Protein 5F0N (pdb70)

Nearest PDB structures (foldseek):
  5f0n-assembly1_A  TM=1.001E+00  e=0.000E+00  Lachancea thermotolerans
  5f0o-assembly1_A  TM=9.175E-01  e=7.951E-94  Lachancea thermotolerans
  5frs-assembly1_A  TM=8.636E-01  e=1.907E-34  Saccharomyces cerevisiae
  5frr-assembly2_B  TM=8.603E-01  e=9.879E-34  Saccharomyces cerevisiae
  5hdt-assembly2_B  TM=6.037E-01  e=4.151E-28  Homo sapiens

Radius of gyration: 44.34 Å; Cα contacts (8 Å, |Δi|>4): 1248; chains: 1; bounding box: 123×118×68 Å

Foldseek 3Di:
DVVLLVVLQVLLVVLVVPLVVVVVVVVVLQDDCQAVDDDDRSNLSSLSSVLSVQLVDDPPDDDDLVRLVVSLVSVLVNLLCLLPCPRPSNVSNVSSLVSCFPSVVLLSQCVRPPLDVSVLVSVVSCQPQSNQSNDDVCLLSSLRSNLSNQLRDDARDLNSVVRLLVCQQPVNWFDDAPPPRTGTGSSPSSSLSSCPVVPCSCLVVVCSSVVVLLVDLLPDVVNLCSLLVVLSSLLRVCARNVVSSLSCLVSLVCQLVGPDDVSVLSSLLSLLSQQLDDDPDHCCPSPVVSVVSSLVQCVPPDVSSNLSNLLRVLSNLVRDQPCQVSVLVSLLCQCPDPDVSSNLSSLCSLVSHDLLSCVRRHLPLSSLLSLLVCCPPDPPVSVVSSLVSLLRNLLCCVVPPDDDVVNVSNVLRSLCSLLSLLLCVLVVDLVSVLVSLCSCAVRQQPLPDDLVVNLVSVLSNCLNHDPSSVVSVLVLLLQLQVLLVLLLVLLVLLVLLPDPDPCNVVRCVVNLVSQVVLCVSHDPVALSSVLSVLVSVQPPVLLSVLSNQQQPLQHASVSNVVSVVCNLVQLQDPCSQPVVHHDDDPSGDSVSSNSSVVSSSSSRGCHPVHLNSVVVLVDDPPVSSLVVSLVVLLSCLQRPLVSCPVCLVVLLVCCLSDDVLSSLNSNLSNLCVSSLVSLLVCLAPNFQSSNLSSLVVLCSDPPNLVSLLVSLVVCDPDDPPDPCRLSNLQSLLNCLQRPVVSPPVCLVVVLVCCVVPQQQFAPPAEEDDPDDLEDDPVCLRRQPVVSLSSVLSSLSSLLSNLVVCLVVCPPPVVNVCSVLVVLVVLLVLLLVQQAPHPPQDDDRHGHYNRSSLVSNLSSLLSVVQSQLRVSCVVSQDLVSLLSNLCQCPPPDPCSNQVNLVSVLVCVQVVSHDLLNVLSLLSCLVVPDVVVSVVSVSSLQSSCVVVVCVVVVSLLVCVLSNLVSLLCPPLLVVDLVPHCSNVVVLLSSLVSSDVSPDPDPRLVVSLVVLVVQLVVVVLVVVVVCVSSNVSSVSSNVND

Organism: Lachancea thermotolerans (strain ATCC 56472 / CBS 6340 / NRRL Y-8284) (NCBI:txid559295)

InterPro domains:
  IPR011989 Armadillo-like helical [G3DSA:1.25.10.10] (251-640)
  IPR016024 Armadillo-type fold [SSF48371] (286-1050)
  IPR039776 Sister chromatid cohesion protein Pds5 [PTHR12663] (55-1289)

Sequence (1038 aa):
DLRSLERYRADLIDRKILRNKDHGVRAFAACCLSDILRLYAPDAPYTDKELTEIFRLFLAQLKLLQEPENGYLTQQTYLINNLLEYRSIVILTDLPSSSQLVEELFNIFYSPTNSTIQGNMFTAIGGILGEVISECDSLPMSALKMVFNKFLSHKRAESLDGINYKKDPGFEISLIICQTYSNRLGRHFIKFYSEIMYEVLGESSAYKTLVKIGNLTSELWKYAPELVGSVTGLLYQLLCSDNELFRESATKCVSKMLGTHSLINFAVAHSDTYKIWLSKMADISPHVRQAWVSEIPSILMSRSDLSDDISKGLAKALIDSDHTVRLSAIQTFHEVPVKRLWECLPNAAVFAGLVHLTRETRRDLRDECIDAVARIYTESIESIPKTNENKEIWGVVETIPSACFNLYYINDLEINMKVDLLTFEKFLPLGLSNEEFVQRLLTLLQGFNEKAFSSFYAFNRRQDQMSTVLWKFIEFCEETNSQSPAASLSDTKLIKTVEWISSGFPSHLNVEQILLAFRELNDRRLYRLIKVAVAETSKHLTVRNAVSELFKRLEEPELFRKKNIKIESRFTRDNFSTVFRVLIYRAAPIIFNISNLPSFLNTSNEDEKALKRQLIDNISIIKPGIFKDQVKNLVTIITTLSLAEAMRTVYKISKTFFFQKLEDYAKEGNPLEAKYAIKLLGLAPNAAEYLSEVATAILPLDLKSKHFASNVLVLAEITKMQPQLLEKDSTEIVGLLIKDVLLSNDVVGDEDDQQAWFSDEDIYTGKADALSAKVFSLKLFANKIKVMAPDAHADEMTHAFTERTLKLFFYLVASGGELVSESNTDNYPTPANYQNKLRCCAGLHILKITKIASLSRFIKPQDISKLMNLVEDESLEVRSSFIGRLKDFLGDGSISIKFLPLVFFTAYEPDQALRTSTKMWINYTLSKENFRKGTFFERALPRLIHFIAHHPDVAEGLRLFLTGLTTAIDYLVFYADSVLKASNLALLYYLAGRVRQY

B-factor: mean 65.49, std 23.81, range [17.76, 161.27]

Solvent-accessible surface area: 49571 Å² total; per-residue (Å²): 117,93,79,43,31,67,60,15,25,64,20,12,77,68,10,56,109,154,111,210,62,50,87,160,100,68,60,75,18,43,79,197,139,75,2,174,26,140,102,123,6,20,79,3,43,3,2,5,3,4,1,2,15,19,77,30,164,32,129,114,59,30,4,98,71,173,51,12,47,55,2,0,160,16,0,8,44,5,0,107,48,4,18,80,32,131,37,59,64,40,105,36,0,43,85,0,0,77,6,0,37,149,102,136,5,0,23,49,0,14,118,8,104,36,33,75,138,10,0,60,73,0,1,59,19,0,3,34,99,94,3,58,76,9,77,52,112,10,35,98,10,0,0,6,0,2,0,33,0,4,46,83,17,109,94,13,37,57,34,0,5,84,31,5,0,39,16,1,9,65,152,84,60,62,75,86,118,106,59,171,98,153,129,129,7,8,0,13,47,0,0,62,38,4,14,150,77,18,36,107,120,1,16,189,21,0,44,127,6,4,16,96,17,4,127,97,5,50,51,187,120,100,27,60,126,60,8,63,55,11,13,76,5,0,12,36,0,1,80,78,9,35,143,14,0,24,63,2,13,40,18,3,87,70,4,1,74,11,132,50,65,81,20,16,28,8,4,0,68,7,0,4,105,2,1,22,35,150,47,182,65,46,0,11,109,54,28,51,108,8,14,140,20,0,39,55,24,8,71,10,139,10,48,124,0,48,46,1,0,0,54,16,0,7,62,1,2,96,32,33,69,92,9,23,90,52,0,3,133,10,0,32,109,0,2,137,14,105,38,61,53,0,41,30,15,0,0,43,3,0,61,93,2,50,0,104,36,0,21,113,2,0,85,55,25,65,0,2,29,15,1,12,120,12,3,118,17,112,122,164,84,0,17,55,53,0,0,55,0,0,2,75,1,11,38,58,0,64,113,50,21,106,105,70,120,156,26,113,114,4,21,39,26,0,48,46,2,0,3,15,0,2,13,5,19,44,62,105,23,71,77,11,31,19,44,0,2,35,7,1,5,83,96,4,0,32,21,85,28,42,40,107,96,0,9,96,52,0,7,49,3,0,88,17,19,72,157,30,0,28,63,5,0,17,31,4,2,127,85,6,42,103,18,14,76,23,4,108,80,1,0,40,22,0,62,61,22,55,53,192,58,131,62,12,86,152,4,54,83,86,0,58,145,21,0,95,126,0,21,76,28,5,8,116,129,11,74,4,79,43,0,0,36,12,0,56,94,2,50,21,192,112,0,9,128,11,2,71,54,0,3,43,69,85,13,115,10,114,58,0,20,89,6,5,53,65,0,27,146,56,1,82,82,115,68,12,4,152,133,99,133,8,179,19,160,102,141,14,73,69,101,37,0,7,32,1,3,60,0,1,0,14,22,0,2,0,3,4,3,0,13,19,1,2,67,29,0,36,87,31,136,124,112,94,46,58,54,9,12,66,70,0,2,35,29,0,1,91,18,2,51,39,2,0,139,71,30,51,128,100,8,48,82,86,1,59,46,16,57,62,8,29,0,0,65,4,12,39,68,34,60,228,129,124,41,50,82,68,0,32,74,35,0,67,109,4,44,8,37,37,0,29,20,0,0,20,13,0,23,87,12,139,53,20,38,121,28,0,34,103,3,1,101,64,19,19,106,22,70,61,176,49,196,57,22,7,4,14,1,0,0,0,0,2,0,8,83,59,49,40,112,27,12,131,154,43,12,74,118,10,11,39,49,0,16,136,39,10,1,76,31,10,132,58,56,36,80,121,159,144,51,81,88,44,10,56,81,127,18,0,32,64,28,104,10,85,22,0,0,7,6,14,0,0,0,38,6,0,15,17,18,0,118,49,34,11,121,76,11,139,55,104,114,84,8,39,47,14,3,82,103,0,5,153,9,0,12,103,0,2,53,41,21,1,20,10,16,61,151,85,98,118,117,41,82,39,1,4,53,14,16,32,6,13,1,26,2,14,0,0,27,21,2,0,82,7,13,98,32,88,54,6,59,132,11,18,96,104,136,20,8,27,68,0,10,61,0,2,56,13,141,23,75,66,0,22,39,42,0,1,22,99,1,21,86,25,2,7,106,63,34,8,54,49,100,3,0,0,0,1,0,1,2,8,110,10,108,38,126,90,21,67,47,30,0,73,45,28,2,101,66,0,55,53,55,105,98,12,156,165,27,51,66,3,30,140,3,10,33,87,0,2,91,7,0,0,105,10,80,83,5,40,127,4,76,209,151,130,139,99,3,67,67,27,2,38,58,4,6,37,17,4,39,124,24,11,129,143,94,92,16,79,85,71,16,106,156,26,3,16,99,30,111,137,201,129,79,29,69,67,60,74,91,125,114,33,36,40,68,11,0,51,25,12,14,77,31,70

Secondary structure (DSSP, 8-state):
-HHHHHHHHHHHHHHH--TTTHHHHHHHTT-HHHHT-SSTHHHHHHHHHHHHHHHTT-SS--S-HHHHHHHHHHHHHHHGGGG-TTSS-HHHHHHHHHHHHHT-TTTHHHHSS--SHHHHHHHHTTTSTTGGG--STTHHHHHHHHHHHHTT-SS--HHHHHHHHHTTSGGGSS--EETTEE---HHHHHHHHHHHHTTTTTHHHHHHHHHHHHHTTTT--HHHHHHHHHHHHHHHHTTT-HHHHGGGHHHHHHHTT-SSHHHHHHHHHHHHHHHTS--SS-HHHHTHHHHHHHHGGGS-S-HHHHHHHHTTHHHHHHH-SS-HHHHHHHHHHHHT-SSHHHHHHHHGGGTSS-HHHHHHH---HHHHHHHHTTTT--SHHHHHHHHHHHHHHHHHHHHS----STTHHHHHHHTTHHHHHHGGGGS--HHHHHHHHHHIIIIIS-TTS-HHHHHHHHHHHHTT--HHHHHHHHHHHHHHHHHHHHHHHHHHHHHHHS-SSGGGTTSSHHHHHHHHHHHTTS-GGG-HHHHHHHHHHS--HHHHHHHHHHH-TT--HHHHHHHHHHHHHHHH-TTHHHHS----SSS--HHHHHHHHHHHHHTTS-STT-GGGHHHHH----HHHHHHHHHHHHHHHHH--GGGGGTHHHHHHHT----HHHHHHHHHHH---HHHHHHHHHHTTS-HHHHHHHHHHHTTSSSHHHHHHHHHHHH-S--TTSTTHHHHHHHHHHHHHH-GGGSTTTHHHHHHHHIIIIIS--SS-S--TT--S---HHHHHTTSSHHHHHHHHHHHHHHHHHHHTTT-SSSSHHHHHHHHHHHHHHHHHHHHTS--S-TT-GGG----HHHHHHHHHHHHHHHHHHHT-GGGTTTS-HHHHHHTH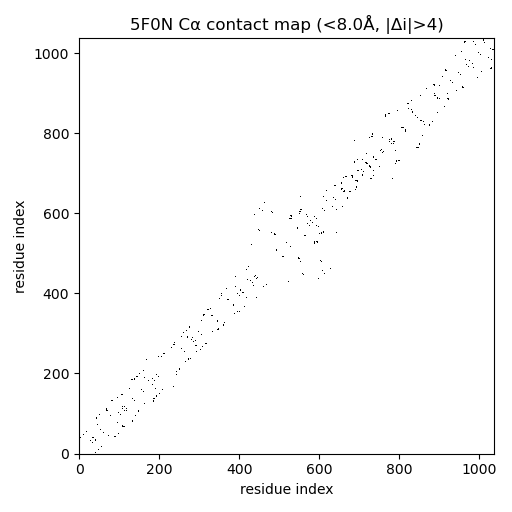HHHT-SSHHHHHHHHHHHHHHHHTT-S-GGGGGGGGGGTT-S-HHHHHHHHHHHHHHHHSHHHHHHTHHHHTHHHHHHHHHT-HHHHTTTT--HHHHTHHHHHHHHHHTTS-STTHHHHHHHHHHHGGG--HHHHHHH--HHHHHHHHHHHH-

Structure (mmCIF, N/CA/C/O backbone):
data_5F0N
#
_entry.id   5F0N
#
_cell.length_a   238.210
_cell.length_b   238.210
_cell.length_c   80.660
_cell.angle_alpha   90.000
_cell.angle_beta   90.000
_cell.angle_gamma   120.000
#
_symmetry.space_group_name_H-M   'H 3'
#
loop_
_atom_site.group_PDB
_atom_site.id
_atom_site.type_symbol
_atom_site.label_atom_id
_atom_site.label_alt_id
_atom_site.label_comp_id
_atom_site.label_asym_id
_atom_site.label_entity_id
_atom_site.label_seq_id
_atom_site.pdbx_PDB_ins_code
_atom_site.Cartn_x
_atom_site.Cartn_y
_atom_site.Cartn_z
_atom_site.occupancy
_atom_site.B_iso_or_equiv
_atom_site.auth_seq_id
_atom_site.auth_comp_id
_atom_site.auth_asym_id
_atom_site.auth_atom_id
_atom_site.pdbx_PDB_model_num
ATOM 1 N N . UNK A 1 16 ? -68.069 -36.095 22.506 1.00 99.55 1 UNK A N 1
ATOM 2 C CA . UNK A 1 16 ? -67.515 -34.968 21.765 1.00 104.02 1 UNK A CA 1
ATOM 3 C C . UNK A 1 16 ? -67.098 -35.395 20.363 1.00 100.59 1 UNK A C 1
ATOM 4 O O . UNK A 1 16 ? -67.182 -34.613 19.415 1.00 95.53 1 UNK A O 1
ATOM 6 N N . UNK A 1 17 ? -66.649 -36.640 20.238 1.00 98.86 2 UNK A N 1
ATOM 7 C CA . UNK A 1 17 ? -66.191 -37.166 18.957 1.00 96.99 2 UNK A CA 1
ATOM 8 C C . UNK A 1 17 ? -67.352 -37.296 17.976 1.00 106.28 2 UNK A C 1
ATOM 9 O O . UNK A 1 17 ? -67.179 -37.117 16.769 1.00 101.58 2 UNK A O 1
ATOM 11 N N . UNK A 1 18 ? -68.533 -37.606 18.500 1.00 110.02 3 UNK A N 1
ATOM 12 C CA . UNK A 1 18 ? -69.727 -37.732 17.672 1.00 99.00 3 UNK A CA 1
ATOM 13 C C . UNK A 1 18 ? -70.254 -36.352 17.299 1.00 99.61 3 UNK A C 1
ATOM 14 O O . UNK A 1 18 ? -70.873 -36.176 16.248 1.00 96.91 3 UNK A O 1
ATOM 16 N N . UNK A 1 19 ? -70.005 -35.377 18.169 1.00 103.96 4 UNK A N 1
ATOM 17 C CA . UNK A 1 19 ? -70.426 -34.002 17.930 1.00 102.41 4 UNK A CA 1
ATOM 18 C C . UNK A 1 19 ? -69.728 -33.440 16.697 1.00 110.45 4 UNK A C 1
ATOM 19 O O . UNK A 1 19 ? -70.334 -32.717 15.905 1.00 113.92 4 UNK A O 1
ATOM 21 N N . UNK A 1 20 ? -68.452 -33.781 16.541 1.00 109.28 5 UNK A N 1
ATOM 22 C CA . UNK A 1 20 ? -67.674 -33.340 15.390 1.00 107.25 5 UNK A CA 1
ATOM 23 C C . UNK A 1 20 ? -68.234 -33.946 14.109 1.00 105.48 5 UNK A C 1
ATOM 24 O O . UNK A 1 20 ? -68.122 -33.359 13.033 1.00 99.20 5 UNK A O 1
ATOM 26 N N . UNK A 1 21 ? -68.835 -35.125 14.232 1.00 101.89 6 UNK A N 1
ATOM 27 C CA . UNK A 1 21 ? -69.449 -35.792 13.092 1.00 94.59 6 UNK A CA 1
ATOM 28 C C . UNK A 1 21 ? -70.830 -35.208 12.815 1.00 96.55 6 UNK A C 1
ATOM 29 O O . UNK A 1 21 ? -71.358 -35.335 11.708 1.00 94.72 6 UNK A O 1
ATOM 31 N N . UNK A 1 22 ? -71.409 -34.566 13.825 1.00 94.12 7 UNK A N 1
ATOM 32 C CA . UNK A 1 22 ? -72.749 -33.998 13.712 1.00 100.78 7 UNK A CA 1
ATOM 33 C C . UNK A 1 22 ? -72.716 -32.630 13.038 1.00 101.30 7 UNK A C 1
ATOM 34 O O . UNK A 1 22 ? -73.455 -32.389 12.081 1.00 98.62 7 UNK A O 1
ATOM 36 N N . UNK A 1 23 ? -71.860 -31.743 13.541 1.00 97.56 8 UNK A N 1
ATOM 37 C CA . UNK A 1 23 ? -71.648 -30.435 12.929 1.00 92.18 8 UNK A CA 1
ATOM 38 C C . UNK A 1 23 ? -71.159 -30.622 11.501 1.00 96.32 8 UNK A C 1
ATOM 39 O O . UNK A 1 23 ? -71.414 -29.792 10.629 1.00 96.26 8 UNK A O 1
ATOM 41 N N . UNK A 1 24 ? -70.452 -31.723 11.269 1.00 100.68 9 UNK A N 1
ATOM 42 C CA . UNK A 1 24 ? -70.035 -32.088 9.924 1.00 96.56 9 UNK A CA 1
ATOM 43 C C . UNK A 1 24 ? -71.263 -32.349 9.050 1.00 101.03 9 UNK A C 1
ATOM 44 O O . UNK A 1 24 ? -71.360 -31.795 7.954 1.00 92.02 9 UNK A O 1
ATOM 46 N N . UNK A 1 25 ? -72.197 -33.166 9.537 1.00 102.96 10 UNK A N 1
ATOM 47 C CA . UNK A 1 25 ? -73.406 -33.501 8.777 1.00 98.49 10 UNK A CA 1
ATOM 48 C C . UNK A 1 25 ? -74.210 -32.258 8.403 1.00 96.82 10 UNK A C 1
ATOM 49 O O . UNK A 1 25 ? -74.805 -32.185 7.325 1.00 94.41 10 UNK A O 1
ATOM 51 N N . UNK A 1 26 ? -74.219 -31.281 9.303 1.00 96.24 11 UNK A N 1
ATOM 52 C CA . UNK A 1 26 ? -74.986 -30.057 9.100 1.00 98.22 11 UNK A CA 1
ATOM 53 C C . UNK A 1 26 ? -74.368 -29.165 8.022 1.00 98.22 11 UNK A C 1
ATOM 54 O O . UNK A 1 26 ? -75.073 -28.381 7.385 1.00 92.42 11 UNK A O 1
ATOM 56 N N . UNK A 1 27 ? -73.059 -29.288 7.820 1.00 100.43 12 UNK A N 1
ATOM 57 C CA . UNK A 1 27 ? -72.360 -28.482 6.822 1.00 98.21 12 UNK A CA 1
ATOM 58 C C . UNK A 1 27 ? -72.549 -29.040 5.419 1.00 98.68 12 UNK A C 1
ATOM 59 O O . UNK A 1 27 ? -72.773 -28.289 4.469 1.00 94.63 12 UNK A O 1
ATOM 61 N N . UNK A 1 28 ? -72.445 -30.360 5.295 1.00 95.22 13 UNK A N 1
ATOM 62 C CA . UNK A 1 28 ? -72.695 -31.035 4.029 1.00 93.13 13 UNK A CA 1
ATOM 63 C C . UNK A 1 28 ? -74.148 -30.812 3.632 1.00 101.57 13 UNK A C 1
ATOM 64 O O . UNK A 1 28 ? -74.486 -30.745 2.448 1.00 106.41 13 UNK A O 1
ATOM 66 N N . UNK A 1 29 ? -75.005 -30.692 4.641 1.00 100.05 14 UNK A N 1
ATOM 67 C CA . UNK A 1 29 ? -76.421 -30.424 4.429 1.00 98.21 14 UNK A CA 1
ATOM 68 C C . UNK A 1 29 ? -76.649 -28.972 4.014 1.00 98.38 14 UNK A C 1
ATOM 69 O O . UNK A 1 29 ? -77.315 -28.709 3.012 1.00 97.50 14 UNK A O 1
ATOM 71 N N . UNK A 1 30 ? -76.094 -28.039 4.783 1.00 100.68 15 UNK A N 1
ATOM 72 C CA . UNK A 1 30 ? -76.274 -26.613 4.521 1.00 96.96 15 UNK A CA 1
ATOM 73 C C . UNK A 1 30 ? -75.703 -26.209 3.167 1.00 94.76 15 UNK A C 1
ATOM 74 O O . UNK A 1 30 ? -76.312 -25.423 2.438 1.00 87.51 15 UNK A O 1
ATOM 76 N N . UNK A 1 31 ? -74.535 -26.751 2.835 1.00 98.09 16 UNK A N 1
ATOM 77 C CA . UNK A 1 31 ? -73.857 -26.411 1.588 1.00 99.32 16 UNK A CA 1
ATOM 78 C C . UNK A 1 31 ? -74.677 -26.810 0.363 1.00 104.82 16 UNK A C 1
ATOM 79 O O . UNK A 1 31 ? -74.526 -26.220 -0.706 1.00 98.54 16 UNK A O 1
ATOM 81 N N . UNK A 1 32 ? -75.541 -27.808 0.522 1.00 108.09 17 UNK A N 1
ATOM 82 C CA . UNK A 1 32 ? -76.361 -28.285 -0.586 1.00 104.24 17 UNK A CA 1
ATOM 83 C C . UNK A 1 32 ? -77.629 -27.449 -0.716 1.00 97.32 17 UNK A C 1
ATOM 84 O O . UNK A 1 32 ? -77.848 -26.522 0.065 1.00 91.56 17 UNK A O 1
ATOM 86 N N . ASP A 1 33 ? -89.349 -25.039 4.657 1.00 127.94 76 ASP A N 1
ATOM 87 C CA . ASP A 1 33 ? -87.932 -25.388 4.698 1.00 137.67 76 ASP A CA 1
ATOM 88 C C . ASP A 1 33 ? -87.125 -24.402 5.535 1.00 133.37 76 ASP A C 1
ATOM 89 O O . ASP A 1 33 ? -86.154 -24.784 6.189 1.00 127.83 76 ASP A O 1
ATOM 94 N N . LEU A 1 34 ? -87.533 -23.132 5.516 1.00 132.84 77 LEU A N 1
ATOM 95 C CA . LEU A 1 34 ? -86.731 -22.097 6.159 1.00 126.72 77 LEU A CA 1
ATOM 96 C C . LEU A 1 34 ? -86.872 -22.106 7.675 1.00 121.49 77 LEU A C 1
ATOM 97 O O . LEU A 1 34 ? -85.939 -21.699 8.378 1.00 118.14 77 LEU A O 1
ATOM 102 N N . ARG A 1 35 ? -88.011 -22.556 8.204 1.00 126.10 78 ARG A N 1
ATOM 103 C CA . ARG A 1 35 ? -88.132 -22.684 9.651 1.00 126.15 78 ARG A CA 1
ATOM 104 C C . ARG A 1 35 ? -87.479 -23.954 10.178 1.00 131.81 78 ARG A C 1
ATOM 105 O O . ARG A 1 35 ? -87.232 -24.053 11.386 1.00 131.41 78 ARG A O 1
ATOM 113 N N . SER A 1 36 ? -87.199 -24.924 9.305 1.00 126.64 79 SER A N 1
ATOM 114 C CA . SER A 1 36 ? -86.451 -26.101 9.730 1.00 127.92 79 SER A CA 1
ATOM 115 C C . SER A 1 36 ? -85.007 -25.741 10.057 1.00 127.86 79 SER A C 1
ATOM 116 O O . SER A 1 36 ? -84.450 -26.223 11.050 1.00 123.59 79 SER A O 1
ATOM 119 N N . LEU A 1 37 ? -84.390 -24.883 9.242 1.00 130.29 80 LEU A N 1
ATOM 120 C CA . LEU A 1 37 ? -83.041 -24.406 9.517 1.00 126.64 80 LEU A CA 1
ATOM 121 C C . LEU A 1 37 ? -82.986 -23.472 10.716 1.00 123.54 80 LEU A C 1
ATOM 122 O O . LEU A 1 37 ? -81.890 -23.050 11.103 1.00 118.46 80 LEU A O 1
ATOM 127 N N . GLU A 1 38 ? -84.135 -23.136 11.304 1.00 128.97 81 GLU A N 1
ATOM 128 C CA . GLU A 1 38 ? -84.152 -22.391 12.553 1.00 131.02 81 GLU A CA 1
ATOM 129 C C . GLU A 1 38 ? -83.896 -23.283 13.761 1.00 126.50 81 GLU A C 1
ATOM 130 O O . GLU A 1 38 ? -83.507 -22.775 14.817 1.00 119.45 81 GLU A O 1
ATOM 136 N N . ARG A 1 39 ? -84.102 -24.596 13.627 1.00 124.86 82 ARG A N 1
ATOM 137 C CA . ARG A 1 39 ? -83.771 -25.516 14.710 1.00 125.00 82 ARG A CA 1
ATOM 138 C C . ARG A 1 39 ? -82.268 -25.553 14.954 1.00 128.80 82 ARG A C 1
ATOM 139 O O . ARG A 1 39 ? -81.811 -25.467 16.100 1.00 128.30 82 ARG A O 1
ATOM 147 N N . TYR A 1 40 ? -81.481 -25.687 13.886 1.00 128.44 83 TYR A N 1
ATOM 148 C CA . TYR A 1 40 ? -80.032 -25.614 14.011 1.00 118.30 83 TYR A CA 1
ATOM 149 C C . TYR A 1 40 ? -79.536 -24.187 14.179 1.00 111.26 83 TYR A C 1
ATOM 150 O O . TYR A 1 40 ? -78.428 -23.989 14.687 1.00 109.34 83 TYR A O 1
ATOM 159 N N . ARG A 1 41 ? -80.330 -23.196 13.763 1.00 108.77 84 ARG A N 1
ATOM 160 C CA . ARG A 1 41 ? -79.959 -21.797 13.957 1.00 109.46 84 ARG A CA 1
ATOM 161 C C . ARG A 1 41 ? -79.591 -21.519 15.408 1.00 112.05 84 ARG A C 1
ATOM 162 O O . ARG A 1 41 ? -78.512 -20.991 15.698 1.00 112.02 84 ARG A O 1
ATOM 170 N N . ALA A 1 42 ? -80.475 -21.883 16.336 1.00 116.82 85 ALA A N 1
ATOM 171 C CA . ALA A 1 42 ? -80.214 -21.705 17.757 1.00 117.12 85 ALA A CA 1
ATOM 172 C C . ALA A 1 42 ? -79.403 -22.842 18.361 1.00 115.86 85 ALA A C 1
ATOM 173 O O . ALA A 1 42 ? -78.822 -22.663 19.437 1.00 109.06 85 ALA A O 1
ATOM 175 N N . ASP A 1 43 ? -79.358 -24.004 17.705 1.00 117.47 86 ASP A N 1
ATOM 176 C CA . ASP A 1 43 ? -78.515 -25.091 18.190 1.00 114.25 86 ASP A CA 1
ATOM 177 C C . ASP A 1 43 ? -77.038 -24.797 17.967 1.00 114.11 86 ASP A C 1
ATOM 178 O O . ASP A 1 43 ? -76.195 -25.233 18.759 1.00 116.13 86 ASP A O 1
ATOM 183 N N . LEU A 1 44 ? -76.706 -24.063 16.905 1.00 115.45 87 LEU A N 1
ATOM 184 C CA . LEU A 1 44 ? -75.321 -23.711 16.620 1.00 108.74 87 LEU A CA 1
ATOM 185 C C . LEU A 1 44 ? -74.801 -22.571 17.487 1.00 105.98 87 LEU A C 1
ATOM 186 O O . LEU A 1 44 ? -73.594 -22.311 17.470 1.00 102.58 87 LEU A O 1
ATOM 191 N N . ILE A 1 45 ? -75.668 -21.889 18.243 1.00 113.12 88 ILE A N 1
ATOM 192 C CA . ILE A 1 45 ? -75.224 -20.720 19.002 1.00 110.60 88 ILE A CA 1
ATOM 193 C C . ILE A 1 45 ? -74.511 -21.124 20.285 1.00 108.60 88 ILE A C 1
ATOM 194 O O . ILE A 1 45 ? -73.630 -20.397 20.765 1.00 106.29 88 ILE A O 1
ATOM 199 N N . ASP A 1 46 ? -74.867 -22.280 20.847 1.00 114.71 89 ASP A N 1
ATOM 200 C CA . ASP A 1 46 ? -74.530 -22.615 22.225 1.00 127.88 89 ASP A CA 1
ATOM 201 C C . ASP A 1 46 ? -73.031 -22.483 22.482 1.00 122.97 89 ASP A C 1
ATOM 202 O O . ASP A 1 46 ? -72.203 -22.787 21.623 1.00 122.70 89 ASP A O 1
ATOM 207 N N . ARG A 1 47 ? -72.688 -22.028 23.690 1.00 119.54 90 ARG A N 1
ATOM 208 C CA . ARG A 1 47 ? -71.328 -21.575 23.967 1.00 122.11 90 ARG A CA 1
ATOM 209 C C . ARG A 1 47 ? -70.339 -22.734 24.076 1.00 125.28 90 ARG A C 1
ATOM 210 O O . ARG A 1 47 ? -69.227 -22.656 23.536 1.00 132.14 90 ARG A O 1
ATOM 218 N N . LYS A 1 48 ? -70.730 -23.839 24.745 1.00 121.21 91 LYS A N 1
ATOM 219 C CA . LYS A 1 48 ? -69.755 -24.913 25.003 1.00 122.11 91 LYS A CA 1
ATOM 220 C C . LYS A 1 48 ? -69.627 -25.855 23.787 1.00 122.10 91 LYS A C 1
ATOM 221 O O . LYS A 1 48 ? -68.963 -26.908 23.677 1.00 115.84 91 LYS A O 1
ATOM 227 N N . ILE A 1 49 ? -70.351 -25.346 22.794 1.00 127.64 92 ILE A N 1
ATOM 228 C CA . ILE A 1 49 ? -70.285 -25.837 21.427 1.00 123.13 92 ILE A CA 1
ATOM 229 C C . ILE A 1 49 ? -69.599 -24.844 20.497 1.00 120.19 92 ILE A C 1
ATOM 230 O O . ILE A 1 49 ? -68.910 -25.272 19.559 1.00 119.86 92 ILE A O 1
ATOM 235 N N . LEU A 1 50 ? -69.674 -23.535 20.763 1.00 123.13 93 LEU A N 1
ATOM 236 C CA . LEU A 1 50 ? -69.015 -22.554 19.903 1.00 116.40 93 LEU A CA 1
ATOM 237 C C . LEU A 1 50 ? -67.503 -22.503 20.099 1.00 120.23 93 LEU A C 1
ATOM 238 O O . LEU A 1 50 ? -66.770 -22.991 19.232 1.00 127.02 93 LEU A O 1
ATOM 243 N N . ARG A 1 51 ? -67.033 -21.877 21.190 1.00 118.98 94 ARG A N 1
ATOM 244 C CA . ARG A 1 51 ? -65.609 -21.766 21.513 1.00 130.53 94 ARG A CA 1
ATOM 245 C C . ARG A 1 51 ? -64.867 -23.051 21.176 1.00 134.82 94 ARG A C 1
ATOM 246 O O . ARG A 1 51 ? -63.921 -23.037 20.381 1.00 138.68 94 ARG A O 1
ATOM 254 N N . ASN A 1 52 ? -65.323 -24.161 21.764 1.00 122.91 95 ASN A N 1
ATOM 255 C CA . ASN A 1 52 ? -64.749 -25.493 21.603 1.00 126.05 95 ASN A CA 1
ATOM 256 C C . ASN A 1 52 ? -63.280 -25.557 21.999 1.00 130.75 95 ASN A C 1
ATOM 257 O O . ASN A 1 52 ? -62.495 -24.643 21.729 1.00 139.24 95 ASN A O 1
ATOM 262 N N . LYS A 1 53 ? -62.900 -26.643 22.664 1.00 130.74 96 LYS A N 1
ATOM 263 C CA . LYS A 1 53 ? -61.559 -26.696 23.223 1.00 136.28 96 LYS A CA 1
ATOM 264 C C . LYS A 1 53 ? -60.510 -26.894 22.136 1.00 140.84 96 LYS A C 1
ATOM 265 O O . LYS A 1 53 ? -59.476 -26.219 22.146 1.00 144.46 96 LYS A O 1
ATOM 271 N N . ASP A 1 54 ? -60.767 -27.769 21.164 1.00 138.89 97 ASP A N 1
ATOM 272 C CA . ASP A 1 54 ? -59.721 -28.088 20.204 1.00 139.13 97 ASP A CA 1
ATOM 273 C C . ASP A 1 54 ? -60.298 -28.544 18.868 1.00 137.14 97 ASP A C 1
ATOM 274 O O . ASP A 1 54 ? -61.479 -28.891 18.739 1.00 126.79 97 ASP A O 1
ATOM 279 N N . HIS A 1 55 ? -59.410 -28.522 17.868 1.00 138.27 98 HIS A N 1
ATOM 280 C CA . HIS A 1 55 ? -59.543 -29.109 16.537 1.00 130.72 98 HIS A CA 1
ATOM 281 C C . HIS A 1 55 ? -60.864 -28.831 15.834 1.00 120.96 98 HIS A C 1
ATOM 282 O O . HIS A 1 55 ? -61.140 -27.692 15.447 1.00 111.66 98 HIS A O 1
ATOM 289 N N . GLY A 1 56 ? -61.672 -29.868 15.656 1.00 124.92 99 GLY A N 1
ATOM 290 C CA . GLY A 1 56 ? -62.606 -29.890 14.559 1.00 121.79 99 GLY A CA 1
ATOM 291 C C . GLY A 1 56 ? -64.057 -29.612 14.830 1.00 120.99 99 GLY A C 1
ATOM 292 O O . GLY A 1 56 ? -64.855 -29.660 13.892 1.00 112.05 99 GLY A O 1
ATOM 293 N N . VAL A 1 57 ? -64.445 -29.337 16.066 1.00 122.98 100 VAL A N 1
ATOM 294 C CA . VAL A 1 57 ? -65.825 -28.933 16.283 1.00 121.28 100 VAL A CA 1
ATOM 295 C C . VAL A 1 57 ? -65.953 -27.409 16.234 1.00 116.84 100 VAL A C 1
ATOM 296 O O . VAL A 1 57 ? -67.011 -26.888 15.865 1.00 107.70 100 VAL A O 1
ATOM 300 N N . ARG A 1 58 ? -64.874 -26.685 16.551 1.00 125.03 101 ARG A N 1
ATOM 301 C CA . ARG A 1 58 ? -64.857 -25.231 16.416 1.00 118.80 101 ARG A CA 1
ATOM 302 C C . ARG A 1 58 ? -64.715 -24.801 14.957 1.00 113.05 101 ARG A C 1
ATOM 303 O O . ARG A 1 58 ? -65.393 -23.867 14.517 1.00 103.39 101 ARG A O 1
ATOM 311 N N . ALA A 1 59 ? -63.842 -25.465 14.192 1.00 118.22 102 ALA A N 1
ATOM 312 C CA . ALA A 1 59 ? -63.612 -25.080 12.804 1.00 109.97 102 ALA A CA 1
ATOM 313 C C . ALA A 1 59 ? -64.751 -25.520 11.898 1.00 106.60 102 ALA A C 1
ATOM 314 O O . ALA A 1 59 ? -65.070 -24.828 10.924 1.00 95.61 102 ALA A O 1
ATOM 316 N N . PHE A 1 60 ? -65.384 -26.648 12.210 1.00 106.16 103 PHE A N 1
ATOM 317 C CA . PHE A 1 60 ? -66.475 -27.152 11.387 1.00 91.91 103 PHE A CA 1
ATOM 318 C C . PHE A 1 60 ? -67.781 -26.443 11.697 1.00 92.05 103 PHE A C 1
ATOM 319 O O . PHE A 1 60 ? -68.682 -26.416 10.850 1.00 87.67 103 PHE A O 1
ATOM 327 N N . ALA A 1 61 ? -67.899 -25.864 12.891 1.00 95.44 104 ALA A N 1
ATOM 328 C CA . ALA A 1 61 ? -69.098 -25.104 13.231 1.00 92.98 104 ALA A CA 1
ATOM 329 C C . ALA A 1 61 ? -69.208 -23.836 12.393 1.00 101.18 104 ALA A C 1
ATOM 330 O O . ALA A 1 61 ? -70.297 -23.480 11.920 1.00 100.71 104 ALA A O 1
ATOM 332 N N . ALA A 1 62 ? -68.089 -23.133 12.209 1.00 106.66 105 ALA A N 1
ATOM 333 C CA . ALA A 1 62 ? -68.149 -21.840 11.536 1.00 98.80 105 ALA A CA 1
ATOM 334 C C . ALA A 1 62 ? -68.616 -21.985 10.094 1.00 88.11 105 ALA A C 1
ATOM 335 O O . ALA A 1 62 ? -69.312 -21.109 9.570 1.00 90.22 105 ALA A O 1
ATOM 337 N N . CYS A 1 63 ? -68.261 -23.095 9.449 1.00 88.98 106 CYS A N 1
ATOM 338 C CA . CYS A 1 63 ? -68.655 -23.319 8.062 1.00 92.10 106 CYS A CA 1
ATOM 339 C C . CYS A 1 63 ? -70.172 -23.371 7.924 1.00 97.17 106 CYS A C 1
ATOM 340 O O . CYS A 1 63 ? -70.748 -22.717 7.049 1.00 95.14 106 CYS A O 1
ATOM 343 N N . CYS A 1 64 ? -70.837 -24.144 8.785 1.00 95.41 107 CYS A N 1
ATOM 344 C CA . CYS A 1 64 ? -72.296 -24.123 8.818 1.00 89.12 107 CYS A CA 1
ATOM 345 C C . CYS A 1 64 ? -72.808 -22.737 9.173 1.00 86.22 107 CYS A C 1
ATOM 346 O O . CYS A 1 64 ? -73.767 -22.245 8.569 1.00 88.33 107 CYS A O 1
ATOM 349 N N . LEU A 1 65 ? -72.181 -22.098 10.158 1.00 85.85 108 LEU A N 1
ATOM 350 C CA . LEU A 1 65 ? -72.613 -20.772 10.577 1.00 92.03 108 LEU A CA 1
ATOM 351 C C . LEU A 1 65 ? -72.389 -19.749 9.470 1.00 94.73 108 LEU A C 1
ATOM 352 O O . LEU A 1 65 ? -73.191 -18.825 9.298 1.00 88.39 108 LEU A O 1
ATOM 357 N N . SER A 1 66 ? -71.306 -19.903 8.703 1.00 101.16 109 SER A N 1
ATOM 358 C CA . SER A 1 66 ? -71.046 -18.987 7.595 1.00 97.04 109 SER A CA 1
ATOM 359 C C . SER A 1 66 ? -72.107 -19.119 6.512 1.00 92.73 109 SER A C 1
ATOM 360 O O . SER A 1 66 ? -72.554 -18.116 5.944 1.00 83.27 109 SER A O 1
ATOM 363 N N . ASP A 1 67 ? -72.529 -20.350 6.221 1.00 93.80 110 ASP A N 1
ATOM 364 C CA . ASP A 1 67 ? -73.549 -20.559 5.203 1.00 93.83 110 ASP A CA 1
ATOM 365 C C . ASP A 1 67 ? -74.912 -20.071 5.677 1.00 98.84 110 ASP A C 1
ATOM 366 O O . ASP A 1 67 ? -75.673 -19.495 4.893 1.00 108.18 110 ASP A O 1
ATOM 371 N N . ILE A 1 68 ? -75.228 -20.275 6.960 1.00 96.47 111 ILE A N 1
ATOM 372 C CA . ILE A 1 68 ? -76.569 -19.979 7.463 1.00 98.26 111 ILE A CA 1
ATOM 373 C C . ILE A 1 68 ? -76.873 -18.489 7.389 1.00 96.85 111 ILE A C 1
ATOM 374 O O . ILE A 1 68 ? -78.043 -18.091 7.325 1.00 93.32 111 ILE A O 1
ATOM 379 N N . LEU A 1 69 ? -75.844 -17.640 7.391 1.00 96.33 112 LEU A N 1
ATOM 380 C CA . LEU A 1 69 ? -76.077 -16.220 7.155 1.00 84.62 112 LEU A CA 1
ATOM 381 C C . LEU A 1 69 ? -76.391 -15.965 5.686 1.00 83.78 112 LEU A C 1
ATOM 382 O O . LEU A 1 69 ? -77.324 -15.224 5.359 1.00 86.18 112 LEU A O 1
ATOM 387 N N . ARG A 1 70 ? -75.626 -16.579 4.783 1.00 88.63 113 ARG A N 1
ATOM 388 C CA . ARG A 1 70 ? -76.007 -16.560 3.376 1.00 95.45 113 ARG A CA 1
ATOM 389 C C . ARG A 1 70 ? -77.325 -17.287 3.165 1.00 96.30 113 ARG A C 1
ATOM 390 O O . ARG A 1 70 ? -78.238 -16.760 2.516 1.00 94.35 113 ARG A O 1
ATOM 398 N N . LEU A 1 71 ? -77.422 -18.518 3.675 1.00 103.54 114 LEU A N 1
ATOM 399 C CA . LEU A 1 71 ? -78.651 -19.297 3.593 1.00 105.60 114 LEU A CA 1
ATOM 400 C C . LEU A 1 71 ? -79.816 -18.414 3.988 1.00 107.61 114 LEU A C 1
ATOM 401 O O . LEU A 1 71 ? -79.835 -17.859 5.092 1.00 108.32 114 LEU A O 1
ATOM 406 N N . TYR A 1 72 ? -80.766 -18.273 3.066 1.00 108.28 115 TYR A N 1
ATOM 407 C CA . TYR A 1 72 ? -81.605 -17.084 2.977 1.00 107.37 115 TYR A CA 1
ATOM 408 C C . TYR A 1 72 ? -82.047 -16.522 4.319 1.00 108.54 115 TYR A C 1
ATOM 409 O O . TYR A 1 72 ? -82.983 -17.026 4.950 1.00 109.92 115 TYR A O 1
ATOM 418 N N . ALA A 1 73 ? -81.323 -15.492 4.764 1.00 105.05 116 ALA A N 1
ATOM 419 C CA . ALA A 1 73 ? -81.703 -14.596 5.852 1.00 98.49 116 ALA A CA 1
ATOM 420 C C . ALA A 1 73 ? -81.425 -13.145 5.471 1.00 104.31 116 ALA A C 1
ATOM 421 O O . ALA A 1 73 ? -80.526 -12.529 6.061 1.00 114.26 116 ALA A O 1
ATOM 423 N N . PRO A 1 74 ? -82.145 -12.558 4.502 1.00 107.39 117 PRO A N 1
ATOM 424 C CA . PRO A 1 74 ? -81.945 -11.124 4.230 1.00 107.26 117 PRO A CA 1
ATOM 425 C C . PRO A 1 74 ? -82.204 -10.267 5.447 1.00 107.70 117 PRO A C 1
ATOM 426 O O . PRO A 1 74 ? -81.728 -9.126 5.519 1.00 101.01 117 PRO A O 1
ATOM 430 N N . ASP A 1 75 ? -82.939 -10.792 6.420 1.00 108.08 118 ASP A N 1
ATOM 431 C CA . ASP A 1 75 ? -83.035 -10.209 7.750 1.00 110.44 118 ASP A CA 1
ATOM 432 C C . ASP A 1 75 ? -82.077 -10.932 8.691 1.00 111.28 118 ASP A C 1
ATOM 433 O O . ASP A 1 75 ? -81.987 -12.164 8.672 1.00 106.22 118 ASP A O 1
ATOM 438 N N . ALA A 1 76 ? -81.350 -10.163 9.499 1.00 115.74 119 ALA A N 1
ATOM 439 C CA . ALA A 1 76 ? -80.306 -10.736 10.353 1.00 115.39 119 ALA A CA 1
ATOM 440 C C . ALA A 1 76 ? -80.918 -11.562 11.476 1.00 109.16 119 ALA A C 1
ATOM 441 O O . ALA A 1 76 ? -81.663 -11.014 12.297 1.00 102.62 119 ALA A O 1
ATOM 443 N N . PRO A 1 77 ? -80.634 -12.870 11.562 1.00 108.47 120 PRO A N 1
ATOM 444 C CA . PRO A 1 77 ? -81.229 -13.679 12.637 1.00 109.90 120 PRO A CA 1
ATOM 445 C C . PRO A 1 77 ? -80.651 -13.359 14.007 1.00 111.02 120 PRO A C 1
ATOM 446 O O . PRO A 1 77 ? -81.291 -12.677 14.815 1.00 118.96 120 PRO A O 1
ATOM 450 N N . TYR A 1 78 ? -79.442 -13.854 14.273 1.00 104.87 121 TYR A N 1
ATOM 451 C CA . TYR A 1 78 ? -78.795 -13.634 15.560 1.00 109.04 121 TYR A CA 1
ATOM 452 C C . TYR A 1 78 ? -78.641 -12.141 15.823 1.00 109.58 121 TYR A C 1
ATOM 453 O O . TYR A 1 78 ? -78.268 -11.373 14.929 1.00 109.59 121 TYR A O 1
ATOM 462 N N . THR A 1 79 ? -78.930 -11.737 17.056 1.00 110.86 122 THR A N 1
ATOM 463 C CA . THR A 1 79 ? -79.020 -10.326 17.415 1.00 109.17 122 THR A CA 1
ATOM 464 C C . THR A 1 79 ? -77.617 -9.715 17.423 1.00 103.75 122 THR A C 1
ATOM 465 O O . THR A 1 79 ? -76.630 -10.356 17.056 1.00 107.94 122 THR A O 1
ATOM 469 N N . ASP A 1 80 ? -77.520 -8.446 17.834 1.00 103.81 123 ASP A N 1
ATOM 470 C CA . ASP A 1 80 ? -76.224 -7.781 17.909 1.00 101.92 123 ASP A CA 1
ATOM 471 C C . ASP A 1 80 ? -75.263 -8.539 18.812 1.00 97.68 123 ASP A C 1
ATOM 472 O O . ASP A 1 80 ? -74.083 -8.691 18.479 1.00 102.35 123 ASP A O 1
ATOM 477 N N . LYS A 1 81 ? -75.751 -9.037 19.947 1.00 101.75 124 LYS A N 1
ATOM 478 C CA . LYS A 1 81 ? -74.892 -9.673 20.937 1.00 106.94 124 LYS A CA 1
ATOM 479 C C . LYS A 1 81 ? -74.476 -11.089 20.560 1.00 110.83 124 LYS A C 1
ATOM 480 O O . LYS A 1 81 ? -73.740 -11.722 21.326 1.00 106.66 124 LYS A O 1
ATOM 486 N N . GLU A 1 82 ? -74.923 -11.601 19.417 1.00 111.65 125 GLU A N 1
ATOM 487 C CA . GLU A 1 82 ? -74.466 -12.886 18.908 1.00 107.35 125 GLU A CA 1
ATOM 488 C C . GLU A 1 82 ? -73.655 -12.736 17.630 1.00 107.61 125 GLU A C 1
ATOM 489 O O . GLU A 1 82 ? -72.582 -13.336 17.502 1.00 108.96 125 GLU A O 1
ATOM 495 N N . LEU A 1 83 ? -74.132 -11.925 16.681 1.00 102.21 126 LEU A N 1
ATOM 496 C CA . LEU A 1 83 ? -73.288 -11.488 15.574 1.00 90.70 126 LEU A CA 1
ATOM 497 C C . LEU A 1 83 ? -72.001 -10.830 16.060 1.00 97.60 126 LEU A C 1
ATOM 498 O O . LEU A 1 83 ? -71.020 -10.784 15.312 1.00 98.04 126 LEU A O 1
ATOM 503 N N . THR A 1 84 ? -71.974 -10.326 17.301 1.00 103.22 127 THR A N 1
ATOM 504 C CA . THR A 1 84 ? -70.729 -9.842 17.888 1.00 101.76 127 THR A CA 1
ATOM 505 C C . THR A 1 84 ? -69.789 -10.974 18.274 1.00 105.62 127 THR A C 1
ATOM 506 O O . THR A 1 84 ? -68.612 -10.715 18.538 1.00 114.75 127 THR A O 1
ATOM 510 N N . GLU A 1 85 ? -70.274 -12.214 18.310 1.00 101.55 128 GLU A N 1
ATOM 511 C CA . GLU A 1 85 ? -69.459 -13.346 18.729 1.00 102.92 128 GLU A CA 1
ATOM 512 C C . GLU A 1 85 ? -69.432 -14.494 17.731 1.00 109.76 128 GLU A C 1
ATOM 513 O O . GLU A 1 85 ? -68.489 -15.294 17.780 1.00 109.26 128 GLU A O 1
ATOM 519 N N . ILE A 1 86 ? -70.415 -14.611 16.831 1.00 104.68 129 ILE A N 1
ATOM 520 C CA . ILE A 1 86 ? -70.229 -15.506 15.695 1.00 94.87 129 ILE A CA 1
ATOM 521 C C . ILE A 1 86 ? -69.056 -15.033 14.850 1.00 94.93 129 ILE A C 1
ATOM 522 O O . ILE A 1 86 ? -68.404 -15.834 14.170 1.00 98.66 129 ILE A O 1
ATOM 527 N N . PHE A 1 87 ? -68.753 -13.735 14.895 1.00 93.34 130 PHE A N 1
ATOM 528 C CA . PHE A 1 87 ? -67.608 -13.183 14.190 1.00 95.41 130 PHE A CA 1
ATOM 529 C C . PHE A 1 87 ? -66.329 -13.230 15.012 1.00 94.78 130 PHE A C 1
ATOM 530 O O . PHE A 1 87 ? -65.248 -13.030 14.451 1.00 99.65 130 PHE A O 1
ATOM 538 N N . ARG A 1 88 ? -66.418 -13.485 16.320 1.00 93.61 131 ARG A N 1
ATOM 539 C CA . ARG A 1 88 ? -65.202 -13.685 17.101 1.00 97.61 131 ARG A CA 1
ATOM 540 C C . ARG A 1 88 ? -64.516 -14.988 16.712 1.00 98.41 131 ARG A C 1
ATOM 541 O O . ARG A 1 88 ? -63.302 -15.017 16.485 1.00 101.52 131 ARG A O 1
ATOM 549 N N . LEU A 1 89 ? -65.280 -16.078 16.627 1.00 101.12 132 LEU A N 1
ATOM 550 C CA . LEU A 1 89 ? -64.708 -17.343 16.189 1.00 99.55 132 LEU A CA 1
ATOM 551 C C . LEU A 1 89 ? -64.574 -17.424 14.675 1.00 99.37 132 LEU A C 1
ATOM 552 O O . LEU A 1 89 ? -63.786 -18.239 14.182 1.00 106.73 132 LEU A O 1
ATOM 557 N N . PHE A 1 90 ? -65.325 -16.611 13.927 1.00 94.26 133 PHE A N 1
ATOM 558 C CA . PHE A 1 90 ? -65.030 -16.442 12.508 1.00 92.82 133 PHE A CA 1
ATOM 559 C C . PHE A 1 90 ? -63.621 -15.897 12.318 1.00 88.92 133 PHE A C 1
ATOM 560 O O . PHE A 1 90 ? -62.858 -16.385 11.476 1.00 85.35 133 PHE A O 1
ATOM 568 N N . LEU A 1 91 ? -63.258 -14.880 13.104 1.00 90.21 134 LEU A N 1
ATOM 569 C CA . LEU A 1 91 ? -61.918 -14.312 13.007 1.00 90.42 134 LEU A CA 1
ATOM 570 C C . LEU A 1 91 ? -60.875 -15.267 13.572 1.00 90.12 134 LEU A C 1
ATOM 571 O O . LEU A 1 91 ? -59.802 -15.441 12.983 1.00 91.53 134 LEU A O 1
ATOM 576 N N . ALA A 1 92 ? -61.175 -15.899 14.710 1.00 88.87 135 ALA A N 1
ATOM 577 C CA . ALA A 1 92 ? -60.297 -16.932 15.249 1.00 84.32 135 ALA A CA 1
ATOM 578 C C . ALA A 1 92 ? -60.180 -18.135 14.325 1.00 86.95 135 ALA A C 1
ATOM 579 O O . ALA A 1 92 ? -59.313 -18.987 14.548 1.00 92.85 135 ALA A O 1
ATOM 581 N N . GLN A 1 93 ? -61.039 -18.230 13.310 1.00 86.38 136 GLN A N 1
ATOM 582 C CA . GLN A 1 93 ? -60.908 -19.207 12.238 1.00 85.91 136 GLN A CA 1
ATOM 583 C C . GLN A 1 93 ? -60.081 -18.657 11.081 1.00 89.86 136 GLN A C 1
ATOM 584 O O . GLN A 1 93 ? -59.160 -19.322 10.598 1.00 88.99 136 GLN A O 1
ATOM 590 N N . LEU A 1 94 ? -60.402 -17.440 10.631 1.00 93.39 137 LEU A N 1
ATOM 591 C CA . LEU A 1 94 ? -59.646 -16.822 9.548 1.00 86.49 137 LEU A CA 1
ATOM 592 C C . LEU A 1 94 ? -58.217 -16.505 9.967 1.00 82.07 137 LEU A C 1
ATOM 593 O O . LEU A 1 94 ? -57.331 -16.401 9.111 1.00 80.17 137 LEU A O 1
ATOM 598 N N . LYS A 1 95 ? -57.974 -16.347 11.271 1.00 80.64 138 LYS A N 1
ATOM 599 C CA . LYS A 1 95 ? -56.631 -16.022 11.737 1.00 81.40 138 LYS A CA 1
ATOM 600 C C . LYS A 1 95 ? -55.638 -17.121 11.385 1.00 84.16 138 LYS A C 1
ATOM 601 O O . LYS A 1 95 ? -54.509 -16.837 10.969 1.00 89.04 138 LYS A O 1
ATOM 607 N N . LEU A 1 96 ? -56.037 -18.386 11.539 1.00 85.49 139 LEU A N 1
ATOM 608 C CA . LEU A 1 96 ? -55.110 -19.497 11.362 1.00 88.20 139 LEU A CA 1
ATOM 609 C C . LEU A 1 96 ? -55.109 -20.049 9.938 1.00 87.38 139 LEU A C 1
ATOM 610 O O . LEU A 1 96 ? -54.807 -21.232 9.729 1.00 90.43 139 LEU A O 1
ATOM 615 N N . LEU A 1 97 ? -55.437 -19.214 8.948 1.00 81.86 140 LEU A N 1
ATOM 616 C CA . LEU A 1 97 ? -54.873 -19.406 7.619 1.00 81.94 140 LEU A CA 1
ATOM 617 C C . LEU A 1 97 ? -53.380 -19.117 7.608 1.00 79.16 140 LEU A C 1
ATOM 618 O O . LEU A 1 97 ? -52.699 -19.466 6.638 1.00 76.96 140 LEU A O 1
ATOM 623 N N . GLN A 1 98 ? -52.871 -18.476 8.663 1.00 73.85 141 GLN A N 1
ATOM 624 C CA . GLN A 1 98 ? -51.437 -18.349 8.877 1.00 78.52 141 GLN A CA 1
ATOM 625 C C . GLN A 1 98 ? -50.776 -19.700 9.113 1.00 86.14 141 GLN A C 1
ATOM 626 O O . GLN A 1 98 ? -49.550 -19.802 9.013 1.00 90.85 141 GLN A O 1
ATOM 632 N N . GLU A 1 99 ? -51.556 -20.733 9.441 1.00 86.15 142 GLU A N 1
ATOM 633 C CA . GLU A 1 99 ? -51.063 -22.099 9.592 1.00 83.57 142 GLU A CA 1
ATOM 634 C C . GLU A 1 99 ? -51.797 -22.974 8.582 1.00 84.54 142 GLU A C 1
ATOM 635 O O . GLU A 1 99 ? -52.799 -23.620 8.916 1.00 83.09 142 GLU A O 1
ATOM 641 N N . PRO A 1 100 ? -51.325 -23.020 7.332 1.00 86.20 143 PRO A N 1
ATOM 642 C CA . PRO A 1 100 ? -51.998 -23.841 6.313 1.00 79.99 143 PRO A CA 1
ATOM 643 C C . PRO A 1 100 ? -51.830 -25.339 6.513 1.00 79.93 143 PRO A C 1
ATOM 644 O O . PRO A 1 100 ? -52.362 -26.115 5.710 1.00 85.27 143 PRO A O 1
ATOM 648 N N . GLU A 1 101 ? -51.115 -25.769 7.551 1.00 85.54 144 GLU A N 1
ATOM 649 C CA . GLU A 1 101 ? -50.910 -27.181 7.844 1.00 89.38 144 GLU A CA 1
ATOM 650 C C . GLU A 1 101 ? -51.794 -27.681 8.978 1.00 88.53 144 GLU A C 1
ATOM 651 O O . GLU A 1 101 ? -51.673 -28.846 9.371 1.00 88.28 144 GLU A O 1
ATOM 657 N N . ASN A 1 102 ? -52.689 -26.835 9.494 1.00 87.59 145 ASN A N 1
ATOM 658 C CA . ASN A 1 102 ? -53.414 -27.158 10.720 1.00 95.73 145 ASN A CA 1
ATOM 659 C C . ASN A 1 102 ? -54.232 -28.438 10.578 1.00 93.65 145 ASN A C 1
ATOM 660 O O . ASN A 1 102 ? -54.368 -29.204 11.540 1.00 90.57 145 ASN A O 1
ATOM 665 N N . GLY A 1 103 ? -54.781 -28.688 9.393 1.00 86.03 146 GLY A N 1
ATOM 666 C CA . GLY A 1 103 ? -55.621 -29.852 9.190 1.00 90.35 146 GLY A CA 1
ATOM 667 C C . GLY A 1 103 ? -56.996 -29.497 8.667 1.00 83.68 146 GLY A C 1
ATOM 668 O O . GLY A 1 103 ? -57.491 -30.122 7.724 1.00 85.76 146 GLY A O 1
ATOM 669 N N . TYR A 1 104 ? -57.625 -28.491 9.271 1.00 83.78 147 TYR A N 1
ATOM 670 C CA . TYR A 1 104 ? -58.934 -28.010 8.833 1.00 90.27 147 TYR A CA 1
ATOM 671 C C . TYR A 1 104 ? -58.817 -26.836 7.878 1.00 85.35 147 TYR A C 1
ATOM 672 O O . TYR A 1 104 ? -59.572 -25.863 7.964 1.00 84.81 147 TYR A O 1
ATOM 681 N N . LEU A 1 105 ? -57.853 -26.913 6.956 1.00 83.71 148 LEU A N 1
ATOM 682 C CA . LEU A 1 105 ? -57.658 -25.852 5.975 1.00 75.58 148 LEU A CA 1
ATOM 683 C C . LEU A 1 105 ? -58.748 -25.862 4.913 1.00 70.78 148 LEU A C 1
ATOM 684 O O . LEU A 1 105 ? -59.118 -24.801 4.396 1.00 71.38 148 LEU A O 1
ATOM 689 N N . THR A 1 106 ? -59.276 -27.042 4.580 1.00 68.83 149 THR A N 1
ATOM 690 C CA . THR A 1 106 ? -60.354 -27.119 3.601 1.00 67.52 149 THR A CA 1
ATOM 691 C C . THR A 1 106 ? -61.594 -26.377 4.078 1.00 68.32 149 THR A C 1
ATOM 692 O O . THR A 1 106 ? -62.331 -25.807 3.265 1.00 66.81 149 THR A O 1
ATOM 696 N N . GLN A 1 107 ? -61.838 -26.368 5.389 1.00 75.76 150 GLN A N 1
ATOM 697 C CA . GLN A 1 107 ? -63.002 -25.665 5.917 1.00 78.42 150 GLN A CA 1
ATOM 698 C C . GLN A 1 107 ? -62.824 -24.154 5.817 1.00 78.45 150 GLN A C 1
ATOM 699 O O . GLN A 1 107 ? -63.722 -23.444 5.351 1.00 80.32 150 GLN A O 1
ATOM 705 N N . GLN A 1 108 ? -61.665 -23.643 6.238 1.00 75.72 151 GLN A N 1
ATOM 706 C CA . GLN A 1 108 ? -61.442 -22.201 6.191 1.00 71.48 151 GLN A CA 1
ATOM 707 C C . GLN A 1 108 ? -61.380 -21.684 4.763 1.00 65.54 151 GLN A C 1
ATOM 708 O O . GLN A 1 108 ? -61.753 -20.535 4.506 1.00 64.90 151 GLN A O 1
ATOM 714 N N . THR A 1 109 ? -60.904 -22.504 3.826 1.00 70.84 152 THR A N 1
ATOM 715 C CA . THR A 1 109 ? -60.941 -22.117 2.420 1.00 68.04 152 THR A CA 1
ATOM 716 C C . THR A 1 109 ? -62.377 -21.887 1.968 1.00 67.47 152 THR A C 1
ATOM 717 O O . THR A 1 109 ? -62.684 -20.883 1.317 1.00 67.91 152 THR A O 1
ATOM 721 N N . TYR A 1 110 ? -63.279 -22.798 2.333 1.00 72.96 153 TYR A N 1
ATOM 722 C CA . TYR A 1 110 ? -64.691 -22.616 2.033 1.00 76.18 153 TYR A CA 1
ATOM 723 C C . TYR A 1 110 ? -65.342 -21.583 2.943 1.00 79.51 153 TYR A C 1
ATOM 724 O O . TYR A 1 110 ? -66.372 -21.013 2.572 1.00 78.08 153 TYR A O 1
ATOM 733 N N . LEU A 1 111 ? -64.758 -21.321 4.115 1.00 77.14 154 LEU A N 1
ATOM 734 C CA . LEU A 1 111 ? -65.294 -20.289 4.996 1.00 73.44 154 LEU A CA 1
ATOM 735 C C . LEU A 1 111 ? -65.140 -18.908 4.367 1.00 78.04 154 LEU A C 1
ATOM 736 O O . LEU A 1 111 ? -66.109 -18.145 4.275 1.00 79.25 154 LEU A O 1
ATOM 741 N N . ILE A 1 112 ? -63.930 -18.575 3.916 1.00 76.30 155 ILE A N 1
ATOM 742 C CA . ILE A 1 112 ? -63.694 -17.256 3.339 1.00 68.61 155 ILE A CA 1
ATOM 743 C C . ILE A 1 112 ? -64.293 -17.160 1.938 1.00 72.44 155 ILE A C 1
ATOM 744 O O . ILE A 1 112 ? -64.728 -16.081 1.519 1.00 73.97 155 ILE A O 1
ATOM 749 N N . ASN A 1 113 ? -64.344 -18.272 1.200 1.00 72.52 156 ASN A N 1
ATOM 750 C CA . ASN A 1 113 ? -65.024 -18.261 -0.090 1.00 75.62 156 ASN A CA 1
ATOM 751 C C . ASN A 1 113 ? -66.525 -18.075 0.083 1.00 79.32 156 ASN A C 1
ATOM 752 O O . ASN A 1 113 ? -67.182 -17.481 -0.780 1.00 82.28 156 ASN A O 1
ATOM 757 N N . ASN A 1 114 ? -67.078 -18.570 1.193 1.00 79.38 157 ASN A N 1
ATOM 758 C CA . ASN A 1 114 ? -68.495 -18.374 1.476 1.00 86.35 157 ASN A CA 1
ATOM 759 C C . ASN A 1 114 ? -68.787 -16.917 1.818 1.00 88.73 157 ASN A C 1
ATOM 760 O O . ASN A 1 114 ? -69.687 -16.298 1.238 1.00 97.04 157 ASN A O 1
ATOM 765 N N . LEU A 1 115 ? -68.024 -16.347 2.753 1.00 75.47 158 LEU A N 1
ATOM 766 C CA . LEU A 1 115 ? -68.231 -14.972 3.192 1.00 73.40 158 LEU A CA 1
ATOM 767 C C . LEU A 1 115 ? -67.907 -13.937 2.119 1.00 74.00 158 LEU A C 1
ATOM 768 O O . LEU A 1 115 ? -68.119 -12.745 2.367 1.00 74.48 158 LEU A O 1
ATOM 773 N N . LEU A 1 116 ? -67.414 -14.329 0.944 1.00 79.79 159 LEU A N 1
ATOM 774 C CA . LEU A 1 116 ? -66.945 -13.346 -0.029 1.00 82.33 159 LEU A CA 1
ATOM 775 C C . LEU A 1 116 ? -67.996 -13.009 -1.082 1.00 85.85 159 LEU A C 1
ATOM 776 O O . LEU A 1 116 ? -68.464 -11.868 -1.142 1.00 90.18 159 LEU A O 1
ATOM 781 N N . GLU A 1 117 ? -68.354 -13.966 -1.941 1.00 87.21 160 GLU A N 1
ATOM 782 C CA . GLU A 1 117 ? -69.377 -13.664 -2.935 1.00 105.38 160 GLU A CA 1
ATOM 783 C C . GLU A 1 117 ? -70.753 -13.506 -2.308 1.00 107.17 160 GLU A C 1
ATOM 784 O O . GLU A 1 117 ? -71.616 -12.848 -2.897 1.00 101.45 160 GLU A O 1
ATOM 790 N N . TYR A 1 118 ? -70.978 -14.095 -1.136 1.00 106.19 161 TYR A N 1
ATOM 791 C CA . TYR A 1 118 ? -72.236 -13.924 -0.425 1.00 98.96 161 TYR A CA 1
ATOM 792 C C . TYR A 1 118 ? -72.232 -12.722 0.509 1.00 86.91 161 TYR A C 1
ATOM 793 O O . TYR A 1 118 ? -73.288 -12.377 1.055 1.00 82.83 161 TYR A O 1
ATOM 802 N N . ARG A 1 119 ? -71.074 -12.097 0.720 1.00 85.20 162 ARG A N 1
ATOM 803 C CA . ARG A 1 119 ? -70.937 -10.781 1.338 1.00 83.11 162 ARG A CA 1
ATOM 804 C C . ARG A 1 119 ? -71.402 -10.740 2.788 1.00 84.08 162 ARG A C 1
ATOM 805 O O . ARG A 1 119 ? -71.628 -9.648 3.325 1.00 83.56 162 ARG A O 1
ATOM 813 N N . SER A 1 120 ? -71.550 -11.893 3.444 1.00 83.41 163 SER A N 1
ATOM 814 C CA . SER A 1 120 ? -71.905 -11.917 4.858 1.00 77.70 163 SER A CA 1
ATOM 815 C C . SER A 1 120 ? -70.800 -11.370 5.750 1.00 81.18 163 SER A C 1
ATOM 816 O O . SER A 1 120 ? -70.991 -11.298 6.970 1.00 79.91 163 SER A O 1
ATOM 819 N N . ILE A 1 121 ? -69.653 -11.000 5.177 1.00 83.34 164 ILE A N 1
ATOM 820 C CA . ILE A 1 121 ? -68.596 -10.357 5.945 1.00 77.55 164 ILE A CA 1
ATOM 821 C C . ILE A 1 121 ? -68.865 -8.866 6.113 1.00 80.98 164 ILE A C 1
ATOM 822 O O . ILE A 1 121 ? -68.272 -8.229 6.991 1.00 80.52 164 ILE A O 1
ATOM 827 N N . VAL A 1 122 ? -69.752 -8.290 5.296 1.00 83.36 165 VAL A N 1
ATOM 828 C CA . VAL A 1 122 ? -70.184 -6.909 5.506 1.00 77.03 165 VAL A CA 1
ATOM 829 C C . VAL A 1 122 ? -70.847 -6.761 6.868 1.00 89.19 165 VAL A C 1
ATOM 830 O O . VAL A 1 122 ? -70.692 -5.742 7.548 1.00 90.85 165 VAL A O 1
ATOM 834 N N . ILE A 1 123 ? -71.573 -7.790 7.300 1.00 90.45 166 ILE A N 1
ATOM 835 C CA . ILE A 1 123 ? -72.259 -7.808 8.587 1.00 83.77 166 ILE A CA 1
ATOM 836 C C . ILE A 1 123 ? -71.291 -7.563 9.746 1.00 91.59 166 ILE A C 1
ATOM 837 O O . ILE A 1 123 ? -71.718 -7.254 10.866 1.00 100.42 166 ILE A O 1
ATOM 842 N N . LEU A 1 124 ? -69.984 -7.640 9.481 1.00 95.98 167 LEU A N 1
ATOM 843 C CA . LEU A 1 124 ? -68.983 -7.337 10.498 1.00 100.19 167 LEU A CA 1
ATOM 844 C C . LEU A 1 124 ? -69.013 -5.863 10.891 1.00 101.70 167 LEU A C 1
ATOM 845 O O . LEU A 1 124 ? -68.841 -5.530 12.069 1.00 101.18 167 LEU A O 1
ATOM 850 N N . THR A 1 125 ? -69.231 -4.965 9.923 1.00 97.87 168 THR A N 1
ATOM 851 C CA . THR A 1 125 ? -69.183 -3.532 10.208 1.00 103.24 168 THR A CA 1
ATOM 852 C C . THR A 1 125 ? -70.512 -3.007 10.740 1.00 105.71 168 THR A C 1
ATOM 853 O O . THR A 1 125 ? -70.531 -2.141 11.621 1.00 107.43 168 THR A O 1
ATOM 857 N N . ASP A 1 126 ? -71.627 -3.512 10.209 1.00 103.77 169 ASP A N 1
ATOM 858 C CA . ASP A 1 126 ? -72.952 -3.049 10.611 1.00 101.84 169 ASP A CA 1
ATOM 859 C C . ASP A 1 126 ? -73.195 -3.222 12.105 1.00 95.30 169 ASP A C 1
ATOM 860 O O . ASP A 1 126 ? -74.036 -2.520 12.677 1.00 95.89 169 ASP A O 1
ATOM 865 N N . LEU A 1 127 ? -72.475 -4.144 12.742 1.00 97.23 170 LEU A N 1
ATOM 866 C CA . LEU A 1 127 ? -72.592 -4.504 14.146 1.00 97.83 170 LEU A CA 1
ATOM 867 C C . LEU A 1 127 ? -71.932 -3.441 15.027 1.00 103.26 170 LEU A C 1
ATOM 868 O O . LEU A 1 127 ? -70.890 -2.890 14.662 1.00 109.13 170 LEU A O 1
ATOM 873 N N . PRO A 1 128 ? -72.534 -3.114 16.184 1.00 101.59 171 PRO A N 1
ATOM 874 C CA . PRO A 1 128 ? -72.023 -2.004 17.007 1.00 104.03 171 PRO A CA 1
ATOM 875 C C . PRO A 1 128 ? -70.573 -2.125 17.458 1.00 102.00 171 PRO A C 1
ATOM 876 O O . PRO A 1 128 ? -70.070 -1.228 18.141 1.00 95.16 171 PRO A O 1
ATOM 880 N N . SER A 1 129 ? -69.893 -3.211 17.105 1.00 107.31 172 SER A N 1
ATOM 881 C CA . SER A 1 129 ? -68.486 -3.394 17.438 1.00 109.52 172 SER A CA 1
ATOM 882 C C . SER A 1 129 ? -67.648 -3.274 16.168 1.00 106.37 172 SER A C 1
ATOM 883 O O . SER A 1 129 ? -67.061 -4.242 15.685 1.00 108.02 172 SER A O 1
ATOM 886 N N . SER A 1 130 ? -67.601 -2.061 15.623 1.00 104.93 173 SER A N 1
ATOM 887 C CA . SER A 1 130 ? -66.779 -1.750 14.455 1.00 107.13 173 SER A CA 1
ATOM 888 C C . SER A 1 130 ? -65.489 -1.044 14.847 1.00 107.27 173 SER A C 1
ATOM 889 O O . SER A 1 130 ? -64.996 -0.176 14.122 1.00 102.67 173 SER A O 1
ATOM 892 N N . SER A 1 131 ? -64.921 -1.405 15.997 1.00 108.48 174 SER A N 1
ATOM 893 C CA . SER A 1 131 ? -63.692 -0.784 16.474 1.00 111.23 174 SER A CA 1
ATOM 894 C C . SER A 1 131 ? -62.635 -1.844 16.753 1.00 112.19 174 SER A C 1
ATOM 895 O O . SER A 1 131 ? -61.530 -1.784 16.205 1.00 112.18 174 SER A O 1
ATOM 898 N N . GLN A 1 132 ? -62.961 -2.815 17.608 1.00 115.01 175 GLN A N 1
ATOM 899 C CA . GLN A 1 132 ? -62.045 -3.924 17.850 1.00 110.29 175 GLN A CA 1
ATOM 900 C C . GLN A 1 132 ? -62.193 -5.012 16.794 1.00 108.01 175 GLN A C 1
ATOM 901 O O . GLN A 1 132 ? -61.198 -5.606 16.367 1.00 111.45 175 GLN A O 1
ATOM 907 N N . LEU A 1 133 ? -63.426 -5.277 16.360 1.00 108.61 176 LEU A N 1
ATOM 908 C CA . LEU A 1 133 ? -63.678 -6.408 15.474 1.00 105.41 176 LEU A CA 1
ATOM 909 C C . LEU A 1 133 ? -63.177 -6.129 14.060 1.00 103.84 176 LEU A C 1
ATOM 910 O O . LEU A 1 133 ? -62.549 -6.991 13.433 1.00 101.23 176 LEU A O 1
ATOM 915 N N . VAL A 1 134 ? -63.447 -4.929 13.540 1.00 99.00 177 VAL A N 1
ATOM 916 C CA . VAL A 1 134 ? -62.982 -4.586 12.200 1.00 95.29 177 VAL A CA 1
ATOM 917 C C . VAL A 1 134 ? -61.469 -4.398 12.183 1.00 94.89 177 VAL A C 1
ATOM 918 O O . VAL A 1 134 ? -60.806 -4.724 11.191 1.00 94.29 177 VAL A O 1
ATOM 922 N N . GLU A 1 135 ? -60.895 -3.891 13.276 1.00 92.84 178 GLU A N 1
ATOM 923 C CA . GLU A 1 135 ? -59.463 -3.615 13.300 1.00 98.06 178 GLU A CA 1
ATOM 924 C C . GLU A 1 135 ? -58.636 -4.886 13.460 1.00 101.09 178 GLU A C 1
ATOM 925 O O . GLU A 1 135 ? -57.591 -5.029 12.816 1.00 100.99 178 GLU A O 1
ATOM 931 N N . GLU A 1 136 ? -59.075 -5.816 14.314 1.00 98.26 179 GLU A N 1
ATOM 932 C CA . GLU A 1 136 ? -58.329 -7.057 14.486 1.00 93.63 179 GLU A CA 1
ATOM 933 C C . GLU A 1 136 ? -58.567 -8.043 13.350 1.00 94.08 179 GLU A C 1
ATOM 934 O O . GLU A 1 136 ? -57.785 -8.988 13.200 1.00 94.13 179 GLU A O 1
ATOM 940 N N . LEU A 1 137 ? -59.628 -7.856 12.559 1.00 95.25 180 LEU A N 1
ATOM 941 C CA . LEU A 1 137 ? -59.732 -8.569 11.290 1.00 92.73 180 LEU A CA 1
ATOM 942 C C . LEU A 1 137 ? -58.543 -8.244 10.398 1.00 87.01 180 LEU A C 1
ATOM 943 O O . LEU A 1 137 ? -57.920 -9.140 9.818 1.00 80.85 180 LEU A O 1
ATOM 948 N N . PHE A 1 138 ? -58.214 -6.957 10.281 1.00 87.71 181 PHE A N 1
ATOM 949 C CA . PHE A 1 138 ? -57.051 -6.553 9.501 1.00 86.22 181 PHE A CA 1
ATOM 950 C C . PHE A 1 138 ? -55.758 -7.041 10.139 1.00 83.10 181 PHE A C 1
ATOM 951 O O . PHE A 1 138 ? -54.764 -7.258 9.437 1.00 78.92 181 PHE A O 1
ATOM 959 N N . ASN A 1 139 ? -55.756 -7.228 11.463 1.00 85.56 182 ASN A N 1
ATOM 960 C CA . ASN A 1 139 ? -54.521 -7.563 12.163 1.00 89.31 182 ASN A CA 1
ATOM 961 C C . ASN A 1 139 ? -54.094 -9.003 11.910 1.00 89.15 182 ASN A C 1
ATOM 962 O O . ASN A 1 139 ? -52.893 -9.296 11.904 1.00 87.69 182 ASN A O 1
ATOM 967 N N . ILE A 1 140 ? -55.048 -9.915 11.705 1.00 87.66 183 ILE A N 1
ATOM 968 C CA . ILE A 1 140 ? -54.700 -11.273 11.314 1.00 85.57 183 ILE A CA 1
ATOM 969 C C . ILE A 1 140 ? -54.069 -11.321 9.931 1.00 84.29 183 ILE A C 1
ATOM 970 O O . ILE A 1 140 ? -53.499 -12.348 9.553 1.00 86.31 183 ILE A O 1
ATOM 975 N N . PHE A 1 141 ? -54.150 -10.229 9.169 1.00 81.56 184 PHE A N 1
ATOM 976 C CA . PHE A 1 141 ? -53.622 -10.178 7.813 1.00 78.87 184 PHE A CA 1
ATOM 977 C C . PHE A 1 141 ? -52.573 -9.088 7.632 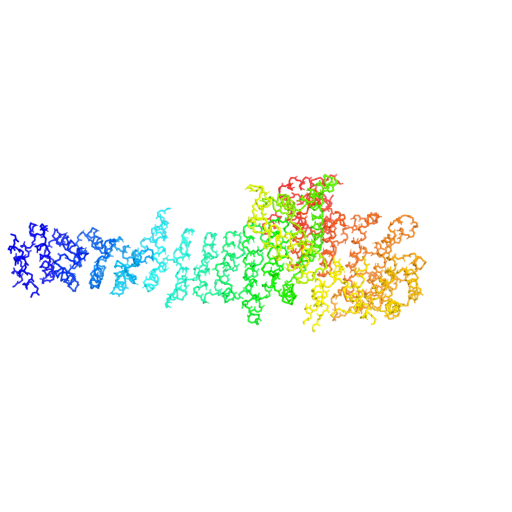1.00 81.04 184 PHE A C 1
ATOM 978 O O . PHE A 1 141 ? -52.124 -8.860 6.502 1.00 77.81 184 PHE A O 1
ATOM 986 N N . TYR A 1 142 ? -52.173 -8.407 8.706 1.00 84.92 185 TYR A N 1
ATOM 987 C CA . TYR A 1 142 ? -51.142 -7.380 8.608 1.00 80.92 185 TYR A CA 1
ATOM 988 C C . TYR A 1 142 ? -50.127 -7.399 9.739 1.00 78.75 185 TYR A C 1
ATOM 989 O O . TYR A 1 142 ? -49.120 -6.692 9.636 1.00 85.18 185 TYR A O 1
ATOM 998 N N . SER A 1 143 ? -50.343 -8.160 10.805 1.00 84.07 186 SER A N 1
ATOM 999 C CA . SER A 1 143 ? -49.295 -8.341 11.794 1.00 91.25 186 SER A CA 1
ATOM 1000 C C . SER A 1 143 ? -48.133 -9.104 11.162 1.00 91.66 186 SER A C 1
ATOM 1001 O O . SER A 1 143 ? -48.358 -10.050 10.397 1.00 85.26 186 SER A O 1
ATOM 1004 N N . PRO A 1 144 ? -46.882 -8.725 11.454 1.00 98.25 187 PRO A N 1
ATOM 1005 C CA . PRO A 1 144 ? -45.734 -9.317 10.746 1.00 96.34 187 PRO A CA 1
ATOM 1006 C C . PRO A 1 144 ? -45.625 -10.834 10.847 1.00 96.92 187 PRO A C 1
ATOM 1007 O O . PRO A 1 144 ? -44.690 -11.421 10.293 1.00 90.48 187 PRO A O 1
ATOM 1011 N N . THR A 1 145 ? -46.557 -11.481 11.541 1.00 97.81 188 THR A N 1
ATOM 1012 C CA . THR A 1 145 ? -46.697 -12.928 11.453 1.00 93.95 188 THR A CA 1
ATOM 1013 C C . THR A 1 145 ? -47.602 -13.350 10.303 1.00 89.60 188 THR A C 1
ATOM 1014 O O . THR A 1 145 ? -47.905 -14.540 10.172 1.00 82.49 188 THR A O 1
ATOM 1018 N N . ASN A 1 146 ? -48.033 -12.402 9.467 1.00 91.52 189 ASN A N 1
ATOM 1019 C CA . ASN A 1 146 ? -48.850 -12.703 8.299 1.00 89.90 189 ASN A CA 1
ATOM 1020 C C . ASN A 1 146 ? -48.065 -13.374 7.181 1.00 83.02 189 ASN A C 1
ATOM 1021 O O . ASN A 1 146 ? -48.661 -13.728 6.159 1.00 81.32 189 ASN A O 1
ATOM 1026 N N . SER A 1 147 ? -46.752 -13.551 7.348 1.00 83.87 190 SER A N 1
ATOM 1027 C CA . SER A 1 147 ? -45.908 -14.022 6.253 1.00 82.49 190 SER A CA 1
ATOM 1028 C C . SER A 1 147 ? -46.324 -15.399 5.753 1.00 76.59 190 SER A C 1
ATOM 1029 O O . SER A 1 147 ? -46.214 -15.683 4.554 1.00 73.04 190 SER A O 1
ATOM 1032 N N . THR A 1 148 ? -46.810 -16.260 6.644 1.00 81.48 191 THR A N 1
ATOM 1033 C CA . THR A 1 148 ? -47.117 -17.638 6.285 1.00 78.46 191 THR A CA 1
ATOM 1034 C C . THR A 1 148 ? -48.423 -17.770 5.506 1.00 74.62 191 THR A C 1
ATOM 1035 O O . THR A 1 148 ? -48.779 -18.885 5.111 1.00 76.03 191 THR A O 1
ATOM 1039 N N . ILE A 1 149 ? -49.144 -16.668 5.275 1.00 77.82 192 ILE A N 1
ATOM 1040 C CA . ILE A 1 149 ? -50.316 -16.709 4.407 1.00 76.77 192 ILE A CA 1
ATOM 1041 C C . ILE A 1 149 ? -49.902 -17.200 3.028 1.00 70.04 192 ILE A C 1
ATOM 1042 O O . ILE A 1 149 ? -48.918 -16.723 2.447 1.00 66.84 192 ILE A O 1
ATOM 1047 N N . GLN A 1 150 ? -50.652 -18.164 2.499 1.00 64.11 193 GLN A N 1
ATOM 1048 C CA . GLN A 1 150 ? -50.291 -18.814 1.249 1.00 67.01 193 GLN A CA 1
ATOM 1049 C C . GLN A 1 150 ? -50.551 -17.879 0.069 1.00 66.19 193 GLN A C 1
ATOM 1050 O O . GLN A 1 150 ? -50.999 -16.739 0.223 1.00 71.28 193 GLN A O 1
ATOM 1056 N N . GLY A 1 151 ? -50.267 -18.375 -1.134 1.00 63.72 194 GLY A N 1
ATOM 1057 C CA . GLY A 1 151 ? -50.410 -17.576 -2.334 1.00 57.04 194 GLY A CA 1
ATOM 1058 C C . GLY A 1 151 ? -51.798 -17.632 -2.935 1.00 58.50 194 GLY A C 1
ATOM 1059 O O . GLY A 1 151 ? -52.304 -16.620 -3.429 1.00 59.30 194 GLY A O 1
ATOM 1060 N N . ASN A 1 152 ? -52.424 -18.812 -2.904 1.00 62.33 195 ASN A N 1
ATOM 1061 C CA . ASN A 1 152 ? -53.768 -18.953 -3.451 1.00 69.14 195 ASN A CA 1
ATOM 1062 C C . ASN A 1 152 ? -54.793 -18.146 -2.668 1.00 67.14 195 ASN A C 1
ATOM 1063 O O . ASN A 1 152 ? -55.848 -17.804 -3.213 1.00 60.83 195 ASN A O 1
ATOM 1068 N N . MET A 1 153 ? -54.506 -17.828 -1.408 1.00 67.98 196 MET A N 1
ATOM 1069 C CA . MET A 1 153 ? -55.430 -17.097 -0.554 1.00 68.85 196 MET A CA 1
ATOM 1070 C C . MET A 1 153 ? -55.308 -15.585 -0.703 1.00 67.80 196 MET A C 1
ATOM 1071 O O . MET A 1 153 ? -55.956 -14.851 0.048 1.00 70.21 196 MET A O 1
ATOM 1076 N N . PHE A 1 154 ? -54.502 -15.104 -1.652 1.00 64.60 197 PHE A N 1
ATOM 1077 C CA . PHE A 1 154 ? -54.320 -13.664 -1.808 1.00 61.48 197 PHE A CA 1
ATOM 1078 C C . PHE A 1 154 ? -55.583 -12.995 -2.341 1.00 62.44 197 PHE A C 1
ATOM 1079 O O . PHE A 1 154 ? -56.030 -11.976 -1.803 1.00 61.89 197 PHE A O 1
ATOM 1087 N N . THR A 1 155 ? -56.173 -13.557 -3.399 1.00 60.90 198 THR A N 1
ATOM 1088 C CA . THR A 1 155 ? -57.333 -12.926 -4.024 1.00 65.51 198 THR A CA 1
ATOM 1089 C C . THR A 1 155 ? -58.552 -12.971 -3.109 1.00 65.85 198 THR A C 1
ATOM 1090 O O . THR A 1 155 ? -59.322 -12.005 -3.043 1.00 69.91 198 THR A O 1
ATOM 1094 N N . ALA A 1 156 ? -58.741 -14.081 -2.394 1.00 62.21 199 ALA A N 1
ATOM 1095 C CA . ALA A 1 156 ? -59.847 -14.193 -1.446 1.00 69.12 199 ALA A CA 1
ATOM 1096 C C . ALA A 1 156 ? -59.713 -13.164 -0.330 1.00 66.64 199 ALA A C 1
ATOM 1097 O O . ALA A 1 156 ? -60.639 -12.389 -0.065 1.00 67.39 199 ALA A O 1
ATOM 1099 N N . ILE A 1 157 ? -58.556 -13.148 0.339 1.00 59.00 200 ILE A N 1
ATOM 1100 C CA . ILE A 1 157 ? -58.285 -12.157 1.377 1.00 55.81 200 ILE A CA 1
ATOM 1101 C C . ILE A 1 157 ? -58.393 -10.748 0.813 1.00 62.36 200 ILE A C 1
ATOM 1102 O O . ILE A 1 157 ? -58.828 -9.819 1.507 1.00 57.59 200 ILE A O 1
ATOM 1107 N N . GLY A 1 158 ? -58.020 -10.569 -0.451 1.00 69.47 201 GLY A N 1
ATOM 1108 C CA . GLY A 1 158 ? -58.144 -9.286 -1.112 1.00 60.05 201 GLY A CA 1
ATOM 1109 C C . GLY A 1 158 ? -59.575 -8.801 -1.200 1.00 62.99 201 GLY A C 1
ATOM 1110 O O . GLY A 1 158 ? -59.892 -7.701 -0.742 1.00 61.39 201 GLY A O 1
ATOM 1111 N N . GLY A 1 159 ? -60.452 -9.619 -1.783 1.00 64.84 202 GLY A N 1
ATOM 1112 C CA . GLY A 1 159 ? -61.842 -9.215 -1.926 1.00 66.23 202 GLY A CA 1
ATOM 1113 C C . GLY A 1 159 ? -62.559 -9.091 -0.595 1.00 65.34 202 GLY A C 1
ATOM 1114 O O . GLY A 1 159 ? -63.405 -8.211 -0.417 1.00 60.22 202 GLY A O 1
ATOM 1115 N N . ILE A 1 160 ? -62.238 -9.974 0.355 1.00 67.70 203 ILE A N 1
ATOM 1116 C CA . ILE A 1 160 ? -62.893 -9.942 1.662 1.00 62.85 203 ILE A CA 1
ATOM 1117 C C . ILE A 1 160 ? -62.569 -8.638 2.378 1.00 70.28 203 ILE A C 1
ATOM 1118 O O . ILE A 1 160 ? -63.467 -7.892 2.787 1.00 78.38 203 ILE A O 1
ATOM 1123 N N . LEU A 1 161 ? -61.274 -8.345 2.536 1.00 68.45 204 LEU A N 1
ATOM 1124 C CA . LEU A 1 161 ? -60.886 -7.054 3.089 1.00 61.12 204 LEU A CA 1
ATOM 1125 C C . LEU A 1 161 ? -61.289 -5.915 2.165 1.00 69.50 204 LEU A C 1
ATOM 1126 O O . LEU A 1 161 ? -61.472 -4.783 2.623 1.00 71.89 204 LEU A O 1
ATOM 1131 N N . GLY A 1 162 ? -61.427 -6.193 0.864 1.00 67.43 205 GLY A N 1
ATOM 1132 C CA . GLY A 1 162 ? -61.881 -5.186 -0.077 1.00 66.62 205 GLY A CA 1
ATOM 1133 C C . GLY A 1 162 ? -63.375 -4.946 -0.067 1.00 69.77 205 GLY A C 1
ATOM 1134 O O . GLY A 1 162 ? -63.823 -3.877 -0.492 1.00 75.23 205 GLY A O 1
ATOM 1135 N N . GLU A 1 163 ? -64.157 -5.917 0.408 1.00 75.10 206 GLU A N 1
ATOM 1136 C CA . GLU A 1 163 ? -65.598 -5.720 0.515 1.00 79.37 206 GLU A CA 1
ATOM 1137 C C . GLU A 1 163 ? -65.969 -5.041 1.828 1.00 75.66 206 GLU A C 1
ATOM 1138 O O . GLU A 1 163 ? -66.847 -4.172 1.855 1.00 72.63 206 GLU A O 1
ATOM 1144 N N . VAL A 1 164 ? -65.304 -5.425 2.921 1.00 66.37 207 VAL A N 1
ATOM 1145 C CA . VAL A 1 164 ? -65.560 -4.836 4.232 1.00 63.33 207 VAL A CA 1
ATOM 1146 C C . VAL A 1 164 ? -65.343 -3.329 4.217 1.00 76.72 207 VAL A C 1
ATOM 1147 O O . VAL A 1 164 ? -65.974 -2.600 4.993 1.00 83.17 207 VAL A O 1
ATOM 1151 N N . ILE A 1 165 ? -64.484 -2.838 3.328 1.00 75.76 208 ILE A N 1
ATOM 1152 C CA . ILE A 1 165 ? -64.255 -1.404 3.219 1.00 76.14 208 ILE A CA 1
ATOM 1153 C C . ILE A 1 165 ? -65.279 -0.718 2.314 1.00 76.27 208 ILE A C 1
ATOM 1154 O O . ILE A 1 165 ? -65.631 0.441 2.555 1.00 78.22 208 ILE A O 1
ATOM 1159 N N . SER A 1 166 ? -65.783 -1.413 1.287 1.00 76.83 209 SER A N 1
ATOM 1160 C CA . SER A 1 166 ? -66.735 -0.815 0.351 1.00 85.99 209 SER A CA 1
ATOM 1161 C C . SER A 1 166 ? -68.139 -0.723 0.920 1.00 89.95 209 SER A C 1
ATOM 1162 O O . SER A 1 166 ? -69.104 -0.471 0.189 1.00 85.28 209 SER A O 1
ATOM 1165 N N . GLU A 1 167 ? -68.266 -0.937 2.228 1.00 87.72 210 GLU A N 1
ATOM 1166 C CA . GLU A 1 167 ? -69.543 -0.818 2.917 1.00 92.14 210 GLU A CA 1
ATOM 1167 C C . GLU A 1 167 ? -69.413 0.113 4.114 1.00 93.67 210 GLU A C 1
ATOM 1168 O O . GLU A 1 167 ? -70.205 1.047 4.267 1.00 95.36 210 GLU A O 1
ATOM 1174 N N . CYS A 1 168 ? -68.423 -0.140 4.969 1.00 87.95 211 CYS A N 1
ATOM 1175 C CA . CYS A 1 168 ? -68.173 0.744 6.099 1.00 85.23 211 CYS A CA 1
ATOM 1176 C C . CYS A 1 168 ? -67.855 2.145 5.593 1.00 92.49 211 CYS A C 1
ATOM 1177 O O . CYS A 1 168 ? -67.135 2.317 4.608 1.00 93.66 211 CYS A O 1
ATOM 1180 N N . ASP A 1 169 ? -68.412 3.152 6.265 1.00 99.87 212 ASP A N 1
ATOM 1181 C CA . ASP A 1 169 ? -68.324 4.526 5.790 1.00 97.78 212 ASP A CA 1
ATOM 1182 C C . ASP A 1 169 ? -67.176 5.313 6.404 1.00 95.29 212 ASP A C 1
ATOM 1183 O O . ASP A 1 169 ? -66.738 6.305 5.810 1.00 94.72 212 ASP A O 1
ATOM 1188 N N . SER A 1 170 ? -66.686 4.905 7.576 1.00 92.59 213 SER A N 1
ATOM 1189 C CA . SER A 1 170 ? -65.572 5.565 8.236 1.00 92.46 213 SER A CA 1
ATOM 1190 C C . SER A 1 170 ? -64.747 4.484 8.936 1.00 88.34 213 SER A C 1
ATOM 1191 O O . SER A 1 170 ? -64.745 4.359 10.162 1.00 91.31 213 SER A O 1
ATOM 1194 N N . LEU A 1 171 ? -64.053 3.683 8.132 1.00 89.19 214 LEU A N 1
ATOM 1195 C CA . LEU A 1 171 ? -63.169 2.656 8.659 1.00 88.64 214 LEU A CA 1
ATOM 1196 C C . LEU A 1 171 ? -62.206 3.277 9.666 1.00 83.12 214 LEU A C 1
ATOM 1197 O O . LEU A 1 171 ? -61.591 4.311 9.368 1.00 78.09 214 LEU A O 1
ATOM 1202 N N . PRO A 1 172 ? -62.061 2.698 10.858 1.00 88.03 215 PRO A N 1
ATOM 1203 C CA . PRO A 1 172 ? -61.156 3.286 11.854 1.00 88.64 215 PRO A CA 1
ATOM 1204 C C . PRO A 1 172 ? -59.751 3.414 11.290 1.00 86.82 215 PRO A C 1
ATOM 1205 O O . PRO A 1 172 ? -59.209 2.464 10.719 1.00 82.39 215 PRO A O 1
ATOM 1209 N N . MET A 1 173 ? -59.176 4.613 11.444 1.00 89.54 216 MET A N 1
ATOM 1210 C CA . MET A 1 173 ? -57.891 4.995 10.864 1.00 90.06 216 MET A CA 1
ATOM 1211 C C . MET A 1 173 ? -56.891 3.849 10.856 1.00 85.11 216 MET A C 1
ATOM 1212 O O . MET A 1 173 ? -56.225 3.612 9.845 1.00 85.67 216 MET A O 1
ATOM 1217 N N . SER A 1 174 ? -56.815 3.118 11.971 1.00 83.29 217 SER A N 1
ATOM 1218 C CA . SER A 1 174 ? -55.888 1.996 12.096 1.00 86.47 217 SER A CA 1
ATOM 1219 C C . SER A 1 174 ? -56.029 1.009 10.942 1.00 78.15 217 SER A C 1
ATOM 1220 O O . SER A 1 174 ? -55.031 0.577 10.353 1.00 80.29 217 SER A O 1
ATOM 1223 N N . ALA A 1 175 ? -57.267 0.634 10.609 1.00 74.09 218 ALA A N 1
ATOM 1224 C CA . ALA A 1 175 ? -57.488 -0.303 9.511 1.00 75.41 218 ALA A CA 1
ATOM 1225 C C . ALA A 1 175 ? -57.051 0.291 8.178 1.00 73.44 218 ALA A C 1
ATOM 1226 O O . ALA A 1 175 ? -56.416 -0.393 7.366 1.00 73.49 218 ALA A O 1
ATOM 1228 N N . LEU A 1 176 ? -57.381 1.559 7.932 1.00 77.18 219 LEU A N 1
ATOM 1229 C CA . LEU A 1 176 ? -56.975 2.195 6.685 1.00 66.19 219 LEU A CA 1
ATOM 1230 C C . LEU A 1 176 ? -55.520 2.643 6.729 1.00 70.93 219 LEU A C 1
ATOM 1231 O O . LEU A 1 176 ? -54.880 2.763 5.678 1.00 66.20 219 LEU A O 1
ATOM 1236 N N . LYS A 1 177 ? -54.984 2.889 7.926 1.00 77.61 220 LYS A N 1
ATOM 1237 C CA . LYS A 1 177 ? -53.557 3.165 8.057 1.00 69.78 220 LYS A CA 1
ATOM 1238 C C . LYS A 1 177 ? -52.734 1.919 7.755 1.00 68.11 220 LYS A C 1
ATOM 1239 O O . LYS A 1 177 ? -51.691 2.004 7.101 1.00 67.59 220 LYS A O 1
ATOM 1245 N N . MET A 1 178 ? -53.199 0.753 8.212 1.00 76.94 221 MET A N 1
ATOM 1246 C CA . MET A 1 178 ? -52.462 -0.491 8.001 1.00 71.81 221 MET A CA 1
ATOM 1247 C C . MET A 1 178 ? -52.313 -0.804 6.518 1.00 72.10 221 MET A C 1
ATOM 1248 O O . MET A 1 178 ? -51.236 -1.205 6.061 1.00 77.14 221 MET A O 1
ATOM 1253 N N . VAL A 1 179 ? -53.395 -0.637 5.754 1.00 63.96 222 VAL A N 1
ATOM 1254 C CA . VAL A 1 179 ? -53.391 -1.025 4.345 1.00 63.79 222 VAL A CA 1
ATOM 1255 C C . VAL A 1 179 ? -52.365 -0.213 3.565 1.00 69.69 222 VAL A C 1
ATOM 1256 O O . VAL A 1 179 ? -51.653 -0.745 2.704 1.00 61.07 222 VAL A O 1
ATOM 1260 N N . PHE A 1 180 ? -52.261 1.081 3.862 1.00 69.14 223 PHE A N 1
ATOM 1261 C CA . PHE A 1 180 ? -51.293 1.932 3.186 1.00 61.00 223 PHE A CA 1
ATOM 1262 C C . PHE A 1 180 ? -49.933 1.964 3.874 1.00 67.34 223 PHE A C 1
ATOM 1263 O O . PHE A 1 180 ? -48.952 2.376 3.246 1.00 66.48 223 PHE A O 1
ATOM 1271 N N . ASN A 1 181 ? -49.841 1.547 5.141 1.00 74.41 224 ASN A N 1
ATOM 1272 C CA . ASN A 1 181 ? -48.545 1.537 5.813 1.00 70.34 224 ASN A CA 1
ATOM 1273 C C . ASN A 1 181 ? -47.624 0.459 5.258 1.00 74.76 224 ASN A C 1
ATOM 1274 O O . ASN A 1 181 ? -46.403 0.560 5.417 1.00 77.93 224 ASN A O 1
ATOM 1279 N N . LYS A 1 182 ? -48.177 -0.570 4.614 1.00 76.04 225 LYS A N 1
ATOM 1280 C CA . LYS A 1 182 ? -47.345 -1.556 3.937 1.00 69.37 225 LYS A CA 1
ATOM 1281 C C . LYS A 1 182 ? -46.765 -1.033 2.630 1.00 73.98 225 LYS A C 1
ATOM 1282 O O . LYS A 1 182 ? -45.977 -1.744 1.999 1.00 80.74 225 LYS A O 1
ATOM 1288 N N . PHE A 1 183 ? -47.116 0.189 2.225 1.00 71.69 226 PHE A N 1
ATOM 1289 C CA . PHE A 1 183 ? -46.659 0.747 0.957 1.00 71.56 226 PHE A CA 1
ATOM 1290 C C . PHE A 1 183 ? -45.270 1.364 1.037 1.00 74.05 226 PHE A C 1
ATOM 1291 O O . PHE A 1 183 ? -44.565 1.401 0.022 1.00 82.06 226 PHE A O 1
ATOM 1299 N N . LEU A 1 184 ? -44.864 1.858 2.206 1.00 68.77 227 LEU A N 1
ATOM 1300 C CA . LEU A 1 184 ? -43.532 2.432 2.346 1.00 71.39 227 LEU A CA 1
ATOM 1301 C C . LEU A 1 184 ? -42.472 1.386 2.024 1.00 79.96 227 LEU A C 1
ATOM 1302 O O . LEU A 1 184 ? -42.559 0.237 2.470 1.00 83.87 227 LEU A O 1
ATOM 1307 N N . SER A 1 185 ? -41.474 1.790 1.233 1.00 79.93 228 SER A N 1
ATOM 1308 C CA . SER A 1 185 ? -40.495 0.837 0.720 1.00 80.67 228 SER A CA 1
ATOM 1309 C C . SER A 1 185 ? -39.703 0.175 1.839 1.00 75.49 228 SER A C 1
ATOM 1310 O O . SER A 1 185 ? -39.271 -0.974 1.695 1.00 74.60 228 SER A O 1
ATOM 1313 N N . HIS A 1 186 ? -39.508 0.868 2.957 1.00 73.12 229 HIS A N 1
ATOM 1314 C CA . HIS A 1 186 ? -38.864 0.257 4.112 1.00 73.19 229 HIS A CA 1
ATOM 1315 C C . HIS A 1 186 ? -39.797 -0.683 4.876 1.00 77.45 229 HIS A C 1
ATOM 1316 O O . HIS A 1 186 ? -39.428 -1.158 5.954 1.00 74.27 229 HIS A O 1
ATOM 1323 N N . LYS A 1 187 ? -40.989 -0.951 4.342 1.00 80.11 230 LYS A N 1
ATOM 1324 C CA . LYS A 1 187 ? -41.917 -1.912 4.923 1.00 78.46 230 LYS A CA 1
ATOM 1325 C C . LYS A 1 187 ? -42.513 -2.816 3.857 1.00 81.44 230 LYS A C 1
ATOM 1326 O O . LYS A 1 187 ? -43.512 -3.493 4.124 1.00 87.69 230 LYS A O 1
ATOM 1332 N N . ARG A 1 188 ? -41.927 -2.851 2.667 1.00 77.10 231 ARG A N 1
ATOM 1333 C CA . ARG A 1 188 ? -42.532 -3.493 1.510 1.00 71.43 231 ARG A CA 1
ATOM 1334 C C . ARG A 1 188 ? -42.099 -4.946 1.351 1.00 81.21 231 ARG A C 1
ATOM 1335 O O . ARG A 1 188 ? -42.456 -5.795 2.174 1.00 91.95 231 ARG A O 1
ATOM 1343 N N . ALA A 1 189 ? -41.343 -5.240 0.292 1.00 95.89 232 ALA A N 1
ATOM 1344 C CA . ALA A 1 189 ? -41.007 -6.616 -0.044 1.00 98.19 232 ALA A CA 1
ATOM 1345 C C . ALA A 1 189 ? -39.987 -7.174 0.939 1.00 86.86 232 ALA A C 1
ATOM 1346 O O . ALA A 1 189 ? -39.065 -6.474 1.367 1.00 73.87 232 ALA A O 1
ATOM 1348 N N . GLU A 1 190 ? -40.158 -8.446 1.297 1.00 91.83 233 GLU A N 1
ATOM 1349 C CA . GLU A 1 190 ? -39.390 -9.046 2.378 1.00 86.54 233 GLU A CA 1
ATOM 1350 C C . GLU A 1 190 ? -38.141 -9.743 1.840 1.00 74.57 233 GLU A C 1
ATOM 1351 O O . GLU A 1 190 ? -37.721 -9.529 0.701 1.00 69.73 233 GLU A O 1
ATOM 1357 N N . SER A 1 191 ? -37.557 -10.615 2.660 1.00 77.89 234 SER A N 1
ATOM 1358 C CA . SER A 1 191 ? -36.183 -11.067 2.487 1.00 80.86 234 SER A CA 1
ATOM 1359 C C . SER A 1 191 ? -36.056 -12.062 1.334 1.00 73.49 234 SER A C 1
ATOM 1360 O O . SER A 1 191 ? -37.020 -12.386 0.634 1.00 63.49 234 SER A O 1
ATOM 1363 N N . LEU A 1 192 ? -34.830 -12.556 1.150 1.00 65.92 235 LEU A N 1
ATOM 1364 C CA . LEU A 1 192 ? -34.504 -13.503 0.087 1.00 64.74 235 LEU A CA 1
ATOM 1365 C C . LEU A 1 192 ? -34.681 -14.918 0.627 1.00 67.47 235 LEU A C 1
ATOM 1366 O O . LEU A 1 192 ? -33.826 -15.440 1.346 1.00 69.11 235 LEU A O 1
ATOM 1371 N N . ASP A 1 193 ? -35.810 -15.541 0.290 1.00 70.59 236 ASP A N 1
ATOM 1372 C CA . ASP A 1 193 ? -36.042 -16.941 0.638 1.00 70.62 236 ASP A CA 1
ATOM 1373 C C . ASP A 1 193 ? -35.501 -17.805 -0.494 1.00 67.36 236 ASP A C 1
ATOM 1374 O O . ASP A 1 193 ? -36.236 -18.329 -1.335 1.00 71.04 236 ASP A O 1
ATOM 1379 N N . GLY A 1 194 ? -34.180 -17.934 -0.513 1.00 55.43 237 GLY A N 1
ATOM 1380 C CA . GLY A 1 194 ? -33.512 -18.758 -1.505 1.00 49.99 237 GLY A CA 1
ATOM 1381 C C . GLY A 1 194 ? -33.159 -17.987 -2.761 1.00 51.05 237 GLY A C 1
ATOM 1382 O O . GLY A 1 194 ? -32.578 -16.901 -2.697 1.00 58.77 237 GLY A O 1
ATOM 1383 N N . ILE A 1 195 ? -33.520 -18.557 -3.908 1.00 41.11 238 ILE A N 1
ATOM 1384 C CA . ILE A 1 195 ? -33.011 -18.061 -5.181 1.00 32.26 238 ILE A CA 1
ATOM 1385 C C . ILE A 1 195 ? -33.634 -16.714 -5.541 1.00 40.28 238 ILE A C 1
ATOM 1386 O O . ILE A 1 195 ? -33.024 -15.912 -6.261 1.00 41.31 238 ILE A O 1
ATOM 1391 N N . ASN A 1 196 ? -34.832 -16.425 -5.032 1.00 42.34 239 ASN A N 1
ATOM 1392 C CA . ASN A 1 196 ? -35.569 -15.226 -5.408 1.00 37.06 239 ASN A CA 1
ATOM 1393 C C . ASN A 1 196 ? -36.134 -14.541 -4.171 1.00 42.79 239 ASN A C 1
ATOM 1394 O O . ASN A 1 196 ? -36.395 -15.183 -3.150 1.00 54.01 239 ASN A O 1
ATOM 1399 N N . TYR A 1 197 ? -36.308 -13.225 -4.274 1.00 41.17 240 TYR A N 1
ATOM 1400 C CA . TYR A 1 197 ? -36.998 -12.460 -3.245 1.00 46.07 240 TYR A CA 1
ATOM 1401 C C . TYR A 1 197 ? -38.499 -12.697 -3.349 1.00 62.44 240 TYR A C 1
ATOM 1402 O O . TYR A 1 197 ? -39.052 -12.774 -4.450 1.00 72.24 240 TYR A O 1
ATOM 1411 N N . LYS A 1 198 ? -39.160 -12.804 -2.201 1.00 73.14 241 LYS A N 1
ATOM 1412 C CA . LYS A 1 198 ? -40.601 -13.013 -2.147 1.00 79.74 241 LYS A CA 1
ATOM 1413 C C . LYS A 1 198 ? -41.279 -11.806 -1.515 1.00 82.92 241 LYS A C 1
ATOM 1414 O O . LYS A 1 198 ? -40.882 -11.358 -0.433 1.00 81.14 241 LYS A O 1
ATOM 1420 N N . LYS A 1 199 ? -42.305 -11.292 -2.189 1.00 84.17 242 LYS A N 1
ATOM 1421 C CA . LYS A 1 199 ? -42.978 -10.082 -1.742 1.00 83.23 242 LYS A CA 1
ATOM 1422 C C . LYS A 1 199 ? -43.776 -10.336 -0.467 1.00 81.69 242 LYS A C 1
ATOM 1423 O O . LYS A 1 199 ? -44.227 -11.454 -0.197 1.00 80.62 242 LYS A O 1
ATOM 1429 N N . ASP A 1 200 ? -43.941 -9.277 0.322 1.00 76.15 243 ASP A N 1
ATOM 1430 C CA . ASP A 1 200 ? -44.660 -9.376 1.584 1.00 77.73 243 ASP A CA 1
ATOM 1431 C C . ASP A 1 200 ? -46.148 -9.598 1.321 1.00 79.17 243 ASP A C 1
ATOM 1432 O O . ASP A 1 200 ? -46.736 -8.915 0.477 1.00 81.24 243 ASP A O 1
ATOM 1437 N N . PRO A 1 201 ? -46.777 -10.562 2.003 1.00 75.47 244 PRO A N 1
ATOM 1438 C CA . PRO A 1 201 ? -48.239 -10.701 1.869 1.00 67.80 244 PRO A CA 1
ATOM 1439 C C . PRO A 1 201 ? -49.006 -9.433 2.197 1.00 67.90 244 PRO A C 1
ATOM 1440 O O . PRO A 1 201 ? -49.879 -9.023 1.421 1.00 64.28 244 PRO A O 1
ATOM 1444 N N . GLY A 1 202 ? -48.711 -8.808 3.341 1.00 70.00 245 GLY A N 1
ATOM 1445 C CA . GLY A 1 202 ? -49.443 -7.616 3.741 1.00 76.32 245 GLY A CA 1
ATOM 1446 C C . GLY A 1 202 ? -49.416 -6.540 2.678 1.00 72.18 245 GLY A C 1
ATOM 1447 O O . GLY A 1 202 ? -50.363 -5.764 2.536 1.00 67.87 245 GLY A O 1
ATOM 1448 N N . PHE A 1 203 ? -48.334 -6.487 1.906 1.00 75.68 246 PHE A N 1
ATOM 1449 C CA . PHE A 1 203 ? -48.283 -5.564 0.785 1.00 67.38 246 PHE A CA 1
ATOM 1450 C C . PHE A 1 203 ? -48.982 -6.133 -0.439 1.00 65.47 246 PHE A C 1
ATOM 1451 O O . PHE A 1 203 ? -49.674 -5.402 -1.157 1.00 66.49 246 PHE A O 1
ATOM 1459 N N . GLU A 1 204 ? -48.797 -7.428 -0.702 1.00 67.22 247 GLU A N 1
ATOM 1460 C CA . GLU A 1 204 ? -49.445 -8.045 -1.854 1.00 63.18 247 GLU A CA 1
ATOM 1461 C C . GLU A 1 204 ? -50.956 -7.929 -1.759 1.00 63.43 247 GLU A C 1
ATOM 1462 O O . GLU A 1 204 ? -51.648 -7.927 -2.785 1.00 59.63 247 GLU A O 1
ATOM 1468 N N . ILE A 1 205 ? -51.482 -7.820 -0.539 1.00 62.20 248 ILE A N 1
ATOM 1469 C CA . ILE A 1 205 ? -52.914 -7.620 -0.355 1.00 58.30 248 ILE A CA 1
ATOM 1470 C C . ILE A 1 205 ? -53.310 -6.215 -0.783 1.00 62.75 248 ILE A C 1
ATOM 1471 O O . ILE A 1 205 ? -54.262 -6.024 -1.547 1.00 65.72 248 ILE A O 1
ATOM 1476 N N . SER A 1 206 ? -52.570 -5.212 -0.310 1.00 64.13 249 SER A N 1
ATOM 1477 C CA . SER A 1 206 ? -52.925 -3.821 -0.565 1.00 58.64 249 SER A CA 1
ATOM 1478 C C . SER A 1 206 ? -52.854 -3.454 -2.044 1.00 58.15 249 SER A C 1
ATOM 1479 O O . SER A 1 206 ? -53.442 -2.445 -2.450 1.00 59.64 249 SER A O 1
ATOM 1482 N N . LEU A 1 207 ? -52.128 -4.234 -2.857 1.00 64.57 250 LEU A N 1
ATOM 1483 C CA . LEU A 1 207 ? -52.152 -4.060 -4.310 1.00 61.52 250 LEU A CA 1
ATOM 1484 C C . LEU A 1 207 ? -53.362 -4.699 -4.968 1.00 60.40 250 LEU A C 1
ATOM 1485 O O . LEU A 1 207 ? -53.722 -4.314 -6.087 1.00 64.12 250 LEU A O 1
ATOM 1490 N N . ILE A 1 208 ? -53.986 -5.670 -4.309 1.00 63.64 251 ILE A N 1
ATOM 1491 C CA . ILE A 1 208 ? -55.211 -6.249 -4.843 1.00 65.26 251 ILE A CA 1
ATOM 1492 C C . ILE A 1 208 ? -56.402 -5.367 -4.498 1.00 60.66 251 ILE A C 1
ATOM 1493 O O . ILE A 1 208 ? -57.327 -5.212 -5.303 1.00 63.12 251 ILE A O 1
ATOM 1498 N N . ILE A 1 209 ? -56.387 -4.757 -3.310 1.00 56.24 252 ILE A N 1
ATOM 1499 C CA . ILE A 1 209 ? -57.444 -3.825 -2.930 1.00 58.32 252 ILE A CA 1
ATOM 1500 C C . ILE A 1 209 ? -57.426 -2.605 -3.839 1.00 55.74 252 ILE A C 1
ATOM 1501 O O . ILE A 1 209 ? -58.479 -2.105 -4.255 1.00 61.15 252 ILE A O 1
ATOM 1506 N N . CYS A 1 210 ? -56.234 -2.118 -4.177 1.00 54.24 253 CYS A N 1
ATOM 1507 C CA . CYS A 1 210 ? -56.085 -0.859 -4.895 1.00 54.60 253 CYS A CA 1
ATOM 1508 C C . CYS A 1 210 ? -56.418 -0.953 -6.380 1.00 68.26 253 CYS A C 1
ATOM 1509 O O . CYS A 1 210 ? -56.239 0.039 -7.095 1.00 74.13 253 CYS A O 1
ATOM 1512 N N . GLN A 1 211 ? -56.882 -2.096 -6.870 1.00 64.28 254 GLN A N 1
ATOM 1513 C CA . GLN A 1 211 ? -57.445 -2.101 -8.219 1.00 72.74 254 GLN A CA 1
ATOM 1514 C C . GLN A 1 211 ? -58.756 -2.866 -8.311 1.00 77.66 254 GLN A C 1
ATOM 1515 O O . GLN A 1 211 ? -59.647 -2.451 -9.056 1.00 84.37 254 GLN A O 1
ATOM 1521 N N . THR A 1 212 ? -58.896 -3.975 -7.582 1.00 73.87 255 THR A N 1
ATOM 1522 C CA . THR A 1 212 ? -60.185 -4.654 -7.519 1.00 72.29 255 THR A CA 1
ATOM 1523 C C . THR A 1 212 ? -61.245 -3.770 -6.875 1.00 74.67 255 THR A C 1
ATOM 1524 O O . THR A 1 212 ? -62.443 -3.971 -7.111 1.00 82.28 255 THR A O 1
ATOM 1528 N N . TYR A 1 213 ? -60.827 -2.784 -6.082 1.00 70.84 256 TYR A N 1
ATOM 1529 C CA . TYR A 1 213 ? -61.727 -1.827 -5.449 1.00 76.30 256 TYR A CA 1
ATOM 1530 C C . TYR A 1 213 ? -61.143 -0.423 -5.621 1.00 79.85 256 TYR A C 1
ATOM 1531 O O . TYR A 1 213 ? -60.902 0.306 -4.659 1.00 82.13 256 TYR A O 1
ATOM 1540 N N . SER A 1 214 ? -60.913 -0.051 -6.883 1.00 82.00 257 SER A N 1
ATOM 1541 C CA . SER A 1 214 ? -60.175 1.169 -7.198 1.00 86.67 257 SER A CA 1
ATOM 1542 C C . SER A 1 214 ? -60.905 2.414 -6.702 1.00 93.03 257 SER A C 1
ATOM 1543 O O . SER A 1 214 ? -60.404 3.145 -5.840 1.00 84.98 257 SER A O 1
ATOM 1546 N N . ASN A 1 215 ? -62.091 2.679 -7.247 1.00 95.43 258 ASN A N 1
ATOM 1547 C CA . ASN A 1 215 ? -62.826 3.891 -6.919 1.00 90.78 258 ASN A CA 1
ATOM 1548 C C . ASN A 1 215 ? -63.839 3.707 -5.797 1.00 88.04 258 ASN A C 1
ATOM 1549 O O . ASN A 1 215 ? -64.386 4.704 -5.315 1.00 84.15 258 ASN A O 1
ATOM 1554 N N . ARG A 1 216 ? -64.109 2.471 -5.369 1.00 89.86 259 ARG A N 1
ATOM 1555 C CA . ARG A 1 216 ? -64.877 2.284 -4.141 1.00 90.37 259 ARG A CA 1
ATOM 1556 C C . ARG A 1 216 ? -64.069 2.721 -2.925 1.00 90.97 259 ARG A C 1
ATOM 1557 O O . ARG A 1 216 ? -64.607 3.355 -2.010 1.00 89.19 259 ARG A O 1
ATOM 1565 N N . LEU A 1 217 ? -62.775 2.389 -2.899 1.00 86.58 260 LEU A N 1
ATOM 1566 C CA . LEU A 1 217 ? -61.877 2.900 -1.872 1.00 76.23 260 LEU A CA 1
ATOM 1567 C C . LEU A 1 217 ? -61.470 4.345 -2.129 1.00 82.13 260 LEU A C 1
ATOM 1568 O O . LEU A 1 217 ? -61.015 5.022 -1.200 1.00 80.22 260 LEU A O 1
ATOM 1573 N N . GLY A 1 218 ? -61.637 4.830 -3.359 1.00 87.54 261 GLY A N 1
ATOM 1574 C CA . GLY A 1 218 ? -61.248 6.177 -3.728 1.00 84.81 261 GLY A CA 1
ATOM 1575 C C . GLY A 1 218 ? -61.779 7.258 -2.809 1.00 77.62 261 GLY A C 1
ATOM 1576 O O . GLY A 1 218 ? -61.003 8.048 -2.264 1.00 77.90 261 GLY A O 1
ATOM 1577 N N . ARG A 1 219 ? -63.101 7.303 -2.623 1.00 72.64 262 ARG A N 1
ATOM 1578 C CA . ARG A 1 219 ? -63.684 8.278 -1.708 1.00 72.14 262 ARG A CA 1
ATOM 1579 C C . ARG A 1 219 ? -63.330 7.986 -0.255 1.00 77.98 262 ARG A C 1
ATOM 1580 O O . ARG A 1 219 ? -63.470 8.873 0.594 1.00 78.51 262 ARG A O 1
ATOM 1588 N N . HIS A 1 220 ? -62.872 6.770 0.048 1.00 77.64 263 HIS A N 1
ATOM 1589 C CA . HIS A 1 220 ? -62.425 6.459 1.400 1.00 70.01 263 HIS A CA 1
ATOM 1590 C C . HIS A 1 220 ? -61.009 6.949 1.663 1.00 72.08 263 HIS A C 1
ATOM 1591 O O . HIS A 1 220 ? -60.682 7.295 2.804 1.00 76.83 263 HIS A O 1
ATOM 1598 N N . PHE A 1 221 ? -60.158 6.976 0.635 1.00 72.59 264 PHE A N 1
ATOM 1599 C CA . PHE A 1 221 ? -58.808 7.493 0.820 1.00 69.56 264 PHE A CA 1
ATOM 1600 C C . PHE A 1 221 ? -58.830 8.967 1.197 1.00 67.48 264 PHE A C 1
ATOM 1601 O O . PHE A 1 221 ? -57.964 9.429 1.948 1.00 64.69 264 PHE A O 1
ATOM 1609 N N . ILE A 1 222 ? -59.820 9.713 0.702 1.00 71.12 265 ILE A N 1
ATOM 1610 C CA . ILE A 1 222 ? -59.889 11.144 0.984 1.00 72.62 265 ILE A CA 1
ATOM 1611 C C . ILE A 1 222 ? -60.227 11.380 2.451 1.00 74.09 265 ILE A C 1
ATOM 1612 O O . ILE A 1 222 ? -59.587 12.192 3.129 1.00 67.99 265 ILE A O 1
ATOM 1617 N N . LYS A 1 223 ? -61.234 10.667 2.965 1.00 72.95 266 LYS A N 1
ATOM 1618 C CA . LYS A 1 223 ? -61.597 10.803 4.371 1.00 68.33 266 LYS A CA 1
ATOM 1619 C C . LYS A 1 223 ? -60.445 10.400 5.281 1.00 66.74 266 LYS A C 1
ATOM 1620 O O . LYS A 1 223 ? -60.290 10.959 6.372 1.00 68.18 266 LYS A O 1
ATOM 1626 N N . PHE A 1 224 ? -59.632 9.432 4.851 1.00 68.75 267 PHE A N 1
ATOM 1627 C CA . PHE A 1 224 ? -58.408 9.112 5.576 1.00 71.85 267 PHE A CA 1
ATOM 1628 C C . PHE A 1 224 ? -57.369 10.213 5.413 1.00 66.31 267 PHE A C 1
ATOM 1629 O O . PHE A 1 224 ? -56.705 10.601 6.380 1.00 67.01 267 PHE A O 1
ATOM 1637 N N . TYR A 1 225 ? -57.220 10.729 4.192 1.00 66.91 268 TYR A N 1
ATOM 1638 C CA . TYR A 1 225 ? -56.162 11.685 3.881 1.00 60.51 268 TYR A CA 1
ATOM 1639 C C . TYR A 1 225 ? -56.485 13.075 4.414 1.00 59.32 268 TYR A C 1
ATOM 1640 O O . TYR A 1 225 ? -55.632 13.726 5.029 1.00 52.28 268 TYR A O 1
ATOM 1649 N N . SER A 1 226 ? -57.715 13.544 4.186 1.00 62.09 269 SER A N 1
ATOM 1650 C CA . SER A 1 226 ? -58.061 14.919 4.529 1.00 52.04 269 SER A CA 1
ATOM 1651 C C . SER A 1 226 ? -58.177 15.126 6.032 1.00 54.39 269 SER A C 1
ATOM 1652 O O . SER A 1 226 ? -57.885 16.221 6.526 1.00 60.79 269 SER A O 1
ATOM 1655 N N . GLU A 1 227 ? -58.605 14.102 6.773 1.00 55.59 270 GLU A N 1
ATOM 1656 C CA . GLU A 1 227 ? -58.733 14.244 8.220 1.00 59.74 270 GLU A CA 1
ATOM 1657 C C . GLU A 1 227 ? -57.374 14.473 8.869 1.00 59.51 270 GLU A C 1
ATOM 1658 O O . GLU A 1 227 ? -57.214 15.374 9.700 1.00 66.84 270 GLU A O 1
ATOM 1664 N N . ILE A 1 228 ? -56.377 13.663 8.497 1.00 55.05 271 ILE A N 1
ATOM 1665 C CA . ILE A 1 228 ? -55.023 13.866 9.005 1.00 54.30 271 ILE A CA 1
ATOM 1666 C C . ILE A 1 228 ? -54.486 15.223 8.577 1.00 54.97 271 ILE A C 1
ATOM 1667 O O . ILE A 1 228 ? -53.697 15.847 9.297 1.00 58.56 271 ILE A O 1
ATOM 1672 N N . MET A 1 229 ? -54.907 15.710 7.410 1.00 61.51 272 MET A N 1
ATOM 1673 C CA . MET A 1 229 ? -54.375 16.971 6.907 1.00 66.64 272 MET A CA 1
ATOM 1674 C C . MET A 1 229 ? -54.980 18.165 7.637 1.00 63.28 272 MET A C 1
ATOM 1675 O O . MET A 1 229 ? -54.270 19.121 7.964 1.00 60.01 272 MET A O 1
ATOM 1680 N N . TYR A 1 230 ? -56.285 18.133 7.911 1.00 58.01 273 TYR A N 1
ATOM 1681 C CA . TYR A 1 230 ? -56.918 19.286 8.540 1.00 57.04 273 TYR A CA 1
ATOM 1682 C C . TYR A 1 230 ? -56.520 19.457 10.002 1.00 63.46 273 TYR A C 1
ATOM 1683 O O . TYR A 1 230 ? -56.726 20.541 10.557 1.00 66.01 273 TYR A O 1
ATOM 1692 N N . GLU A 1 231 ? -55.953 18.430 10.636 1.00 65.37 274 GLU A N 1
ATOM 1693 C CA . GLU A 1 231 ? -55.534 18.548 12.026 1.00 63.74 274 GLU A CA 1
ATOM 1694 C C . GLU A 1 231 ? -54.086 18.995 12.179 1.00 70.82 274 GLU A C 1
ATOM 1695 O O . GLU A 1 231 ? -53.675 19.326 13.298 1.00 81.82 274 GLU A O 1
ATOM 1701 N N . VAL A 1 232 ? -53.307 19.014 11.103 1.00 71.18 275 VAL A N 1
ATOM 1702 C CA . VAL A 1 232 ? -52.030 19.708 11.102 1.00 68.81 275 VAL A CA 1
ATOM 1703 C C . VAL A 1 232 ? -52.162 21.103 10.507 1.00 68.71 275 VAL A C 1
ATOM 1704 O O . VAL A 1 232 ? -51.524 22.045 10.976 1.00 77.81 275 VAL A O 1
ATOM 1708 N N . LEU A 1 233 ? -53.021 21.258 9.499 1.00 64.61 276 LEU A N 1
ATOM 1709 C CA . LEU A 1 233 ? -53.333 22.567 8.937 1.00 61.73 276 LEU A CA 1
ATOM 1710 C C . LEU A 1 233 ? -54.183 23.425 9.870 1.00 65.24 276 LEU A C 1
ATOM 1711 O O . LEU A 1 233 ? -54.595 24.519 9.474 1.00 69.94 276 LEU A O 1
ATOM 1716 N N . GLY A 1 234 ? -54.454 22.960 11.088 1.00 60.93 277 GLY A N 1
ATOM 1717 C CA . GLY A 1 234 ? -55.232 23.722 12.046 1.00 59.86 277 GLY A CA 1
ATOM 1718 C C . GLY A 1 234 ? -54.608 23.720 13.424 1.00 65.31 277 GLY A C 1
ATOM 1719 O O . GLY A 1 234 ? -55.260 24.094 14.403 1.00 71.60 277 GLY A O 1
ATOM 1720 N N . GLU A 1 235 ? -53.344 23.302 13.499 1.00 70.69 278 GLU A N 1
ATOM 1721 C CA . GLU A 1 235 ? -52.573 23.209 14.745 1.00 80.72 278 GLU A CA 1
ATOM 1722 C C . GLU A 1 235 ? -53.394 22.666 15.916 1.00 75.70 278 GLU A C 1
ATOM 1723 O O . GLU A 1 235 ? -52.849 22.075 16.849 1.00 75.59 278 GLU A O 1
ATOM 1729 N N . SER A 1 245 ? -42.837 18.296 17.381 1.00 66.39 288 SER A N 1
ATOM 1730 C CA . SER A 1 245 ? -44.283 18.214 17.551 1.00 64.93 288 SER A CA 1
ATOM 1731 C C . SER A 1 245 ? -44.844 16.929 16.955 1.00 62.73 288 SER A C 1
ATOM 1732 O O . SER A 1 245 ? -44.348 16.437 15.942 1.00 72.39 288 SER A O 1
ATOM 1735 N N . SER A 1 246 ? -45.884 16.388 17.594 1.00 64.97 289 SER A N 1
ATOM 1736 C CA . SER A 1 246 ? -46.578 15.229 17.047 1.00 75.73 289 SER A CA 1
ATOM 1737 C C . SER A 1 246 ? -47.307 15.549 15.750 1.00 75.54 289 SER A C 1
ATOM 1738 O O . SER A 1 246 ? -47.707 14.622 15.037 1.00 74.82 289 SER A O 1
ATOM 1741 N N . ALA A 1 247 ? -47.487 16.830 15.433 1.00 73.10 290 ALA A N 1
ATOM 1742 C CA . ALA A 1 247 ? -48.074 17.259 14.173 1.00 71.55 290 ALA A CA 1
ATOM 1743 C C . ALA A 1 247 ? -47.042 17.410 13.062 1.00 70.51 290 ALA A C 1
ATOM 1744 O O . ALA A 1 247 ? -47.414 17.729 11.929 1.00 78.22 290 ALA A O 1
ATOM 1746 N N . TYR A 1 248 ? -45.758 17.201 13.356 1.00 68.52 291 TYR A N 1
ATOM 1747 C CA . TYR A 1 248 ? -44.734 17.138 12.321 1.00 68.47 291 TYR A CA 1
ATOM 1748 C C . TYR A 1 248 ? -44.357 15.713 11.951 1.00 72.04 291 TYR A C 1
ATOM 1749 O O . TYR A 1 248 ? -44.037 15.451 10.787 1.00 77.25 291 TYR A O 1
ATOM 1758 N N . LYS A 1 249 ? -44.383 14.790 12.914 1.00 68.13 292 LYS A N 1
ATOM 1759 C CA . LYS A 1 249 ? -44.154 13.386 12.593 1.00 72.58 292 LYS A CA 1
ATOM 1760 C C . LYS A 1 249 ? -45.272 12.841 11.716 1.00 70.58 292 LYS A C 1
ATOM 1761 O O . LYS A 1 249 ? -45.018 12.225 10.675 1.00 69.32 292 LYS A O 1
ATOM 1767 N N . THR A 1 250 ? -46.524 13.076 12.116 1.00 69.92 293 THR A N 1
ATOM 1768 C CA . THR A 1 250 ? -47.655 12.583 11.337 1.00 74.25 293 THR A CA 1
ATOM 1769 C C . THR A 1 250 ? -47.752 13.273 9.982 1.00 69.75 293 THR A C 1
ATOM 1770 O O . THR A 1 250 ? -48.307 12.700 9.037 1.00 64.41 293 THR A O 1
ATOM 1774 N N . LEU A 1 251 ? -47.226 14.493 9.864 1.00 71.65 294 LEU A N 1
ATOM 1775 C CA . LEU A 1 251 ? -47.189 15.148 8.561 1.00 68.68 294 LEU A CA 1
ATOM 1776 C C . LEU A 1 251 ? -46.157 14.492 7.653 1.00 69.94 294 LEU A C 1
ATOM 1777 O O . LEU A 1 251 ? -46.466 14.105 6.520 1.00 72.34 294 LEU A O 1
ATOM 1782 N N . VAL A 1 252 ? -44.921 14.357 8.136 1.00 71.97 295 VAL A N 1
ATOM 1783 C CA . VAL A 1 252 ? -43.858 13.823 7.294 1.00 69.93 295 VAL A CA 1
ATOM 1784 C C . VAL A 1 252 ? -43.991 12.313 7.123 1.00 64.69 295 VAL A C 1
ATOM 1785 O O . VAL A 1 252 ? -43.505 11.755 6.131 1.00 70.13 295 VAL A O 1
ATOM 1789 N N . LYS A 1 253 ? -44.645 11.625 8.065 1.00 63.26 296 LYS A N 1
ATOM 1790 C CA . LYS A 1 253 ? -44.920 10.206 7.865 1.00 68.91 296 LYS A CA 1
ATOM 1791 C C . LYS A 1 253 ? -45.933 10.008 6.746 1.00 64.53 296 LYS A C 1
ATOM 1792 O O . LYS A 1 253 ? -45.826 9.060 5.960 1.00 68.61 296 LYS A O 1
ATOM 1798 N N . ILE A 1 254 ? -46.926 10.897 6.660 1.00 59.92 297 ILE A N 1
ATOM 1799 C CA . ILE A 1 254 ? -47.814 10.910 5.507 1.00 60.86 297 ILE A CA 1
ATOM 1800 C C . ILE A 1 254 ? -47.087 11.440 4.278 1.00 62.16 297 ILE A C 1
ATOM 1801 O O . ILE A 1 254 ? -47.429 11.073 3.146 1.00 62.71 297 ILE A O 1
ATOM 1806 N N . GLY A 1 255 ? -46.063 12.275 4.475 1.00 66.59 298 GLY A N 1
ATOM 1807 C CA . GLY A 1 255 ? -45.263 12.733 3.349 1.00 66.78 298 GLY A CA 1
ATOM 1808 C C . GLY A 1 255 ? -44.570 11.595 2.623 1.00 67.95 298 GLY A C 1
ATOM 1809 O O . GLY A 1 255 ? -44.489 11.590 1.393 1.00 70.87 298 GLY A O 1
ATOM 1810 N N . ASN A 1 256 ? -44.061 10.614 3.374 1.00 62.42 299 ASN A N 1
ATOM 1811 C CA . ASN A 1 256 ? -43.462 9.438 2.752 1.00 61.23 299 ASN A CA 1
ATOM 1812 C C . ASN A 1 256 ? -44.514 8.467 2.234 1.00 62.43 299 ASN A C 1
ATOM 1813 O O . ASN A 1 256 ? -44.257 7.740 1.268 1.00 64.06 299 ASN A O 1
ATOM 1818 N N . LEU A 1 257 ? -45.692 8.433 2.862 1.00 60.18 300 LEU A N 1
ATOM 1819 C CA . LEU A 1 257 ? -46.752 7.547 2.390 1.00 60.37 300 LEU A CA 1
ATOM 1820 C C . LEU A 1 257 ? -47.270 8.005 1.033 1.00 62.41 300 LEU A C 1
ATOM 1821 O O . LEU A 1 257 ? -47.314 7.222 0.077 1.00 57.77 300 LEU A O 1
ATOM 1826 N N . THR A 1 258 ? -47.661 9.278 0.928 1.00 65.90 301 THR A N 1
ATOM 1827 C CA . THR A 1 258 ? -48.092 9.814 -0.358 1.00 59.40 301 THR A CA 1
ATOM 1828 C C . THR A 1 258 ? -46.983 9.713 -1.396 1.00 65.92 301 THR A C 1
ATOM 1829 O O . THR A 1 258 ? -47.259 9.551 -2.591 1.00 60.67 301 THR A O 1
ATOM 1833 N N . SER A 1 259 ? -45.728 9.779 -0.952 1.00 65.38 302 SER A N 1
ATOM 1834 C CA . SER A 1 259 ? -44.565 9.714 -1.828 1.00 59.37 302 SER A CA 1
ATOM 1835 C C . SER A 1 259 ? -44.553 8.427 -2.646 1.00 63.69 302 SER A C 1
ATOM 1836 O O . SER A 1 259 ? -44.666 8.463 -3.875 1.00 62.38 302 SER A O 1
ATOM 1839 N N . GLU A 1 260 ? -44.424 7.283 -1.969 1.00 63.83 303 GLU A N 1
ATOM 1840 C CA . GLU A 1 260 ? -44.345 6.008 -2.674 1.00 60.24 303 GLU A CA 1
ATOM 1841 C C . GLU A 1 260 ? -45.677 5.622 -3.305 1.00 58.39 303 GLU A C 1
ATOM 1842 O O . GLU A 1 260 ? -45.698 4.959 -4.348 1.00 62.07 303 GLU A O 1
ATOM 1848 N N . LEU A 1 261 ? -46.793 6.029 -2.695 1.00 60.01 304 LEU A N 1
ATOM 1849 C CA . LEU A 1 261 ? -48.116 5.688 -3.211 1.00 54.03 304 LEU A CA 1
ATOM 1850 C C . LEU A 1 261 ? -48.386 6.301 -4.579 1.00 50.07 304 LEU A C 1
ATOM 1851 O O . LEU A 1 261 ? -49.330 5.880 -5.258 1.00 52.90 304 LEU A O 1
ATOM 1856 N N . TRP A 1 262 ? -47.570 7.263 -5.007 1.00 50.39 305 TRP A N 1
ATOM 1857 C CA . TRP A 1 262 ? -47.788 7.899 -6.302 1.00 55.63 305 TRP A CA 1
ATOM 1858 C C . TRP A 1 262 ? -47.526 6.950 -7.468 1.00 56.21 305 TRP A C 1
ATOM 1859 O O . TRP A 1 262 ? -48.214 7.030 -8.493 1.00 53.85 305 TRP A O 1
ATOM 1870 N N . LYS A 1 263 ? -46.551 6.054 -7.340 1.00 59.26 306 LYS A N 1
ATOM 1871 C CA . LYS A 1 263 ? -46.169 5.190 -8.449 1.00 68.00 306 LYS A CA 1
ATOM 1872 C C . LYS A 1 263 ? -46.980 3.904 -8.520 1.00 67.53 306 LYS A C 1
ATOM 1873 O O . LYS A 1 263 ? -46.667 3.038 -9.346 1.00 63.49 306 LYS A O 1
ATOM 1879 N N . TYR A 1 264 ? -48.005 3.753 -7.686 1.00 67.30 307 TYR A N 1
ATOM 1880 C CA . TYR A 1 264 ? -48.875 2.588 -7.766 1.00 64.66 307 TYR A CA 1
ATOM 1881 C C . TYR A 1 264 ? -50.345 2.940 -7.791 1.00 58.95 307 TYR A C 1
ATOM 1882 O O . TYR A 1 264 ? -51.153 2.103 -8.215 1.00 58.69 307 TYR A O 1
ATOM 1891 N N . ALA A 1 265 ? -50.722 4.141 -7.362 1.00 50.51 308 ALA A N 1
ATOM 1892 C CA . ALA A 1 265 ? -52.094 4.627 -7.500 1.00 54.26 308 ALA A CA 1
ATOM 1893 C C . ALA A 1 265 ? -52.069 6.103 -7.881 1.00 61.77 308 ALA A C 1
ATOM 1894 O O . ALA A 1 265 ? -52.558 6.962 -7.142 1.00 60.87 308 ALA A O 1
ATOM 1896 N N . PRO A 1 266 ? -51.497 6.433 -9.046 1.00 53.94 309 PRO A N 1
ATOM 1897 C CA . PRO A 1 266 ? -51.445 7.848 -9.452 1.00 51.80 309 PRO A CA 1
ATOM 1898 C C . PRO A 1 266 ? -52.821 8.453 -9.638 1.00 54.00 309 PRO A C 1
ATOM 1899 O O . PRO A 1 266 ? -53.011 9.651 -9.390 1.00 52.17 309 PRO A O 1
ATOM 1903 N N . GLU A 1 267 ? -53.792 7.646 -10.068 1.00 58.31 310 GLU A N 1
ATOM 1904 C CA . GLU A 1 267 ? -55.179 8.090 -10.093 1.00 61.70 310 GLU A CA 1
ATOM 1905 C C . GLU A 1 267 ? -55.682 8.386 -8.687 1.00 57.87 310 GLU A C 1
ATOM 1906 O O . GLU A 1 267 ? -56.444 9.335 -8.477 1.00 58.90 310 GLU A O 1
ATOM 1912 N N . LEU A 1 268 ? -55.261 7.581 -7.710 1.00 54.38 311 LEU A N 1
ATOM 1913 C CA . LEU A 1 268 ? -55.741 7.717 -6.342 1.00 58.08 311 LEU A CA 1
ATOM 1914 C C . LEU A 1 268 ? -54.992 8.786 -5.553 1.00 62.03 311 LEU A C 1
ATOM 1915 O O . LEU A 1 268 ? -55.507 9.255 -4.532 1.00 64.73 311 LEU A O 1
ATOM 1920 N N . VAL A 1 269 ? -53.795 9.179 -5.992 1.00 57.56 312 VAL A N 1
ATOM 1921 C CA . VAL A 1 269 ? -53.121 10.311 -5.366 1.00 50.17 312 VAL A CA 1
ATOM 1922 C C . VAL A 1 269 ? -53.673 11.624 -5.905 1.00 52.25 312 VAL A C 1
ATOM 1923 O O . VAL A 1 269 ? -53.754 12.621 -5.179 1.00 58.48 312 VAL A O 1
ATOM 1927 N N . GLY A 1 270 ? -54.070 11.646 -7.176 1.00 59.71 313 GLY A N 1
ATOM 1928 C CA . GLY A 1 270 ? -54.613 12.842 -7.794 1.00 61.06 313 GLY A CA 1
ATOM 1929 C C . GLY A 1 270 ? -55.821 13.411 -7.076 1.00 59.33 313 GLY A C 1
ATOM 1930 O O . GLY A 1 270 ? -56.161 14.586 -7.243 1.00 57.78 313 GLY A O 1
ATOM 1931 N N . SER A 1 271 ? -56.467 12.583 -6.260 1.00 55.88 314 SER A N 1
ATOM 1932 C CA . SER A 1 271 ? -57.666 12.973 -5.536 1.00 58.22 314 SER A CA 1
ATOM 1933 C C . SER A 1 271 ? -57.369 13.688 -4.218 1.00 56.31 314 SER A C 1
ATOM 1934 O O . SER A 1 271 ? -58.301 13.910 -3.436 1.00 66.00 314 SER A O 1
ATOM 1937 N N . VAL A 1 272 ? -56.111 14.050 -3.949 1.00 48.46 315 VAL A N 1
ATOM 1938 C CA . VAL A 1 272 ? -55.764 14.773 -2.727 1.00 38.95 315 VAL A CA 1
ATOM 1939 C C . VAL A 1 272 ? -54.705 15.832 -3.009 1.00 45.10 315 VAL A C 1
ATOM 1940 O O . VAL A 1 272 ? -54.145 16.421 -2.077 1.00 47.54 315 VAL A O 1
ATOM 1944 N N . THR A 1 273 ? -54.417 16.084 -4.289 1.00 53.33 316 THR A N 1
ATOM 1945 C CA . THR A 1 273 ? -53.389 17.066 -4.626 1.00 49.77 316 THR A CA 1
ATOM 1946 C C . THR A 1 273 ? -53.762 18.465 -4.151 1.00 52.86 316 THR A C 1
ATOM 1947 O O . THR A 1 273 ? -52.880 19.257 -3.805 1.00 56.53 316 THR A O 1
ATOM 1951 N N . GLY A 1 274 ? -55.056 18.788 -4.123 1.00 50.40 317 GLY A N 1
ATOM 1952 C CA . GLY A 1 274 ? -55.492 20.063 -3.582 1.00 53.20 317 GLY A CA 1
ATOM 1953 C C . GLY A 1 274 ? -55.109 20.260 -2.130 1.00 52.65 317 GLY A C 1
ATOM 1954 O O . GLY A 1 274 ? -55.058 21.400 -1.656 1.00 56.64 317 GLY A O 1
ATOM 1955 N N . LEU A 1 275 ? -54.837 19.167 -1.412 1.00 49.42 318 LEU A N 1
ATOM 1956 C CA . LEU A 1 275 ? -54.391 19.252 -0.027 1.00 48.84 318 LEU A CA 1
ATOM 1957 C C . LEU A 1 275 ? -52.902 19.563 0.055 1.00 49.36 318 LEU A C 1
ATOM 1958 O O . LEU A 1 275 ? -52.473 20.323 0.930 1.00 56.09 318 LEU A O 1
ATOM 1963 N N . LEU A 1 276 ? -52.101 18.976 -0.841 1.00 45.56 319 LEU A N 1
ATOM 1964 C CA . LEU A 1 276 ? -50.714 19.408 -0.987 1.00 47.25 319 LEU A CA 1
ATOM 1965 C C . LEU A 1 276 ? -50.650 20.889 -1.331 1.00 50.10 319 LEU A C 1
ATOM 1966 O O . LEU A 1 276 ? -49.772 21.614 -0.845 1.00 46.48 319 LEU A O 1
ATOM 1971 N N . TYR A 1 277 ? -51.578 21.351 -2.174 1.00 51.55 320 TYR A N 1
ATOM 1972 C CA . TYR A 1 277 ? -51.663 22.771 -2.494 1.00 48.85 320 TYR A CA 1
ATOM 1973 C C . TYR A 1 277 ? -51.897 23.599 -1.235 1.00 45.44 320 TYR A C 1
ATOM 1974 O O . TYR A 1 277 ? -51.262 24.642 -1.042 1.00 51.51 320 TYR A O 1
ATOM 1983 N N . GLN A 1 278 ? -52.799 23.143 -0.363 1.00 42.49 321 GLN A N 1
ATOM 1984 C CA . GLN A 1 278 ? -52.995 23.811 0.917 1.00 45.15 321 GLN A CA 1
ATOM 1985 C C . GLN A 1 278 ? -51.749 23.749 1.791 1.00 46.60 321 GLN A C 1
ATOM 1986 O O . GLN A 1 278 ? -51.599 24.575 2.699 1.00 48.66 321 GLN A O 1
ATOM 1992 N N . LEU A 1 279 ? -50.858 22.787 1.541 1.00 43.76 322 LEU A N 1
ATOM 1993 C CA . LEU A 1 279 ? -49.562 22.752 2.201 1.00 46.08 322 LEU A CA 1
ATOM 1994 C C . LEU A 1 279 ? -48.481 23.501 1.434 1.00 50.75 322 LEU A C 1
ATOM 1995 O O . LEU A 1 279 ? -47.501 23.940 2.046 1.00 45.10 322 LEU A O 1
ATOM 2000 N N . LEU A 1 280 ? -48.633 23.660 0.119 1.00 49.46 323 LEU A N 1
ATOM 2001 C CA . LEU A 1 280 ? -47.767 24.540 -0.656 1.00 53.40 323 LEU A CA 1
ATOM 2002 C C . LEU A 1 280 ? -48.118 26.015 -0.464 1.00 62.32 323 LEU A C 1
ATOM 2003 O O . LEU A 1 280 ? -47.555 26.870 -1.157 1.00 73.48 323 LEU A O 1
ATOM 2008 N N . CYS A 1 281 ? -49.043 26.310 0.461 1.00 53.54 324 CYS A N 1
ATOM 2009 C CA . CYS A 1 281 ? -49.343 27.668 0.902 1.00 46.31 324 CYS A CA 1
ATOM 2010 C C . CYS A 1 281 ? -49.433 27.753 2.421 1.00 45.87 324 CYS A C 1
ATOM 2011 O O . CYS A 1 281 ? -50.077 28.673 2.941 1.00 49.48 324 CYS A O 1
ATOM 2014 N N . SER A 1 282 ? -48.796 26.829 3.137 1.00 49.06 325 SER A N 1
ATOM 2015 C CA . SER A 1 282 ? -49.154 26.535 4.518 1.00 46.20 325 SER A CA 1
ATOM 2016 C C . SER A 1 282 ? -49.037 27.748 5.436 1.00 49.92 325 SER A C 1
ATOM 2017 O O . SER A 1 282 ? -48.289 28.698 5.184 1.00 48.55 325 SER A O 1
ATOM 2020 N N . ASP A 1 283 ? -49.819 27.691 6.516 1.00 60.42 326 ASP A N 1
ATOM 2021 C CA . ASP A 1 283 ? -49.615 28.561 7.668 1.00 72.03 326 ASP A CA 1
ATOM 2022 C C . ASP A 1 283 ? -48.157 28.558 8.113 1.00 67.80 326 ASP A C 1
ATOM 2023 O O . ASP A 1 283 ? -47.572 29.615 8.380 1.00 69.73 326 ASP A O 1
ATOM 2028 N N . ASN A 1 284 ? -47.552 27.380 8.189 1.00 63.75 327 ASN A N 1
ATOM 2029 C CA . ASN A 1 284 ? -46.215 27.229 8.739 1.00 68.93 327 ASN A CA 1
ATOM 2030 C C . ASN A 1 284 ? -45.168 27.118 7.633 1.00 74.58 327 ASN A C 1
ATOM 2031 O O . ASN A 1 284 ? -45.479 26.833 6.472 1.00 70.63 327 ASN A O 1
ATOM 2036 N N . GLU A 1 285 ? -43.905 27.341 8.017 1.00 82.68 328 GLU A N 1
ATOM 2037 C CA . GLU A 1 285 ? -42.793 27.196 7.082 1.00 76.49 328 GLU A CA 1
ATOM 2038 C C . GLU A 1 285 ? -42.434 25.732 6.867 1.00 70.48 328 GLU A C 1
ATOM 2039 O O . GLU A 1 285 ? -42.505 25.226 5.741 1.00 66.78 328 GLU A O 1
ATOM 2045 N N . LEU A 1 286 ? -42.035 25.036 7.936 1.00 61.66 329 LEU A N 1
ATOM 2046 C CA . LEU A 1 286 ? -41.628 23.641 7.796 1.00 65.57 329 LEU A CA 1
ATOM 2047 C C . LEU A 1 286 ? -42.785 22.725 7.409 1.00 68.04 329 LEU A C 1
ATOM 2048 O O . LEU A 1 286 ? -42.558 21.538 7.151 1.00 67.58 329 LEU A O 1
ATOM 2053 N N . PHE A 1 287 ? -44.014 23.244 7.372 1.00 66.19 330 PHE A N 1
ATOM 2054 C CA . PHE A 1 287 ? -45.096 22.566 6.666 1.00 62.63 330 PHE A CA 1
ATOM 2055 C C . PHE A 1 287 ? -44.857 22.601 5.162 1.00 53.82 330 PHE A C 1
ATOM 2056 O O . PHE A 1 287 ? -44.830 21.561 4.496 1.00 56.77 330 PHE A O 1
ATOM 2064 N N . ARG A 1 288 ? -44.687 23.809 4.617 1.00 57.43 331 ARG A N 1
ATOM 2065 C CA . ARG A 1 288 ? -44.375 24.001 3.204 1.00 58.92 331 ARG A CA 1
ATOM 2066 C C . ARG A 1 288 ? -43.160 23.188 2.786 1.00 53.42 331 ARG A C 1
ATOM 2067 O O . ARG A 1 288 ? -43.101 22.683 1.656 1.00 51.09 331 ARG A O 1
ATOM 2075 N N . GLU A 1 289 ? -42.182 23.056 3.688 1.00 54.58 332 GLU A N 1
ATOM 2076 C CA . GLU A 1 289 ? -40.991 22.269 3.391 1.00 56.44 332 GLU A CA 1
ATOM 2077 C C . GLU A 1 289 ? -41.352 20.819 3.087 1.00 54.98 332 GLU A C 1
ATOM 2078 O O . GLU A 1 289 ? -41.123 20.327 1.977 1.00 53.04 332 GLU A O 1
ATOM 2084 N N . SER A 1 290 ? -41.945 20.123 4.063 1.00 54.14 333 SER A N 1
ATOM 2085 C CA . SER A 1 290 ? -42.265 18.706 3.900 1.00 51.21 333 SER A CA 1
ATOM 2086 C C . SER A 1 290 ? -43.193 18.451 2.725 1.00 38.68 333 SER A C 1
ATOM 2087 O O . SER A 1 290 ? -43.279 17.313 2.251 1.00 40.61 333 SER A O 1
ATOM 2090 N N . ALA A 1 291 ? -43.890 19.479 2.252 1.00 36.84 334 ALA A N 1
ATOM 2091 C CA . ALA A 1 291 ? -44.720 19.360 1.065 1.00 36.88 334 ALA A CA 1
ATOM 2092 C C . ALA A 1 291 ? -43.938 19.615 -0.216 1.00 45.80 334 ALA A C 1
ATOM 2093 O O . ALA A 1 291 ? -44.297 19.074 -1.269 1.00 41.56 334 ALA A O 1
ATOM 2095 N N . THR A 1 292 ? -42.872 20.420 -0.152 1.00 45.23 335 THR A N 1
ATOM 2096 C CA . THR A 1 292 ? -42.027 20.608 -1.327 1.00 40.30 335 THR A CA 1
ATOM 2097 C C . THR A 1 292 ? -41.226 19.353 -1.644 1.00 44.15 335 THR A C 1
ATOM 2098 O O . THR A 1 292 ? -40.968 19.066 -2.818 1.00 46.15 335 THR A O 1
ATOM 2102 N N . LYS A 1 293 ? -40.818 18.602 -0.617 1.00 45.82 336 LYS A N 1
ATOM 2103 C CA . LYS A 1 293 ? -40.197 17.305 -0.860 1.00 45.61 336 LYS A CA 1
ATOM 2104 C C . LYS A 1 293 ? -41.194 16.328 -1.466 1.00 43.13 336 LYS A C 1
ATOM 2105 O O . LYS A 1 293 ? -40.861 15.594 -2.403 1.00 45.29 336 LYS A O 1
ATOM 2111 N N . CYS A 1 294 ? -42.426 16.317 -0.949 1.00 40.21 337 CYS A N 1
ATOM 2112 C CA . CYS A 1 294 ? -43.432 15.367 -1.416 1.00 39.87 337 CYS A CA 1
ATOM 2113 C C . CYS A 1 294 ? -43.653 15.482 -2.920 1.00 42.78 337 CYS A C 1
ATOM 2114 O O . CYS A 1 294 ? -43.798 14.468 -3.612 1.00 47.91 337 CYS A O 1
ATOM 2117 N N . VAL A 1 295 ? -43.667 16.707 -3.447 1.00 43.72 338 VAL A N 1
ATOM 2118 C CA . VAL A 1 295 ? -43.858 16.895 -4.882 1.00 41.39 338 VAL A CA 1
ATOM 2119 C C . VAL A 1 295 ? -42.624 16.436 -5.649 1.00 39.76 338 VAL A C 1
ATOM 2120 O O . VAL A 1 295 ? -42.726 15.706 -6.641 1.00 46.48 338 VAL A O 1
ATOM 2124 N N . SER A 1 296 ? -41.439 16.857 -5.200 1.00 39.67 339 SER A N 1
ATOM 2125 C CA . SER A 1 296 ? -40.212 16.529 -5.922 1.00 45.38 339 SER A CA 1
ATOM 2126 C C . SER A 1 296 ? -39.982 15.023 -5.974 1.00 47.24 339 SER A C 1
ATOM 2127 O O . SER A 1 296 ? -39.462 14.504 -6.969 1.00 46.94 339 SER A O 1
ATOM 2130 N N . LYS A 1 297 ? -40.359 14.304 -4.915 1.00 46.79 340 LYS A N 1
ATOM 2131 C CA . LYS A 1 297 ? -40.270 12.847 -4.949 1.00 43.43 340 LYS A CA 1
ATOM 2132 C C . LYS A 1 297 ? -41.172 12.272 -6.033 1.00 41.76 340 LYS A C 1
ATOM 2133 O O . LYS A 1 297 ? -40.791 11.329 -6.736 1.00 46.12 340 LYS A O 1
ATOM 2139 N N . MET A 1 298 ? -42.376 12.830 -6.179 1.00 38.05 341 MET A N 1
ATOM 2140 C CA . MET A 1 298 ? -43.280 12.388 -7.235 1.00 43.32 341 MET A CA 1
ATOM 2141 C C . MET A 1 298 ? -42.794 12.827 -8.609 1.00 43.55 341 MET A C 1
ATOM 2142 O O . MET A 1 298 ? -43.081 12.159 -9.608 1.00 43.90 341 MET A O 1
ATOM 2147 N N . LEU A 1 299 ? -42.069 13.943 -8.682 1.00 41.51 342 LEU A N 1
ATOM 2148 C CA . LEU A 1 299 ? -41.556 14.407 -9.965 1.00 40.03 342 LEU A CA 1
ATOM 2149 C C . LEU A 1 299 ? -40.430 13.511 -10.460 1.00 46.32 342 LEU A C 1
ATOM 2150 O O . LEU A 1 299 ? -40.318 13.256 -11.664 1.00 51.53 342 LEU A O 1
ATOM 2155 N N . GLY A 1 300 ? -39.597 13.016 -9.548 1.00 46.04 343 GLY A N 1
ATOM 2156 C CA . GLY A 1 300 ? -38.490 12.153 -9.911 1.00 41.94 343 GLY A CA 1
ATOM 2157 C C . GLY A 1 300 ? -38.850 10.682 -9.918 1.00 43.61 343 GLY A C 1
ATOM 2158 O O . GLY A 1 300 ? -37.972 9.818 -9.824 1.00 53.05 343 GLY A O 1
ATOM 2159 N N . THR A 1 301 ? -40.140 10.386 -10.025 1.00 46.67 344 THR A N 1
ATOM 2160 C CA . THR A 1 301 ? -40.631 9.021 -10.120 1.00 48.37 344 THR A CA 1
ATOM 2161 C C . THR A 1 301 ? -41.026 8.720 -11.562 1.00 61.75 344 THR A C 1
ATOM 2162 O O . THR A 1 301 ? -41.538 9.585 -12.277 1.00 70.12 344 THR A O 1
ATOM 2166 N N . HIS A 1 302 ? -40.763 7.488 -11.991 1.00 66.87 345 HIS A N 1
ATOM 2167 C CA . HIS A 1 302 ? -41.102 7.050 -13.340 1.00 71.14 345 HIS A CA 1
ATOM 2168 C C . HIS A 1 302 ? -42.501 6.446 -13.356 1.00 72.46 345 HIS A C 1
ATOM 2169 O O . HIS A 1 302 ? -42.769 5.457 -12.664 1.00 74.45 345 HIS A O 1
ATOM 2176 N N . SER A 1 303 ? -43.382 7.047 -14.147 1.00 73.29 346 SER A N 1
ATOM 2177 C CA . SER A 1 303 ? -44.719 6.529 -14.399 1.00 81.57 346 SER A CA 1
ATOM 2178 C C . SER A 1 303 ? -45.232 7.202 -15.663 1.00 81.82 346 SER A C 1
ATOM 2179 O O . SER A 1 303 ? -44.634 8.156 -16.165 1.00 74.19 346 SER A O 1
ATOM 2182 N N . LEU A 1 304 ? -46.352 6.691 -16.178 1.00 76.39 347 LEU A N 1
ATOM 2183 C CA . LEU A 1 304 ? -46.929 7.285 -17.379 1.00 81.98 347 LEU A CA 1
ATOM 2184 C C . LEU A 1 304 ? -47.508 8.663 -17.086 1.00 79.62 347 LEU A C 1
ATOM 2185 O O . LEU A 1 304 ? -47.301 9.608 -17.855 1.00 83.36 347 LEU A O 1
ATOM 2190 N N . ILE A 1 305 ? -48.240 8.793 -15.982 1.00 72.50 348 ILE A N 1
ATOM 2191 C CA . ILE A 1 305 ? -48.713 10.094 -15.531 1.00 72.33 348 ILE A CA 1
ATOM 2192 C C . ILE A 1 305 ? -47.542 10.853 -14.922 1.00 62.38 348 ILE A C 1
ATOM 2193 O O . ILE A 1 305 ? -46.959 10.418 -13.923 1.00 63.94 348 ILE A O 1
ATOM 2198 N N . ASN A 1 306 ? -47.184 11.985 -15.523 1.00 52.26 349 ASN A N 1
ATOM 2199 C CA . ASN A 1 306 ? -46.142 12.851 -14.980 1.00 53.17 349 ASN A CA 1
ATOM 2200 C C . ASN A 1 306 ? -46.818 14.025 -14.271 1.00 43.80 349 ASN A C 1
ATOM 2201 O O . ASN A 1 306 ? -47.578 14.785 -14.883 1.00 41.78 349 ASN A O 1
ATOM 2206 N N . PHE A 1 307 ? -46.560 14.134 -12.964 1.00 43.13 350 PHE A N 1
ATOM 2207 C CA . PHE A 1 307 ? -47.146 15.115 -12.053 1.00 36.45 350 PHE A CA 1
ATOM 2208 C C . PHE A 1 307 ? -47.144 16.531 -12.620 1.00 39.75 350 PHE A C 1
ATOM 2209 O O . PHE A 1 307 ? -48.026 17.336 -12.301 1.00 41.39 350 PHE A O 1
ATOM 2217 N N . ALA A 1 308 ? -46.159 16.839 -13.466 1.00 39.37 351 ALA A N 1
ATOM 2218 C CA . ALA A 1 308 ? -46.011 18.193 -13.987 1.00 44.40 351 ALA A CA 1
ATOM 2219 C C . ALA A 1 308 ? -47.142 18.576 -14.936 1.00 44.41 351 ALA A C 1
ATOM 2220 O O . ALA A 1 308 ? -47.469 19.763 -15.053 1.00 44.90 351 ALA A O 1
ATOM 2222 N N . VAL A 1 309 ? -47.739 17.608 -15.624 1.00 40.84 352 VAL A N 1
ATOM 2223 C CA . VAL A 1 309 ? -48.839 17.875 -16.543 1.00 44.92 352 VAL A CA 1
ATOM 2224 C C . VAL A 1 309 ? -50.189 17.570 -15.908 1.00 44.01 352 VAL A C 1
ATOM 2225 O O . VAL A 1 309 ? -51.129 18.355 -16.037 1.00 45.69 352 VAL A O 1
ATOM 2229 N N . ALA A 1 310 ? -50.303 16.431 -15.222 1.00 37.86 353 ALA A N 1
ATOM 2230 C CA . ALA A 1 310 ? -51.572 16.049 -14.618 1.00 35.22 353 ALA A CA 1
ATOM 2231 C C . ALA A 1 310 ? -51.979 16.969 -13.480 1.00 36.52 353 ALA A C 1
ATOM 2232 O O . ALA A 1 310 ? -53.159 16.998 -13.117 1.00 43.29 353 ALA A O 1
ATOM 2234 N N . HIS A 1 311 ? -51.037 17.714 -12.907 1.00 35.97 354 HIS A N 1
ATOM 2235 C CA . HIS A 1 311 ? -51.319 18.598 -11.787 1.00 43.57 354 HIS A CA 1
ATOM 2236 C C . HIS A 1 311 ? -50.507 19.882 -11.967 1.00 41.52 354 HIS A C 1
ATOM 2237 O O . HIS A 1 311 ? -49.645 20.228 -11.163 1.00 43.80 354 HIS A O 1
ATOM 2244 N N . SER A 1 312 ? -50.796 20.594 -13.060 1.00 43.32 355 SER A N 1
ATOM 2245 C CA . SER A 1 312 ? -50.025 21.785 -13.410 1.00 44.03 355 SER A CA 1
ATOM 2246 C C . SER A 1 312 ? -50.113 22.839 -12.315 1.00 41.42 355 SER A C 1
ATOM 2247 O O . SER A 1 312 ? -49.101 23.428 -11.922 1.00 46.86 355 SER A O 1
ATOM 2250 N N . ASP A 1 313 ? -51.322 23.085 -11.806 1.00 45.09 356 ASP A N 1
ATOM 2251 C CA . ASP A 1 313 ? -51.495 24.095 -10.767 1.00 52.66 356 ASP A CA 1
ATOM 2252 C C . ASP A 1 313 ? -50.718 23.730 -9.509 1.00 51.08 356 ASP A C 1
ATOM 2253 O O . ASP A 1 313 ? -50.134 24.605 -8.859 1.00 51.46 356 ASP A O 1
ATOM 2258 N N . THR A 1 314 ? -50.687 22.444 -9.155 1.00 45.53 357 THR A N 1
ATOM 2259 C CA . THR A 1 314 ? -49.920 22.009 -7.993 1.00 45.72 357 THR A CA 1
ATOM 2260 C C . THR A 1 314 ? -48.425 21.955 -8.288 1.00 50.83 357 THR A C 1
ATOM 2261 O O . THR A 1 314 ? -47.610 22.108 -7.371 1.00 52.00 357 THR A O 1
ATOM 2265 N N . TYR A 1 315 ? -48.047 21.743 -9.550 1.00 52.18 358 TYR A N 1
ATOM 2266 C CA . TYR A 1 315 ? -46.634 21.754 -9.911 1.00 45.09 358 TYR A CA 1
ATOM 2267 C C . TYR A 1 315 ? -46.117 23.171 -10.125 1.00 44.61 358 TYR A C 1
ATOM 2268 O O . TYR A 1 315 ? -44.947 23.451 -9.834 1.00 43.90 358 TYR A O 1
ATOM 2277 N N . LYS A 1 316 ? -46.969 24.075 -10.620 1.00 44.19 359 LYS A N 1
ATOM 2278 C CA . LYS A 1 316 ? -46.555 25.466 -10.781 1.00 40.81 359 LYS A CA 1
ATOM 2279 C C . LYS A 1 316 ? -46.330 26.146 -9.437 1.00 40.37 359 LYS A C 1
ATOM 2280 O O . LYS A 1 316 ? -45.504 27.062 -9.339 1.00 41.14 359 LYS A O 1
ATOM 2286 N N . ILE A 1 317 ? -47.046 25.718 -8.394 1.00 44.47 360 ILE A N 1
ATOM 2287 C CA . ILE A 1 317 ? -46.824 26.306 -7.080 1.00 47.33 360 ILE A CA 1
ATOM 2288 C C . ILE A 1 317 ? -45.664 25.631 -6.359 1.00 47.59 360 ILE A C 1
ATOM 2289 O O . ILE A 1 317 ? -45.020 26.261 -5.509 1.00 50.32 360 ILE A O 1
ATOM 2294 N N . TRP A 1 318 ? -45.355 24.375 -6.693 1.00 46.02 361 TRP A N 1
ATOM 2295 C CA . TRP A 1 318 ? -44.082 23.805 -6.264 1.00 43.77 361 TRP A CA 1
ATOM 2296 C C . TRP A 1 318 ? -42.918 24.580 -6.868 1.00 44.08 361 TRP A C 1
ATOM 2297 O O . TRP A 1 318 ? -41.940 24.895 -6.180 1.00 45.43 361 TRP A O 1
ATOM 2308 N N . LEU A 1 319 ? -43.012 24.895 -8.161 1.00 42.33 362 LEU A N 1
ATOM 2309 C CA . LEU A 1 319 ? -41.987 25.702 -8.813 1.00 37.43 362 LEU A CA 1
ATOM 2310 C C . LEU A 1 319 ? -41.832 27.049 -8.122 1.00 47.65 362 LEU A C 1
ATOM 2311 O O . LEU A 1 319 ? -40.712 27.517 -7.889 1.00 50.12 362 LEU A O 1
ATOM 2316 N N . SER A 1 320 ? -42.956 27.681 -7.774 1.00 54.27 363 SER A N 1
ATOM 2317 C CA . SER A 1 320 ? -42.913 28.990 -7.136 1.00 50.10 363 SER A CA 1
ATOM 2318 C C . SER A 1 320 ? -42.266 28.946 -5.757 1.00 52.72 363 SER A C 1
ATOM 2319 O O . SER A 1 320 ? -41.923 30.002 -5.215 1.00 53.67 363 SER A O 1
ATOM 2322 N N . LYS A 1 321 ? -42.077 27.756 -5.183 1.00 51.05 364 LYS A N 1
ATOM 2323 C CA . LYS A 1 321 ? -41.617 27.654 -3.803 1.00 56.85 364 LYS A CA 1
ATOM 2324 C C . LYS A 1 321 ? -40.155 28.028 -3.617 1.00 54.07 364 LYS A C 1
ATOM 2325 O O . LYS A 1 321 ? -39.642 27.889 -2.501 1.00 58.70 364 LYS A O 1
ATOM 2331 N N . MET A 1 322 ? -39.467 28.496 -4.652 1.00 47.58 365 MET A N 1
ATOM 2332 C CA . MET A 1 322 ? -38.168 29.100 -4.412 1.00 54.82 365 MET A CA 1
ATOM 2333 C C . MET A 1 322 ? -38.243 30.609 -4.242 1.00 57.80 365 MET A C 1
ATOM 2334 O O . MET A 1 322 ? -37.270 31.215 -3.778 1.00 60.93 365 MET A O 1
ATOM 2339 N N . ALA A 1 323 ? -39.367 31.226 -4.601 1.00 56.77 366 ALA A N 1
ATOM 2340 C CA . ALA A 1 323 ? -39.633 32.598 -4.200 1.00 48.05 366 ALA A CA 1
ATOM 2341 C C . ALA A 1 323 ? -40.161 32.686 -2.775 1.00 47.93 366 ALA A C 1
ATOM 2342 O O . ALA A 1 323 ? -40.443 33.793 -2.300 1.00 52.42 366 ALA A O 1
ATOM 2344 N N . ASP A 1 324 ? -40.294 31.548 -2.094 1.00 50.24 367 ASP A N 1
ATOM 2345 C CA . ASP A 1 324 ? -40.868 31.515 -0.758 1.00 52.60 367 ASP A CA 1
ATOM 2346 C C . ASP A 1 324 ? -40.055 32.371 0.203 1.00 53.21 367 ASP A C 1
ATOM 2347 O O . ASP A 1 324 ? -38.848 32.557 0.040 1.00 48.75 367 ASP A O 1
ATOM 2352 N N . ILE A 1 325 ? -40.739 32.898 1.221 1.00 68.04 368 ILE A N 1
ATOM 2353 C CA . ILE A 1 325 ? -40.113 33.830 2.149 1.00 64.63 368 ILE A CA 1
ATOM 2354 C C . ILE A 1 325 ? -39.138 33.141 3.093 1.00 60.46 368 ILE A C 1
ATOM 2355 O O . ILE A 1 325 ? -38.216 33.787 3.604 1.00 59.67 368 ILE A O 1
ATOM 2360 N N . SER A 1 326 ? -39.306 31.853 3.335 1.00 54.00 369 SER A N 1
ATOM 2361 C CA . SER A 1 326 ? -38.450 31.188 4.311 1.00 60.77 369 SER A CA 1
ATOM 2362 C C . SER A 1 326 ? -37.250 30.553 3.620 1.00 59.45 369 SER A C 1
ATOM 2363 O O . SER A 1 326 ? -37.422 29.857 2.612 1.00 60.33 369 SER A O 1
ATOM 2366 N N . PRO A 1 327 ? -36.031 30.768 4.127 1.00 60.60 370 PRO A N 1
ATOM 2367 C CA . PRO A 1 327 ? -34.877 30.060 3.550 1.00 60.75 370 PRO A CA 1
ATOM 2368 C C . PRO A 1 327 ? -34.974 28.553 3.705 1.00 62.51 370 PRO A C 1
ATOM 2369 O O . PRO A 1 327 ? -34.502 27.815 2.831 1.00 63.04 370 PRO A O 1
ATOM 2373 N N . HIS A 1 328 ? -35.579 28.076 4.799 1.00 62.79 371 HIS A N 1
ATOM 2374 C CA . HIS A 1 328 ? -35.734 26.638 4.999 1.00 62.89 371 HIS A CA 1
ATOM 2375 C C . HIS A 1 328 ? -36.525 25.997 3.869 1.00 59.71 371 HIS A C 1
ATOM 2376 O O . HIS A 1 328 ? -36.306 24.826 3.541 1.00 64.13 371 HIS A O 1
ATOM 2383 N N . VAL A 1 329 ? -37.443 26.745 3.259 1.00 55.17 372 VAL A N 1
ATOM 2384 C CA . VAL A 1 329 ? -38.234 26.193 2.167 1.00 50.52 372 VAL A CA 1
ATOM 2385 C C . VAL A 1 329 ? -37.450 26.234 0.859 1.00 50.85 372 VAL A C 1
ATOM 2386 O O . VAL A 1 329 ? -37.478 25.276 0.079 1.00 56.84 372 VAL A O 1
ATOM 2390 N N . ARG A 1 330 ? -36.725 27.327 0.600 1.00 51.50 373 ARG A N 1
ATOM 2391 C CA . ARG A 1 330 ? -35.901 27.391 -0.605 1.00 51.02 373 ARG A CA 1
ATOM 2392 C C . ARG A 1 330 ? -34.775 26.368 -0.550 1.00 48.26 373 ARG A C 1
ATOM 2393 O O . ARG A 1 330 ? -34.573 25.599 -1.496 1.00 48.35 373 ARG A O 1
ATOM 2401 N N . GLN A 1 331 ? -34.022 26.359 0.552 1.00 47.37 374 GLN A N 1
ATOM 2402 C CA . GLN A 1 331 ? -32.927 25.409 0.711 1.00 49.42 374 GLN A CA 1
ATOM 2403 C C . GLN A 1 331 ? -33.413 23.976 0.539 1.00 46.98 374 GLN A C 1
ATOM 2404 O O . GLN A 1 331 ? -32.706 23.138 -0.032 1.00 49.36 374 GLN A O 1
ATOM 2410 N N . ALA A 1 332 ? -34.623 23.676 1.018 1.00 47.87 375 ALA A N 1
ATOM 2411 C CA . ALA A 1 332 ? -35.162 22.336 0.825 1.00 51.89 375 ALA A CA 1
ATOM 2412 C C . ALA A 1 332 ? -35.561 22.096 -0.625 1.00 42.68 375 ALA A C 1
ATOM 2413 O O . ALA A 1 332 ? -35.482 20.960 -1.104 1.00 45.62 375 ALA A O 1
ATOM 2415 N N . TRP A 1 333 ? -35.983 23.142 -1.339 1.00 38.79 376 TRP A N 1
ATOM 2416 C CA . TRP A 1 333 ? -36.341 22.973 -2.744 1.00 38.66 376 TRP A CA 1
ATOM 2417 C C . TRP A 1 333 ? -35.104 22.723 -3.597 1.00 43.76 376 TRP A C 1
ATOM 2418 O O . TRP A 1 333 ? -35.128 21.880 -4.501 1.00 38.59 376 TRP A O 1
ATOM 2429 N N . VAL A 1 334 ? -34.012 23.438 -3.322 1.00 47.48 377 VAL A N 1
ATOM 2430 C CA . VAL A 1 334 ? -32.795 23.263 -4.109 1.00 40.07 377 VAL A CA 1
ATOM 2431 C C . VAL A 1 334 ? -32.078 21.970 -3.734 1.00 43.57 377 VAL A C 1
ATOM 2432 O O . VAL A 1 334 ? -31.340 21.408 -4.551 1.00 44.60 377 VAL A O 1
ATOM 2436 N N . SER A 1 335 ? -32.289 21.470 -2.522 1.00 49.40 378 SER A N 1
ATOM 2437 C CA . SER A 1 335 ? -31.693 20.208 -2.102 1.00 49.82 378 SER A CA 1
ATOM 2438 C C . SER A 1 335 ? -32.377 19.002 -2.718 1.00 44.97 378 SER A C 1
ATOM 2439 O O . SER A 1 335 ? -32.113 17.873 -2.282 1.00 44.79 378 SER A O 1
ATOM 2442 N N . GLU A 1 336 ? -33.240 19.229 -3.715 1.00 42.45 379 GLU A N 1
ATOM 2443 C CA . GLU A 1 336 ? -34.020 18.173 -4.340 1.00 51.27 379 GLU A CA 1
ATOM 2444 C C . GLU A 1 336 ? -33.768 18.015 -5.830 1.00 44.32 379 GLU A C 1
ATOM 2445 O O . GLU A 1 336 ? -34.064 16.946 -6.374 1.00 48.98 379 GLU A O 1
ATOM 2451 N N . ILE A 1 337 ? -33.232 19.030 -6.499 1.00 39.70 380 ILE A N 1
ATOM 2452 C CA . ILE A 1 337 ? -33.161 19.056 -7.958 1.00 49.14 380 ILE A CA 1
ATOM 2453 C C . ILE A 1 337 ? -31.993 18.259 -8.541 1.00 50.08 380 ILE A C 1
ATOM 2454 O O . ILE A 1 337 ? -31.929 18.114 -9.770 1.00 41.28 380 ILE A O 1
ATOM 2459 N N . PRO A 1 338 ? -31.031 17.734 -7.743 1.00 45.96 381 PRO A N 1
ATOM 2460 C CA . PRO A 1 338 ? -30.170 16.674 -8.289 1.00 42.67 381 PRO A CA 1
ATOM 2461 C C . PRO A 1 338 ? -30.963 15.435 -8.674 1.00 45.04 381 PRO A C 1
ATOM 2462 O O . PRO A 1 338 ? -30.944 15.016 -9.838 1.00 45.95 381 PRO A O 1
ATOM 2466 N N . SER A 1 339 ? -31.677 14.859 -7.700 1.00 45.42 382 SER A N 1
ATOM 2467 C CA . SER A 1 339 ? -32.487 13.663 -7.926 1.00 43.84 382 SER A CA 1
ATOM 2468 C C . SER A 1 339 ? -33.508 13.837 -9.045 1.00 48.69 382 SER A C 1
ATOM 2469 O O . SER A 1 339 ? -33.936 12.838 -9.640 1.00 48.53 382 SER A O 1
ATOM 2472 N N . ILE A 1 340 ? -33.921 15.071 -9.336 1.00 49.04 383 ILE A N 1
ATOM 2473 C CA . ILE A 1 340 ? -34.919 15.285 -10.377 1.00 47.10 383 ILE A CA 1
ATOM 2474 C C . ILE A 1 340 ? -34.270 15.339 -11.752 1.00 47.65 383 ILE A C 1
ATOM 2475 O O . ILE A 1 340 ? -34.752 14.713 -12.705 1.00 48.76 383 ILE A O 1
ATOM 2480 N N . LEU A 1 341 ? -33.168 16.085 -11.872 1.00 48.33 384 LEU A N 1
ATOM 2481 C CA . LEU A 1 341 ? -32.493 16.196 -13.161 1.00 46.76 384 LEU A CA 1
ATOM 2482 C C . LEU A 1 341 ? -31.945 14.848 -13.618 1.00 47.39 384 LEU A C 1
ATOM 2483 O O . LEU A 1 341 ? -31.968 14.535 -14.815 1.00 46.36 384 LEU A O 1
ATOM 2488 N N . MET A 1 342 ? -31.451 14.033 -12.682 1.00 40.75 385 MET A N 1
ATOM 2489 C CA . MET A 1 342 ? -31.036 12.680 -13.035 1.00 43.71 385 MET A CA 1
ATOM 2490 C C . MET A 1 342 ? -32.229 11.818 -13.424 1.00 49.40 385 MET A C 1
ATOM 2491 O O . MET A 1 342 ? -32.081 10.865 -14.198 1.00 46.72 385 MET A O 1
ATOM 2496 N N . SER A 1 343 ? -33.413 12.142 -12.903 1.00 51.64 386 SER A N 1
ATOM 2497 C CA . SER A 1 343 ? -34.595 11.330 -13.160 1.00 47.55 386 SER A CA 1
ATOM 2498 C C . SER A 1 343 ? -35.214 11.650 -14.516 1.00 51.84 386 SER A C 1
ATOM 2499 O O . SER A 1 343 ? -35.510 10.743 -15.299 1.00 57.35 386 SER A O 1
ATOM 2502 N N . ARG A 1 344 ? -35.412 12.931 -14.816 1.00 49.63 387 ARG A N 1
ATOM 2503 C CA . ARG A 1 344 ? -36.174 13.321 -15.992 1.00 47.68 387 ARG A CA 1
ATOM 2504 C C . ARG A 1 344 ? -35.512 14.515 -16.665 1.00 53.62 387 ARG A C 1
ATOM 2505 O O . ARG A 1 344 ? -34.816 15.308 -16.024 1.00 46.81 387 ARG A O 1
ATOM 2513 N N . SER A 1 345 ? -35.749 14.638 -17.970 1.00 56.10 388 SER A N 1
ATOM 2514 C CA . SER A 1 345 ? -35.082 15.633 -18.796 1.00 51.19 388 SER A CA 1
ATOM 2515 C C . SER A 1 345 ? -36.003 16.750 -19.262 1.00 60.16 388 SER A C 1
ATOM 2516 O O . SER A 1 345 ? -35.542 17.665 -19.952 1.00 65.49 388 SER A O 1
ATOM 2519 N N . ASP A 1 346 ? -37.283 16.714 -18.902 1.00 67.56 389 ASP A N 1
ATOM 2520 C CA . ASP A 1 346 ? -38.262 17.628 -19.475 1.00 62.97 389 ASP A CA 1
ATOM 2521 C C . ASP A 1 346 ? -38.559 18.836 -18.596 1.00 61.04 389 ASP A C 1
ATOM 2522 O O . ASP A 1 346 ? -39.288 19.732 -19.036 1.00 62.32 389 ASP A O 1
ATOM 2527 N N . LEU A 1 347 ? -38.024 18.890 -17.376 1.00 62.02 390 LEU A N 1
ATOM 2528 C CA . LEU A 1 347 ? -38.237 20.021 -16.480 1.00 55.28 390 LEU A CA 1
ATOM 2529 C C . LEU A 1 347 ? -36.986 20.884 -16.353 1.00 62.12 390 LEU A C 1
ATOM 2530 O O . LEU A 1 347 ? -36.707 21.436 -15.286 1.00 58.15 390 LEU A O 1
ATOM 2535 N N . SER A 1 348 ? -36.230 21.013 -17.443 1.00 70.05 391 SER A N 1
ATOM 2536 C CA . SER A 1 348 ? -34.966 21.738 -17.400 1.00 68.19 391 SER A CA 1
ATOM 2537 C C . SER A 1 348 ? -35.191 23.237 -17.245 1.00 63.22 391 SER A C 1
ATOM 2538 O O . SER A 1 348 ? -34.755 23.842 -16.256 1.00 53.59 391 SER A O 1
ATOM 2541 N N . ASP A 1 349 ? -35.865 23.852 -18.225 1.00 69.10 392 ASP A N 1
ATOM 2542 C CA . ASP A 1 349 ? -36.090 25.295 -18.209 1.00 58.49 392 ASP A CA 1
ATOM 2543 C C . ASP A 1 349 ? -36.632 25.764 -16.864 1.00 55.35 392 ASP A C 1
ATOM 2544 O O . ASP A 1 349 ? -36.175 26.769 -16.311 1.00 53.94 392 ASP A O 1
ATOM 2549 N N . ASP A 1 350 ? -37.598 25.029 -16.319 1.00 59.25 393 ASP A N 1
ATOM 2550 C CA . ASP A 1 350 ? -38.217 25.403 -15.054 1.00 50.86 393 ASP A CA 1
ATOM 2551 C C . ASP A 1 350 ? -37.191 25.451 -13.931 1.00 50.33 393 ASP A C 1
ATOM 2552 O O . ASP A 1 350 ? -36.971 26.502 -13.316 1.00 51.41 393 ASP A O 1
ATOM 2557 N N . ILE A 1 351 ? -36.543 24.315 -13.662 1.00 51.48 394 ILE A N 1
ATOM 2558 C CA . ILE A 1 351 ? -35.559 24.237 -12.589 1.00 48.75 394 ILE A CA 1
ATOM 2559 C C . ILE A 1 351 ? -34.365 25.138 -12.880 1.00 52.08 394 ILE A C 1
ATOM 2560 O O . ILE A 1 351 ? -33.798 25.755 -11.968 1.00 58.13 394 ILE A O 1
ATOM 2565 N N . SER A 1 352 ? -33.956 25.220 -14.148 1.00 54.51 395 SER A N 1
ATOM 2566 C CA . SER A 1 352 ? -32.790 26.028 -14.497 1.00 52.48 395 SER A CA 1
ATOM 2567 C C . SER A 1 352 ? -32.987 27.482 -14.086 1.00 47.99 395 SER A C 1
ATOM 2568 O O . SER A 1 352 ? -32.093 28.101 -13.497 1.00 41.41 395 SER A O 1
ATOM 2571 N N . LYS A 1 353 ? -34.163 28.041 -14.380 1.00 49.89 396 LYS A N 1
ATOM 2572 C CA . LYS A 1 353 ? -34.464 29.406 -13.969 1.00 50.93 396 LYS A CA 1
ATOM 2573 C C . LYS A 1 353 ? -34.553 29.544 -12.456 1.00 45.26 396 LYS A C 1
ATOM 2574 O O . LYS A 1 353 ? -34.383 30.652 -11.936 1.00 46.28 396 LYS A O 1
ATOM 2580 N N . GLY A 1 354 ? -34.812 28.451 -11.744 1.00 44.99 397 GLY A N 1
ATOM 2581 C CA . GLY A 1 354 ? -34.785 28.464 -10.296 1.00 41.09 397 GLY A CA 1
ATOM 2582 C C . GLY A 1 354 ? -33.377 28.361 -9.752 1.00 40.62 397 GLY A C 1
ATOM 2583 O O . GLY A 1 354 ? -33.032 29.040 -8.781 1.00 47.98 397 GLY A O 1
ATOM 2584 N N . LEU A 1 355 ? -32.553 27.511 -10.373 1.00 43.22 398 LEU A N 1
ATOM 2585 C CA . LEU A 1 355 ? -31.165 27.365 -9.952 1.00 36.63 398 LEU A CA 1
ATOM 2586 C C . LEU A 1 355 ? -30.337 28.623 -10.203 1.00 38.69 398 LEU A C 1
ATOM 2587 O O . LEU A 1 355 ? -29.223 28.719 -9.673 1.00 42.01 398 LEU A O 1
ATOM 2592 N N . ALA A 1 356 ? -30.849 29.577 -10.989 1.00 41.97 399 ALA A N 1
ATOM 2593 C CA . ALA A 1 356 ? -30.216 30.886 -11.078 1.00 38.76 399 ALA A CA 1
ATOM 2594 C C . ALA A 1 356 ? -30.423 31.654 -9.783 1.00 40.56 399 ALA A C 1
ATOM 2595 O O . ALA A 1 356 ? -29.460 32.051 -9.119 1.00 48.31 399 ALA A O 1
ATOM 2597 N N . LYS A 1 357 ? -31.685 31.863 -9.410 1.00 41.18 400 LYS A N 1
ATOM 2598 C CA . LYS A 1 357 ? -32.066 32.451 -8.130 1.00 45.88 400 LYS A CA 1
ATOM 2599 C C . LYS A 1 357 ? -31.366 31.760 -6.967 1.00 42.04 400 LYS A C 1
ATOM 2600 O O . LYS A 1 357 ? -30.996 32.404 -5.979 1.00 43.27 400 LYS A O 1
ATOM 2606 N N . ALA A 1 358 ? -31.190 30.442 -7.087 1.00 37.62 401 ALA A N 1
ATOM 2607 C CA . ALA A 1 358 ? -30.522 29.664 -6.049 1.00 41.30 401 ALA A CA 1
ATOM 2608 C C . ALA A 1 358 ? -29.125 30.198 -5.769 1.00 46.24 401 ALA A C 1
ATOM 2609 O O . ALA A 1 358 ? -28.745 30.410 -4.611 1.00 50.82 401 ALA A O 1
ATOM 2611 N N . LEU A 1 359 ? -28.350 30.435 -6.827 1.00 45.69 402 LEU A N 1
ATOM 2612 C CA . LEU A 1 359 ? -26.926 30.694 -6.665 1.00 47.14 402 LEU A CA 1
ATOM 2613 C C . LEU A 1 359 ? -26.661 32.083 -6.100 1.00 55.36 402 LEU A C 1
ATOM 2614 O O . LEU A 1 359 ? -25.663 32.285 -5.399 1.00 53.58 402 LEU A O 1
ATOM 2619 N N . ILE A 1 360 ? -27.537 33.042 -6.387 1.00 53.77 403 ILE A N 1
ATOM 2620 C CA . ILE A 1 360 ? -27.326 34.429 -5.988 1.00 46.49 403 ILE A CA 1
ATOM 2621 C C . ILE A 1 360 ? -28.241 34.785 -4.820 1.00 43.58 403 ILE A C 1
ATOM 2622 O O . ILE A 1 360 ? -28.680 35.933 -4.684 1.00 46.26 403 ILE A O 1
ATOM 2627 N N . ASP A 1 361 ? -28.508 33.814 -3.950 1.00 45.50 404 ASP A N 1
ATOM 2628 C CA . ASP A 1 361 ? -29.469 33.985 -2.868 1.00 46.80 404 ASP A CA 1
ATOM 2629 C C . ASP A 1 361 ? -28.825 34.679 -1.673 1.00 49.70 404 ASP A C 1
ATOM 2630 O O . ASP A 1 361 ? -27.665 34.425 -1.343 1.00 49.62 404 ASP A O 1
ATOM 2635 N N . SER A 1 362 ? -29.594 35.557 -1.019 1.00 56.11 405 SER A N 1
ATOM 2636 C CA . SER A 1 362 ? -29.056 36.309 0.113 1.00 60.21 405 SER A CA 1
ATOM 2637 C C . SER A 1 362 ? -28.716 35.392 1.283 1.00 59.49 405 SER A C 1
ATOM 2638 O O . SER A 1 362 ? -27.711 35.605 1.971 1.00 54.51 405 SER A O 1
ATOM 2641 N N . ASP A 1 363 ? -29.542 34.377 1.530 1.00 56.94 406 ASP A N 1
ATOM 2642 C CA . ASP A 1 363 ? -29.259 33.398 2.572 1.00 55.69 406 ASP A CA 1
ATOM 2643 C C . ASP A 1 363 ? -28.183 32.431 2.087 1.00 56.80 406 ASP A C 1
ATOM 2644 O O . ASP A 1 363 ? -28.247 31.939 0.956 1.00 58.31 406 ASP A O 1
ATOM 2649 N N . HIS A 1 364 ? -27.196 32.155 2.946 1.00 55.60 407 HIS A N 1
ATOM 2650 C CA . HIS A 1 364 ? -26.006 31.435 2.501 1.00 53.97 407 HIS A CA 1
ATOM 2651 C C . HIS A 1 364 ? -26.254 29.936 2.364 1.00 52.73 407 HIS A C 1
ATOM 2652 O O . HIS A 1 364 ? -25.707 29.301 1.455 1.00 56.36 407 HIS A O 1
ATOM 2659 N N . THR A 1 365 ? -27.060 29.346 3.251 1.00 50.55 408 THR A N 1
ATOM 2660 C CA . THR A 1 365 ? -27.276 27.904 3.179 1.00 51.14 408 THR A CA 1
ATOM 2661 C C . THR A 1 365 ? -28.125 27.506 1.979 1.00 52.14 408 THR A C 1
ATOM 2662 O O . THR A 1 365 ? -28.245 26.308 1.695 1.00 50.62 408 THR A O 1
ATOM 2666 N N . VAL A 1 366 ? -28.709 28.476 1.271 1.00 50.28 409 VAL A N 1
ATOM 2667 C CA . VAL A 1 366 ? -29.329 28.186 -0.017 1.00 49.56 409 VAL A CA 1
ATOM 2668 C C . VAL A 1 366 ? -28.272 28.124 -1.111 1.00 47.37 409 VAL A C 1
ATOM 2669 O O . VAL A 1 366 ? -28.307 27.240 -1.974 1.00 49.70 409 VAL A O 1
ATOM 2673 N N . ARG A 1 367 ? -27.307 29.047 -1.079 1.00 46.84 410 ARG A N 1
ATOM 2674 C CA . ARG A 1 367 ? -26.248 29.057 -2.085 1.00 48.79 410 ARG A CA 1
ATOM 2675 C C . ARG A 1 367 ? -25.362 27.823 -1.979 1.00 47.84 410 ARG A C 1
ATOM 2676 O O . ARG A 1 367 ? -24.974 27.244 -3.002 1.00 50.87 410 ARG A O 1
ATOM 2684 N N . LEU A 1 368 ? -25.013 27.421 -0.754 1.00 46.83 411 LEU A N 1
ATOM 2685 C CA . LEU A 1 368 ? -24.207 26.218 -0.572 1.00 45.55 411 LEU A CA 1
ATOM 2686 C C . LEU A 1 368 ? -24.901 25.003 -1.174 1.00 49.93 411 LEU A C 1
ATOM 2687 O O . LEU A 1 368 ? -24.322 24.285 -1.997 1.00 49.24 411 LEU A O 1
ATOM 2692 N N . SER A 1 369 ? -26.154 24.773 -0.787 1.00 51.22 412 SER A N 1
ATOM 2693 C CA . SER A 1 369 ? -26.943 23.676 -1.331 1.00 45.78 412 SER A CA 1
ATOM 2694 C C . SER A 1 369 ? -27.335 23.893 -2.790 1.00 46.53 412 SER A C 1
ATOM 2695 O O . SER A 1 369 ? -28.009 23.030 -3.367 1.00 58.71 412 SER A O 1
ATOM 2698 N N . ALA A 1 370 ? -26.948 25.018 -3.394 1.00 43.55 413 ALA A N 1
ATOM 2699 C CA . ALA A 1 370 ? -27.019 25.205 -4.838 1.00 44.01 413 ALA A CA 1
ATOM 2700 C C . ALA A 1 370 ? -25.698 24.889 -5.526 1.00 43.17 413 ALA A C 1
ATOM 2701 O O . ALA A 1 370 ? -25.694 24.396 -6.657 1.00 44.11 413 ALA A O 1
ATOM 2703 N N . ILE A 1 371 ? -24.575 25.171 -4.861 1.00 46.55 414 ILE A N 1
ATOM 2704 C CA . ILE A 1 371 ? -23.271 24.766 -5.381 1.00 45.48 414 ILE A CA 1
ATOM 2705 C C . ILE A 1 371 ? -23.173 23.247 -5.428 1.00 44.76 414 ILE A C 1
ATOM 2706 O O . ILE A 1 371 ? -22.742 22.662 -6.429 1.00 38.84 414 ILE A O 1
ATOM 2711 N N . GLN A 1 372 ? -23.583 22.584 -4.341 1.00 48.40 415 GLN A N 1
ATOM 2712 C CA . GLN A 1 372 ? -23.512 21.129 -4.254 1.00 43.17 415 GLN A CA 1
ATOM 2713 C C . GLN A 1 372 ? -24.406 20.431 -5.267 1.00 40.56 415 GLN A C 1
ATOM 2714 O O . GLN A 1 372 ? -24.239 19.226 -5.484 1.00 44.68 415 GLN A O 1
ATOM 2720 N N . THR A 1 373 ? -25.355 21.145 -5.876 1.00 41.44 416 THR A N 1
ATOM 2721 C CA . THR A 1 373 ? -26.087 20.578 -7.000 1.00 43.17 416 THR A CA 1
ATOM 2722 C C . THR A 1 373 ? -25.139 20.144 -8.111 1.00 42.76 416 THR A C 1
ATOM 2723 O O . THR A 1 373 ? -25.440 19.186 -8.827 1.00 47.76 416 THR A O 1
ATOM 2727 N N . PHE A 1 374 ? -23.975 20.783 -8.225 1.00 43.39 417 PHE A N 1
ATOM 2728 C CA . PHE A 1 374 ? -22.983 20.439 -9.236 1.00 39.11 417 PHE A CA 1
ATOM 2729 C C . PHE A 1 374 ? -22.064 19.293 -8.822 1.00 38.93 417 PHE A C 1
ATOM 2730 O O . PHE A 1 374 ? -21.325 18.780 -9.670 1.00 39.73 417 PHE A O 1
ATOM 2738 N N . HIS A 1 375 ? -22.083 18.886 -7.550 1.00 41.18 418 HIS A N 1
ATOM 2739 C CA . HIS A 1 375 ? -21.384 17.681 -7.121 1.00 40.47 418 HIS A CA 1
ATOM 2740 C C . HIS A 1 375 ? -22.250 16.432 -7.183 1.00 46.48 418 HIS A C 1
ATOM 2741 O O . HIS A 1 375 ? -21.710 15.325 -7.278 1.00 53.74 418 HIS A O 1
ATOM 2748 N N . GLU A 1 376 ? -23.572 16.579 -7.129 1.00 43.70 419 GLU A N 1
ATOM 2749 C CA . GLU A 1 376 ? -24.473 15.448 -6.972 1.00 42.01 419 GLU A CA 1
ATOM 2750 C C . GLU A 1 376 ? -25.082 14.970 -8.284 1.00 48.19 419 GLU A C 1
ATOM 2751 O O . GLU A 1 376 ? -25.847 14.001 -8.277 1.00 52.05 419 GLU A O 1
ATOM 2757 N N . VAL A 1 377 ? -24.761 15.614 -9.402 1.00 39.24 420 VAL A N 1
ATOM 2758 C CA . VAL A 1 377 ? -25.190 15.150 -10.719 1.00 40.22 420 VAL A CA 1
ATOM 2759 C C . VAL A 1 377 ? -23.948 15.094 -11.602 1.00 41.67 420 VAL A C 1
ATOM 2760 O O . VAL A 1 377 ? -23.057 15.945 -11.460 1.00 48.25 420 VAL A O 1
ATOM 2764 N N . PRO A 1 378 ? -23.817 14.106 -12.486 1.00 43.84 421 PRO A N 1
ATOM 2765 C CA . PRO A 1 378 ? -22.658 14.074 -13.384 1.00 46.96 421 PRO A CA 1
ATOM 2766 C C . PRO A 1 378 ? -22.598 15.294 -14.292 1.00 44.35 421 PRO A C 1
ATOM 2767 O O . PRO A 1 378 ? -23.606 15.933 -14.602 1.00 46.56 421 PRO A O 1
ATOM 2771 N N . VAL A 1 379 ? -21.370 15.613 -14.709 1.00 42.51 422 VAL A N 1
ATOM 2772 C CA . VAL A 1 379 ? -21.133 16.763 -15.582 1.00 45.24 422 VAL A CA 1
ATOM 2773 C C . VAL A 1 379 ? -21.745 16.530 -16.957 1.00 46.74 422 VAL A C 1
ATOM 2774 O O . VAL A 1 379 ? -22.365 17.430 -17.540 1.00 50.43 422 VAL A O 1
ATOM 2778 N N . LYS A 1 380 ? -21.561 15.317 -17.496 1.00 46.21 423 LYS A N 1
ATOM 2779 C CA . LYS A 1 380 ? -22.152 14.937 -18.774 1.00 53.20 423 LYS A CA 1
ATOM 2780 C C . LYS A 1 380 ? -23.645 15.234 -18.804 1.00 49.97 423 LYS A C 1
ATOM 2781 O O . LYS A 1 380 ? -24.220 15.455 -19.878 1.00 49.65 423 LYS A O 1
ATOM 2787 N N . ARG A 1 381 ? -24.283 15.275 -17.635 1.00 46.63 424 ARG A N 1
ATOM 2788 C CA . ARG A 1 381 ? -25.702 15.595 -17.521 1.00 45.80 424 ARG A CA 1
ATOM 2789 C C . ARG A 1 381 ? -25.949 17.089 -17.349 1.00 48.67 424 ARG A C 1
ATOM 2790 O O . ARG A 1 381 ? -26.911 17.623 -17.913 1.00 49.72 424 ARG A O 1
ATOM 2798 N N . LEU A 1 382 ? -25.097 17.767 -16.572 1.00 46.91 425 LEU A N 1
ATOM 2799 C CA . LEU A 1 382 ? -25.267 19.197 -16.324 1.00 35.83 425 LEU A CA 1
ATOM 2800 C C . LEU A 1 382 ? -25.273 19.987 -17.625 1.00 40.30 425 LEU A C 1
ATOM 2801 O O . LEU A 1 382 ? -26.096 20.889 -17.820 1.00 44.19 425 LEU A O 1
ATOM 2806 N N . TRP A 1 383 ? -24.340 19.669 -18.523 1.00 44.76 426 TRP A N 1
ATOM 2807 C CA . TRP A 1 383 ? -24.353 20.265 -19.854 1.00 42.99 426 TRP A CA 1
ATOM 2808 C C . TRP A 1 383 ? -25.655 19.948 -20.576 1.00 37.98 426 TRP A C 1
ATOM 2809 O O . TRP A 1 383 ? -26.230 20.809 -21.252 1.00 40.61 426 TRP A O 1
ATOM 2820 N N . GLU A 1 384 ? -26.141 18.716 -20.428 1.00 43.72 427 GLU A N 1
ATOM 2821 C CA . GLU A 1 384 ? -27.363 18.302 -21.106 1.00 47.40 427 GLU A CA 1
ATOM 2822 C C . GLU A 1 384 ? -28.585 19.020 -20.550 1.00 47.78 427 GLU A C 1
ATOM 2823 O O . GLU A 1 384 ? -29.478 19.414 -21.310 1.00 47.59 427 GLU A O 1
ATOM 2829 N N . CYS A 1 385 ? -28.638 19.211 -19.234 1.00 48.41 428 CYS A N 1
ATOM 2830 C CA . CYS A 1 385 ? -29.878 19.625 -18.591 1.00 45.51 428 CYS A CA 1
ATOM 2831 C C . CYS A 1 385 ? -29.990 21.131 -18.399 1.00 50.27 428 CYS A C 1
ATOM 2832 O O . CYS A 1 385 ? -31.103 21.666 -18.450 1.00 69.04 428 CYS A O 1
ATOM 2835 N N . LEU A 1 386 ? -28.876 21.835 -18.190 1.00 44.88 429 LEU A N 1
ATOM 2836 C CA . LEU A 1 386 ? -28.883 23.276 -17.941 1.00 44.98 429 LEU A CA 1
ATOM 2837 C C . LEU A 1 386 ? -28.081 24.001 -19.020 1.00 51.49 429 LEU A C 1
ATOM 2838 O O . LEU A 1 386 ? -26.955 24.457 -18.774 1.00 51.96 429 LEU A O 1
ATOM 2843 N N . PRO A 1 387 ? -28.642 24.145 -20.227 1.00 53.64 430 PRO A N 1
ATOM 2844 C CA . PRO A 1 387 ? -27.993 24.982 -21.247 1.00 49.66 430 PRO A CA 1
ATOM 2845 C C . PRO A 1 387 ? -28.027 26.466 -20.924 1.00 53.88 430 PRO A C 1
ATOM 2846 O O . PRO A 1 387 ? -27.473 27.263 -21.688 1.00 48.95 430 PRO A O 1
ATOM 2850 N N . ASN A 1 388 ? -28.680 26.856 -19.829 1.00 59.65 431 ASN A N 1
ATOM 2851 C CA . ASN A 1 388 ? -28.657 28.225 -19.337 1.00 60.95 431 ASN A CA 1
ATOM 2852 C C . ASN A 1 388 ? -27.237 28.609 -18.951 1.00 53.64 431 ASN A C 1
ATOM 2853 O O . ASN A 1 388 ? -26.791 28.302 -17.843 1.00 47.67 431 ASN A O 1
ATOM 2858 N N . ALA A 1 389 ? -26.522 29.280 -19.858 1.00 46.76 432 ALA A N 1
ATOM 2859 C CA . ALA A 1 389 ? -25.117 29.596 -19.622 1.00 48.76 432 ALA A CA 1
ATOM 2860 C C . ALA A 1 389 ? -24.914 30.488 -18.404 1.00 43.35 432 ALA A C 1
ATOM 2861 O O . ALA A 1 389 ? -23.786 30.593 -17.908 1.00 42.73 432 ALA A O 1
ATOM 2863 N N . ALA A 1 390 ? -25.973 31.125 -17.910 1.00 45.13 433 ALA A N 1
ATOM 2864 C CA . ALA A 1 390 ? -25.897 31.992 -16.742 1.00 44.15 433 ALA A CA 1
ATOM 2865 C C . ALA A 1 390 ? -26.076 31.240 -15.429 1.00 44.20 433 ALA A C 1
ATOM 2866 O O . ALA A 1 390 ? -25.945 31.848 -14.362 1.00 44.58 433 ALA A O 1
ATOM 2868 N N . VAL A 1 391 ? -26.384 29.942 -15.477 1.00 42.37 434 VAL A N 1
ATOM 2869 C CA . VAL A 1 391 ? -26.360 29.138 -14.260 1.00 38.28 434 VAL A CA 1
ATOM 2870 C C . VAL A 1 391 ? -24.937 28.686 -13.956 1.00 46.68 434 VAL A C 1
ATOM 2871 O O . VAL A 1 391 ? -24.536 28.600 -12.792 1.00 50.10 434 VAL A O 1
ATOM 2875 N N . PHE A 1 392 ? -24.146 28.401 -14.992 1.00 48.50 435 PHE A N 1
ATOM 2876 C CA . PHE A 1 392 ? -22.725 28.145 -14.778 1.00 38.67 435 PHE A CA 1
ATOM 2877 C C . PHE A 1 392 ? -21.995 29.428 -14.396 1.00 37.62 435 PHE A C 1
ATOM 2878 O O . PHE A 1 392 ? -21.171 29.435 -13.476 1.00 41.12 435 PHE A O 1
ATOM 2886 N N . ALA A 1 393 ? -22.294 30.529 -15.092 1.00 40.32 436 ALA A N 1
ATOM 2887 C CA . ALA A 1 393 ? -21.666 31.808 -14.774 1.00 39.41 436 ALA A CA 1
ATOM 2888 C C . ALA A 1 393 ? -22.000 32.253 -13.358 1.00 42.16 436 ALA A C 1
ATOM 2889 O O . ALA A 1 393 ? -21.154 32.849 -12.675 1.00 51.25 436 ALA A O 1
ATOM 2891 N N . GLY A 1 394 ? -23.220 31.960 -12.896 1.00 36.06 437 GLY A N 1
ATOM 2892 C CA . GLY A 1 394 ? -23.554 32.213 -11.506 1.00 40.33 437 GLY A CA 1
ATOM 2893 C C . GLY A 1 394 ? -22.786 31.348 -10.530 1.00 38.51 437 GLY A C 1
ATOM 2894 O O . GLY A 1 394 ? -22.641 31.721 -9.360 1.00 39.52 437 GLY A O 1
ATOM 2895 N N . LEU A 1 395 ? -22.287 30.200 -10.988 1.00 35.12 438 LEU A N 1
ATOM 2896 C CA . LEU A 1 395 ? -21.514 29.323 -10.114 1.00 39.37 438 LEU A CA 1
ATOM 2897 C C . LEU A 1 395 ? -20.069 29.789 -9.983 1.00 42.86 438 LEU A C 1
ATOM 2898 O O . LEU A 1 395 ? -19.496 29.756 -8.886 1.00 43.44 438 LEU A O 1
ATOM 2903 N N . VAL A 1 396 ? -19.466 30.224 -11.090 1.00 45.17 439 VAL A N 1
ATOM 2904 C CA . VAL A 1 396 ? -18.072 30.658 -11.056 1.00 43.10 439 VAL A CA 1
ATOM 2905 C C . VAL A 1 396 ? -17.929 31.908 -10.200 1.00 47.00 439 VAL A C 1
ATOM 2906 O O . VAL A 1 396 ? -16.992 32.028 -9.395 1.00 41.87 439 VAL A O 1
ATOM 2910 N N . HIS A 1 397 ? -18.872 32.848 -10.341 1.00 47.41 440 HIS A N 1
ATOM 2911 C CA . HIS A 1 397 ? -18.856 34.060 -9.531 1.00 49.76 440 HIS A CA 1
ATOM 2912 C C . HIS A 1 397 ? -18.919 33.765 -8.037 1.00 51.87 440 HIS A C 1
ATOM 2913 O O . HIS A 1 397 ? -18.723 34.681 -7.230 1.00 56.74 440 HIS A O 1
ATOM 2920 N N . LEU A 1 398 ? -19.169 32.517 -7.654 1.00 48.57 441 LEU A N 1
ATOM 2921 C CA . LEU A 1 398 ? -19.170 32.119 -6.257 1.00 43.61 441 LEU A CA 1
ATOM 2922 C C . LEU A 1 398 ? -17.801 31.690 -5.752 1.00 44.28 441 LEU A C 1
ATOM 2923 O O . LEU A 1 398 ? -17.618 31.590 -4.537 1.00 45.98 441 LEU A O 1
ATOM 2928 N N . THR A 1 399 ? -16.841 31.410 -6.641 1.00 47.48 442 THR A N 1
ATOM 2929 C CA . THR A 1 399 ? -15.472 31.196 -6.179 1.00 44.37 442 THR A CA 1
ATOM 2930 C C . THR A 1 399 ? -14.927 32.425 -5.465 1.00 40.51 442 THR A C 1
ATOM 2931 O O . THR A 1 399 ? -14.006 32.306 -4.648 1.00 39.68 442 THR A O 1
ATOM 2935 N N . ARG A 1 400 ? -15.487 33.601 -5.752 1.00 43.63 443 ARG A N 1
ATOM 2936 C CA . ARG A 1 400 ? -15.210 34.824 -5.011 1.00 46.80 443 ARG A CA 1
ATOM 2937 C C . ARG A 1 400 ? -15.920 34.875 -3.665 1.00 51.36 443 ARG A C 1
ATOM 2938 O O . ARG A 1 400 ? -15.856 35.917 -3.008 1.00 48.98 443 ARG A O 1
ATOM 2946 N N . GLU A 1 401 ? -16.600 33.802 -3.253 1.00 52.58 444 GLU A N 1
ATOM 2947 C CA . GLU A 1 401 ? -17.318 33.798 -1.983 1.00 41.11 444 GLU A CA 1
ATOM 2948 C C . GLU A 1 401 ? -16.369 34.093 -0.829 1.00 43.18 444 GLU A C 1
ATOM 2949 O O . GLU A 1 401 ? -15.173 33.796 -0.885 1.00 45.61 444 GLU A O 1
ATOM 2955 N N . THR A 1 402 ? -16.922 34.673 0.235 1.00 55.72 445 THR A N 1
ATOM 2956 C CA . THR A 1 402 ? -16.164 34.943 1.449 1.00 54.42 445 THR A CA 1
ATOM 2957 C C . THR A 1 402 ? -16.411 33.915 2.543 1.00 55.32 445 THR A C 1
ATOM 2958 O O . THR A 1 402 ? -15.465 33.517 3.229 1.00 53.17 445 THR A O 1
ATOM 2962 N N . ARG A 1 403 ? -17.663 33.497 2.740 1.00 58.45 446 ARG A N 1
ATOM 2963 C CA . ARG A 1 403 ? -17.957 32.440 3.695 1.00 62.72 446 ARG A CA 1
ATOM 2964 C C . ARG A 1 403 ? -17.199 31.184 3.285 1.00 58.37 446 ARG A C 1
ATOM 2965 O O . ARG A 1 403 ? -17.437 30.626 2.209 1.00 62.90 446 ARG A O 1
ATOM 2973 N N . ARG A 1 404 ? -16.286 30.747 4.156 1.00 58.85 447 ARG A N 1
ATOM 2974 C CA . ARG A 1 404 ? -15.187 29.876 3.745 1.00 53.48 447 ARG A CA 1
ATOM 2975 C C . ARG A 1 404 ? -15.681 28.544 3.183 1.00 56.34 447 ARG A C 1
ATOM 2976 O O . ARG A 1 404 ? -15.239 28.112 2.113 1.00 55.90 447 ARG A O 1
ATOM 2984 N N . ASP A 1 405 ? -16.573 27.861 3.906 1.00 63.77 448 ASP A N 1
ATOM 2985 C CA . ASP A 1 405 ? -16.989 26.524 3.487 1.00 53.84 448 ASP A CA 1
ATOM 2986 C C . ASP A 1 405 ? -17.683 26.544 2.131 1.00 51.31 448 ASP A C 1
ATOM 2987 O O . ASP A 1 405 ? -17.533 25.600 1.346 1.00 57.38 448 ASP A O 1
ATOM 2992 N N . LEU A 1 406 ? -18.446 27.600 1.838 1.00 48.20 449 LEU A N 1
ATOM 2993 C CA . LEU A 1 406 ? -19.042 27.729 0.510 1.00 49.26 449 LEU A CA 1
ATOM 2994 C C . LEU A 1 406 ? -17.965 27.865 -0.556 1.00 50.78 449 LEU A C 1
ATOM 2995 O O . LEU A 1 406 ? -18.037 27.230 -1.614 1.00 49.34 449 LEU A O 1
ATOM 3000 N N . ARG A 1 407 ? -16.958 28.702 -0.288 1.00 46.82 450 ARG A N 1
ATOM 3001 C CA . ARG A 1 407 ? -15.873 28.912 -1.241 1.00 48.76 450 ARG A CA 1
ATOM 3002 C C . ARG A 1 407 ? -15.181 27.601 -1.591 1.00 49.77 450 ARG A C 1
ATOM 3003 O O . ARG A 1 407 ? -14.907 27.327 -2.764 1.00 51.74 450 ARG A O 1
ATOM 3011 N N . ASP A 1 408 ? -14.904 26.774 -0.581 1.00 44.65 451 ASP A N 1
ATOM 3012 C CA . ASP A 1 408 ? -14.212 25.511 -0.819 1.00 47.31 451 ASP A CA 1
ATOM 3013 C C . ASP A 1 408 ? -15.038 24.588 -1.706 1.00 49.62 451 ASP A C 1
ATOM 3014 O O . ASP A 1 408 ? -14.537 24.051 -2.702 1.00 48.91 451 ASP A O 1
ATOM 3019 N N . GLU A 1 409 ? -16.313 24.391 -1.358 1.00 48.16 452 GLU A N 1
ATOM 3020 C CA . GLU A 1 409 ? -17.184 23.544 -2.165 1.00 53.37 452 GLU A CA 1
ATOM 3021 C C . GLU A 1 409 ? -17.360 24.080 -3.579 1.00 46.46 452 GLU A C 1
ATOM 3022 O O . GLU A 1 409 ? -17.670 23.305 -4.491 1.00 43.79 452 GLU A O 1
ATOM 3028 N N . CYS A 1 410 ? -17.154 25.382 -3.787 1.00 43.65 453 CYS A N 1
ATOM 3029 C CA . CYS A 1 410 ? -17.344 25.958 -5.113 1.00 44.14 453 CYS A CA 1
ATOM 3030 C C . CYS A 1 410 ? -16.153 25.679 -6.023 1.00 46.64 453 CYS A C 1
ATOM 3031 O O . CYS A 1 410 ? -16.331 25.299 -7.186 1.00 45.92 453 CYS A O 1
ATOM 3034 N N . ILE A 1 411 ? -14.931 25.869 -5.514 1.00 45.52 454 ILE A N 1
ATOM 3035 C CA . ILE A 1 411 ? -13.742 25.575 -6.313 1.00 44.87 454 ILE A CA 1
ATOM 3036 C C . ILE A 1 411 ? -13.727 24.110 -6.727 1.00 45.26 454 ILE A C 1
ATOM 3037 O O . ILE A 1 411 ? -13.300 23.765 -7.836 1.00 43.68 454 ILE A O 1
ATOM 3042 N N . ASP A 1 412 ? -14.193 23.225 -5.843 1.00 48.89 455 ASP A N 1
ATOM 3043 C CA . ASP A 1 412 ? -14.246 21.803 -6.165 1.00 44.03 455 ASP A CA 1
ATOM 3044 C C . ASP A 1 412 ? -15.211 21.539 -7.315 1.00 37.05 455 ASP A C 1
ATOM 3045 O O . ASP A 1 412 ? -14.890 20.798 -8.252 1.00 41.69 455 ASP A O 1
ATOM 3050 N N . ALA A 1 413 ? -16.400 22.144 -7.259 1.00 36.31 456 ALA A N 1
ATOM 3051 C CA . ALA A 1 413 ? -17.402 21.914 -8.296 1.00 39.14 456 ALA A CA 1
ATOM 3052 C C . ALA A 1 413 ? -16.922 22.411 -9.653 1.00 41.50 456 ALA A C 1
ATOM 3053 O O . ALA A 1 413 ? -17.083 21.721 -10.667 1.00 32.48 456 ALA A O 1
ATOM 3055 N N . VAL A 1 414 ? -16.322 23.601 -9.693 1.00 39.72 457 VAL A N 1
ATOM 3056 C CA . VAL A 1 414 ? -15.885 24.149 -10.972 1.00 36.06 457 VAL A CA 1
ATOM 3057 C C . VAL A 1 414 ? -14.655 23.410 -11.498 1.00 42.10 457 VAL A C 1
ATOM 3058 O O . VAL A 1 414 ? -14.472 23.295 -12.716 1.00 47.84 457 VAL A O 1
ATOM 3062 N N . ALA A 1 415 ? -13.806 22.889 -10.607 1.00 37.08 458 ALA A N 1
ATOM 3063 C CA . ALA A 1 415 ? -12.671 22.087 -11.053 1.00 30.87 458 ALA A CA 1
ATOM 3064 C C . ALA A 1 415 ? -13.141 20.797 -11.712 1.00 36.58 458 ALA A C 1
ATOM 3065 O O . ALA A 1 415 ? -12.610 20.390 -12.753 1.00 38.40 458 ALA A O 1
ATOM 3067 N N . ARG A 1 416 ? -14.142 20.142 -11.120 1.00 33.88 459 ARG A N 1
ATOM 3068 C CA . ARG A 1 416 ? -14.670 18.910 -11.697 1.00 32.63 459 ARG A CA 1
ATOM 3069 C C . ARG A 1 416 ? -15.384 19.173 -13.019 1.00 39.92 459 ARG A C 1
ATOM 3070 O O . ARG A 1 416 ? -15.340 18.337 -13.929 1.00 40.83 459 ARG A O 1
ATOM 3078 N N . ILE A 1 417 ? -16.035 20.331 -13.154 1.00 40.43 460 ILE A N 1
ATOM 3079 C CA . ILE A 1 417 ? -16.742 20.638 -14.393 1.00 35.45 460 ILE A CA 1
ATOM 3080 C C . ILE A 1 417 ? -15.750 20.862 -15.526 1.00 37.20 460 ILE A C 1
ATOM 3081 O O . ILE A 1 417 ? -15.918 20.339 -16.633 1.00 38.27 460 ILE A O 1
ATOM 3086 N N . TYR A 1 418 ? -14.690 21.629 -15.259 1.00 36.11 461 TYR A N 1
ATOM 3087 C CA . TYR A 1 418 ? -13.707 21.929 -16.295 1.00 40.55 461 TYR A CA 1
ATOM 3088 C C . TYR A 1 418 ? -12.947 20.678 -16.719 1.00 43.29 461 TYR A C 1
ATOM 3089 O O . TYR A 1 418 ? -12.745 20.439 -17.916 1.00 42.08 461 TYR A O 1
ATOM 3098 N N . THR A 1 419 ? -12.505 19.875 -15.748 1.00 43.52 462 THR A N 1
ATOM 3099 C CA . THR A 1 419 ? -11.758 18.659 -16.058 1.00 40.05 462 THR A CA 1
ATOM 3100 C C . THR A 1 419 ? -12.562 17.735 -16.964 1.00 47.65 462 THR A C 1
ATOM 3101 O O . THR A 1 419 ? -12.065 17.262 -17.992 1.00 51.03 462 THR A O 1
ATOM 3105 N N . GLU A 1 420 ? -13.814 17.469 -16.592 1.00 55.54 463 GLU A N 1
ATOM 3106 C CA . GLU A 1 420 ? -14.686 16.657 -17.434 1.00 52.81 463 GLU A CA 1
ATOM 3107 C C . GLU A 1 420 ? -14.902 17.309 -18.793 1.00 56.83 463 GLU A C 1
ATOM 3108 O O . GLU A 1 420 ? -14.804 16.646 -19.833 1.00 67.42 463 GLU A O 1
ATOM 3114 N N . SER A 1 421 ? -15.187 18.616 -18.804 1.00 47.99 464 SER A N 1
ATOM 3115 C CA . SER A 1 421 ? -15.651 19.268 -20.026 1.00 48.35 464 SER A CA 1
ATOM 3116 C C . SER A 1 421 ? -14.635 19.150 -21.154 1.00 54.06 464 SER A C 1
ATOM 3117 O O . SER A 1 421 ? -15.012 19.024 -22.324 1.00 55.64 464 SER A O 1
ATOM 3120 N N . ILE A 1 422 ? -13.343 19.190 -20.829 1.00 49.45 465 ILE A N 1
ATOM 3121 C CA . ILE A 1 422 ? -12.327 19.051 -21.870 1.00 51.07 465 ILE A CA 1
ATOM 3122 C C . ILE A 1 422 ? -12.289 17.620 -22.396 1.00 59.36 465 ILE A C 1
ATOM 3123 O O . ILE A 1 422 ? -12.216 17.393 -23.610 1.00 74.30 465 ILE A O 1
ATOM 3128 N N . GLU A 1 423 ? -12.337 16.632 -21.498 1.00 52.96 466 GLU A N 1
ATOM 3129 C CA . GLU A 1 423 ? -12.262 15.241 -21.933 1.00 64.11 466 GLU A CA 1
ATOM 3130 C C . GLU A 1 423 ? -13.599 14.735 -22.463 1.00 68.48 466 GLU A C 1
ATOM 3131 O O . GLU A 1 423 ? -13.631 13.936 -23.405 1.00 78.84 466 GLU A O 1
ATOM 3137 N N . SER A 1 424 ? -14.709 15.185 -21.877 1.00 61.01 467 SER A N 1
ATOM 3138 C CA . SER A 1 424 ? -16.012 14.593 -22.162 1.00 60.25 467 SER A CA 1
ATOM 3139 C C . SER A 1 424 ? -16.762 15.310 -23.280 1.00 63.73 467 SER A C 1
ATOM 3140 O O . SER A 1 424 ? -17.181 14.674 -24.253 1.00 62.18 467 SER A O 1
ATOM 3143 N N . ILE A 1 425 ? -16.947 16.618 -23.158 1.00 62.02 468 ILE A N 1
ATOM 3144 C CA . ILE A 1 425 ? -17.847 17.373 -24.026 1.00 61.86 468 ILE A CA 1
ATOM 3145 C C . ILE A 1 425 ? -17.015 18.085 -25.091 1.00 61.40 468 ILE A C 1
ATOM 3146 O O . ILE A 1 425 ? -16.149 18.898 -24.738 1.00 53.30 468 ILE A O 1
ATOM 3151 N N . PRO A 1 426 ? -17.243 17.823 -26.374 1.00 69.49 469 PRO A N 1
ATOM 3152 C CA . PRO A 1 426 ? -16.574 18.597 -27.421 1.00 71.48 469 PRO A CA 1
ATOM 3153 C C . PRO A 1 426 ? -17.323 19.878 -27.749 1.00 68.26 469 PRO A C 1
ATOM 3154 O O . PRO A 1 426 ? -18.553 19.947 -27.705 1.00 64.92 469 PRO A O 1
ATOM 3158 N N . LYS A 1 427 ? -16.551 20.910 -28.082 1.00 71.54 470 LYS A N 1
ATOM 3159 C CA . LYS A 1 427 ? -17.103 22.244 -28.311 1.00 71.26 470 LYS A CA 1
ATOM 3160 C C . LYS A 1 427 ? -17.772 22.282 -29.678 1.00 72.90 470 LYS A C 1
ATOM 3161 O O . LYS A 1 427 ? -17.117 22.490 -30.702 1.00 75.33 470 LYS A O 1
ATOM 3167 N N . THR A 1 428 ? -19.086 22.076 -29.696 1.00 71.58 471 THR A N 1
ATOM 3168 C CA . THR A 1 428 ? -19.891 22.361 -30.869 1.00 70.44 471 THR A CA 1
ATOM 3169 C C . THR A 1 428 ? -20.415 23.792 -30.774 1.00 75.60 471 THR A C 1
ATOM 3170 O O . THR A 1 428 ? -20.155 24.510 -29.806 1.00 78.36 471 THR A O 1
ATOM 3174 N N . ASN A 1 429 ? -21.156 24.225 -31.794 1.00 79.20 472 ASN A N 1
ATOM 3175 C CA . ASN A 1 429 ? -21.812 25.525 -31.716 1.00 83.96 472 ASN A CA 1
ATOM 3176 C C . ASN A 1 429 ? -23.081 25.473 -30.879 1.00 83.63 472 ASN A C 1
ATOM 3177 O O . ASN A 1 429 ? -23.501 26.505 -30.340 1.00 85.75 472 ASN A O 1
ATOM 3182 N N . GLU A 1 430 ? -23.682 24.288 -30.745 1.00 74.79 473 GLU A N 1
ATOM 3183 C CA . GLU A 1 430 ? -24.881 24.135 -29.925 1.00 78.71 473 GLU A CA 1
ATOM 3184 C C . GLU A 1 430 ? -24.645 24.570 -28.483 1.00 81.74 473 GLU A C 1
ATOM 3185 O O . GLU A 1 430 ? -25.566 25.067 -27.823 1.00 81.93 473 GLU A O 1
ATOM 3191 N N . ASN A 1 431 ? -23.422 24.397 -27.981 1.00 73.49 474 ASN A N 1
ATOM 3192 C CA . ASN A 1 431 ? -23.096 24.710 -26.595 1.00 69.83 474 ASN A CA 1
ATOM 3193 C C . ASN A 1 431 ? -21.954 25.711 -26.462 1.00 69.89 474 ASN A C 1
ATOM 3194 O O . ASN A 1 431 ? -21.389 25.846 -25.368 1.00 67.81 474 ASN A O 1
ATOM 3199 N N . LYS A 1 432 ? -21.597 26.414 -27.541 1.00 68.29 475 LYS A N 1
ATOM 3200 C CA . LYS A 1 432 ? -20.523 27.401 -27.481 1.00 66.58 475 LYS A CA 1
ATOM 3201 C C . LYS A 1 432 ? -20.782 28.469 -26.425 1.00 57.56 475 LYS A C 1
ATOM 3202 O O . LYS A 1 432 ? -19.832 29.078 -25.920 1.00 55.60 475 LYS A O 1
ATOM 3208 N N . GLU A 1 433 ? -22.047 28.685 -26.059 1.00 58.69 476 GLU A N 1
ATOM 3209 C CA . GLU A 1 433 ? -22.379 29.707 -25.072 1.00 61.67 476 GLU A CA 1
ATOM 3210 C C . GLU A 1 433 ? -21.924 29.308 -23.672 1.00 60.01 476 GLU A C 1
ATOM 3211 O O . GLU A 1 433 ? -21.483 30.162 -22.893 1.00 51.91 476 GLU A O 1
ATOM 3217 N N . ILE A 1 434 ? -22.030 28.023 -23.327 1.00 60.71 477 ILE A N 1
ATOM 3218 C CA . ILE A 1 434 ? -21.566 27.571 -22.021 1.00 52.78 477 ILE A CA 1
ATOM 3219 C C . ILE A 1 434 ? -20.048 27.441 -22.006 1.00 53.01 477 ILE A C 1
ATOM 3220 O O . ILE A 1 434 ? -19.398 27.753 -21.002 1.00 51.54 477 ILE A O 1
ATOM 3225 N N . TRP A 1 435 ? -19.461 26.988 -23.117 1.00 54.86 478 TRP A N 1
ATOM 3226 C CA . TRP A 1 435 ? -18.008 26.868 -23.193 1.00 50.48 478 TRP A CA 1
ATOM 3227 C C . TRP A 1 435 ? -17.323 28.199 -22.910 1.00 52.85 478 TRP A C 1
ATOM 3228 O O . TRP A 1 435 ? -16.266 28.235 -22.272 1.00 48.34 478 TRP A O 1
ATOM 3239 N N . GLY A 1 436 ? -17.917 29.304 -23.360 1.00 53.77 479 GLY A N 1
ATOM 3240 C CA . GLY A 1 436 ? -17.389 30.612 -23.018 1.00 53.32 479 GLY A CA 1
ATOM 3241 C C . GLY A 1 436 ? -17.387 30.895 -21.530 1.00 50.47 479 GLY A C 1
ATOM 3242 O O . GLY A 1 436 ? -16.617 31.745 -21.068 1.00 55.54 479 GLY A O 1
ATOM 3243 N N . VAL A 1 437 ? -18.228 30.203 -20.768 1.00 44.18 480 VAL A N 1
ATOM 3244 C CA . VAL A 1 437 ? -18.267 30.371 -19.318 1.00 42.17 480 VAL A CA 1
ATOM 3245 C C . VAL A 1 437 ? -17.253 29.468 -18.630 1.00 41.78 480 VAL A C 1
ATOM 3246 O O . VAL A 1 437 ? -16.497 29.916 -17.763 1.00 49.46 480 VAL A O 1
ATOM 3250 N N . VAL A 1 438 ? -17.223 28.182 -18.997 1.00 40.75 481 VAL A N 1
ATOM 3251 C CA . VAL A 1 438 ? -16.281 27.257 -18.370 1.00 37.90 481 VAL A CA 1
ATOM 3252 C C . VAL A 1 438 ? -14.859 27.434 -18.870 1.00 34.80 481 VAL A C 1
ATOM 3253 O O . VAL A 1 438 ? -13.946 26.792 -18.338 1.00 33.82 481 VAL A O 1
ATOM 3257 N N . GLU A 1 439 ? -14.640 28.279 -19.879 1.00 41.31 482 GLU A N 1
ATOM 3258 C CA . GLU A 1 439 ? -13.275 28.630 -20.249 1.00 38.91 482 GLU A CA 1
ATOM 3259 C C . GLU A 1 439 ? -12.592 29.438 -19.152 1.00 36.59 482 GLU A C 1
ATOM 3260 O O . GLU A 1 439 ? -11.360 29.415 -19.043 1.00 46.25 482 GLU A O 1
ATOM 3266 N N . THR A 1 440 ? -13.369 30.145 -18.331 1.00 30.76 483 THR A N 1
ATOM 3267 C CA . THR A 1 440 ? -12.845 31.017 -17.285 1.00 35.78 483 THR A CA 1
ATOM 3268 C C . THR A 1 440 ? -12.645 30.303 -15.953 1.00 37.13 483 THR A C 1
ATOM 3269 O O . THR A 1 440 ? -12.198 30.936 -14.991 1.00 36.30 483 THR A O 1
ATOM 3273 N N . ILE A 1 441 ? -12.970 29.007 -15.875 1.00 39.05 484 ILE A N 1
ATOM 3274 C CA . ILE A 1 441 ? -12.775 28.265 -14.628 1.00 35.99 484 ILE A CA 1
ATOM 3275 C C . ILE A 1 441 ? -11.333 28.302 -14.143 1.00 34.84 484 ILE A C 1
ATOM 3276 O O . ILE A 1 441 ? -11.112 28.640 -12.975 1.00 41.03 484 ILE A O 1
ATOM 3281 N N . PRO A 1 442 ? -10.320 27.974 -14.963 1.00 39.89 485 PRO A N 1
ATOM 3282 C CA . PRO A 1 442 ? -8.939 28.125 -14.482 1.00 38.92 485 PRO A CA 1
ATOM 3283 C C . PRO A 1 442 ? -8.545 29.578 -14.307 1.00 37.05 485 PRO A C 1
ATOM 3284 O O . PRO A 1 442 ? -7.809 29.901 -13.363 1.00 35.48 485 PRO A O 1
ATOM 3288 N N . SER A 1 443 ? -9.052 30.474 -15.162 1.00 38.67 486 SER A N 1
ATOM 3289 C CA . SER A 1 443 ? -8.844 31.906 -14.950 1.00 40.50 486 SER A CA 1
ATOM 3290 C C . SER A 1 443 ? -9.402 32.341 -13.603 1.00 34.62 486 SER A C 1
ATOM 3291 O O . SER A 1 443 ? -8.795 33.162 -12.905 1.00 34.23 486 SER A O 1
ATOM 3294 N N . ALA A 1 444 ? -10.563 31.798 -13.227 1.00 33.88 487 ALA A N 1
ATOM 3295 C CA . ALA A 1 444 ? -11.125 32.073 -11.910 1.00 34.59 487 ALA A CA 1
ATOM 3296 C C . ALA A 1 444 ? -10.228 31.522 -10.811 1.00 37.20 487 ALA A C 1
ATOM 3297 O O . ALA A 1 444 ? -9.924 32.217 -9.834 1.00 42.02 487 ALA A O 1
ATOM 3299 N N . CYS A 1 445 ? -9.787 30.268 -10.963 1.00 36.93 488 CYS A N 1
ATOM 3300 C CA . CYS A 1 445 ? -8.960 29.627 -9.944 1.00 32.98 488 CYS A CA 1
ATOM 3301 C C . CYS A 1 445 ? -7.637 30.353 -9.746 1.00 35.74 488 CYS A C 1
ATOM 3302 O O . CYS A 1 445 ? -7.120 30.400 -8.625 1.00 37.42 488 CYS A O 1
ATOM 3305 N N . PHE A 1 446 ? -7.070 30.918 -10.814 1.00 36.54 489 PHE A N 1
ATOM 3306 C CA . PHE A 1 446 ? -5.805 31.630 -10.667 1.00 37.26 489 PHE A CA 1
ATOM 3307 C C . PHE A 1 446 ? -5.992 32.956 -9.943 1.00 36.51 489 PHE A C 1
ATOM 3308 O O . PHE A 1 446 ? -5.056 33.447 -9.301 1.00 32.95 489 PHE A O 1
ATOM 3316 N N . ASN A 1 447 ? -7.188 33.542 -10.021 1.00 33.02 490 ASN A N 1
ATOM 3317 C CA . ASN A 1 447 ? -7.494 34.733 -9.240 1.00 30.68 490 ASN A CA 1
ATOM 3318 C C . ASN A 1 447 ? -7.637 34.440 -7.753 1.00 40.69 490 ASN A C 1
ATOM 3319 O O . ASN A 1 447 ? -7.780 35.380 -6.964 1.00 42.17 490 ASN A O 1
ATOM 3324 N N . LEU A 1 448 ? -7.600 33.169 -7.350 1.00 39.60 491 LEU A N 1
ATOM 3325 C CA . LEU A 1 448 ? -7.668 32.835 -5.932 1.00 34.64 491 LEU A CA 1
ATOM 3326 C C . LEU A 1 448 ? -6.384 33.181 -5.190 1.00 40.61 491 LEU A C 1
ATOM 3327 O O . LEU A 1 448 ? -6.415 33.319 -3.962 1.00 42.15 491 LEU A O 1
ATOM 3332 N N . TYR A 1 449 ? -5.260 33.317 -5.900 1.00 38.43 492 TYR A N 1
ATOM 3333 C CA . TYR A 1 449 ? -4.006 33.678 -5.248 1.00 34.61 492 TYR A CA 1
ATOM 3334 C C . TYR A 1 449 ? -4.058 35.066 -4.621 1.00 43.19 492 TYR A C 1
ATOM 3335 O O . TYR A 1 449 ? -3.274 35.350 -3.709 1.00 38.39 492 TYR A O 1
ATOM 3344 N N . TYR A 1 450 ? -4.956 35.937 -5.088 1.00 43.45 493 TYR A N 1
ATOM 3345 C CA . TYR A 1 450 ? -5.120 37.242 -4.461 1.00 37.61 493 TYR A CA 1
ATOM 3346 C C . TYR A 1 450 ? -5.638 37.128 -3.034 1.00 46.14 493 TYR A C 1
ATOM 3347 O O . TYR A 1 450 ? -5.414 38.038 -2.229 1.00 51.78 493 TYR A O 1
ATOM 3356 N N . ILE A 1 451 ? -6.321 36.035 -2.703 1.00 53.14 494 ILE A N 1
ATOM 3357 C CA . ILE A 1 451 ? -6.738 35.763 -1.327 1.00 47.81 494 ILE A CA 1
ATOM 3358 C C . ILE A 1 451 ? -5.556 35.062 -0.664 1.00 59.24 494 ILE A C 1
ATOM 3359 O O . ILE A 1 451 ? -5.449 33.835 -0.664 1.00 76.98 494 ILE A O 1
ATOM 3364 N N . ASN A 1 452 ? -4.648 35.858 -0.100 1.00 53.66 495 ASN A N 1
ATOM 3365 C CA . ASN A 1 452 ? -3.445 35.313 0.518 1.00 58.60 495 ASN A CA 1
ATOM 3366 C C . ASN A 1 452 ? -3.799 34.411 1.693 1.00 61.05 495 ASN A C 1
ATOM 3367 O O . ASN A 1 452 ? -3.676 34.813 2.855 1.00 77.39 495 ASN A O 1
ATOM 3372 N N . ASP A 1 453 ? -4.239 33.191 1.395 1.00 55.23 496 ASP A N 1
ATOM 3373 C CA . ASP A 1 453 ? -4.602 32.205 2.401 1.00 59.22 496 ASP A CA 1
ATOM 3374 C C . ASP A 1 453 ? -3.721 30.979 2.216 1.00 61.04 496 ASP A C 1
ATOM 3375 O O . ASP A 1 453 ? -3.611 30.455 1.103 1.00 55.22 496 ASP A O 1
ATOM 3380 N N . LEU A 1 454 ? -3.094 30.531 3.305 1.00 63.59 497 LEU A N 1
ATOM 3381 C CA . LEU A 1 454 ? -2.127 29.442 3.212 1.00 59.35 497 LEU A CA 1
ATOM 3382 C C . LEU A 1 454 ? -2.779 28.159 2.707 1.00 62.57 497 LEU A C 1
ATOM 3383 O O . LEU A 1 454 ? -2.177 27.415 1.926 1.00 66.44 497 LEU A O 1
ATOM 3388 N N . GLU A 1 455 ? -4.012 27.887 3.135 1.00 61.14 498 GLU A N 1
ATOM 3389 C CA . GLU A 1 455 ? -4.704 26.681 2.691 1.00 59.43 498 GLU A CA 1
ATOM 3390 C C . GLU A 1 455 ? -5.128 26.799 1.235 1.00 53.05 498 GLU A C 1
ATOM 3391 O O . GLU A 1 455 ? -4.930 25.875 0.438 1.00 57.71 498 GLU A O 1
ATOM 3397 N N . ILE A 1 456 ? -5.721 27.935 0.871 1.00 55.59 499 ILE A N 1
ATOM 3398 C CA . ILE A 1 456 ? -6.232 28.095 -0.484 1.00 54.00 499 ILE A CA 1
ATOM 3399 C C . ILE A 1 456 ? -5.089 28.163 -1.487 1.00 52.74 499 ILE A C 1
ATOM 3400 O O . ILE A 1 456 ? -5.237 27.733 -2.638 1.00 42.22 499 ILE A O 1
ATOM 3405 N N 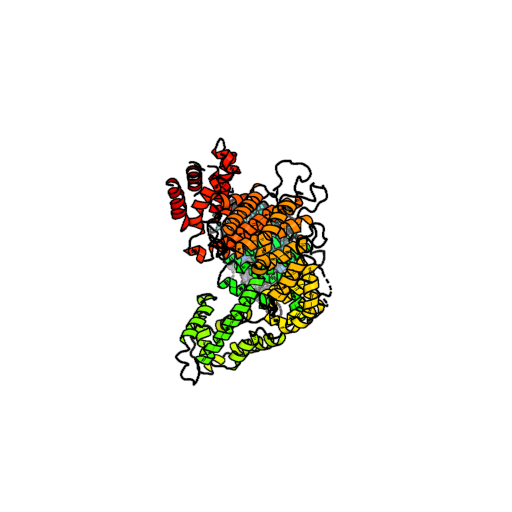. ASN A 1 457 ? -3.932 28.681 -1.072 1.00 57.06 500 ASN A N 1
ATOM 3406 C CA . ASN A 1 457 ? -2.819 28.841 -2.002 1.00 52.80 500 ASN A CA 1
ATOM 3407 C C . ASN A 1 457 ? -2.294 27.492 -2.477 1.00 48.03 500 ASN A C 1
ATOM 3408 O O . ASN A 1 457 ? -2.195 27.248 -3.684 1.00 50.82 500 ASN A O 1
ATOM 3413 N N . MET A 1 458 ? -1.953 26.598 -1.546 1.00 39.89 501 MET A N 1
ATOM 3414 C CA . MET A 1 458 ? -1.543 25.260 -1.958 1.00 39.68 501 MET A CA 1
ATOM 3415 C C . MET A 1 458 ? -2.703 24.445 -2.518 1.00 38.32 501 MET A C 1
ATOM 3416 O O . MET A 1 458 ? -2.466 23.384 -3.105 1.00 34.86 501 MET A O 1
ATOM 3421 N N . LYS A 1 459 ? -3.944 24.908 -2.347 1.00 35.36 502 LYS A N 1
ATOM 3422 C CA . LYS A 1 459 ? -5.073 24.260 -3.003 1.00 31.51 502 LYS A CA 1
ATOM 3423 C C . LYS A 1 459 ? -5.002 24.455 -4.511 1.00 42.93 502 LYS A C 1
ATOM 3424 O O . LYS A 1 459 ? -5.107 23.492 -5.278 1.00 44.16 502 LYS A O 1
ATOM 3430 N N . VAL A 1 460 ? -4.808 25.700 -4.957 1.00 44.55 503 VAL A N 1
ATOM 3431 C CA . VAL A 1 460 ? -4.654 25.977 -6.384 1.00 37.04 503 VAL A CA 1
ATOM 3432 C C . VAL A 1 460 ? -3.287 25.563 -6.906 1.00 43.90 503 VAL A C 1
ATOM 3433 O O . VAL A 1 460 ? -3.068 25.574 -8.125 1.00 51.00 503 VAL A O 1
ATOM 3437 N N . ASP A 1 461 ? -2.357 25.192 -6.023 1.00 42.91 504 ASP A N 1
ATOM 3438 C CA . ASP A 1 461 ? -1.087 24.625 -6.470 1.00 41.76 504 ASP A CA 1
ATOM 3439 C C . ASP A 1 461 ? -1.270 23.187 -6.939 1.00 43.37 504 ASP A C 1
ATOM 3440 O O . ASP A 1 461 ? -0.981 22.856 -8.093 1.00 44.66 504 ASP A O 1
ATOM 3445 N N . LEU A 1 462 ? -1.752 22.317 -6.047 1.00 41.40 505 LEU A N 1
ATOM 3446 C CA . LEU A 1 462 ? -2.028 20.935 -6.427 1.00 36.18 505 LEU A CA 1
ATOM 3447 C C . LEU A 1 462 ? -3.108 20.852 -7.497 1.00 32.34 505 LEU A C 1
ATOM 3448 O O . LEU A 1 462 ? -3.069 19.961 -8.350 1.00 28.43 505 LEU A O 1
ATOM 3453 N N . LEU A 1 463 ? -4.078 21.765 -7.474 1.00 34.02 506 LEU A N 1
ATOM 3454 C CA . LEU A 1 463 ? -5.114 21.766 -8.502 1.00 42.97 506 LEU A CA 1
ATOM 3455 C C . LEU A 1 463 ? -4.524 22.048 -9.878 1.00 37.71 506 LEU A C 1
ATOM 3456 O O . LEU A 1 463 ? -4.916 21.423 -10.869 1.00 32.21 506 LEU A O 1
ATOM 3461 N N . THR A 1 464 ? -3.568 22.977 -9.954 1.00 36.66 507 THR A N 1
ATOM 3462 C CA . THR A 1 464 ? -3.039 23.399 -11.247 1.00 36.67 507 THR A CA 1
ATOM 3463 C C . THR A 1 464 ? -2.330 22.257 -11.964 1.00 37.08 507 THR A C 1
ATOM 3464 O O . THR A 1 464 ? -2.460 22.103 -13.185 1.00 44.58 507 THR A O 1
ATOM 3468 N N . PHE A 1 465 ? -1.592 21.433 -11.224 1.00 30.60 508 PHE A N 1
ATOM 3469 C CA . PHE A 1 465 ? -0.707 20.448 -11.829 1.00 30.48 508 PHE A CA 1
ATOM 3470 C C . PHE A 1 465 ? -1.183 19.010 -11.667 1.00 33.90 508 PHE A C 1
ATOM 3471 O O . PHE A 1 465 ? -0.506 18.094 -12.145 1.00 37.99 508 PHE A O 1
ATOM 3479 N N . GLU A 1 466 ? -2.323 18.780 -11.018 1.00 36.50 509 GLU A N 1
ATOM 3480 C CA . GLU A 1 466 ? -2.886 17.439 -10.931 1.00 35.60 509 GLU A CA 1
ATOM 3481 C C . GLU A 1 466 ? -4.159 17.262 -11.743 1.00 38.83 509 GLU A C 1
ATOM 3482 O O . GLU A 1 466 ? -4.411 16.161 -12.236 1.00 48.03 509 GLU A O 1
ATOM 3488 N N . LYS A 1 467 ? -4.961 18.314 -11.904 1.00 39.03 510 LYS A N 1
ATOM 3489 C CA . LYS A 1 467 ? -6.174 18.252 -12.707 1.00 37.86 510 LYS A CA 1
ATOM 3490 C C . LYS A 1 467 ? -6.141 19.147 -13.935 1.00 40.49 510 LYS A C 1
ATOM 3491 O O . LYS A 1 467 ? -6.706 18.779 -14.966 1.00 44.86 510 LYS A O 1
ATOM 3497 N N . PHE A 1 468 ? -5.496 20.308 -13.851 1.00 39.70 511 PHE A N 1
ATOM 3498 C CA . PHE A 1 468 ? -5.481 21.267 -14.963 1.00 34.25 511 PHE A CA 1
ATOM 3499 C C . PHE A 1 468 ? -4.348 20.947 -15.934 1.00 35.74 511 PHE A C 1
ATOM 3500 O O . PHE A 1 468 ? -4.592 20.539 -17.074 1.00 41.62 511 PHE A O 1
ATOM 3508 N N . LEU A 1 469 ? -3.107 21.141 -15.496 1.00 32.51 512 LEU A N 1
ATOM 3509 C CA . LEU A 1 469 ? -1.938 20.835 -16.307 1.00 32.78 512 LEU A CA 1
ATOM 3510 C C . LEU A 1 469 ? -1.216 19.640 -15.697 1.00 39.18 512 LEU A C 1
ATOM 3511 O O . LEU A 1 469 ? -0.231 19.811 -14.967 1.00 34.67 512 LEU A O 1
ATOM 3516 N N . PRO A 1 470 ? -1.671 18.418 -15.975 1.00 42.26 513 PRO A N 1
ATOM 3517 C CA . PRO A 1 470 ? -1.071 17.242 -15.332 1.00 40.88 513 PRO A CA 1
ATOM 3518 C C . PRO A 1 470 ? 0.284 16.921 -15.947 1.00 48.78 513 PRO A C 1
ATOM 3519 O O . PRO A 1 470 ? 0.429 16.872 -17.171 1.00 47.30 513 PRO A O 1
ATOM 3523 N N . LEU A 1 471 ? 1.278 16.695 -15.084 1.00 45.12 514 LEU A N 1
ATOM 3524 C CA . LEU A 1 471 ? 2.639 16.455 -15.552 1.00 45.59 514 LEU A CA 1
ATOM 3525 C C . LEU A 1 471 ? 2.723 15.246 -16.474 1.00 43.86 514 LEU A C 1
ATOM 3526 O O . LEU A 1 471 ? 3.572 15.206 -17.372 1.00 39.57 514 LEU A O 1
ATOM 3531 N N . GLY A 1 472 ? 1.850 14.264 -16.282 1.00 46.94 515 GLY A N 1
ATOM 3532 C CA . GLY A 1 472 ? 1.998 12.987 -16.949 1.00 50.31 515 GLY A CA 1
ATOM 3533 C C . GLY A 1 472 ? 1.568 12.903 -18.400 1.00 42.63 515 GLY A C 1
ATOM 3534 O O . GLY A 1 472 ? 1.386 11.795 -18.914 1.00 45.43 515 GLY A O 1
ATOM 3535 N N . LEU A 1 473 ? 1.401 14.038 -19.078 1.00 39.42 516 LEU A N 1
ATOM 3536 C CA . LEU A 1 473 ? 1.099 14.047 -20.504 1.00 48.74 516 LEU A CA 1
ATOM 3537 C C . LEU A 1 473 ? 2.307 14.553 -21.292 1.00 46.32 516 LEU A C 1
ATOM 3538 O O . LEU A 1 473 ? 3.336 14.940 -20.726 1.00 42.38 516 LEU A O 1
ATOM 3543 N N . SER A 1 474 ? 2.166 14.546 -22.619 1.00 46.95 517 SER A N 1
ATOM 3544 C CA . SER A 1 474 ? 3.271 14.804 -23.538 1.00 39.01 517 SER A CA 1
ATOM 3545 C C . SER A 1 474 ? 3.846 16.213 -23.447 1.00 40.09 517 SER A C 1
ATOM 3546 O O . SER A 1 474 ? 3.343 17.057 -22.697 1.00 44.28 517 SER A O 1
ATOM 3549 N N . ASN A 1 475 ? 4.926 16.464 -24.198 1.00 40.87 518 ASN A N 1
ATOM 3550 C CA . ASN A 1 475 ? 5.434 17.827 -24.344 1.00 29.80 518 ASN A CA 1
ATOM 3551 C C . ASN A 1 475 ? 4.496 18.675 -25.190 1.00 33.89 518 ASN A C 1
ATOM 3552 O O . ASN A 1 475 ? 4.428 19.894 -25.005 1.00 39.24 518 ASN A O 1
ATOM 3557 N N . GLU A 1 476 ? 3.765 18.049 -26.112 1.00 38.07 519 GLU A N 1
ATOM 3558 C CA . GLU A 1 476 ? 2.816 18.744 -26.972 1.00 39.86 519 GLU A CA 1
ATOM 3559 C C . GLU A 1 476 ? 1.436 18.841 -26.331 1.00 37.52 519 GLU A C 1
ATOM 3560 O O . GLU A 1 476 ? 0.795 19.895 -26.387 1.00 42.17 519 GLU A O 1
ATOM 3566 N N . GLU A 1 477 ? 0.965 17.751 -25.717 1.00 37.06 520 GLU A N 1
ATOM 3567 C CA . GLU A 1 477 ? -0.282 17.813 -24.961 1.00 49.38 520 GLU A CA 1
ATOM 3568 C C . GLU A 1 477 ? -0.192 18.784 -23.790 1.00 44.06 520 GLU A C 1
ATOM 3569 O O . GLU A 1 477 ? -1.229 19.204 -23.266 1.00 40.59 520 GLU A O 1
ATOM 3575 N N . PHE A 1 478 ? 1.021 19.144 -23.366 1.00 34.98 521 PHE A N 1
ATOM 3576 C CA . PHE A 1 478 ? 1.186 20.186 -22.359 1.00 27.17 521 PHE A CA 1
ATOM 3577 C C . PHE A 1 478 ? 1.050 21.572 -22.974 1.00 34.60 521 PHE A C 1
ATOM 3578 O O . PHE A 1 478 ? 0.247 22.390 -22.514 1.00 43.01 521 PHE A O 1
ATOM 3586 N N . VAL A 1 479 ? 1.846 21.855 -24.009 1.00 32.01 522 VAL A N 1
ATOM 3587 C CA . VAL A 1 479 ? 1.775 23.144 -24.694 1.00 32.20 522 VAL A CA 1
ATOM 3588 C C . VAL A 1 479 ? 0.364 23.401 -25.199 1.00 34.58 522 VAL A C 1
ATOM 3589 O O . VAL A 1 479 ? -0.100 24.549 -25.226 1.00 30.28 522 VAL A O 1
ATOM 3593 N N . GLN A 1 480 ? -0.354 22.342 -25.575 1.00 33.73 523 GLN A N 1
ATOM 3594 C CA . GLN A 1 480 ? -1.732 22.506 -26.018 1.00 30.94 523 GLN A CA 1
ATOM 3595 C C . GLN A 1 480 ? -2.649 22.835 -24.847 1.00 33.74 523 GLN A C 1
ATOM 3596 O O . GLN A 1 480 ? -3.437 23.785 -24.913 1.00 31.77 523 GLN A O 1
ATOM 3602 N N . ARG A 1 481 ? -2.560 22.062 -23.761 1.00 39.41 524 ARG A N 1
ATOM 3603 C CA . ARG A 1 481 ? -3.437 22.302 -22.620 1.00 35.23 524 ARG A CA 1
ATOM 3604 C C . ARG A 1 481 ? -3.172 23.666 -21.994 1.00 32.88 524 ARG A C 1
ATOM 3605 O O . ARG A 1 481 ? -4.112 24.391 -21.655 1.00 34.32 524 ARG A O 1
ATOM 3613 N N . LEU A 1 482 ? -1.898 24.039 -21.852 1.00 27.04 525 LEU A N 1
ATOM 3614 C CA . LEU A 1 482 ? -1.553 25.358 -21.324 1.00 29.94 525 LEU A CA 1
ATOM 3615 C C . LEU A 1 482 ? -2.169 26.467 -22.167 1.00 34.47 525 LEU A C 1
ATOM 3616 O O . LEU A 1 482 ? -2.728 27.433 -21.632 1.00 38.39 525 LEU A O 1
ATOM 3621 N N . LEU A 1 483 ? -2.075 26.343 -23.494 1.00 33.36 526 LEU A N 1
ATOM 3622 C CA . LEU A 1 483 ? -2.583 27.385 -24.380 1.00 30.18 526 LEU A CA 1
ATOM 3623 C C . LEU A 1 483 ? -4.087 27.569 -24.212 1.00 36.83 526 LEU A C 1
ATOM 3624 O O . LEU A 1 483 ? -4.567 28.686 -23.984 1.00 41.86 526 LEU A O 1
ATOM 3629 N N . THR A 1 484 ? -4.849 26.476 -24.312 1.00 36.49 527 THR A N 1
ATOM 3630 C CA . THR A 1 484 ? -6.298 26.576 -24.158 1.00 35.50 527 THR A CA 1
ATOM 3631 C C . THR A 1 484 ? -6.678 26.977 -22.737 1.00 36.51 527 THR A C 1
ATOM 3632 O O . THR A 1 484 ? -7.607 27.767 -22.536 1.00 37.51 527 THR A O 1
ATOM 3636 N N . LEU A 1 485 ? -5.969 26.442 -21.738 1.00 36.63 528 LEU A N 1
ATOM 3637 C CA . LEU A 1 485 ? -6.249 26.805 -20.352 1.00 34.93 528 LEU A CA 1
ATOM 3638 C C . LEU A 1 485 ? -6.045 28.294 -20.115 1.00 37.82 528 LEU A C 1
ATOM 3639 O O . LEU A 1 485 ? -6.712 28.882 -19.256 1.00 48.14 528 LEU A O 1
ATOM 3644 N N . LEU A 1 486 ? -5.150 28.924 -20.876 1.00 36.31 529 LEU A N 1
ATOM 3645 C CA . LEU A 1 486 ? -4.855 30.338 -20.697 1.00 36.10 529 LEU A CA 1
ATOM 3646 C C . LEU A 1 486 ? -5.767 31.244 -21.515 1.00 44.46 529 LEU A C 1
ATOM 3647 O O . LEU A 1 486 ? -5.991 32.393 -21.121 1.00 43.74 529 LEU A O 1
ATOM 3652 N N . GLN A 1 487 ? -6.314 30.760 -22.641 1.00 43.75 530 GLN A N 1
ATOM 3653 C CA . GLN A 1 487 ? -7.089 31.613 -23.543 1.00 39.91 530 GLN A CA 1
ATOM 3654 C C . GLN A 1 487 ? -8.411 32.116 -22.939 1.00 42.21 530 GLN A C 1
ATOM 3655 O O . GLN A 1 487 ? -9.108 32.861 -23.647 1.00 39.59 530 GLN A O 1
ATOM 3661 N N . GLY A 1 488 ? -8.778 31.759 -21.707 1.00 44.39 531 GLY A N 1
ATOM 3662 C CA . GLY A 1 488 ? -9.891 32.359 -21.003 1.00 42.78 531 GLY A CA 1
ATOM 3663 C C . GLY A 1 488 ? -9.521 33.324 -19.913 1.00 38.82 531 GLY A C 1
ATOM 3664 O O . GLY A 1 488 ? -10.425 33.770 -19.178 1.00 38.15 531 GLY A O 1
ATOM 3665 N N . PHE A 1 489 ? -8.256 33.683 -19.758 1.00 37.79 532 PHE A N 1
ATOM 3666 C CA . PHE A 1 489 ? -7.839 34.557 -18.670 1.00 39.08 532 PHE A CA 1
ATOM 3667 C C . PHE A 1 489 ? -8.212 36.012 -18.939 1.00 42.00 532 PHE A C 1
ATOM 3668 O O . PHE A 1 489 ? -7.958 36.538 -20.027 1.00 42.10 532 PHE A O 1
ATOM 3676 N N . ASN A 1 490 ? -8.800 36.671 -17.942 1.00 42.26 533 ASN A N 1
ATOM 3677 C CA . ASN A 1 490 ? -8.905 38.124 -17.975 1.00 41.19 533 ASN A CA 1
ATOM 3678 C C . ASN A 1 490 ? -7.577 38.747 -17.531 1.00 46.97 533 ASN A C 1
ATOM 3679 O O . ASN A 1 490 ? -6.659 38.055 -17.083 1.00 44.34 533 ASN A O 1
ATOM 3684 N N . GLU A 1 491 ? -7.474 40.073 -17.670 1.00 50.89 534 GLU A N 1
ATOM 3685 C CA . GLU A 1 491 ? -6.210 40.751 -17.390 1.00 47.39 534 GLU A CA 1
ATOM 3686 C C . GLU A 1 491 ? -5.722 40.477 -15.971 1.00 47.19 534 GLU A C 1
ATOM 3687 O O . GLU A 1 491 ? -4.523 40.285 -15.744 1.00 48.08 534 GLU A O 1
ATOM 3693 N N . LYS A 1 492 ? -6.643 40.436 -15.008 1.00 43.73 535 LYS A N 1
ATOM 3694 C CA . LYS A 1 492 ? -6.286 40.278 -13.601 1.00 39.28 535 LYS A CA 1
ATOM 3695 C C . LYS A 1 492 ? -5.776 38.876 -13.275 1.00 41.03 535 LYS A C 1
ATOM 3696 O O . LYS A 1 492 ? -4.991 38.720 -12.334 1.00 40.52 535 LYS A O 1
ATOM 3702 N N . ALA A 1 493 ? -6.205 37.857 -14.023 1.00 45.20 536 ALA A N 1
ATOM 3703 C CA . ALA A 1 493 ? -5.717 36.490 -13.852 1.00 43.55 536 ALA A CA 1
ATOM 3704 C C . ALA A 1 493 ? -4.386 36.258 -14.558 1.00 44.68 536 ALA A C 1
ATOM 3705 O O . ALA A 1 493 ? -3.525 35.536 -14.032 1.00 37.96 536 ALA A O 1
ATOM 3707 N N . PHE A 1 494 ? -4.213 36.849 -15.749 1.00 40.07 537 PHE A N 1
ATOM 3708 C CA . PHE A 1 494 ? -2.933 36.761 -16.449 1.00 28.42 537 PHE A CA 1
ATOM 3709 C C . PHE A 1 494 ? -1.793 37.206 -15.546 1.00 31.80 537 PHE A C 1
ATOM 3710 O O . PHE A 1 494 ? -0.698 36.636 -15.579 1.00 39.25 537 PHE A O 1
ATOM 3718 N N . SER A 1 495 ? -2.050 38.208 -14.702 1.00 32.20 538 SER A N 1
ATOM 3719 C CA . SER A 1 495 ? -1.000 38.761 -13.851 1.00 32.26 538 SER A CA 1
ATOM 3720 C C . SER A 1 495 ? -0.626 37.801 -12.730 1.00 38.73 538 SER A C 1
ATOM 3721 O O . SER A 1 495 ? 0.546 37.718 -12.348 1.00 41.99 538 SER A O 1
ATOM 3724 N N . SER A 1 496 ? -1.609 37.084 -12.179 1.00 35.71 539 SER A N 1
ATOM 3725 C CA . SER A 1 496 ? -1.305 36.061 -11.184 1.00 38.20 539 SER A CA 1
ATOM 3726 C C . SER A 1 496 ? -0.558 34.892 -11.813 1.00 36.27 539 SER A C 1
ATOM 3727 O O . SER A 1 496 ? 0.369 34.339 -11.208 1.00 34.59 539 SER A O 1
ATOM 3730 N N . PHE A 1 497 ? -0.949 34.506 -13.030 1.00 35.73 540 PHE A N 1
ATOM 3731 C CA . PHE A 1 497 ? -0.251 33.437 -13.736 1.00 32.93 540 PHE A CA 1
ATOM 3732 C C . PHE A 1 497 ? 1.220 33.784 -13.938 1.00 36.64 540 PHE A C 1
ATOM 3733 O O . PHE A 1 497 ? 2.103 32.948 -13.713 1.00 38.89 540 PHE A O 1
ATOM 3741 N N . TYR A 1 498 ? 1.505 35.021 -14.353 1.00 34.76 541 TYR A N 1
ATOM 3742 C CA . TYR A 1 498 ? 2.889 35.423 -14.583 1.00 31.45 541 TYR A CA 1
ATOM 3743 C C . TYR A 1 498 ? 3.646 35.620 -13.277 1.00 28.95 541 TYR A C 1
ATOM 3744 O O . TYR A 1 498 ? 4.873 35.472 -13.244 1.00 32.24 541 TYR A O 1
ATOM 3753 N N . ALA A 1 499 ? 2.938 35.954 -12.197 1.00 26.05 542 ALA A N 1
ATOM 3754 C CA . ALA A 1 499 ? 3.577 36.073 -10.891 1.00 31.52 542 ALA A CA 1
ATOM 3755 C C . ALA A 1 499 ? 3.919 34.705 -10.313 1.00 34.05 542 ALA A C 1
ATOM 3756 O O . ALA A 1 499 ? 4.941 34.554 -9.634 1.00 37.86 542 ALA A O 1
ATOM 3758 N N . PHE A 1 500 ? 3.069 33.703 -10.567 1.00 35.34 543 PHE A N 1
ATOM 3759 C CA . PHE A 1 500 ? 3.396 32.327 -10.203 1.00 32.40 543 PHE A CA 1
ATOM 3760 C C . PHE A 1 500 ? 4.731 31.901 -10.795 1.00 34.07 543 PHE A C 1
ATOM 3761 O O . PHE A 1 500 ? 5.514 31.196 -10.149 1.00 38.09 543 PHE A O 1
ATOM 3769 N N . ASN A 1 501 ? 5.001 32.315 -12.032 1.00 34.20 544 ASN A N 1
ATOM 3770 C CA . ASN A 1 501 ? 6.240 31.939 -12.696 1.00 33.21 544 ASN A CA 1
ATOM 3771 C C . ASN A 1 501 ? 7.404 32.816 -12.255 1.00 35.86 544 ASN A C 1
ATOM 3772 O O . ASN A 1 501 ? 8.544 32.342 -12.200 1.00 38.74 544 ASN A O 1
ATOM 3777 N N . ARG A 1 502 ? 7.142 34.088 -11.947 1.00 40.97 545 ARG A N 1
ATOM 3778 C CA . ARG A 1 502 ? 8.151 34.907 -11.283 1.00 41.58 545 ARG A CA 1
ATOM 3779 C C . ARG A 1 502 ? 8.520 34.312 -9.933 1.00 36.11 545 ARG A C 1
ATOM 3780 O O . ARG A 1 502 ? 9.692 34.317 -9.537 1.00 34.66 545 ARG A O 1
ATOM 3788 N N . ARG A 1 503 ? 7.523 33.789 -9.222 1.00 32.75 546 ARG A N 1
ATOM 3789 C CA . ARG A 1 503 ? 7.687 33.191 -7.905 1.00 38.58 546 ARG A CA 1
ATOM 3790 C C . ARG A 1 503 ? 8.091 31.720 -7.963 1.00 40.85 546 ARG A C 1
ATOM 3791 O O . ARG A 1 503 ? 8.610 31.194 -6.970 1.00 38.12 546 ARG A O 1
ATOM 3799 N N . GLN A 1 504 ? 7.906 31.055 -9.110 1.00 40.96 547 GLN A N 1
ATOM 3800 C CA . GLN A 1 504 ? 8.494 29.732 -9.295 1.00 40.98 547 GLN A CA 1
ATOM 3801 C C . GLN A 1 504 ? 10.004 29.829 -9.487 1.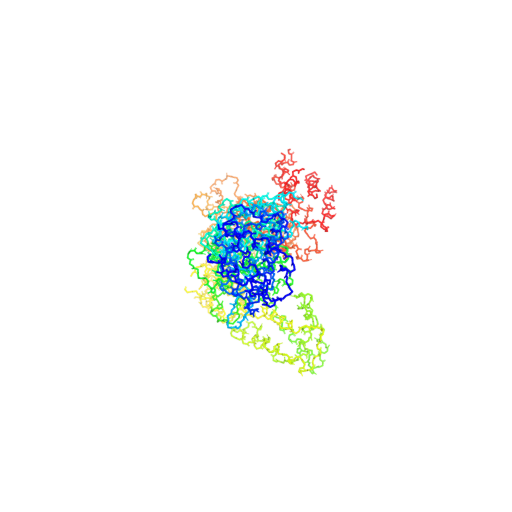00 43.07 547 GLN A C 1
ATOM 3802 O O . GLN A 1 504 ? 10.756 29.002 -8.959 1.00 43.70 547 GLN A O 1
ATOM 3808 N N . ASP A 1 505 ? 10.464 30.826 -10.252 1.00 45.22 548 ASP A N 1
ATOM 3809 C CA . ASP A 1 505 ? 11.900 31.035 -10.420 1.00 43.35 548 ASP A CA 1
ATOM 3810 C C . ASP A 1 505 ? 12.562 31.393 -9.097 1.00 37.30 548 ASP A C 1
ATOM 3811 O O . ASP A 1 505 ? 13.713 31.019 -8.848 1.00 42.88 548 ASP A O 1
ATOM 3816 N N . GLN A 1 506 ? 11.849 32.123 -8.237 1.00 38.56 549 GLN A N 1
ATOM 3817 C CA . GLN A 1 506 ? 12.384 32.453 -6.920 1.00 40.58 549 GLN A CA 1
ATOM 3818 C C . GLN A 1 506 ? 12.401 31.230 -6.012 1.00 32.82 549 GLN A C 1
ATOM 3819 O O . GLN A 1 506 ? 13.358 31.024 -5.256 1.00 24.75 549 GLN A O 1
ATOM 3825 N N . MET A 1 507 ? 11.353 30.405 -6.078 1.00 32.25 550 MET A N 1
ATOM 3826 C CA . MET A 1 507 ? 11.292 29.216 -5.237 1.00 30.55 550 MET A CA 1
ATOM 3827 C C . MET A 1 507 ? 12.286 28.155 -5.687 1.00 29.48 550 MET A C 1
ATOM 3828 O O . MET A 1 507 ? 12.766 27.369 -4.862 1.00 29.30 550 MET A O 1
ATOM 3833 N N . SER A 1 508 ? 12.600 28.111 -6.984 1.00 34.79 551 SER A N 1
ATOM 3834 C CA . SER A 1 508 ? 13.603 27.170 -7.474 1.00 31.59 551 SER A CA 1
ATOM 3835 C C . SER A 1 508 ? 14.948 27.400 -6.799 1.00 32.24 551 SER A C 1
ATOM 3836 O O . SER A 1 508 ? 15.674 26.446 -6.498 1.00 28.48 551 SER A O 1
ATOM 3839 N N . THR A 1 509 ? 15.293 28.665 -6.550 1.00 34.44 552 THR A N 1
ATOM 3840 C CA . THR A 1 509 ? 16.558 28.981 -5.896 1.00 31.69 552 THR A CA 1
ATOM 3841 C C . THR A 1 509 ? 16.545 28.559 -4.432 1.00 34.45 552 THR A C 1
ATOM 3842 O O . THR A 1 509 ? 17.484 27.915 -3.954 1.00 38.47 552 THR A O 1
ATOM 3846 N N . VAL A 1 510 ? 15.484 28.916 -3.704 1.00 32.12 553 VAL A N 1
ATOM 3847 C CA . VAL A 1 510 ? 15.392 28.596 -2.279 1.00 28.37 553 VAL A CA 1
ATOM 3848 C C . VAL A 1 510 ? 15.543 27.099 -2.054 1.00 34.91 553 VAL A C 1
ATOM 3849 O O . VAL A 1 510 ? 16.197 26.662 -1.098 1.00 43.06 553 VAL A O 1
ATOM 3853 N N . LEU A 1 511 ? 14.942 26.292 -2.930 1.00 31.75 554 LEU A N 1
ATOM 3854 C CA . LEU A 1 511 ? 15.055 24.845 -2.790 1.00 30.29 554 LEU A CA 1
ATOM 3855 C C . LEU A 1 511 ? 16.485 24.375 -3.024 1.00 31.25 554 LEU A C 1
ATOM 3856 O O . LEU A 1 511 ? 16.963 23.468 -2.332 1.00 32.25 554 LEU A O 1
ATOM 3861 N N . TRP A 1 512 ? 17.185 24.975 -3.990 1.00 30.05 555 TRP A N 1
ATOM 3862 C CA . TRP A 1 512 ? 18.582 24.613 -4.211 1.00 32.94 555 TRP A CA 1
ATOM 3863 C C . TRP A 1 512 ? 19.428 24.963 -2.994 1.00 34.82 555 TRP A C 1
ATOM 3864 O O . TRP A 1 512 ? 20.255 24.162 -2.546 1.00 40.44 555 TRP A O 1
ATOM 3875 N N . LYS A 1 513 ? 19.241 26.171 -2.456 1.00 35.79 556 LYS A N 1
ATOM 3876 C CA . LYS A 1 513 ? 19.957 26.574 -1.249 1.00 41.08 556 LYS A CA 1
ATOM 3877 C C . LYS A 1 513 ? 19.646 25.643 -0.084 1.00 37.38 556 LYS A C 1
ATOM 3878 O O . LYS A 1 513 ? 20.532 25.319 0.714 1.00 45.27 556 LYS A O 1
ATOM 3884 N N . PHE A 1 514 ? 18.388 25.211 0.033 1.00 31.31 557 PHE A N 1
ATOM 3885 C CA . PHE A 1 514 ? 18.022 24.279 1.094 1.00 36.42 557 PHE A CA 1
ATOM 3886 C C . PHE A 1 514 ? 18.808 22.982 0.983 1.00 46.17 557 PHE A C 1
ATOM 3887 O O . PHE A 1 514 ? 19.207 22.399 1.998 1.00 49.31 557 PHE A O 1
ATOM 3895 N N . ILE A 1 515 ? 19.039 22.510 -0.243 1.00 46.50 558 ILE A N 1
ATOM 3896 C CA . ILE A 1 515 ? 19.816 21.291 -0.429 1.00 43.73 558 ILE A CA 1
ATOM 3897 C C . ILE A 1 515 ? 21.270 21.530 -0.051 1.00 43.21 558 ILE A C 1
ATOM 3898 O O . ILE A 1 515 ? 21.880 20.728 0.665 1.00 44.82 558 ILE A O 1
ATOM 3903 N N . GLU A 1 516 ? 21.844 22.639 -0.526 1.00 43.90 559 GLU A N 1
ATOM 3904 C CA . GLU A 1 516 ? 23.232 22.963 -0.210 1.00 42.89 559 GLU A CA 1
ATOM 3905 C C . GLU A 1 516 ? 23.460 23.008 1.293 1.00 47.06 559 GLU A C 1
ATOM 3906 O O . GLU A 1 516 ? 24.499 22.558 1.786 1.00 54.01 559 GLU A O 1
ATOM 3912 N N . PHE A 1 517 ? 22.493 23.544 2.038 1.00 43.97 560 PHE A N 1
ATOM 3913 C CA . PHE A 1 517 ? 22.602 23.555 3.491 1.00 45.76 560 PHE A CA 1
ATOM 3914 C C . PHE A 1 517 ? 22.383 22.161 4.063 1.00 49.14 560 PHE A C 1
ATOM 3915 O O . PHE A 1 517 ? 23.039 21.772 5.035 1.00 54.61 560 PHE A O 1
ATOM 3923 N N . CYS A 1 518 ? 21.468 21.394 3.464 1.00 48.32 561 CYS A N 1
ATOM 3924 C CA . CYS A 1 518 ? 21.236 20.025 3.912 1.00 49.69 561 CYS A CA 1
ATOM 3925 C C . CYS A 1 518 ? 22.502 19.186 3.797 1.00 57.60 561 CYS A C 1
ATOM 3926 O O . CYS A 1 518 ? 22.798 18.371 4.680 1.00 66.95 561 CYS A O 1
ATOM 3929 N N . GLU A 1 519 ? 23.265 19.374 2.721 1.00 54.29 562 GLU A N 1
ATOM 3930 C CA . GLU A 1 519 ? 24.500 18.625 2.535 1.00 55.12 562 GLU A CA 1
ATOM 3931 C C . GLU A 1 519 ? 25.699 19.279 3.210 1.00 57.90 562 GLU A C 1
ATOM 3932 O O . GLU A 1 519 ? 26.714 18.607 3.420 1.00 57.17 562 GLU A O 1
ATOM 3938 N N . GLU A 1 520 ? 25.608 20.564 3.560 1.00 59.55 563 GLU A N 1
ATOM 3939 C CA . GLU A 1 520 ? 26.676 21.189 4.333 1.00 59.00 563 GLU A CA 1
ATOM 3940 C C . GLU A 1 520 ? 26.600 20.803 5.805 1.00 61.15 563 GLU A C 1
ATOM 3941 O O . GLU A 1 520 ? 27.633 20.556 6.438 1.00 60.01 563 GLU A O 1
ATOM 3947 N N . THR A 1 521 ? 25.387 20.747 6.364 1.00 62.80 564 THR A N 1
ATOM 3948 C CA . THR A 1 521 ? 25.231 20.434 7.781 1.00 63.09 564 THR A CA 1
ATOM 3949 C C . THR A 1 521 ? 25.603 18.994 8.091 1.00 62.74 564 THR A C 1
ATOM 3950 O O . THR A 1 521 ? 26.045 18.694 9.204 1.00 65.30 564 THR A O 1
ATOM 3954 N N . ASN A 1 522 ? 25.427 18.092 7.133 1.00 64.07 565 ASN A N 1
ATOM 3955 C CA . ASN A 1 522 ? 25.770 16.682 7.298 1.00 67.88 565 ASN A CA 1
ATOM 3956 C C . ASN A 1 522 ? 27.050 16.434 6.506 1.00 75.99 565 ASN A C 1
ATOM 3957 O O . ASN A 1 522 ? 27.032 15.896 5.398 1.00 82.64 565 ASN A O 1
ATOM 3962 N N . SER A 1 523 ? 28.175 16.842 7.087 1.00 69.03 566 SER A N 1
ATOM 3963 C CA . SER A 1 523 ? 29.461 16.747 6.420 1.00 67.04 566 SER A CA 1
ATOM 3964 C C . SER A 1 523 ? 30.535 16.359 7.420 1.00 80.32 566 SER A C 1
ATOM 3965 O O . SER A 1 523 ? 30.485 16.740 8.591 1.00 76.04 566 SER A O 1
ATOM 3968 N N . GLN A 1 524 ? 31.515 15.598 6.936 1.00 85.63 567 GLN A N 1
ATOM 3969 C CA . GLN A 1 524 ? 32.717 15.318 7.707 1.00 79.94 567 GLN A CA 1
ATOM 3970 C C . GLN A 1 524 ? 33.599 16.551 7.862 1.00 84.01 567 GLN A C 1
ATOM 3971 O O . GLN A 1 524 ? 34.553 16.520 8.648 1.00 92.77 567 GLN A O 1
ATOM 3977 N N . SER A 1 525 ? 33.292 17.623 7.136 1.00 79.46 568 SER A N 1
ATOM 3978 C CA . SER A 1 525 ? 34.022 18.876 7.240 1.00 74.51 568 SER A CA 1
ATOM 3979 C C . SER A 1 525 ? 33.848 19.466 8.640 1.00 74.45 568 SER A C 1
ATOM 3980 O O . SER A 1 525 ? 32.843 19.202 9.308 1.00 72.68 568 SER A O 1
ATOM 3983 N N . PRO A 1 526 ? 34.822 20.247 9.126 1.00 77.87 569 PRO A N 1
ATOM 3984 C CA . PRO A 1 526 ? 34.643 20.880 10.444 1.00 79.28 569 PRO A CA 1
ATOM 3985 C C . PRO A 1 526 ? 33.620 22.007 10.452 1.00 72.83 569 PRO A C 1
ATOM 3986 O O . PRO A 1 526 ? 32.968 22.219 11.482 1.00 76.16 569 PRO A O 1
ATOM 3990 N N . ALA A 1 527 ? 33.425 22.712 9.335 1.00 65.16 570 ALA A N 1
ATOM 3991 C CA . ALA A 1 527 ? 32.553 23.881 9.288 1.00 69.78 570 ALA A CA 1
ATOM 3992 C C . ALA A 1 527 ? 31.073 23.529 9.152 1.00 68.52 570 ALA A C 1
ATOM 3993 O O . ALA A 1 527 ? 30.273 24.401 8.786 1.00 64.48 570 ALA A O 1
ATOM 3995 N N . ALA A 1 528 ? 30.692 22.285 9.445 1.00 66.81 571 ALA A N 1
ATOM 3996 C CA . ALA A 1 528 ? 29.290 21.893 9.354 1.00 60.17 571 ALA A CA 1
ATOM 3997 C C . ALA A 1 528 ? 28.478 22.496 10.494 1.00 63.97 571 ALA A C 1
ATOM 3998 O O . ALA A 1 528 ? 27.392 23.046 10.274 1.00 66.14 571 ALA A O 1
ATOM 4000 N N . SER A 1 529 ? 28.994 22.405 11.724 1.00 67.80 572 SER A N 1
ATOM 4001 C CA . SER A 1 529 ? 28.290 22.956 12.877 1.00 70.08 572 SER A CA 1
ATOM 4002 C C . SER A 1 529 ? 28.106 24.463 12.772 1.00 67.30 572 SER A C 1
ATOM 4003 O O . SER A 1 529 ? 27.266 25.026 13.483 1.00 69.89 572 SER A O 1
ATOM 4006 N N . LEU A 1 530 ? 28.872 25.125 11.910 1.00 67.00 573 LEU A N 1
ATOM 4007 C CA . LEU A 1 530 ? 28.695 26.539 11.620 1.00 69.52 573 LEU A CA 1
ATOM 4008 C C . LEU A 1 530 ? 27.769 26.778 10.432 1.00 73.40 573 LEU A C 1
ATOM 4009 O O . LEU A 1 530 ? 27.711 27.902 9.921 1.00 72.31 573 LEU A O 1
ATOM 4014 N N . SER A 1 531 ? 27.043 25.751 9.988 1.00 66.14 574 SER A N 1
ATOM 4015 C CA . SER A 1 531 ? 26.201 25.846 8.804 1.00 65.40 574 SER A CA 1
ATOM 4016 C C . SER A 1 531 ? 24.742 25.491 9.059 1.00 60.30 574 SER A C 1
ATOM 4017 O O . SER A 1 531 ? 23.932 25.576 8.128 1.00 68.23 574 SER A O 1
ATOM 4020 N N . ASP A 1 532 ? 24.378 25.103 10.282 1.00 52.25 575 ASP A N 1
ATOM 4021 C CA . ASP A 1 532 ? 23.014 24.670 10.559 1.00 62.07 575 ASP A CA 1
ATOM 4022 C C . ASP A 1 532 ? 22.093 25.800 10.997 1.00 56.46 575 ASP A C 1
ATOM 4023 O O . ASP A 1 532 ? 20.872 25.634 10.936 1.00 51.08 575 ASP A O 1
ATOM 4028 N N . THR A 1 533 ? 22.636 26.941 11.426 1.00 62.92 576 THR A N 1
ATOM 4029 C CA . THR A 1 533 ? 21.770 28.051 11.804 1.00 65.33 576 THR A CA 1
ATOM 4030 C C . THR A 1 533 ? 21.158 28.724 10.582 1.00 61.52 576 THR A C 1
ATOM 4031 O O . THR A 1 533 ? 20.034 29.233 10.658 1.00 59.44 576 THR A O 1
ATOM 4035 N N . LYS A 1 534 ? 21.874 28.746 9.455 1.00 63.82 577 LYS A N 1
ATOM 4036 C CA . LYS A 1 534 ? 21.260 29.185 8.209 1.00 69.10 577 LYS A CA 1
ATOM 4037 C C . LYS A 1 534 ? 20.336 28.126 7.629 1.00 60.27 577 LYS A C 1
ATOM 4038 O O . LYS A 1 534 ? 19.473 28.454 6.807 1.00 56.63 577 LYS A O 1
ATOM 4044 N N . LEU A 1 535 ? 20.497 26.867 8.040 1.00 54.09 578 LEU A N 1
ATOM 4045 C CA . LEU A 1 535 ? 19.523 25.840 7.686 1.00 49.21 578 LEU A CA 1
ATOM 4046 C C . LEU A 1 535 ? 18.180 26.115 8.352 1.00 53.56 578 LEU A C 1
ATOM 4047 O O . LEU A 1 535 ? 17.136 26.127 7.690 1.00 53.33 578 LEU A O 1
ATOM 4052 N N . ILE A 1 536 ? 18.190 26.348 9.668 1.00 60.23 579 ILE A N 1
ATOM 4053 C CA . ILE A 1 536 ? 16.947 26.605 10.394 1.00 57.14 579 ILE A CA 1
ATOM 4054 C C . ILE A 1 536 ? 16.293 27.893 9.910 1.00 57.39 579 ILE A C 1
ATOM 4055 O O . ILE A 1 536 ? 15.061 28.006 9.902 1.00 54.16 579 ILE A O 1
ATOM 4060 N N . LYS A 1 537 ? 17.093 28.881 9.499 1.00 56.95 580 LYS A N 1
ATOM 4061 C CA . LYS A 1 537 ? 16.517 30.101 8.942 1.00 61.88 580 LYS A CA 1
ATOM 4062 C C . LYS A 1 537 ? 15.915 29.855 7.564 1.00 62.54 580 LYS A C 1
ATOM 4063 O O . LYS A 1 537 ? 14.912 30.482 7.207 1.00 67.70 580 LYS A O 1
ATOM 4069 N N . THR A 1 538 ? 16.506 28.949 6.781 1.00 52.91 581 THR A N 1
ATOM 4070 C CA . THR A 1 538 ? 15.888 28.552 5.521 1.00 45.48 581 THR A CA 1
ATOM 4071 C C . THR A 1 538 ? 14.665 27.677 5.768 1.00 47.53 581 THR A C 1
ATOM 4072 O O . THR A 1 538 ? 13.646 27.815 5.081 1.00 52.38 581 THR A O 1
ATOM 4076 N N . VAL A 1 539 ? 14.743 26.781 6.754 1.00 52.29 582 VAL A N 1
ATOM 4077 C CA . VAL A 1 539 ? 13.604 25.931 7.090 1.00 47.45 582 VAL A CA 1
ATOM 4078 C C . VAL A 1 539 ? 12.425 26.778 7.556 1.00 55.55 582 VAL A C 1
ATOM 4079 O O . VAL A 1 539 ? 11.266 26.487 7.235 1.00 55.54 582 VAL A O 1
ATOM 4083 N N . GLU A 1 540 ? 12.702 27.852 8.301 1.00 58.58 583 GLU A N 1
ATOM 4084 C CA . GLU A 1 540 ? 11.623 28.697 8.804 1.00 58.83 583 GLU A CA 1
ATOM 4085 C C . GLU A 1 540 ? 10.964 29.492 7.683 1.00 55.43 583 GLU A C 1
ATOM 4086 O O . GLU A 1 540 ? 9.740 29.667 7.680 1.00 63.85 583 GLU A O 1
ATOM 4092 N N . TRP A 1 541 ? 11.755 29.985 6.726 1.00 49.98 584 TRP A N 1
ATOM 4093 C CA . TRP A 1 541 ? 11.182 30.745 5.619 1.00 47.31 584 TRP A CA 1
ATOM 4094 C C . TRP A 1 541 ? 10.243 29.884 4.786 1.00 51.99 584 TRP A C 1
ATOM 4095 O O . TRP A 1 541 ? 9.199 30.358 4.323 1.00 56.41 584 TRP A O 1
ATOM 4106 N N . ILE A 1 542 ? 10.601 28.615 4.581 1.00 52.32 585 ILE A N 1
ATOM 4107 C CA . ILE A 1 542 ? 9.801 27.746 3.723 1.00 50.90 585 ILE A CA 1
ATOM 4108 C C . ILE A 1 542 ? 8.512 27.340 4.427 1.00 53.57 585 ILE A C 1
ATOM 4109 O O . ILE A 1 542 ? 7.421 27.413 3.850 1.00 48.36 585 ILE A O 1
ATOM 4114 N N . SER A 1 543 ? 8.617 26.913 5.689 1.00 50.81 586 SER A N 1
ATOM 4115 C CA . SER A 1 543 ? 7.443 26.500 6.451 1.00 50.46 586 SER A CA 1
ATOM 4116 C C . SER A 1 543 ? 6.461 27.640 6.689 1.00 53.08 586 SER A C 1
ATOM 4117 O O . SER A 1 543 ? 5.341 27.383 7.145 1.00 55.98 586 SER A O 1
ATOM 4120 N N . SER A 1 544 ? 6.847 28.885 6.397 1.00 54.34 587 SER A N 1
ATOM 4121 C CA . SER A 1 544 ? 5.932 30.009 6.547 1.00 54.77 587 SER A CA 1
ATOM 4122 C C . SER A 1 544 ? 4.952 30.110 5.385 1.00 58.15 587 SER A C 1
ATOM 4123 O O . SER A 1 544 ? 3.855 30.655 5.553 1.00 60.34 587 SER A O 1
ATOM 4126 N N . GLY A 1 545 ? 5.319 29.600 4.212 1.00 52.83 588 GLY A N 1
ATOM 4127 C CA . GLY A 1 545 ? 4.410 29.583 3.084 1.00 48.46 588 GLY A CA 1
ATOM 4128 C C . GLY A 1 545 ? 3.460 28.404 3.137 1.00 50.94 588 GLY A C 1
ATOM 4129 O O . GLY A 1 545 ? 2.904 27.992 2.113 1.00 46.54 588 GLY A O 1
ATOM 4130 N N . PHE A 1 546 ? 3.263 27.859 4.334 1.00 51.52 589 PHE A N 1
ATOM 4131 C CA . PHE A 1 546 ? 2.449 26.678 4.558 1.00 51.93 589 PHE A CA 1
ATOM 4132 C C . PHE A 1 546 ? 1.565 26.885 5.777 1.00 57.28 589 PHE A C 1
ATOM 4133 O O . PHE A 1 546 ? 1.960 27.574 6.725 1.00 56.57 589 PHE A O 1
ATOM 4141 N N . PRO A 1 547 ? 0.363 26.310 5.774 1.00 60.28 590 PRO A N 1
ATOM 4142 C CA . PRO A 1 547 ? -0.526 26.426 6.939 1.00 64.77 590 PRO A CA 1
ATOM 4143 C C . PRO A 1 547 ? 0.117 25.861 8.199 1.00 67.63 590 PRO A C 1
ATOM 4144 O O . PRO A 1 547 ? 0.810 24.840 8.161 1.00 64.03 590 PRO A O 1
ATOM 4148 N N . SER A 1 548 ? -0.138 26.538 9.323 1.00 75.65 591 SER A N 1
ATOM 4149 C CA . SER A 1 548 ? 0.467 26.244 10.621 1.00 72.41 591 SER A CA 1
ATOM 4150 C C . SER A 1 548 ? 0.370 24.772 10.999 1.00 76.11 591 SER A C 1
ATOM 4151 O O . SER A 1 548 ? 1.358 24.166 11.434 1.00 72.17 591 SER A O 1
ATOM 4154 N N . HIS A 1 549 ? -0.825 24.188 10.835 1.00 77.05 592 HIS A N 1
ATOM 4155 C CA . HIS A 1 549 ? -1.159 22.820 11.272 1.00 73.07 592 HIS A CA 1
ATOM 4156 C C . HIS A 1 549 ? -0.349 21.741 10.566 1.00 68.29 592 HIS A C 1
ATOM 4157 O O . HIS A 1 549 ? -0.670 20.577 10.829 1.00 67.65 592 HIS A O 1
ATOM 4164 N N . LEU A 1 550 ? 0.647 22.000 9.723 1.00 65.58 593 LEU A N 1
ATOM 4165 C CA . LEU A 1 550 ? 1.287 20.954 8.941 1.00 65.13 593 LEU A CA 1
ATOM 4166 C C . LEU A 1 550 ? 2.599 20.464 9.529 1.00 61.54 593 LEU A C 1
ATOM 4167 O O . LEU A 1 550 ? 3.019 19.342 9.223 1.00 58.06 593 LEU A O 1
ATOM 4172 N N . ASN A 1 551 ? 3.250 21.284 10.354 1.00 67.14 594 ASN A N 1
ATOM 4173 C CA . ASN A 1 551 ? 4.582 21.002 10.887 1.00 67.70 594 ASN A CA 1
ATOM 4174 C C . ASN A 1 551 ? 5.598 20.853 9.753 1.00 58.44 594 ASN A C 1
ATOM 4175 O O . ASN A 1 551 ? 6.397 19.915 9.717 1.00 61.43 594 ASN A O 1
ATOM 4180 N N . VAL A 1 552 ? 5.551 21.796 8.807 1.00 57.75 595 VAL A N 1
ATOM 4181 C CA . VAL A 1 552 ? 6.541 21.813 7.734 1.00 53.06 595 VAL A CA 1
ATOM 4182 C C . VAL A 1 552 ? 7.920 22.122 8.297 1.00 56.19 595 VAL A C 1
ATOM 4183 O O . VAL A 1 552 ? 8.941 21.721 7.723 1.00 52.83 595 VAL A O 1
ATOM 4187 N N . GLU A 1 553 ? 7.977 22.819 9.435 1.00 62.22 596 GLU A N 1
ATOM 4188 C CA . GLU A 1 553 ? 9.252 23.026 10.112 1.00 59.63 596 GLU A CA 1
ATOM 4189 C C . GLU A 1 553 ? 9.902 21.702 10.493 1.00 56.27 596 GLU A C 1
ATOM 4190 O O . GLU A 1 553 ? 11.132 21.588 10.478 1.00 57.94 596 GLU A O 1
ATOM 4196 N N . GLN A 1 554 ? 9.098 20.691 10.823 1.00 51.71 597 GLN A N 1
ATOM 4197 C CA . GLN A 1 554 ? 9.620 19.371 11.155 1.00 53.53 597 GLN A CA 1
ATOM 4198 C C . GLN A 1 554 ? 9.775 18.474 9.937 1.00 51.61 597 GLN A C 1
ATOM 4199 O O . GLN A 1 554 ? 10.654 17.604 9.927 1.00 54.91 597 GLN A O 1
ATOM 4205 N N . ILE A 1 555 ? 8.941 18.661 8.912 1.00 53.60 598 ILE A N 1
ATOM 4206 C CA . ILE A 1 555 ? 9.043 17.843 7.706 1.00 50.22 598 ILE A CA 1
ATOM 4207 C C . ILE A 1 555 ? 10.376 18.082 7.010 1.00 45.31 598 ILE A C 1
ATOM 4208 O O . ILE A 1 555 ? 11.045 17.138 6.572 1.00 41.62 598 ILE A O 1
ATOM 4213 N N . LEU A 1 556 ? 10.789 19.344 6.906 1.00 44.39 599 LEU A N 1
ATOM 4214 C CA . LEU A 1 556 ? 12.082 19.651 6.309 1.00 41.51 599 LEU A CA 1
ATOM 4215 C C . LEU A 1 556 ? 13.223 19.374 7.281 1.00 41.61 599 LEU A C 1
ATOM 4216 O O . LEU A 1 556 ? 14.315 18.975 6.862 1.00 34.65 599 LEU A O 1
ATOM 4221 N N . LEU A 1 557 ? 12.990 19.582 8.581 1.00 55.11 600 LEU A N 1
ATOM 4222 C CA . LEU A 1 557 ? 14.005 19.239 9.571 1.00 47.38 600 LEU A CA 1
ATOM 4223 C C . LEU A 1 557 ? 14.275 17.743 9.587 1.00 47.83 600 LEU A C 1
ATOM 4224 O O . LEU A 1 557 ? 15.398 17.316 9.877 1.00 49.88 600 LEU A O 1
ATOM 4229 N N . ALA A 1 558 ? 13.263 16.932 9.278 1.00 50.38 601 ALA A N 1
ATOM 4230 C CA . ALA A 1 558 ? 13.464 15.492 9.205 1.00 53.38 601 ALA A CA 1
ATOM 4231 C C . ALA A 1 558 ? 14.067 15.073 7.871 1.00 47.20 601 ALA A C 1
ATOM 4232 O O . ALA A 1 558 ? 14.812 14.088 7.816 1.00 51.93 601 ALA A O 1
ATOM 4234 N N . PHE A 1 559 ? 13.768 15.808 6.796 1.00 40.09 602 PHE A N 1
ATOM 4235 C CA . PHE A 1 559 ? 14.339 15.487 5.492 1.00 45.46 602 PHE A CA 1
ATOM 4236 C C . PHE A 1 559 ? 15.847 15.712 5.467 1.00 49.41 602 PHE A C 1
ATOM 4237 O O . PHE A 1 559 ? 16.553 15.061 4.688 1.00 46.43 602 PHE A O 1
ATOM 4245 N N . ARG A 1 560 ? 16.357 16.622 6.303 1.00 48.58 603 ARG A N 1
ATOM 4246 C CA . ARG A 1 560 ? 17.802 16.790 6.426 1.00 47.62 603 ARG A CA 1
ATOM 4247 C C . ARG A 1 560 ? 18.432 15.597 7.133 1.00 52.30 603 ARG A C 1
ATOM 4248 O O . ARG A 1 560 ? 19.508 15.132 6.740 1.00 57.01 603 ARG A O 1
ATOM 4256 N N . GLU A 1 561 ? 17.773 15.094 8.184 1.00 51.19 604 GLU A N 1
ATOM 4257 C CA . GLU A 1 561 ? 18.286 13.954 8.940 1.00 55.86 604 GLU A CA 1
ATOM 4258 C C . GLU A 1 561 ? 18.485 12.731 8.055 1.00 55.03 604 GLU A C 1
ATOM 4259 O O . GLU A 1 561 ? 19.361 11.900 8.328 1.00 64.01 604 GLU A O 1
ATOM 4265 N N . LEU A 1 562 ? 17.697 12.615 6.989 1.00 57.68 605 LEU A N 1
ATOM 4266 C CA . LEU A 1 562 ? 17.692 11.444 6.112 1.00 61.38 605 LEU A CA 1
ATOM 4267 C C . LEU A 1 562 ? 18.537 11.801 4.889 1.00 62.02 605 LEU A C 1
ATOM 4268 O O . LEU A 1 562 ? 18.038 12.304 3.880 1.00 62.51 605 LEU A O 1
ATOM 4273 N N . ASN A 1 563 ? 19.840 11.533 4.993 1.00 53.36 606 ASN A N 1
ATOM 4274 C CA . ASN A 1 563 ? 20.826 12.034 4.043 1.00 51.62 606 ASN A CA 1
ATOM 4275 C C . ASN A 1 563 ? 20.870 11.254 2.740 1.00 59.49 606 ASN A C 1
ATOM 4276 O O . ASN A 1 563 ? 21.951 10.864 2.286 1.00 65.45 606 ASN A O 1
ATOM 4281 N N . ASP A 1 564 ? 19.719 11.038 2.117 1.00 57.43 607 ASP A N 1
ATOM 4282 C CA . ASP A 1 564 ? 19.703 10.426 0.797 1.00 56.36 607 ASP A CA 1
ATOM 4283 C C . ASP A 1 564 ? 20.282 11.394 -0.226 1.00 44.14 607 ASP A C 1
ATOM 4284 O O . ASP A 1 564 ? 19.720 12.466 -0.467 1.00 45.58 607 ASP A O 1
ATOM 4289 N N . ARG A 1 565 ? 21.420 11.023 -0.813 1.00 47.79 608 ARG A N 1
ATOM 4290 C CA . ARG A 1 565 ? 21.953 11.782 -1.936 1.00 44.17 608 ARG A CA 1
ATOM 4291 C C . ARG A 1 565 ? 21.083 11.621 -3.173 1.00 47.28 608 ARG A C 1
ATOM 4292 O O . ARG A 1 565 ? 21.113 12.484 -4.060 1.00 46.86 608 ARG A O 1
ATOM 4300 N N . ARG A 1 566 ? 20.316 10.530 -3.239 1.00 50.71 609 ARG A N 1
ATOM 4301 C CA . ARG A 1 566 ? 19.299 10.361 -4.267 1.00 41.14 609 ARG A CA 1
ATOM 4302 C C . ARG A 1 566 ? 18.382 11.576 -4.328 1.00 43.59 609 ARG A C 1
ATOM 4303 O O . ARG A 1 566 ? 18.276 12.251 -5.358 1.00 48.94 609 ARG A O 1
ATOM 4311 N N . LEU A 1 567 ? 17.707 11.860 -3.211 1.00 39.41 610 LEU A N 1
ATOM 4312 C CA . LEU A 1 567 ? 16.726 12.939 -3.170 1.00 33.33 610 LEU A CA 1
ATOM 4313 C C . LEU A 1 567 ? 17.381 14.294 -3.412 1.00 33.03 610 LEU A C 1
ATOM 4314 O O . LEU A 1 567 ? 16.785 15.172 -4.049 1.00 36.05 610 LEU A O 1
ATOM 4319 N N . TYR A 1 568 ? 18.601 14.485 -2.901 1.00 33.66 611 TYR A N 1
ATOM 4320 C CA . TYR A 1 568 ? 19.353 15.700 -3.196 1.00 29.74 611 TYR A CA 1
ATOM 4321 C C . TYR A 1 568 ? 19.515 15.874 -4.699 1.00 31.74 611 TYR A C 1
ATOM 4322 O O . TYR A 1 568 ? 19.154 16.911 -5.267 1.00 41.17 611 TYR A O 1
ATOM 4331 N N . ARG A 1 569 ? 20.061 14.852 -5.360 1.00 31.28 612 ARG A N 1
ATOM 4332 C CA . ARG A 1 569 ? 20.213 14.881 -6.811 1.00 27.50 612 ARG A CA 1
ATOM 4333 C C . ARG A 1 569 ? 18.869 15.084 -7.498 1.00 29.46 612 ARG A C 1
ATOM 4334 O O . ARG A 1 569 ? 18.730 15.948 -8.370 1.00 36.25 612 ARG A O 1
ATOM 4342 N N . LEU A 1 570 ? 17.861 14.302 -7.102 1.00 32.59 613 LEU A N 1
ATOM 4343 C CA . LEU A 1 570 ? 16.555 14.363 -7.755 1.00 33.15 613 LEU A CA 1
ATOM 4344 C C . LEU A 1 570 ? 15.949 15.759 -7.661 1.00 31.35 613 LEU A C 1
ATOM 4345 O O . LEU A 1 570 ? 15.486 16.315 -8.664 1.00 35.76 613 LEU A O 1
ATOM 4350 N N . ILE A 1 571 ? 15.941 16.341 -6.460 1.00 32.10 614 ILE A N 1
ATOM 4351 C CA . ILE A 1 571 ? 15.350 17.665 -6.275 1.00 35.16 614 ILE A CA 1
ATOM 4352 C C . ILE A 1 571 ? 16.113 18.703 -7.089 1.00 34.38 614 ILE A C 1
ATOM 4353 O O . ILE A 1 571 ? 15.514 19.524 -7.793 1.00 35.10 614 ILE A O 1
ATOM 4358 N N . LYS A 1 572 ? 17.448 18.675 -7.003 1.00 30.84 615 LYS A N 1
ATOM 4359 C CA . LYS A 1 572 ? 18.276 19.582 -7.795 1.00 31.42 615 LYS A CA 1
ATOM 4360 C C . LYS A 1 572 ? 17.942 19.496 -9.277 1.00 35.15 615 LYS A C 1
ATOM 4361 O O . LYS A 1 572 ? 17.851 20.522 -9.965 1.00 35.09 615 LYS A O 1
ATOM 4367 N N . VAL A 1 573 ? 17.770 18.276 -9.788 1.00 34.95 616 VAL A N 1
ATOM 4368 C CA . VAL A 1 573 ? 17.531 18.090 -11.214 1.00 36.22 616 VAL A CA 1
ATOM 4369 C C . VAL A 1 573 ? 16.165 18.641 -11.604 1.00 37.75 616 VAL A C 1
ATOM 4370 O O . VAL A 1 573 ? 16.027 19.357 -12.602 1.00 40.89 616 VAL A O 1
ATOM 4374 N N . ALA A 1 574 ? 15.136 18.329 -10.815 1.00 36.49 617 ALA A N 1
ATOM 4375 C CA . ALA A 1 574 ? 13.782 18.740 -11.167 1.00 38.51 617 ALA A CA 1
ATOM 4376 C C . ALA A 1 574 ? 13.581 20.248 -11.106 1.00 38.85 617 ALA A C 1
ATOM 4377 O O . ALA A 1 574 ? 12.668 20.759 -11.759 1.00 38.61 617 ALA A O 1
ATOM 4379 N N . VAL A 1 575 ? 14.410 20.971 -10.356 1.00 42.92 618 VAL A N 1
ATOM 4380 C CA . VAL A 1 575 ? 14.222 22.402 -10.136 1.00 34.72 618 VAL A CA 1
ATOM 4381 C C . VAL A 1 575 ? 15.288 23.242 -10.822 1.00 32.90 618 VAL A C 1
ATOM 4382 O O . VAL A 1 575 ? 15.293 24.472 -10.657 1.00 34.07 618 VAL A O 1
ATOM 4386 N N . ALA A 1 576 ? 16.197 22.628 -11.573 1.00 40.33 619 ALA A N 1
ATOM 4387 C CA . ALA A 1 576 ? 17.179 23.392 -12.329 1.00 39.98 619 ALA A CA 1
ATOM 4388 C C . ALA A 1 576 ? 16.515 23.969 -13.574 1.00 36.84 619 ALA A C 1
ATOM 4389 O O . ALA A 1 576 ? 15.867 23.241 -14.335 1.00 40.63 619 ALA A O 1
ATOM 4391 N N . GLU A 1 577 ? 16.680 25.279 -13.786 1.00 31.23 620 GLU A N 1
ATOM 4392 C CA . GLU A 1 577 ? 15.964 25.973 -14.854 1.00 35.51 620 GLU A CA 1
ATOM 4393 C C . GLU A 1 577 ? 16.392 25.520 -16.243 1.00 40.56 620 GLU A C 1
ATOM 4394 O O . GLU A 1 577 ? 15.783 25.942 -17.234 1.00 41.13 620 GLU A O 1
ATOM 4400 N N . THR A 1 578 ? 17.413 24.670 -16.338 1.00 43.15 621 THR A N 1
ATOM 4401 C CA . THR A 1 578 ? 17.865 24.156 -17.622 1.00 39.81 621 THR A CA 1
ATOM 4402 C C . THR A 1 578 ? 17.112 22.900 -18.051 1.00 44.87 621 THR A C 1
ATOM 4403 O O . THR A 1 578 ? 17.048 22.607 -19.250 1.00 50.43 621 THR A O 1
ATOM 4407 N N . SER A 1 579 ? 16.533 22.155 -17.105 1.00 39.88 622 SER A N 1
ATOM 4408 C CA . SER A 1 579 ? 16.045 20.809 -17.396 1.00 33.97 622 SER A CA 1
ATOM 4409 C C . SER A 1 579 ? 14.954 20.819 -18.461 1.00 34.81 622 SER A C 1
ATOM 4410 O O . SER A 1 579 ? 14.083 21.691 -18.478 1.00 35.90 622 SER A O 1
ATOM 4413 N N . LYS A 1 580 ? 15.001 19.824 -19.347 1.00 35.51 623 LYS A N 1
ATOM 4414 C CA . LYS A 1 580 ? 14.036 19.717 -20.431 1.00 35.41 623 LYS A CA 1
ATOM 4415 C C . LYS A 1 580 ? 12.706 19.163 -19.917 1.00 40.06 623 LYS A C 1
ATOM 4416 O O . LYS A 1 580 ? 12.511 18.950 -18.716 1.00 38.76 623 LYS A O 1
ATOM 4422 N N . HIS A 1 581 ? 11.776 18.931 -20.850 1.00 42.03 624 HIS A N 1
ATOM 4423 C CA . HIS A 1 581 ? 10.433 18.483 -20.485 1.00 35.12 624 HIS A CA 1
ATOM 4424 C C . HIS A 1 581 ? 10.475 17.167 -19.718 1.00 36.59 624 HIS A C 1
ATOM 4425 O O . HIS A 1 581 ? 9.879 17.040 -18.642 1.00 34.16 624 HIS A O 1
ATOM 4432 N N . LEU A 1 582 ? 11.187 16.177 -20.255 1.00 40.50 625 LEU A N 1
ATOM 4433 C CA . LEU A 1 582 ? 11.172 14.852 -19.652 1.00 40.97 625 LEU A CA 1
ATOM 4434 C C . LEU A 1 582 ? 12.147 14.735 -18.488 1.00 40.32 625 LEU A C 1
ATOM 4435 O O . LEU A 1 582 ? 11.939 13.905 -17.596 1.00 39.61 625 LEU A O 1
ATOM 4440 N N . THR A 1 583 ? 13.206 15.547 -18.476 1.00 37.07 626 THR A N 1
ATOM 4441 C CA . THR A 1 583 ? 14.159 15.509 -17.370 1.00 36.80 626 THR A CA 1
ATOM 4442 C C . THR A 1 583 ? 13.488 15.908 -16.061 1.00 43.92 626 THR A C 1
ATOM 4443 O O . THR A 1 583 ? 13.706 15.279 -15.019 1.00 39.61 626 THR A O 1
ATOM 4447 N N . VAL A 1 584 ? 12.668 16.961 -16.098 1.00 40.37 627 VAL A N 1
ATOM 4448 C CA . VAL A 1 584 ? 11.907 17.356 -14.916 1.00 32.24 627 VAL A CA 1
ATOM 4449 C C . VAL A 1 584 ? 11.012 16.210 -14.461 1.00 38.18 627 VAL A C 1
ATOM 4450 O O . VAL A 1 584 ? 11.003 15.834 -13.284 1.00 45.20 627 VAL A O 1
ATOM 4454 N N . ARG A 1 585 ? 10.282 15.606 -15.401 1.00 37.71 628 ARG A N 1
ATOM 4455 C CA . ARG A 1 585 ? 9.228 14.660 -15.045 1.00 36.10 628 ARG A CA 1
ATOM 4456 C C . ARG A 1 585 ? 9.795 13.352 -14.506 1.00 43.78 628 ARG A C 1
ATOM 4457 O O . ARG A 1 585 ? 9.270 12.800 -13.531 1.00 44.63 628 ARG A O 1
ATOM 4465 N N . ASN A 1 586 ? 10.858 12.833 -15.128 1.00 43.49 629 ASN A N 1
ATOM 4466 C CA . ASN A 1 586 ? 11.498 11.635 -14.596 1.00 37.82 629 ASN A CA 1
ATOM 4467 C C . ASN A 1 586 ? 12.065 11.880 -13.202 1.00 38.86 629 ASN A C 1
ATOM 4468 O O . ASN A 1 586 ? 12.139 10.950 -12.390 1.00 49.62 629 ASN A O 1
ATOM 4473 N N . ALA A 1 587 ? 12.447 13.122 -12.898 1.00 37.05 630 ALA A N 1
ATOM 4474 C CA . ALA A 1 587 ? 12.991 13.435 -11.582 1.00 40.41 630 ALA A CA 1
ATOM 4475 C C . ALA A 1 587 ? 11.892 13.564 -10.537 1.00 40.51 630 ALA A C 1
ATOM 4476 O O . ALA A 1 587 ? 12.049 13.084 -9.410 1.00 43.93 630 ALA A O 1
ATOM 4478 N N . VAL A 1 588 ? 10.780 14.218 -10.881 1.00 36.80 631 VAL A N 1
ATOM 4479 C CA . VAL A 1 588 ? 9.707 14.384 -9.905 1.00 42.62 631 VAL A CA 1
ATOM 4480 C C . VAL A 1 588 ? 8.976 13.071 -9.657 1.00 42.35 631 VAL A C 1
ATOM 4481 O O . VAL A 1 588 ? 8.442 12.861 -8.565 1.00 51.44 631 VAL A O 1
ATOM 4485 N N . SER A 1 589 ? 8.961 12.155 -10.632 1.00 41.28 632 SER A N 1
ATOM 4486 C CA . SER A 1 589 ? 8.252 10.892 -10.441 1.00 43.25 632 SER A CA 1
ATOM 4487 C C . SER A 1 589 ? 9.033 9.940 -9.544 1.00 40.73 632 SER A C 1
ATOM 4488 O O . SER A 1 589 ? 8.458 9.333 -8.632 1.00 38.17 632 SER A O 1
ATOM 4491 N N . GLU A 1 590 ? 10.337 9.791 -9.788 1.00 39.91 633 GLU A N 1
ATOM 4492 C CA . GLU A 1 590 ? 11.165 9.007 -8.878 1.00 43.61 633 GLU A CA 1
ATOM 4493 C C . GLU A 1 590 ? 11.196 9.637 -7.493 1.00 46.33 633 GLU A C 1
ATOM 4494 O O . GLU A 1 590 ? 11.086 8.937 -6.480 1.00 52.28 633 GLU A O 1
ATOM 4500 N N . LEU A 1 591 ? 11.336 10.965 -7.434 1.00 45.55 634 LEU A N 1
ATOM 4501 C CA . LEU A 1 591 ? 11.321 11.667 -6.154 1.00 41.56 634 LEU A CA 1
ATOM 4502 C C . LEU A 1 591 ? 10.020 11.430 -5.399 1.00 46.33 634 LEU A C 1
ATOM 4503 O O . LEU A 1 591 ? 10.017 11.412 -4.164 1.00 54.73 634 LEU A O 1
ATOM 4508 N N . PHE A 1 592 ? 8.913 11.227 -6.114 1.00 41.96 635 PHE A N 1
ATOM 4509 C CA . PHE A 1 592 ? 7.624 11.103 -5.442 1.00 41.52 635 PHE A CA 1
ATOM 4510 C C . PHE A 1 592 ? 7.400 9.682 -4.937 1.00 54.90 635 PHE A C 1
ATOM 4511 O O . PHE A 1 592 ? 6.974 9.490 -3.792 1.00 61.22 635 PHE A O 1
ATOM 4519 N N . LYS A 1 593 ? 7.677 8.675 -5.775 1.00 56.52 636 LYS A N 1
ATOM 4520 C CA . LYS A 1 593 ? 7.695 7.299 -5.287 1.00 58.51 636 LYS A CA 1
ATOM 4521 C C . LYS A 1 593 ? 8.628 7.164 -4.092 1.00 54.65 636 LYS A C 1
ATOM 4522 O O . LYS A 1 593 ? 8.245 6.649 -3.035 1.00 61.03 636 LYS A O 1
ATOM 4528 N N . ARG A 1 594 ? 9.868 7.630 -4.256 1.00 48.57 637 ARG A N 1
ATOM 4529 C CA . ARG A 1 594 ? 10.899 7.418 -3.249 1.00 49.26 637 ARG A CA 1
ATOM 4530 C C . ARG A 1 594 ? 10.546 8.091 -1.930 1.00 54.93 637 ARG A C 1
ATOM 4531 O O . ARG A 1 594 ? 10.900 7.582 -0.863 1.00 55.61 637 ARG A O 1
ATOM 4539 N N . LEU A 1 595 ? 9.835 9.218 -1.979 1.00 56.97 638 LEU A N 1
ATOM 4540 C CA . LEU A 1 595 ? 9.574 10.003 -0.780 1.00 56.75 638 LEU A CA 1
ATOM 4541 C C . LEU A 1 595 ? 8.469 9.426 0.095 1.00 63.61 638 LEU A C 1
ATOM 4542 O O . LEU A 1 595 ? 8.321 9.867 1.240 1.00 72.04 638 LEU A O 1
ATOM 4547 N N . GLU A 1 596 ? 7.693 8.461 -0.401 1.00 62.44 639 GLU A N 1
ATOM 4548 C CA . GLU A 1 596 ? 6.560 7.938 0.350 1.00 69.66 639 GLU A CA 1
ATOM 4549 C C . GLU A 1 596 ? 6.672 6.459 0.692 1.00 75.27 639 GLU A C 1
ATOM 4550 O O . GLU A 1 596 ? 5.724 5.904 1.260 1.00 83.41 639 GLU A O 1
ATOM 4556 N N . GLU A 1 597 ? 7.784 5.805 0.369 1.00 70.93 640 GLU A N 1
ATOM 4557 C CA . GLU A 1 597 ? 7.937 4.405 0.731 1.00 72.59 640 GLU A CA 1
ATOM 4558 C C . GLU A 1 597 ? 7.902 4.262 2.252 1.00 85.79 640 GLU A C 1
ATOM 4559 O O . GLU A 1 597 ? 8.545 5.042 2.964 1.00 87.73 640 GLU A O 1
ATOM 4565 N N . PRO A 1 598 ? 7.166 3.280 2.783 1.00 88.56 641 PRO A N 1
ATOM 4566 C CA . PRO A 1 598 ? 6.904 3.264 4.232 1.00 83.05 641 PRO A CA 1
ATOM 4567 C C . PRO A 1 598 ? 8.130 2.969 5.074 1.00 83.14 641 PRO A C 1
ATOM 4568 O O . PRO A 1 598 ? 8.192 3.406 6.230 1.00 80.16 641 PRO A O 1
ATOM 4572 N N . GLU A 1 599 ? 9.102 2.230 4.543 1.00 83.63 642 GLU A N 1
ATOM 4573 C CA . GLU A 1 599 ? 10.300 1.932 5.315 1.00 84.17 642 GLU A CA 1
ATOM 4574 C C . GLU A 1 599 ? 11.289 3.093 5.342 1.00 85.55 642 GLU A C 1
ATOM 4575 O O . GLU A 1 599 ? 12.168 3.103 6.216 1.00 87.19 642 GLU A O 1
ATOM 4581 N N . LEU A 1 600 ? 11.130 4.075 4.441 1.00 81.34 643 LEU A N 1
ATOM 4582 C CA . LEU A 1 600 ? 12.165 5.072 4.183 1.00 80.03 643 LEU A CA 1
ATOM 4583 C C . LEU A 1 600 ? 12.674 5.751 5.449 1.00 78.88 643 LEU A C 1
ATOM 4584 O O . LEU A 1 600 ? 13.880 5.975 5.602 1.00 78.23 643 LEU A O 1
ATOM 4589 N N . PHE A 1 601 ? 11.779 6.110 6.361 1.00 77.02 644 PHE A N 1
ATOM 4590 C CA . PHE A 1 601 ? 12.234 6.847 7.535 1.00 75.03 644 PHE A CA 1
ATOM 4591 C C . PHE A 1 601 ? 12.890 5.926 8.558 1.00 86.55 644 PHE A C 1
ATOM 4592 O O . PHE A 1 601 ? 14.004 6.193 9.021 1.00 89.86 644 PHE A O 1
ATOM 4600 N N . ARG A 1 602 ? 12.224 4.831 8.916 1.00 94.68 645 ARG A N 1
ATOM 4601 C CA . ARG A 1 602 ? 12.765 3.929 9.924 1.00 93.99 645 ARG A CA 1
ATOM 4602 C C . ARG A 1 602 ? 13.817 2.976 9.372 1.00 90.93 645 ARG A C 1
ATOM 4603 O O . ARG A 1 602 ? 14.346 2.162 10.135 1.00 101.29 645 ARG A O 1
ATOM 4611 N N . LYS A 1 603 ? 14.138 3.061 8.078 1.00 80.84 646 LYS A N 1
ATOM 4612 C CA . LYS A 1 603 ? 15.238 2.265 7.540 1.00 81.58 646 LYS A CA 1
ATOM 4613 C C . LYS A 1 603 ? 16.581 2.793 8.030 1.00 88.80 646 LYS A C 1
ATOM 4614 O O . LYS A 1 603 ? 17.387 2.043 8.595 1.00 101.93 646 LYS A O 1
ATOM 4620 N N . LYS A 1 604 ? 16.840 4.084 7.822 1.00 86.79 647 LYS A N 1
ATOM 4621 C CA . LYS A 1 604 ? 18.026 4.736 8.362 1.00 93.33 647 LYS A CA 1
ATOM 4622 C C . LYS A 1 604 ? 17.868 5.117 9.829 1.00 94.19 647 LYS A C 1
ATOM 4623 O O . LYS A 1 604 ? 18.635 5.952 10.325 1.00 105.88 647 LYS A O 1
ATOM 4629 N N . ASN A 1 605 ? 16.891 4.519 10.516 1.00 89.35 648 ASN A N 1
ATOM 4630 C CA . ASN A 1 605 ? 16.619 4.764 11.927 1.00 93.79 648 ASN A CA 1
ATOM 4631 C C . ASN A 1 605 ? 16.312 6.234 12.180 1.00 88.49 648 ASN A C 1
ATOM 4632 O O . ASN A 1 605 ? 17.199 7.006 12.558 1.00 90.56 648 ASN A O 1
ATOM 4637 N N . ILE A 1 606 ? 15.058 6.628 11.976 1.00 83.40 649 ILE A N 1
ATOM 4638 C CA . ILE A 1 606 ? 14.596 7.986 12.240 1.00 85.86 649 ILE A CA 1
ATOM 4639 C C . ILE A 1 606 ? 13.315 7.892 13.057 1.00 93.51 649 ILE A C 1
ATOM 4640 O O . ILE A 1 606 ? 12.373 7.198 12.661 1.00 89.92 649 ILE A O 1
ATOM 4645 N N . LYS A 1 607 ? 13.282 8.584 14.193 1.00 95.16 650 LYS A N 1
ATOM 4646 C CA . LYS A 1 607 ? 12.191 8.458 15.151 1.00 95.24 650 LYS A CA 1
ATOM 4647 C C . LYS A 1 607 ? 11.112 9.490 14.839 1.00 97.86 650 LYS A C 1
ATOM 4648 O O . LYS A 1 607 ? 11.289 10.685 15.099 1.00 97.93 650 LYS A O 1
ATOM 4654 N N . ILE A 1 608 ? 9.996 9.030 14.280 1.00 98.88 651 ILE A N 1
ATOM 4655 C CA . ILE A 1 608 ? 8.809 9.854 14.092 1.00 98.20 651 ILE A CA 1
ATOM 4656 C C . ILE A 1 608 ? 7.623 9.145 14.725 1.00 110.98 651 ILE A C 1
ATOM 4657 O O . ILE A 1 608 ? 7.450 7.934 14.553 1.00 115.30 651 ILE A O 1
ATOM 4662 N N . GLU A 1 609 ? 6.809 9.902 15.458 1.00 103.73 652 GLU A N 1
ATOM 4663 C CA . GLU A 1 609 ? 5.552 9.384 15.980 1.00 111.09 652 GLU A CA 1
ATOM 4664 C C . GLU A 1 609 ? 4.521 10.503 16.069 1.00 107.64 652 GLU A C 1
ATOM 4665 O O . GLU A 1 609 ? 3.360 10.319 15.689 1.00 103.50 652 GLU A O 1
ATOM 4671 N N . SER A 1 610 ? 4.943 11.672 16.555 1.00 98.31 653 SER A N 1
ATOM 4672 C CA . SER A 1 610 ? 4.065 12.824 16.689 1.00 97.85 653 SER A CA 1
ATOM 4673 C C . SER A 1 610 ? 4.568 14.072 15.982 1.00 89.95 653 SER A C 1
ATOM 4674 O O . SER A 1 610 ? 3.774 14.998 15.775 1.00 88.39 653 SER A O 1
ATOM 4677 N N . ARG A 1 611 ? 5.847 14.125 15.599 1.00 87.81 654 ARG A N 1
ATOM 4678 C CA . ARG A 1 611 ? 6.407 15.361 15.059 1.00 79.88 654 ARG A CA 1
ATOM 4679 C C . ARG A 1 611 ? 5.731 15.762 13.753 1.00 75.79 654 ARG A C 1
ATOM 4680 O O . ARG A 1 611 ? 5.479 16.949 13.522 1.00 69.40 654 ARG A O 1
ATOM 4688 N N . PHE A 1 612 ? 5.423 14.797 12.888 1.00 71.05 655 PHE A N 1
ATOM 4689 C CA . PHE A 1 612 ? 4.688 15.111 11.669 1.00 65.85 655 PHE A CA 1
ATOM 4690 C C . PHE A 1 612 ? 4.022 13.847 11.145 1.00 66.40 655 PHE A C 1
ATOM 4691 O O . PHE A 1 612 ? 4.335 12.729 11.563 1.00 60.26 655 PHE A O 1
ATOM 4699 N N . THR A 1 613 ? 3.090 14.046 10.218 1.00 73.21 656 THR A N 1
ATOM 4700 C CA . THR A 1 613 ? 2.353 12.960 9.589 1.00 59.87 656 THR A CA 1
ATOM 4701 C C . THR A 1 613 ? 3.014 12.605 8.264 1.00 52.55 656 THR A C 1
ATOM 4702 O O . THR A 1 613 ? 3.363 13.494 7.481 1.00 55.67 656 THR A O 1
ATOM 4706 N N . ARG A 1 614 ? 3.190 11.304 8.023 1.00 52.98 657 ARG A N 1
ATOM 4707 C CA . ARG A 1 614 ? 3.892 10.865 6.822 1.00 59.17 657 ARG A CA 1
ATOM 4708 C C . ARG A 1 614 ? 3.119 11.207 5.555 1.00 60.21 657 ARG A C 1
ATOM 4709 O O . ARG A 1 614 ? 3.729 11.488 4.517 1.00 52.63 657 ARG A O 1
ATOM 4717 N N . ASP A 1 615 ? 1.784 11.186 5.614 1.00 66.07 658 ASP A N 1
ATOM 4718 C CA . ASP A 1 615 ? 0.993 11.615 4.464 1.00 64.01 658 ASP A CA 1
ATOM 4719 C C . ASP A 1 615 ? 1.217 13.092 4.163 1.00 58.36 658 ASP A C 1
ATOM 4720 O O . ASP A 1 615 ? 1.159 13.504 2.998 1.00 66.02 658 ASP A O 1
ATOM 4725 N N . ASN A 1 616 ? 1.478 13.899 5.195 1.00 53.15 659 ASN A N 1
ATOM 4726 C CA . ASN A 1 616 ? 1.872 15.285 4.972 1.00 55.27 659 ASN A CA 1
ATOM 4727 C C . ASN A 1 616 ? 3.258 15.373 4.349 1.00 51.42 659 ASN A C 1
ATOM 4728 O O . ASN A 1 616 ? 3.522 16.277 3.548 1.00 47.94 659 ASN A O 1
ATOM 4733 N N . PHE A 1 617 ? 4.152 14.447 4.706 1.00 53.82 660 PHE A N 1
ATOM 4734 C CA . PHE A 1 617 ? 5.508 14.458 4.171 1.00 49.90 660 PHE A CA 1
ATOM 4735 C C . PHE A 1 617 ? 5.536 14.270 2.660 1.00 50.00 660 PHE A C 1
ATOM 4736 O O . PHE A 1 617 ? 6.520 14.651 2.016 1.00 63.34 660 PHE A O 1
ATOM 4744 N N . SER A 1 618 ? 4.486 13.687 2.081 1.00 44.32 661 SER A N 1
ATOM 4745 C CA . SER A 1 618 ? 4.402 13.551 0.633 1.00 44.19 661 SER A CA 1
ATOM 4746 C C . SER A 1 618 ? 3.739 14.759 -0.019 1.00 43.36 661 SER A C 1
ATOM 4747 O O . SER A 1 618 ? 4.164 15.186 -1.096 1.00 50.31 661 SER A O 1
ATOM 4750 N N . THR A 1 619 ? 2.713 15.324 0.621 1.00 42.26 662 THR A N 1
ATOM 4751 C CA . THR A 1 619 ? 2.027 16.483 0.056 1.00 40.61 662 THR A CA 1
ATOM 4752 C C . THR A 1 619 ? 2.921 17.718 0.073 1.00 41.15 662 THR A C 1
ATOM 4753 O O . THR A 1 619 ? 2.991 18.459 -0.914 1.00 47.21 662 THR A O 1
ATOM 4757 N N . VAL A 1 620 ? 3.607 17.957 1.195 1.00 41.85 663 VAL A N 1
ATOM 4758 C CA . VAL A 1 620 ? 4.442 19.151 1.341 1.00 38.56 663 VAL A CA 1
ATOM 4759 C C . VAL A 1 620 ? 5.476 19.219 0.227 1.00 39.92 663 VAL A C 1
ATOM 4760 O O . VAL A 1 620 ? 5.706 20.276 -0.373 1.00 38.30 663 VAL A O 1
ATOM 4764 N N . PHE A 1 621 ? 6.117 18.086 -0.065 1.00 40.86 664 PHE A N 1
ATOM 4765 C CA . PHE A 1 621 ? 7.118 18.070 -1.122 1.00 40.42 664 PHE A CA 1
ATOM 4766 C C . PHE A 1 621 ? 6.481 18.118 -2.504 1.00 41.65 664 PHE A C 1
ATOM 4767 O O . PHE A 1 621 ? 7.094 18.637 -3.444 1.00 41.42 664 PHE A O 1
ATOM 4775 N N . ARG A 1 622 ? 5.266 17.583 -2.655 1.00 41.66 665 ARG A N 1
ATOM 4776 C CA . ARG A 1 622 ? 4.535 17.781 -3.903 1.00 42.47 665 ARG A CA 1
ATOM 4777 C C . ARG A 1 622 ? 4.308 19.264 -4.163 1.00 43.19 665 ARG A C 1
ATOM 4778 O O . ARG A 1 622 ? 4.626 19.773 -5.244 1.00 46.75 665 ARG A O 1
ATOM 4786 N N . VAL A 1 623 ? 3.772 19.976 -3.170 1.00 36.51 666 VAL A N 1
ATOM 4787 C CA . VAL A 1 623 ? 3.570 21.417 -3.300 1.00 38.19 666 VAL A CA 1
ATOM 4788 C C . VAL A 1 623 ? 4.901 22.120 -3.539 1.00 40.12 666 VAL A C 1
ATOM 4789 O O . VAL A 1 623 ? 5.030 22.960 -4.439 1.00 32.69 666 VAL A O 1
ATOM 4793 N N . LEU A 1 624 ? 5.917 21.775 -2.738 1.00 42.07 667 LEU A N 1
ATOM 4794 C CA . LEU A 1 624 ? 7.240 22.371 -2.898 1.00 34.67 667 LEU A CA 1
ATOM 4795 C C . LEU A 1 624 ? 7.812 22.118 -4.286 1.00 32.22 667 LEU A C 1
ATOM 4796 O O . LEU A 1 624 ? 8.547 22.958 -4.814 1.00 34.41 667 LEU A O 1
ATOM 4801 N N . ILE A 1 625 ? 7.492 20.975 -4.891 1.00 39.04 668 ILE A N 1
ATOM 4802 C CA . ILE A 1 625 ? 7.991 20.692 -6.232 1.00 37.81 668 ILE A CA 1
ATOM 4803 C C . ILE A 1 625 ? 7.127 21.381 -7.283 1.00 39.40 668 ILE A C 1
ATOM 4804 O O . ILE A 1 625 ? 7.646 21.946 -8.254 1.00 36.49 668 ILE A O 1
ATOM 4809 N N . TYR A 1 626 ? 5.802 21.368 -7.101 1.00 38.62 669 TYR A N 1
ATOM 4810 C CA . TYR A 1 626 ? 4.916 22.046 -8.043 1.00 34.92 669 TYR A CA 1
ATOM 4811 C C . TYR A 1 626 ? 5.172 23.548 -8.099 1.00 34.82 669 TYR A C 1
ATOM 4812 O O . TYR A 1 626 ? 4.736 24.205 -9.052 1.00 35.07 669 TYR A O 1
ATOM 4821 N N . ARG A 1 627 ? 5.869 24.104 -7.105 1.00 33.17 670 ARG A N 1
ATOM 4822 C CA . ARG A 1 627 ? 6.221 25.519 -7.089 1.00 31.54 670 ARG A CA 1
ATOM 4823 C C . ARG A 1 627 ? 7.659 25.795 -7.508 1.00 36.02 670 ARG A C 1
ATOM 4824 O O . ARG A 1 627 ? 7.998 26.955 -7.761 1.00 34.33 670 ARG A O 1
ATOM 4832 N N . ALA A 1 628 ? 8.513 24.777 -7.573 1.00 29.72 671 ALA A N 1
ATOM 4833 C CA . ALA A 1 628 ? 9.930 24.968 -7.865 1.00 27.52 671 ALA A CA 1
ATOM 4834 C C . ALA A 1 628 ? 10.340 24.508 -9.253 1.00 40.12 671 ALA A C 1
ATOM 4835 O O . ALA A 1 628 ? 11.159 25.169 -9.894 1.00 45.93 671 ALA A O 1
ATOM 4837 N N . ALA A 1 629 ? 9.795 23.399 -9.734 1.00 44.23 672 ALA A N 1
ATOM 4838 C CA . ALA A 1 629 ? 10.246 22.842 -11.000 1.00 26.68 672 ALA A CA 1
ATOM 4839 C C . ALA A 1 629 ? 9.866 23.767 -12.154 1.00 25.93 672 ALA A C 1
ATOM 4840 O O . ALA A 1 629 ? 8.803 24.397 -12.121 1.00 31.19 672 ALA A O 1
ATOM 4842 N N . PRO A 1 630 ? 10.718 23.896 -13.175 1.00 32.15 673 PRO A N 1
ATOM 4843 C CA . PRO A 1 630 ? 10.286 24.571 -14.405 1.00 27.02 673 PRO A CA 1
ATOM 4844 C C . PRO A 1 630 ? 9.330 23.698 -15.198 1.00 31.32 673 PRO A C 1
ATOM 4845 O O . PRO A 1 630 ? 9.762 22.843 -15.974 1.00 37.16 673 PRO A O 1
ATOM 4849 N N . ILE A 1 631 ? 8.029 23.896 -15.005 1.00 30.19 674 ILE A N 1
ATOM 4850 C CA . ILE A 1 631 ? 7.027 23.084 -15.681 1.00 30.39 674 ILE A CA 1
ATOM 4851 C C . ILE A 1 631 ? 6.371 23.915 -16.774 1.00 44.18 674 ILE A C 1
ATOM 4852 O O . ILE A 1 631 ? 6.366 23.524 -17.948 1.00 41.91 674 ILE A O 1
ATOM 4857 N N . ILE A 1 632 ? 5.822 25.071 -16.398 1.00 39.87 675 ILE A N 1
ATOM 4858 C CA . ILE A 1 632 ? 5.167 25.937 -17.378 1.00 34.71 675 ILE A CA 1
ATOM 4859 C C . ILE A 1 632 ? 6.201 26.611 -18.276 1.00 37.89 675 ILE A C 1
ATOM 4860 O O . ILE A 1 632 ? 6.189 26.447 -19.502 1.00 42.88 675 ILE A O 1
ATOM 4865 N N . PHE A 1 633 ? 7.116 27.371 -17.679 1.00 42.75 676 PHE A N 1
ATOM 4866 C CA . PHE A 1 633 ? 8.199 28.010 -18.431 1.00 40.41 676 PHE A CA 1
ATOM 4867 C C . PHE A 1 633 ? 9.404 27.087 -18.582 1.00 38.26 676 PHE A C 1
ATOM 4868 O O . PHE A 1 633 ? 10.529 27.441 -18.233 1.00 37.88 676 PHE A O 1
ATOM 4876 N N . ASN A 1 634 ? 9.179 25.889 -19.111 1.00 37.16 677 ASN A N 1
ATOM 4877 C CA . ASN A 1 634 ? 10.259 24.941 -19.341 1.00 42.27 677 ASN A CA 1
ATOM 4878 C C . ASN A 1 634 ? 10.850 25.176 -20.726 1.00 43.50 677 ASN A C 1
ATOM 4879 O O . ASN A 1 634 ? 10.125 25.470 -21.681 1.00 40.77 677 ASN A O 1
ATOM 4884 N N . ILE A 1 635 ? 12.177 25.047 -20.824 1.00 38.78 678 ILE A N 1
ATOM 4885 C CA . ILE A 1 635 ? 12.891 25.324 -22.069 1.00 38.13 678 ILE A CA 1
ATOM 4886 C C . ILE A 1 635 ? 12.377 24.452 -23.207 1.00 39.01 678 ILE A C 1
ATOM 4887 O O . ILE A 1 635 ? 12.454 24.838 -24.382 1.00 32.30 678 ILE A O 1
ATOM 4892 N N . SER A 1 636 ? 11.830 23.278 -22.885 1.00 36.58 679 SER A N 1
ATOM 4893 C CA . SER A 1 636 ? 11.239 22.432 -23.916 1.00 43.61 679 SER A CA 1
ATOM 4894 C C . SER A 1 636 ? 10.008 23.076 -24.542 1.00 46.76 679 SER A C 1
ATOM 4895 O O . SER A 1 636 ? 9.678 22.780 -25.696 1.00 44.00 679 SER A O 1
ATOM 4898 N N . ASN A 1 637 ? 9.312 23.944 -23.802 1.00 45.23 680 ASN A N 1
ATOM 4899 C CA . ASN A 1 637 ? 8.160 24.641 -24.363 1.00 44.14 680 ASN A CA 1
ATOM 4900 C C . ASN A 1 637 ? 8.569 25.781 -25.288 1.00 41.88 680 ASN A C 1
ATOM 4901 O O . ASN A 1 637 ? 7.766 26.199 -26.128 1.00 42.61 680 ASN A O 1
ATOM 4906 N N . LEU A 1 638 ? 9.797 26.283 -25.152 1.00 41.25 681 LEU A N 1
ATOM 4907 C CA . LEU A 1 638 ? 10.195 27.508 -25.840 1.00 40.40 681 LEU A CA 1
ATOM 4908 C C . LEU A 1 638 ? 10.102 27.438 -27.364 1.00 45.98 681 LEU A C 1
ATOM 4909 O O . LEU A 1 638 ? 9.815 28.484 -27.972 1.00 45.88 681 LEU A O 1
ATOM 4914 N N . PRO A 1 639 ? 10.343 26.295 -28.037 1.00 42.47 682 PRO A N 1
ATOM 4915 C CA . PRO A 1 639 ? 10.092 26.246 -29.486 1.00 40.87 682 PRO A CA 1
ATOM 4916 C C . PRO A 1 639 ? 8.639 26.504 -29.857 1.00 45.37 682 PRO A C 1
ATOM 4917 O O . PRO A 1 639 ? 8.352 27.402 -30.656 1.00 55.01 682 PRO A O 1
ATOM 4921 N N . SER A 1 640 ? 7.714 25.727 -29.280 1.00 38.34 683 SER A N 1
ATOM 4922 C CA . SER A 1 640 ? 6.305 25.819 -29.656 1.00 38.56 683 SER A CA 1
ATOM 4923 C C . SER A 1 640 ? 5.723 27.206 -29.420 1.00 43.14 683 SER A C 1
ATOM 4924 O O . SER A 1 640 ? 4.685 27.539 -30.004 1.00 45.90 683 SER A O 1
ATOM 4927 N N . PHE A 1 641 ? 6.353 28.013 -28.566 1.00 43.29 684 PHE A N 1
ATOM 4928 C CA . PHE A 1 641 ? 5.949 29.407 -28.434 1.00 42.30 684 PHE A CA 1
ATOM 4929 C C . PHE A 1 641 ? 6.501 30.244 -29.582 1.00 48.48 684 PHE A C 1
ATOM 4930 O O . PHE A 1 641 ? 5.802 31.112 -30.117 1.00 51.01 684 PHE A O 1
ATOM 4938 N N . LEU A 1 642 ? 7.751 29.987 -29.979 1.00 47.33 685 LEU A N 1
ATOM 4939 C CA . LEU A 1 642 ? 8.341 30.698 -31.107 1.00 49.73 685 LEU A CA 1
ATOM 4940 C C . LEU A 1 642 ? 7.758 30.246 -32.436 1.00 53.48 685 LEU A C 1
ATOM 4941 O O . LEU A 1 642 ? 7.905 30.952 -33.439 1.00 60.02 685 LEU A O 1
ATOM 4946 N N . ASN A 1 643 ? 7.104 29.090 -32.470 1.00 55.07 686 ASN A N 1
ATOM 4947 C CA . ASN A 1 643 ? 6.519 28.560 -33.692 1.00 57.89 686 ASN A CA 1
ATOM 4948 C C . ASN A 1 643 ? 5.011 28.770 -33.683 1.00 61.78 686 ASN A C 1
ATOM 4949 O O . ASN A 1 643 ? 4.330 28.381 -32.730 1.00 65.19 686 ASN A O 1
ATOM 4954 N N . THR A 1 644 ? 4.501 29.391 -34.742 1.00 67.39 687 THR A N 1
ATOM 4955 C CA . THR A 1 644 ? 3.070 29.503 -34.991 1.00 76.28 687 THR A CA 1
ATOM 4956 C C . THR A 1 644 ? 2.776 28.945 -36.374 1.00 82.90 687 THR A C 1
ATOM 4957 O O . THR A 1 644 ? 3.428 29.325 -37.353 1.00 75.54 687 THR A O 1
ATOM 4961 N N . SER A 1 645 ? 1.797 28.051 -36.451 1.00 86.70 688 SER A N 1
ATOM 4962 C CA . SER A 1 645 ? 1.508 27.327 -37.684 1.00 84.09 688 SER A CA 1
ATOM 4963 C C . SER A 1 645 ? 0.856 28.223 -38.732 1.00 77.01 688 SER A C 1
ATOM 4964 O O . SER A 1 645 ? 0.720 29.431 -38.538 1.00 72.41 688 SER A O 1
ATOM 4967 N N . ASN A 1 649 ? -4.504 30.325 -35.587 1.00 78.14 692 ASN A N 1
ATOM 4968 C CA . ASN A 1 649 ? -5.345 31.295 -34.895 1.00 71.80 692 ASN A CA 1
ATOM 4969 C C . ASN A 1 649 ? -4.533 32.508 -34.460 1.00 71.73 692 ASN A C 1
ATOM 4970 O O . ASN A 1 649 ? -3.463 32.371 -33.866 1.00 78.28 692 ASN A O 1
ATOM 4975 N N . GLU A 1 650 ? -5.052 33.700 -34.758 1.00 73.62 693 GLU A N 1
ATOM 4976 C CA . GLU A 1 650 ? -4.379 34.926 -34.346 1.00 76.53 693 GLU A CA 1
ATOM 4977 C C . GLU A 1 650 ? -4.546 35.191 -32.853 1.00 78.29 693 GLU A C 1
ATOM 4978 O O . GLU A 1 650 ? -3.664 35.800 -32.237 1.00 69.43 693 GLU A O 1
ATOM 4984 N N . ASP A 1 651 ? -5.656 34.745 -32.255 1.00 80.92 694 ASP A N 1
ATOM 4985 C CA . ASP A 1 651 ? -5.790 34.833 -30.804 1.00 71.50 694 ASP A CA 1
ATOM 4986 C C . ASP A 1 651 ? -4.762 33.955 -30.103 1.00 66.62 694 ASP A C 1
ATOM 4987 O O . ASP A 1 651 ? -4.276 34.311 -29.023 1.00 66.12 694 ASP A O 1
ATOM 4992 N N . GLU A 1 652 ? -4.424 32.807 -30.696 1.00 62.69 695 GLU A N 1
ATOM 4993 C CA . GLU A 1 652 ? -3.290 32.027 -30.213 1.00 60.56 695 GLU A CA 1
ATOM 4994 C C . GLU A 1 652 ? -1.975 32.741 -30.502 1.00 60.17 695 GLU A C 1
ATOM 4995 O O . GLU A 1 652 ? -1.055 32.722 -29.676 1.00 63.45 695 GLU A O 1
ATOM 5001 N N . LYS A 1 653 ? -1.872 33.375 -31.672 1.00 63.35 696 LYS A N 1
ATOM 5002 C CA . LYS A 1 653 ? -0.646 34.075 -32.040 1.00 62.42 696 LYS A CA 1
ATOM 5003 C C . LYS A 1 653 ? -0.363 35.230 -31.088 1.00 56.91 696 LYS A C 1
ATOM 5004 O O . LYS A 1 653 ? 0.785 35.444 -30.682 1.00 57.06 696 LYS A O 1
ATOM 5010 N N . ALA A 1 654 ? -1.399 35.984 -30.717 1.00 61.23 697 ALA A N 1
ATOM 5011 C CA . ALA A 1 654 ? -1.234 37.038 -29.722 1.00 65.42 697 ALA A CA 1
ATOM 5012 C C . ALA A 1 654 ? -1.030 36.480 -28.320 1.00 54.86 697 ALA A C 1
ATOM 5013 O O . ALA A 1 654 ? -0.584 37.215 -27.432 1.00 46.93 697 ALA A O 1
ATOM 5015 N N . LEU A 1 655 ? -1.345 35.202 -28.104 1.00 51.99 698 LEU A N 1
ATOM 5016 C CA . LEU A 1 655 ? -1.121 34.555 -26.818 1.00 47.83 698 LEU A CA 1
ATOM 5017 C C . LEU A 1 655 ? 0.296 34.016 -26.676 1.00 51.14 698 LEU A C 1
ATOM 5018 O O . LEU A 1 655 ? 0.811 33.930 -25.553 1.00 54.04 698 LEU A O 1
ATOM 5023 N N . LYS A 1 656 ? 0.940 33.652 -27.787 1.00 51.07 699 LYS A N 1
ATOM 5024 C CA . LYS A 1 656 ? 2.335 33.228 -27.723 1.00 48.06 699 LYS A CA 1
ATOM 5025 C C . LYS A 1 656 ? 3.278 34.423 -27.652 1.00 46.41 699 LYS A C 1
ATOM 5026 O O . LYS A 1 656 ? 4.319 34.357 -26.988 1.00 39.63 699 LYS A O 1
ATOM 5032 N N . ARG A 1 657 ? 2.934 35.520 -28.333 1.00 52.36 700 ARG A N 1
ATOM 5033 C CA . ARG A 1 657 ? 3.703 36.751 -28.184 1.00 45.06 700 ARG A CA 1
ATOM 5034 C C . ARG A 1 657 ? 3.687 37.225 -26.739 1.00 42.20 700 ARG A C 1
ATOM 5035 O O . ARG A 1 657 ? 4.685 37.754 -26.235 1.00 47.81 700 ARG A O 1
ATOM 5043 N N . GLN A 1 658 ? 2.554 37.044 -26.058 1.00 44.84 701 GLN A N 1
ATOM 5044 C CA . GLN A 1 658 ? 2.466 37.363 -24.638 1.00 41.32 701 GLN A CA 1
ATOM 5045 C C . GLN A 1 658 ? 3.451 36.532 -23.825 1.00 44.73 701 GLN A C 1
ATOM 5046 O O . GLN A 1 658 ? 4.190 37.063 -22.987 1.00 44.58 701 GLN A O 1
ATOM 5052 N N . LEU A 1 659 ? 3.481 35.219 -24.070 1.00 40.03 702 LEU A N 1
ATOM 5053 C CA . LEU A 1 659 ? 4.275 34.319 -23.239 1.00 39.90 702 LEU A CA 1
ATOM 5054 C C . LEU A 1 659 ? 5.767 34.555 -23.432 1.00 44.34 702 LEU A C 1
ATOM 5055 O O . LEU A 1 659 ? 6.514 34.678 -22.456 1.00 43.94 702 LEU A O 1
ATOM 5060 N N . ILE A 1 660 ? 6.216 34.619 -24.690 1.00 43.57 703 ILE A N 1
ATOM 5061 C CA . ILE A 1 660 ? 7.629 34.837 -24.995 1.00 41.87 703 ILE A CA 1
ATOM 5062 C C . ILE A 1 660 ? 8.138 36.084 -24.289 1.00 45.56 703 ILE A C 1
ATOM 5063 O O . ILE A 1 660 ? 9.242 36.095 -23.724 1.00 44.63 703 ILE A O 1
ATOM 5068 N N . ASP A 1 661 ? 7.334 37.150 -24.306 1.00 46.16 704 ASP A N 1
ATOM 5069 C CA . ASP A 1 661 ? 7.729 38.408 -23.686 1.00 43.69 704 ASP A CA 1
ATOM 5070 C C . ASP A 1 661 ? 8.018 38.221 -22.201 1.00 49.97 704 ASP A C 1
ATOM 5071 O O . ASP A 1 661 ? 9.121 38.516 -21.724 1.00 52.99 704 ASP A O 1
ATOM 5076 N N . ASN A 1 662 ? 7.035 37.715 -21.452 1.00 49.15 705 ASN A N 1
ATOM 5077 C CA . ASN A 1 662 ? 7.204 37.557 -20.012 1.00 43.34 705 ASN A CA 1
ATOM 5078 C C . ASN A 1 662 ? 8.271 36.530 -19.653 1.00 42.04 705 ASN A C 1
ATOM 5079 O O . ASN A 1 662 ? 8.836 36.605 -18.558 1.00 35.87 705 ASN A O 1
ATOM 5084 N N . ILE A 1 663 ? 8.563 35.578 -20.540 1.00 43.80 706 ILE A N 1
ATOM 5085 C CA . ILE A 1 663 ? 9.639 34.632 -20.257 1.00 43.07 706 ILE A CA 1
ATOM 5086 C C . ILE A 1 663 ? 11.001 35.295 -20.427 1.00 44.73 706 ILE A C 1
ATOM 5087 O O . ILE A 1 663 ? 11.940 34.997 -19.677 1.00 46.94 706 ILE A O 1
ATOM 5092 N N . SER A 1 664 ? 11.131 36.205 -21.395 1.00 43.11 707 SER A N 1
ATOM 5093 C CA . SER A 1 664 ? 12.352 36.997 -21.502 1.00 39.88 707 SER A CA 1
ATOM 5094 C C . SER A 1 664 ? 12.545 37.888 -20.279 1.00 40.37 707 SER A C 1
ATOM 5095 O O . SER A 1 664 ? 13.683 38.211 -19.913 1.00 46.85 707 SER A O 1
ATOM 5098 N N . ILE A 1 665 ? 11.451 38.289 -19.639 1.00 41.59 708 ILE A N 1
ATOM 5099 C CA . ILE A 1 665 ? 11.530 39.181 -18.489 1.00 46.96 708 ILE A CA 1
ATOM 5100 C C . ILE A 1 665 ? 11.755 38.416 -17.185 1.00 48.48 708 ILE A C 1
ATOM 5101 O O . ILE A 1 665 ? 12.442 38.917 -16.286 1.00 42.38 708 ILE A O 1
ATOM 5106 N N . ILE A 1 666 ? 11.210 37.210 -17.064 1.00 47.82 709 ILE A N 1
ATOM 5107 C CA . ILE A 1 666 ? 11.271 36.444 -15.822 1.00 43.95 709 ILE A CA 1
ATOM 5108 C C . ILE A 1 666 ? 12.418 35.442 -15.825 1.00 49.30 709 ILE A C 1
ATOM 5109 O O . ILE A 1 666 ? 13.171 35.351 -14.856 1.00 59.18 709 ILE A O 1
ATOM 5114 N N . LYS A 1 667 ? 12.571 34.676 -16.905 1.00 45.50 710 LYS A N 1
ATOM 5115 C CA . LYS A 1 667 ? 13.569 33.610 -16.963 1.00 53.11 710 LYS A CA 1
ATOM 5116 C C . LYS A 1 667 ? 14.296 33.675 -18.298 1.00 55.55 710 LYS A C 1
ATOM 5117 O O . LYS A 1 667 ? 13.890 33.032 -19.275 1.00 44.50 710 LYS A O 1
ATOM 5123 N N . PRO A 1 668 ? 15.387 34.446 -18.379 1.00 56.93 711 PRO A N 1
ATOM 5124 C CA . PRO A 1 668 ? 16.089 34.577 -19.663 1.00 49.38 711 PRO A CA 1
ATOM 5125 C C . PRO A 1 668 ? 17.113 33.489 -19.930 1.00 55.56 711 PRO A C 1
ATOM 5126 O O . PRO A 1 668 ? 17.537 33.340 -21.086 1.00 54.97 711 PRO A O 1
ATOM 5130 N N . GLY A 1 669 ? 17.531 32.734 -18.911 1.00 60.35 712 GLY A N 1
ATOM 5131 C CA . GLY A 1 669 ? 18.464 31.645 -19.147 1.00 51.21 712 GLY A CA 1
ATOM 5132 C C . GLY A 1 669 ? 17.891 30.560 -20.035 1.00 54.33 712 GLY A C 1
ATOM 5133 O O . GLY A 1 669 ? 18.635 29.860 -20.732 1.00 61.30 712 GLY A O 1
ATOM 5134 N N . ILE A 1 670 ? 16.567 30.412 -20.027 1.00 52.32 713 ILE A N 1
ATOM 5135 C CA . ILE A 1 670 ? 15.830 29.491 -20.887 1.00 46.16 713 ILE A CA 1
ATOM 5136 C C . ILE A 1 670 ? 16.223 29.661 -22.351 1.00 46.87 713 ILE A C 1
ATOM 5137 O O . ILE A 1 670 ? 16.193 28.702 -23.132 1.00 49.09 713 ILE A O 1
ATOM 5142 N N . PHE A 1 671 ? 16.614 30.876 -22.725 1.00 48.95 714 PHE A N 1
ATOM 5143 C CA . PHE A 1 671 ? 16.742 31.280 -24.118 1.00 53.69 714 PHE A CA 1
ATOM 5144 C C . PHE A 1 671 ? 18.109 30.977 -24.724 1.00 64.25 714 PHE A C 1
ATOM 5145 O O . PHE A 1 671 ? 18.387 31.443 -25.834 1.00 63.11 714 PHE A O 1
ATOM 5153 N N . LYS A 1 672 ? 18.964 30.211 -24.037 1.00 71.51 715 LYS A N 1
ATOM 5154 C CA . LYS A 1 672 ? 20.344 30.068 -24.496 1.00 76.03 715 LYS A CA 1
ATOM 5155 C C . LYS A 1 672 ? 20.425 29.411 -25.869 1.00 72.02 715 LYS A C 1
ATOM 5156 O O . LYS A 1 672 ? 21.405 29.613 -26.594 1.00 73.69 715 LYS A O 1
ATOM 5162 N N . ASP A 1 673 ? 19.411 28.631 -26.247 1.00 73.14 716 ASP A N 1
ATOM 5163 C CA . ASP A 1 673 ? 19.442 27.942 -27.532 1.00 78.12 716 ASP A CA 1
ATOM 5164 C C . ASP A 1 673 ? 18.973 28.827 -28.678 1.00 71.42 716 ASP A C 1
ATOM 5165 O O . ASP A 1 673 ? 19.367 28.603 -29.827 1.00 70.16 716 ASP A O 1
ATOM 5170 N N . GLN A 1 674 ? 18.148 29.833 -28.391 1.00 71.52 717 GLN A N 1
ATOM 5171 C CA . GLN A 1 674 ? 17.462 30.587 -29.431 1.00 71.69 717 GLN A CA 1
ATOM 5172 C C . GLN A 1 674 ? 18.047 31.971 -29.681 1.00 68.04 717 GLN A C 1
ATOM 5173 O O . GLN A 1 674 ? 17.575 32.663 -30.588 1.00 61.49 717 GLN A O 1
ATOM 5179 N N . VAL A 1 675 ? 19.050 32.394 -28.908 1.00 71.75 718 VAL A N 1
ATOM 5180 C CA . VAL A 1 675 ? 19.617 33.729 -29.092 1.00 65.25 718 VAL A CA 1
ATOM 5181 C C . VAL A 1 675 ? 20.192 33.872 -30.497 1.00 61.74 718 VAL A C 1
ATOM 5182 O O . VAL A 1 675 ? 19.898 34.837 -31.212 1.00 66.14 718 VAL A O 1
ATOM 5186 N N . LYS A 1 676 ? 21.004 32.900 -30.921 1.00 66.03 719 LYS A N 1
ATOM 5187 C CA . LYS A 1 676 ? 21.586 32.947 -32.258 1.00 74.94 719 LYS A CA 1
ATOM 5188 C C . LYS A 1 676 ? 20.516 32.858 -33.339 1.00 66.85 719 LYS A C 1
ATOM 5189 O O . LYS A 1 676 ? 20.668 33.449 -34.414 1.00 61.13 719 LYS A O 1
ATOM 5195 N N . ASN A 1 677 ? 19.428 32.133 -33.074 1.00 64.34 720 ASN A N 1
ATOM 5196 C CA . ASN A 1 677 ? 18.337 32.067 -34.041 1.00 64.41 720 ASN A CA 1
ATOM 5197 C C . ASN A 1 677 ? 17.603 33.400 -34.155 1.00 68.99 720 ASN A C 1
ATOM 5198 O O . ASN A 1 677 ? 17.030 33.700 -35.209 1.00 74.56 720 ASN A O 1
ATOM 5203 N N . LEU A 1 678 ? 17.613 34.208 -33.092 1.00 68.66 721 LEU A N 1
ATOM 5204 C CA . LEU A 1 678 ? 16.970 35.518 -33.106 1.00 60.45 721 LEU A CA 1
ATOM 5205 C C . LEU A 1 678 ? 17.868 36.615 -33.664 1.00 60.47 721 LEU A C 1
ATOM 5206 O O . LEU A 1 678 ? 17.365 37.558 -34.290 1.00 55.60 721 LEU A O 1
ATOM 5211 N N . VAL A 1 679 ? 19.185 36.525 -33.456 1.00 65.89 722 VAL A N 1
ATOM 5212 C CA . VAL A 1 679 ? 20.087 37.497 -34.064 1.00 63.46 722 VAL A CA 1
ATOM 5213 C C . VAL A 1 679 ? 20.240 37.287 -35.560 1.00 65.49 722 VAL A C 1
ATOM 5214 O O . VAL A 1 679 ? 20.853 38.123 -36.232 1.00 66.19 722 VAL A O 1
ATOM 5218 N N . THR A 1 680 ? 19.697 36.196 -36.098 1.00 67.25 723 THR A N 1
ATOM 5219 C CA . THR A 1 680 ? 19.687 35.974 -37.538 1.00 75.52 723 THR A CA 1
ATOM 5220 C C . THR A 1 680 ? 18.453 36.589 -38.190 1.00 70.71 723 THR A C 1
ATOM 5221 O O . THR A 1 680 ? 18.566 37.287 -39.201 1.00 77.81 723 THR A O 1
ATOM 5225 N N . ILE A 1 681 ? 17.269 36.339 -37.622 1.00 66.44 724 ILE A N 1
ATOM 5226 C CA . ILE A 1 681 ? 16.040 36.935 -38.137 1.00 69.15 724 ILE A CA 1
ATOM 5227 C C . ILE A 1 681 ? 16.079 38.451 -37.997 1.00 66.62 724 ILE A C 1
ATOM 5228 O O . ILE A 1 681 ? 15.384 39.165 -38.730 1.00 67.92 724 ILE A O 1
ATOM 5233 N N . ILE A 1 682 ? 16.904 38.964 -37.083 1.00 64.34 725 ILE A N 1
ATOM 5234 C CA . ILE A 1 682 ? 17.110 40.405 -36.986 1.00 63.43 725 ILE A CA 1
ATOM 5235 C C . ILE A 1 682 ? 17.777 40.935 -38.251 1.00 69.90 725 ILE A C 1
ATOM 5236 O O . ILE A 1 682 ? 17.416 42.004 -38.758 1.00 78.49 725 ILE A O 1
ATOM 5241 N N . THR A 1 683 ? 18.741 40.194 -38.789 1.00 71.55 726 THR A N 1
ATOM 5242 C CA . THR A 1 683 ? 19.453 40.625 -39.989 1.00 71.45 726 THR A CA 1
ATOM 5243 C C . THR A 1 683 ? 18.751 40.163 -41.261 1.00 68.71 726 THR A C 1
ATOM 5244 O O . THR A 1 683 ? 18.276 39.031 -41.344 1.00 63.49 726 THR A O 1
ATOM 5248 N N . THR A 1 693 ? 6.668 33.720 -35.631 1.00 59.37 736 THR A N 1
ATOM 5249 C CA . THR A 1 693 ? 5.694 34.155 -34.637 1.00 60.95 736 THR A CA 1
ATOM 5250 C C . THR A 1 693 ? 5.777 35.659 -34.405 1.00 62.51 736 THR A C 1
ATOM 5251 O O . THR A 1 693 ? 4.891 36.406 -34.820 1.00 68.99 736 THR A O 1
ATOM 5255 N N . LEU A 1 694 ? 6.848 36.093 -33.748 1.00 58.10 737 LEU A N 1
ATOM 5256 C CA . LEU A 1 694 ? 7.011 37.485 -33.362 1.00 63.44 737 LEU A CA 1
ATOM 5257 C C . LEU A 1 694 ? 7.683 38.282 -34.474 1.00 61.89 737 LEU A C 1
ATOM 5258 O O . LEU A 1 694 ? 8.524 37.769 -35.217 1.00 52.70 737 LEU A O 1
ATOM 5263 N N . SER A 1 695 ? 7.299 39.550 -34.575 1.00 63.39 738 SER A N 1
ATOM 5264 C CA . SER A 1 695 ? 7.752 40.412 -35.654 1.00 66.62 738 SER A CA 1
ATOM 5265 C C . SER A 1 695 ? 9.241 40.729 -35.510 1.00 63.46 738 SER A C 1
ATOM 5266 O O . SER A 1 695 ? 9.907 40.330 -34.550 1.00 58.06 738 SER A O 1
ATOM 5269 N N . LEU A 1 696 ? 9.760 41.460 -36.500 1.00 62.10 739 LEU A N 1
ATOM 5270 C CA . LEU A 1 696 ? 11.160 41.872 -36.466 1.00 55.05 739 LEU A CA 1
ATOM 5271 C C . LEU A 1 696 ? 11.439 42.754 -35.255 1.00 55.77 739 LEU A C 1
ATOM 5272 O O . LEU A 1 696 ? 12.517 42.675 -34.653 1.00 55.81 739 LEU A O 1
ATOM 5277 N N . ALA A 1 697 ? 10.473 43.593 -34.876 1.00 56.58 740 ALA A N 1
ATOM 5278 C CA . ALA A 1 697 ? 10.643 44.438 -33.698 1.00 59.03 740 ALA A CA 1
ATOM 5279 C C . ALA A 1 697 ? 10.622 43.607 -32.422 1.00 53.28 740 ALA A C 1
ATOM 5280 O O . ALA A 1 697 ? 11.497 43.751 -31.560 1.00 45.42 740 ALA A O 1
ATOM 5282 N N . GLU A 1 698 ? 9.625 42.729 -32.282 1.00 58.85 741 GLU A N 1
ATOM 5283 C CA . GLU A 1 698 ? 9.560 41.861 -31.112 1.00 58.39 741 GLU A CA 1
ATOM 5284 C C . GLU A 1 698 ? 10.761 40.931 -31.020 1.00 52.94 741 GLU A C 1
ATOM 5285 O O . GLU A 1 698 ? 11.084 40.455 -29.926 1.00 50.03 741 GLU A O 1
ATOM 5291 N N . ALA A 1 699 ? 11.428 40.662 -32.144 1.00 49.18 742 ALA A N 1
ATOM 5292 C CA . ALA A 1 699 ? 12.696 39.944 -32.093 1.00 47.68 742 ALA A CA 1
ATOM 5293 C C . ALA A 1 699 ? 13.769 40.785 -31.417 1.00 46.13 742 ALA A C 1
ATOM 5294 O O . ALA A 1 699 ? 14.577 40.266 -30.637 1.00 44.86 742 ALA A O 1
ATOM 5296 N N . MET A 1 700 ? 13.784 42.090 -31.696 1.00 46.19 743 MET A N 1
ATOM 5297 C CA . MET A 1 700 ? 14.774 42.965 -31.078 1.00 47.09 743 MET A CA 1
ATOM 5298 C C . MET A 1 700 ? 14.470 43.205 -29.606 1.00 46.35 743 MET A C 1
ATOM 5299 O O . MET A 1 700 ? 15.397 43.359 -28.801 1.00 37.12 743 MET A O 1
ATOM 5304 N N . ARG A 1 701 ? 13.189 43.240 -29.233 1.00 48.12 744 ARG A N 1
ATOM 5305 C CA . ARG A 1 701 ? 12.841 43.409 -27.826 1.00 41.89 744 ARG A CA 1
ATOM 5306 C C . ARG A 1 701 ? 13.324 42.223 -27.002 1.00 40.72 744 ARG A C 1
ATOM 5307 O O . ARG A 1 701 ? 14.036 42.397 -26.006 1.00 42.04 744 ARG A O 1
ATOM 5315 N N . THR A 1 702 ? 12.956 41.007 -27.416 1.00 39.72 745 THR A N 1
ATOM 5316 C CA . THR A 1 702 ? 13.371 39.801 -26.707 1.00 39.27 745 THR A CA 1
ATOM 5317 C C . THR A 1 702 ? 14.883 39.759 -26.527 1.00 39.33 745 THR A C 1
ATOM 5318 O O . THR A 1 702 ? 15.383 39.649 -25.405 1.00 39.89 745 THR A O 1
ATOM 5322 N N . VAL A 1 703 ? 15.627 39.860 -27.633 1.00 42.82 746 VAL A N 1
ATOM 5323 C CA . VAL A 1 703 ? 17.090 39.870 -27.579 1.00 42.62 746 VAL A CA 1
ATOM 5324 C C . VAL A 1 703 ? 17.583 40.917 -26.591 1.00 43.59 746 VAL A C 1
ATOM 5325 O O . VAL A 1 703 ? 18.559 40.697 -25.860 1.00 42.29 746 VAL A O 1
ATOM 5329 N N . TYR A 1 704 ? 16.917 42.074 -26.552 1.00 40.36 747 TYR A N 1
ATOM 5330 C CA . TYR A 1 704 ? 17.262 43.075 -25.549 1.00 38.74 747 TYR A CA 1
ATOM 5331 C C . TYR A 1 704 ? 16.897 42.603 -24.145 1.00 42.56 747 TYR A C 1
ATOM 5332 O O . TYR A 1 704 ? 17.662 42.814 -23.197 1.00 46.90 747 TYR A O 1
ATOM 5341 N N . LYS A 1 705 ? 15.734 41.963 -23.990 1.00 40.87 748 LYS A N 1
ATOM 5342 C CA . LYS A 1 705 ? 15.279 41.579 -22.657 1.00 38.11 748 LYS A CA 1
ATOM 5343 C C . LYS A 1 705 ? 16.184 40.526 -22.028 1.00 44.87 748 LYS A C 1
ATOM 5344 O O . LYS A 1 705 ? 16.244 40.421 -20.797 1.00 56.77 748 LYS A O 1
ATOM 5350 N N . ILE A 1 706 ? 16.892 39.741 -22.843 1.00 42.66 749 ILE A N 1
ATOM 5351 C CA . ILE A 1 706 ? 17.787 38.723 -22.299 1.00 41.19 749 ILE A CA 1
ATOM 5352 C C . ILE A 1 706 ? 19.094 39.332 -21.806 1.00 48.27 749 ILE A C 1
ATOM 5353 O O . ILE A 1 706 ? 19.724 38.791 -20.889 1.00 51.47 749 ILE A O 1
ATOM 5358 N N . SER A 1 707 ? 19.521 40.452 -22.391 1.00 53.17 750 SER A N 1
ATOM 5359 C CA . SER A 1 707 ? 20.892 40.925 -22.246 1.00 54.16 750 SER A CA 1
ATOM 5360 C C . SER A 1 707 ? 21.178 41.617 -20.918 1.00 63.40 750 SER A C 1
ATOM 5361 O O . SER A 1 707 ? 22.345 41.921 -20.647 1.00 69.34 750 SER A O 1
ATOM 5364 N N . LYS A 1 708 ? 20.172 41.886 -20.092 1.00 63.82 751 LYS A N 1
ATOM 5365 C CA . LYS A 1 708 ? 20.443 42.468 -18.779 1.00 68.45 751 LYS A CA 1
ATOM 5366 C C . LYS A 1 708 ? 20.507 41.382 -17.708 1.00 71.29 751 LYS A C 1
ATOM 5367 O O . LYS A 1 708 ? 21.513 40.684 -17.575 1.00 72.71 751 LYS A O 1
ATOM 5373 N N . THR A 1 720 ? 29.478 42.455 -35.982 1.00 97.14 763 THR A N 1
ATOM 5374 C CA . THR A 1 720 ? 29.560 43.313 -37.162 1.00 104.54 763 THR A CA 1
ATOM 5375 C C . THR A 1 720 ? 28.197 43.722 -37.713 1.00 106.45 763 THR A C 1
ATOM 5376 O O . THR A 1 720 ? 27.928 44.921 -37.859 1.00 109.95 763 THR A O 1
ATOM 5380 N N . PHE A 1 721 ? 27.335 42.745 -38.003 1.00 106.01 764 PHE A N 1
ATOM 5381 C CA . PHE A 1 721 ? 26.396 42.935 -39.119 1.00 94.60 764 PHE A CA 1
ATOM 5382 C C . PHE A 1 721 ? 24.956 43.390 -38.829 1.00 93.62 764 PHE A C 1
ATOM 5383 O O . PHE A 1 721 ? 24.648 44.487 -39.234 1.00 95.08 764 PHE A O 1
ATOM 5391 N N . PHE A 1 722 ? 24.093 42.696 -38.080 1.00 85.59 765 PHE A N 1
ATOM 5392 C CA . PHE A 1 722 ? 23.832 42.827 -36.640 1.00 79.07 765 PHE A CA 1
ATOM 5393 C C . PHE A 1 722 ? 24.135 44.194 -36.057 1.00 80.57 765 PHE A C 1
ATOM 5394 O O . PHE A 1 722 ? 23.214 44.817 -35.569 1.00 88.34 765 PHE A O 1
ATOM 5402 N N . PHE A 1 723 ? 25.377 44.658 -36.031 1.00 76.34 766 PHE A N 1
ATOM 5403 C CA . PHE A 1 723 ? 25.549 46.022 -35.553 1.00 70.95 766 PHE A CA 1
ATOM 5404 C C . PHE A 1 723 ? 25.443 47.034 -36.679 1.00 79.10 766 PHE A C 1
ATOM 5405 O O . PHE A 1 723 ? 24.976 48.158 -36.454 1.00 79.28 766 PHE A O 1
ATOM 5413 N N . GLN A 1 724 ? 25.822 46.648 -37.895 1.00 90.04 767 GLN A N 1
ATOM 5414 C CA . GLN A 1 724 ? 25.507 47.483 -39.043 1.00 82.95 767 GLN A CA 1
ATOM 5415 C C . GLN A 1 724 ? 24.018 47.420 -39.359 1.00 78.59 767 GLN A C 1
ATOM 5416 O O . GLN A 1 724 ? 23.434 48.409 -39.807 1.00 76.91 767 GLN A O 1
ATOM 5422 N N . LYS A 1 725 ? 23.383 46.282 -39.102 1.00 80.19 768 LYS A N 1
ATOM 5423 C CA . LYS A 1 725 ? 21.956 46.183 -39.341 1.00 75.13 768 LYS A CA 1
ATOM 5424 C C . LYS A 1 725 ? 21.170 46.708 -38.150 1.00 76.34 768 LYS A C 1
ATOM 5425 O O . LYS A 1 725 ? 19.948 46.863 -38.234 1.00 75.11 768 LYS A O 1
ATOM 5431 N N . LEU A 1 726 ? 21.849 47.019 -37.053 1.00 76.70 769 LEU A N 1
ATOM 5432 C CA . LEU A 1 726 ? 21.196 47.678 -35.941 1.00 68.46 769 LEU A CA 1
ATOM 5433 C C . LEU A 1 726 ? 21.304 49.191 -36.029 1.00 68.99 769 LEU A C 1
ATOM 5434 O O . LEU A 1 726 ? 20.373 49.891 -35.624 1.00 69.82 769 LEU A O 1
ATOM 5439 N N . GLU A 1 727 ? 22.404 49.702 -36.585 1.00 73.47 770 GLU A N 1
ATOM 5440 C CA . GLU A 1 727 ? 22.508 51.130 -36.869 1.00 72.89 770 GLU A CA 1
ATOM 5441 C C . GLU A 1 727 ? 21.438 51.569 -37.862 1.00 69.22 770 GLU A C 1
ATOM 5442 O O . GLU A 1 727 ? 20.746 52.574 -37.653 1.00 68.75 770 GLU A O 1
ATOM 5448 N N . ASP A 1 728 ? 21.292 50.820 -38.959 1.00 64.21 771 ASP A N 1
ATOM 5449 C CA . ASP A 1 728 ? 20.327 51.131 -40.010 1.00 69.35 771 ASP A CA 1
ATOM 5450 C C . ASP A 1 728 ? 18.876 51.010 -39.559 1.00 69.36 771 ASP A C 1
ATOM 5451 O O . ASP A 1 728 ? 17.987 51.327 -40.356 1.00 74.10 771 ASP A O 1
ATOM 5456 N N . TYR A 1 729 ? 18.608 50.577 -38.327 1.00 67.18 772 TYR A N 1
ATOM 5457 C CA . TYR A 1 729 ? 17.257 50.603 -37.774 1.00 65.57 772 TYR A CA 1
ATOM 5458 C C . TYR A 1 729 ? 17.041 51.750 -36.799 1.00 62.68 772 TYR A C 1
ATOM 5459 O O . TYR A 1 729 ? 15.944 52.319 -36.750 1.00 61.71 772 TYR A O 1
ATOM 5468 N N . ALA A 1 730 ? 18.060 52.088 -36.004 1.00 58.99 773 ALA A N 1
ATOM 5469 C CA . ALA A 1 730 ? 17.951 53.224 -35.094 1.00 55.19 773 ALA A CA 1
ATOM 5470 C C . ALA A 1 730 ? 17.734 54.526 -35.852 1.00 60.77 773 ALA A C 1
ATOM 5471 O O . ALA A 1 730 ? 17.140 55.468 -35.312 1.00 54.78 773 ALA A O 1
ATOM 5473 N N . LYS A 1 731 ? 18.211 54.598 -37.095 1.00 68.15 774 LYS A N 1
ATOM 5474 C CA . LYS A 1 731 ? 17.980 55.788 -37.912 1.00 68.73 774 LYS A CA 1
ATOM 5475 C C . LYS A 1 731 ? 16.629 55.712 -38.614 1.00 72.31 774 LYS A C 1
ATOM 5476 O O . LYS A 1 731 ? 15.678 56.397 -38.229 1.00 76.79 774 LYS A O 1
ATOM 5482 N N . GLU A 1 732 ? 16.524 54.854 -39.630 1.00 70.71 775 GLU A N 1
ATOM 5483 C CA . GLU A 1 732 ? 15.394 54.840 -40.552 1.00 72.55 775 GLU A CA 1
ATOM 5484 C C . GLU A 1 732 ? 14.435 53.681 -40.296 1.00 73.35 775 GLU A C 1
ATOM 5485 O O . GLU A 1 732 ? 13.792 53.190 -41.230 1.00 77.49 775 GLU A O 1
ATOM 5491 N N . GLY A 1 733 ? 14.324 53.232 -39.047 1.00 64.58 776 GLY A N 1
ATOM 5492 C CA . GLY A 1 733 ? 13.320 52.264 -38.668 1.00 54.33 776 GLY A CA 1
ATOM 5493 C C . GLY A 1 733 ? 12.130 52.939 -38.003 1.00 52.79 776 GLY A C 1
ATOM 5494 O O . GLY A 1 733 ? 12.170 54.110 -37.641 1.00 53.89 776 GLY A O 1
ATOM 5495 N N . ASN A 1 734 ? 11.054 52.174 -37.853 1.00 50.55 777 ASN A N 1
ATOM 5496 C CA . ASN A 1 734 ? 9.873 52.713 -37.203 1.00 46.87 777 ASN A CA 1
ATOM 5497 C C . ASN A 1 734 ? 10.093 52.764 -35.689 1.00 43.38 777 ASN A C 1
ATOM 5498 O O . ASN A 1 734 ? 11.014 52.127 -35.171 1.00 43.13 777 ASN A O 1
ATOM 5503 N N . PRO A 1 735 ? 9.284 53.544 -34.960 1.00 39.47 778 PRO A N 1
ATOM 5504 C CA . PRO A 1 735 ? 9.592 53.793 -33.539 1.00 41.31 778 PRO A CA 1
ATOM 5505 C C . PRO A 1 735 ? 9.774 52.545 -32.688 1.00 43.10 778 PRO A C 1
ATOM 5506 O O . PRO A 1 735 ? 10.543 52.586 -31.720 1.00 45.36 778 PRO A O 1
ATOM 5510 N N . LEU A 1 736 ? 9.104 51.435 -33.005 1.00 44.45 779 LEU A N 1
ATOM 5511 C CA . LEU A 1 736 ? 9.309 50.232 -32.204 1.00 42.98 779 LEU A CA 1
ATOM 5512 C C . LEU A 1 736 ? 10.629 49.551 -32.548 1.00 47.27 779 LEU A C 1
ATOM 5513 O O . LEU A 1 736 ? 11.338 49.081 -31.652 1.00 48.00 779 LEU A O 1
ATOM 5518 N N . GLU A 1 737 ? 10.980 49.495 -33.835 1.00 44.16 780 GLU A N 1
ATOM 5519 C CA . GLU A 1 737 ? 12.256 48.904 -34.227 1.00 39.40 780 GLU A CA 1
ATOM 5520 C C . GLU A 1 737 ? 13.431 49.771 -33.788 1.00 39.32 780 GLU A C 1
ATOM 5521 O O . GLU A 1 737 ? 14.441 49.256 -33.295 1.00 35.65 780 GLU A O 1
ATOM 5527 N N . ALA A 1 738 ? 13.314 51.092 -33.951 1.00 41.09 781 ALA A N 1
ATOM 5528 C CA . ALA A 1 738 ? 14.414 51.997 -33.632 1.00 39.49 781 ALA A CA 1
ATOM 5529 C C . ALA A 1 738 ? 14.652 52.107 -32.134 1.00 38.93 781 ALA A C 1
ATOM 5530 O O . ALA A 1 738 ? 15.799 52.281 -31.703 1.00 44.50 781 ALA A O 1
ATOM 5532 N N . LYS A 1 739 ? 13.590 52.026 -31.330 1.00 37.33 782 LYS A N 1
ATOM 5533 C CA . LYS A 1 739 ? 13.748 52.123 -29.882 1.00 41.16 782 LYS A CA 1
ATOM 5534 C C . LYS A 1 739 ? 14.672 51.031 -29.356 1.00 44.68 782 LYS A C 1
ATOM 5535 O O . LYS A 1 739 ? 15.614 51.302 -28.603 1.00 48.07 782 LYS A O 1
ATOM 5541 N N . TYR A 1 740 ? 14.426 49.785 -29.759 1.00 41.82 783 TYR A N 1
ATOM 5542 C CA . TYR A 1 740 ? 15.217 48.668 -29.264 1.00 42.19 783 TYR A CA 1
ATOM 5543 C C . TYR A 1 740 ? 16.510 48.485 -30.041 1.00 48.54 783 TYR A C 1
ATOM 5544 O O . TYR A 1 740 ? 17.456 47.885 -29.517 1.00 50.07 783 TYR A O 1
ATOM 5553 N N . ALA A 1 741 ? 16.575 48.989 -31.273 1.00 54.48 784 ALA A N 1
ATOM 5554 C CA . ALA A 1 741 ? 17.848 49.033 -31.981 1.00 47.51 784 ALA A CA 1
ATOM 5555 C C . ALA A 1 741 ? 18.836 49.934 -31.249 1.00 46.40 784 ALA A C 1
ATOM 5556 O O . ALA A 1 741 ? 19.964 49.530 -30.944 1.00 47.07 784 ALA A O 1
ATOM 5558 N N . ILE A 1 742 ? 18.418 51.166 -30.945 1.00 47.78 785 ILE A N 1
ATOM 5559 C CA . ILE A 1 742 ? 19.265 52.073 -30.182 1.00 47.29 785 ILE A CA 1
ATOM 5560 C C . ILE A 1 742 ? 19.390 51.635 -28.729 1.00 47.74 785 ILE A C 1
ATOM 5561 O O . ILE A 1 742 ? 20.338 52.037 -28.046 1.00 45.38 785 ILE A O 1
ATOM 5566 N N . LYS A 1 743 ? 18.462 50.815 -28.234 1.00 46.78 786 LYS A N 1
ATOM 5567 C CA . LYS A 1 743 ? 18.609 50.256 -26.896 1.00 47.52 786 LYS A CA 1
ATOM 5568 C C . LYS A 1 743 ? 19.652 49.147 -26.876 1.00 47.92 786 LYS A C 1
ATOM 5569 O O . LYS A 1 743 ? 20.505 49.104 -25.984 1.00 51.93 786 LYS A O 1
ATOM 5575 N N . LEU A 1 744 ? 19.599 48.243 -27.859 1.00 41.37 787 LEU A N 1
ATOM 5576 C CA . LEU A 1 744 ? 20.567 47.152 -27.922 1.00 44.39 787 LEU A CA 1
ATOM 5577 C C . LEU A 1 744 ? 21.989 47.663 -28.119 1.00 50.13 787 LEU A C 1
ATOM 5578 O O . LEU A 1 744 ? 22.943 47.038 -27.641 1.00 58.87 787 LEU A O 1
ATOM 5583 N N . LEU A 1 745 ? 22.153 48.792 -28.812 1.00 48.90 788 LEU A N 1
ATOM 5584 C CA . LEU A 1 745 ? 23.491 49.310 -29.078 1.00 41.54 788 LEU A CA 1
ATOM 5585 C C . LEU A 1 745 ? 24.156 49.811 -27.802 1.00 45.01 788 LEU A C 1
ATOM 5586 O O . LEU A 1 745 ? 25.354 49.586 -27.589 1.00 57.57 788 LEU A O 1
ATOM 5591 N N . GLY A 1 746 ? 23.390 50.465 -26.930 1.00 49.85 789 GLY A N 1
ATOM 5592 C CA . GLY A 1 746 ? 23.877 50.831 -25.615 1.00 53.62 789 GLY A CA 1
ATOM 5593 C C . GLY A 1 746 ? 24.322 49.673 -24.748 1.00 55.73 789 GLY A C 1
ATOM 5594 O O . GLY A 1 746 ? 24.807 49.905 -23.638 1.00 59.16 789 GLY A O 1
ATOM 5595 N N . LEU A 1 747 ? 24.154 48.434 -25.208 1.00 55.38 790 LEU A N 1
ATOM 5596 C CA . LEU A 1 747 ? 24.653 47.258 -24.507 1.00 60.13 790 LEU A CA 1
ATOM 5597 C C . LEU A 1 747 ? 25.973 46.751 -25.062 1.00 62.74 790 LEU A C 1
ATOM 5598 O O . LEU A 1 747 ? 26.643 45.955 -24.393 1.00 70.78 790 LEU A O 1
ATOM 5603 N N . ALA A 1 748 ? 26.344 47.188 -26.268 1.00 63.67 791 ALA A N 1
ATOM 5604 C CA . ALA A 1 748 ? 27.625 46.866 -26.874 1.00 71.49 791 ALA A CA 1
ATOM 5605 C C . ALA A 1 748 ? 28.763 47.452 -26.038 1.00 79.58 791 ALA A C 1
ATOM 5606 O O . ALA A 1 748 ? 28.548 48.386 -25.262 1.00 72.16 791 ALA A O 1
ATOM 5608 N N . PRO A 1 749 ? 29.987 46.923 -26.173 1.00 86.88 792 PRO A N 1
ATOM 5609 C CA . PRO A 1 749 ? 31.095 47.513 -25.403 1.00 80.65 792 PRO A CA 1
ATOM 5610 C C . PRO A 1 749 ? 31.421 48.934 -25.821 1.00 75.43 792 PRO A C 1
ATOM 5611 O O . PRO A 1 749 ? 31.774 49.756 -24.969 1.00 67.27 792 PRO A O 1
ATOM 5615 N N . ASN A 1 750 ? 31.307 49.255 -27.111 1.00 80.99 793 ASN A N 1
ATOM 5616 C CA . ASN A 1 750 ? 31.511 50.624 -27.587 1.00 82.81 793 ASN A CA 1
ATOM 5617 C C . ASN A 1 750 ? 30.146 51.298 -27.696 1.00 79.52 793 ASN A C 1
ATOM 5618 O O . ASN A 1 750 ? 29.575 51.467 -28.775 1.00 71.36 793 ASN A O 1
ATOM 5623 N N . ALA A 1 751 ? 29.619 51.690 -26.536 1.00 75.55 794 ALA A N 1
ATOM 5624 C CA . ALA A 1 751 ? 28.293 52.287 -26.461 1.00 67.61 794 ALA A CA 1
ATOM 5625 C C . ALA A 1 751 ? 28.284 53.689 -27.055 1.00 67.67 794 ALA A C 1
ATOM 5626 O O . ALA A 1 751 ? 27.669 53.921 -28.101 1.00 65.15 794 ALA A O 1
ATOM 5628 N N . ALA A 1 752 ? 28.976 54.626 -26.399 1.00 67.93 795 ALA A N 1
ATOM 5629 C CA . ALA A 1 752 ? 28.923 56.024 -26.820 1.00 66.88 795 ALA A CA 1
ATOM 5630 C C . ALA A 1 752 ? 29.484 56.221 -28.222 1.00 61.74 795 ALA A C 1
ATOM 5631 O O . ALA A 1 752 ? 29.063 57.140 -28.932 1.00 62.57 795 ALA A O 1
ATOM 5633 N N . GLU A 1 753 ? 30.434 55.380 -28.638 1.00 59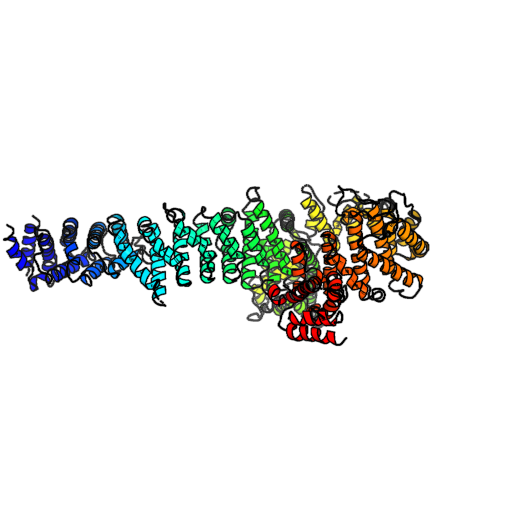.73 796 GLU A N 1
ATOM 5634 C CA . GLU A 1 753 ? 30.916 55.451 -30.013 1.00 69.92 796 GLU A CA 1
ATOM 5635 C C . GLU A 1 753 ? 29.816 55.084 -31.000 1.00 73.27 796 GLU A C 1
ATOM 5636 O O . GLU A 1 753 ? 29.785 55.603 -32.122 1.00 76.02 796 GLU A O 1
ATOM 5642 N N . TYR A 1 754 ? 28.900 54.203 -30.594 1.00 72.81 797 TYR A N 1
ATOM 5643 C CA . TYR A 1 754 ? 27.802 53.801 -31.466 1.00 69.94 797 TYR A CA 1
ATOM 5644 C C . TYR A 1 754 ? 26.637 54.780 -31.377 1.00 66.60 797 TYR A C 1
ATOM 5645 O O . TYR A 1 754 ? 26.119 55.231 -32.404 1.00 63.43 797 TYR A O 1
ATOM 5654 N N . LEU A 1 755 ? 26.219 55.123 -30.156 1.00 64.92 798 LEU A N 1
ATOM 5655 C CA . LEU A 1 755 ? 25.052 55.981 -29.969 1.00 58.69 798 LEU A CA 1
ATOM 5656 C C . LEU A 1 755 ? 25.280 57.363 -30.568 1.00 69.98 798 LEU A C 1
ATOM 5657 O O . LEU A 1 755 ? 24.466 57.849 -31.362 1.00 69.38 798 LEU A O 1
ATOM 5662 N N . SER A 1 756 ? 26.384 58.019 -30.187 1.00 74.40 799 SER A N 1
ATOM 5663 C CA . SER A 1 756 ? 26.696 59.341 -30.726 1.00 64.69 799 SER A CA 1
ATOM 5664 C C . SER A 1 756 ? 26.778 59.322 -32.241 1.00 59.04 799 SER A C 1
ATOM 5665 O O . SER A 1 756 ? 26.406 60.301 -32.897 1.00 58.88 799 SER A O 1
ATOM 5668 N N . GLU A 1 757 ? 27.268 58.222 -32.812 1.00 59.59 800 GLU A N 1
ATOM 5669 C CA . GLU A 1 757 ? 27.304 58.093 -34.260 1.00 70.55 800 GLU A CA 1
ATOM 5670 C C . GLU A 1 757 ? 25.908 58.023 -34.863 1.00 74.31 800 GLU A C 1
ATOM 5671 O O . GLU A 1 757 ? 25.742 58.348 -36.042 1.00 83.08 800 GLU A O 1
ATOM 5677 N N . VAL A 1 758 ? 24.909 57.607 -34.088 1.00 69.10 801 VAL A N 1
ATOM 5678 C CA . VAL A 1 758 ? 23.527 57.636 -34.559 1.00 66.10 801 VAL A CA 1
ATOM 5679 C C . VAL A 1 758 ? 22.885 58.992 -34.290 1.00 65.93 801 VAL A C 1
ATOM 5680 O O . VAL A 1 758 ? 22.174 59.525 -35.144 1.00 68.55 801 VAL A O 1
ATOM 5684 N N . ALA A 1 759 ? 23.138 59.569 -33.113 1.00 65.52 802 ALA A N 1
ATOM 5685 C CA . ALA A 1 759 ? 22.609 60.878 -32.746 1.00 64.98 802 ALA A CA 1
ATOM 5686 C C . ALA A 1 759 ? 22.990 61.930 -33.778 1.00 67.38 802 ALA A C 1
ATOM 5687 O O . ALA A 1 759 ? 22.140 62.378 -34.556 1.00 68.21 802 ALA A O 1
ATOM 5689 N N . THR A 1 760 ? 24.273 62.301 -33.811 1.00 68.04 803 THR A N 1
ATOM 5690 C CA . THR A 1 760 ? 24.792 63.307 -34.733 1.00 70.54 803 THR A CA 1
ATOM 5691 C C . THR A 1 760 ? 24.496 62.974 -36.192 1.00 63.14 803 THR A C 1
ATOM 5692 O O . THR A 1 760 ? 24.724 63.805 -37.077 1.00 62.30 803 THR A O 1
ATOM 5696 N N . ALA A 1 761 ? 23.994 61.767 -36.458 1.00 62.88 804 ALA A N 1
ATOM 5697 C CA . ALA A 1 761 ? 23.552 61.394 -37.794 1.00 66.89 804 ALA A CA 1
ATOM 5698 C C . ALA A 1 761 ? 22.072 61.651 -38.034 1.00 60.51 804 ALA A C 1
ATOM 5699 O O . ALA A 1 761 ? 21.682 61.920 -39.175 1.00 60.78 804 ALA A O 1
ATOM 5701 N N . ILE A 1 762 ? 21.235 61.575 -36.999 1.00 65.19 805 ILE A N 1
ATOM 5702 C CA . ILE A 1 762 ? 19.811 61.825 -37.194 1.00 65.91 805 ILE A CA 1
ATOM 5703 C C . ILE A 1 762 ? 19.428 63.288 -37.004 1.00 68.33 805 ILE A C 1
ATOM 5704 O O . ILE A 1 762 ? 18.397 63.721 -37.535 1.00 73.21 805 ILE A O 1
ATOM 5709 N N . LEU A 1 763 ? 20.221 64.063 -36.273 1.00 62.54 806 LEU A N 1
ATOM 5710 C CA . LEU A 1 763 ? 19.822 65.419 -35.932 1.00 56.85 806 LEU A CA 1
ATOM 5711 C C . LEU A 1 763 ? 20.878 66.437 -36.367 1.00 59.75 806 LEU A C 1
ATOM 5712 O O . LEU A 1 763 ? 21.998 66.044 -36.686 1.00 64.06 806 LEU A O 1
ATOM 5717 N N . PRO A 1 764 ? 20.532 67.743 -36.392 1.00 61.08 807 PRO A N 1
ATOM 5718 C CA . PRO A 1 764 ? 19.269 68.448 -36.104 1.00 66.02 807 PRO A CA 1
ATOM 5719 C C . PRO A 1 764 ? 18.048 67.909 -36.858 1.00 65.03 807 PRO A C 1
ATOM 5720 O O . PRO A 1 764 ? 18.158 67.493 -38.012 1.00 58.60 807 PRO A O 1
ATOM 5724 N N . LEU A 1 765 ? 16.897 67.922 -36.189 1.00 65.86 808 LEU A N 1
ATOM 5725 C CA . LEU A 1 765 ? 15.719 67.210 -36.671 1.00 65.24 808 LEU A CA 1
ATOM 5726 C C . LEU A 1 765 ? 15.163 67.852 -37.934 1.00 63.77 808 LEU A C 1
ATOM 5727 O O . LEU A 1 765 ? 15.024 69.076 -38.012 1.00 70.12 808 LEU A O 1
ATOM 5732 N N . ASP A 1 766 ? 14.837 67.021 -38.921 1.00 61.30 809 ASP A N 1
ATOM 5733 C CA . ASP A 1 766 ? 14.031 67.449 -40.062 1.00 61.37 809 ASP A CA 1
ATOM 5734 C C . ASP A 1 766 ? 12.581 67.126 -39.727 1.00 58.40 809 ASP A C 1
ATOM 5735 O O . ASP A 1 766 ? 12.177 65.961 -39.727 1.00 61.73 809 ASP A O 1
ATOM 5740 N N . LEU A 1 767 ? 11.803 68.167 -39.418 1.00 58.01 810 LEU A N 1
ATOM 5741 C CA . LEU A 1 767 ? 10.402 67.983 -39.049 1.00 54.33 810 LEU A CA 1
ATOM 5742 C C . LEU A 1 767 ? 9.642 67.206 -40.113 1.00 55.17 810 LEU A C 1
ATOM 5743 O O . LEU A 1 767 ? 8.791 66.366 -39.796 1.00 58.57 810 LEU A O 1
ATOM 5748 N N . LYS A 1 768 ? 9.949 67.465 -41.382 1.00 56.89 811 LYS A N 1
ATOM 5749 C CA . LYS A 1 768 ? 9.198 66.897 -42.494 1.00 60.17 811 LYS A CA 1
ATOM 5750 C C . LYS A 1 768 ? 9.590 65.458 -42.807 1.00 66.87 811 LYS A C 1
ATOM 5751 O O . LYS A 1 768 ? 8.815 64.750 -43.459 1.00 74.67 811 LYS A O 1
ATOM 5757 N N . SER A 1 769 ? 10.761 65.013 -42.353 1.00 68.99 812 SER A N 1
ATOM 5758 C CA . SER A 1 769 ? 11.294 63.720 -42.761 1.00 72.70 812 SER A CA 1
ATOM 5759 C C . SER A 1 769 ? 10.393 62.583 -42.295 1.00 72.61 812 SER A C 1
ATOM 5760 O O . SER A 1 769 ? 9.752 62.654 -41.242 1.00 75.32 812 SER A O 1
ATOM 5763 N N . LYS A 1 770 ? 10.365 61.513 -43.092 1.00 65.85 813 LYS A N 1
ATOM 5764 C CA . LYS A 1 770 ? 9.498 60.374 -42.816 1.00 72.56 813 LYS A CA 1
ATOM 5765 C C . LYS A 1 770 ? 9.907 59.606 -41.565 1.00 72.05 813 LYS A C 1
ATOM 5766 O O . LYS A 1 770 ? 9.197 58.672 -41.177 1.00 72.28 813 LYS A O 1
ATOM 5772 N N . HIS A 1 771 ? 11.023 59.970 -40.930 1.00 66.39 814 HIS A N 1
ATOM 5773 C CA . HIS A 1 771 ? 11.517 59.273 -39.749 1.00 66.17 814 HIS A CA 1
ATOM 5774 C C . HIS A 1 771 ? 11.543 60.182 -38.526 1.00 62.73 814 HIS A C 1
ATOM 5775 O O . HIS A 1 771 ? 12.262 59.898 -37.564 1.00 56.28 814 HIS A O 1
ATOM 5782 N N . PHE A 1 772 ? 10.764 61.267 -38.539 1.00 56.91 815 PHE A N 1
ATOM 5783 C CA . PHE A 1 772 ? 10.845 62.254 -37.467 1.00 55.04 815 PHE A CA 1
ATOM 5784 C C . PHE A 1 772 ? 10.327 61.689 -36.150 1.00 50.60 815 PHE A C 1
ATOM 5785 O O . PHE A 1 772 ? 10.963 61.853 -35.104 1.00 47.94 815 PHE A O 1
ATOM 5793 N N . ALA A 1 773 ? 9.164 61.031 -36.180 1.00 50.69 816 ALA A N 1
ATOM 5794 C CA . ALA A 1 773 ? 8.611 60.433 -34.967 1.00 51.35 816 ALA A CA 1
ATOM 5795 C C . ALA A 1 773 ? 9.567 59.399 -34.386 1.00 47.08 816 ALA A C 1
ATOM 5796 O O . ALA A 1 773 ? 9.819 59.375 -33.178 1.00 43.95 816 ALA A O 1
ATOM 5798 N N . SER A 1 774 ? 10.113 58.536 -35.243 1.00 45.64 817 SER A N 1
ATOM 5799 C CA . SER A 1 774 ? 11.125 57.580 -34.810 1.00 42.25 817 SER A CA 1
ATOM 5800 C C . SER A 1 774 ? 12.344 58.293 -34.250 1.00 43.50 817 SER A C 1
ATOM 5801 O O . SER A 1 774 ? 12.961 57.827 -33.285 1.00 40.16 817 SER A O 1
ATOM 5804 N N . ASN A 1 775 ? 12.697 59.436 -34.841 1.00 45.71 818 ASN A N 1
ATOM 5805 C CA . ASN A 1 775 ? 13.880 60.167 -34.405 1.00 43.39 818 ASN A CA 1
ATOM 5806 C C . ASN A 1 775 ? 13.692 60.734 -33.003 1.00 40.81 818 ASN A C 1
ATOM 5807 O O . ASN A 1 775 ? 14.627 60.724 -32.195 1.00 44.92 818 ASN A O 1
ATOM 5812 N N . VAL A 1 776 ? 12.490 61.226 -32.693 1.00 38.05 819 VAL A N 1
ATOM 5813 C CA . VAL A 1 776 ? 12.242 61.780 -31.363 1.00 31.91 819 VAL A CA 1
ATOM 5814 C C . VAL A 1 776 ? 12.371 60.694 -30.302 1.00 38.25 819 VAL A C 1
ATOM 5815 O O . VAL A 1 776 ? 12.866 60.942 -29.196 1.00 41.33 819 VAL A O 1
ATOM 5819 N N . LEU A 1 777 ? 11.959 59.468 -30.633 1.00 38.59 820 LEU A N 1
ATOM 5820 C CA . LEU A 1 777 ? 12.033 58.367 -29.676 1.00 35.94 820 LEU A CA 1
ATOM 5821 C C . LEU A 1 777 ? 13.477 57.949 -29.421 1.00 37.34 820 LEU A C 1
ATOM 5822 O O . LEU A 1 777 ? 13.879 57.744 -28.272 1.00 46.30 820 LEU A O 1
ATOM 5827 N N . VAL A 1 778 ? 14.269 57.806 -30.487 1.00 36.21 821 VAL A N 1
ATOM 5828 C CA . VAL A 1 778 ? 15.682 57.458 -30.345 1.00 37.45 821 VAL A CA 1
ATOM 5829 C C . VAL A 1 778 ? 16.382 58.462 -29.446 1.00 38.67 821 VAL A C 1
ATOM 5830 O O . VAL A 1 778 ? 17.155 58.090 -28.555 1.00 37.18 821 VAL A O 1
ATOM 5834 N N . LEU A 1 779 ? 16.114 59.752 -29.661 1.00 41.71 822 LEU A N 1
ATOM 5835 C CA . LEU A 1 779 ? 16.704 60.777 -28.808 1.00 43.16 822 LEU A CA 1
ATOM 5836 C C . LEU A 1 779 ? 16.197 60.665 -27.376 1.00 40.23 822 LEU A C 1
ATOM 5837 O O . LEU A 1 779 ? 16.941 60.935 -26.425 1.00 38.14 822 LEU A O 1
ATOM 5842 N N . ALA A 1 780 ? 14.933 60.274 -27.200 1.00 43.08 823 ALA A N 1
ATOM 5843 C CA . ALA A 1 780 ? 14.413 60.067 -25.854 1.00 43.08 823 ALA A CA 1
ATOM 5844 C C . ALA A 1 780 ? 15.118 58.912 -25.158 1.00 42.80 823 ALA A C 1
ATOM 5845 O O . ALA A 1 780 ? 15.286 58.933 -23.932 1.00 44.86 823 ALA A O 1
ATOM 5847 N N . GLU A 1 781 ? 15.546 57.903 -25.921 1.00 41.16 824 GLU A N 1
ATOM 5848 C CA . GLU A 1 781 ? 16.226 56.757 -25.332 1.00 46.87 824 GLU A CA 1
ATOM 5849 C C . GLU A 1 781 ? 17.703 57.031 -25.078 1.00 42.33 824 GLU A C 1
ATOM 5850 O O . GLU A 1 781 ? 18.293 56.418 -24.182 1.00 44.86 824 GLU A O 1
ATOM 5856 N N . ILE A 1 782 ? 18.316 57.934 -25.846 1.00 39.82 825 ILE A N 1
ATOM 5857 C CA . ILE A 1 782 ? 19.703 58.303 -25.580 1.00 37.93 825 ILE A CA 1
ATOM 5858 C C . ILE A 1 782 ? 19.790 59.182 -24.337 1.00 40.74 825 ILE A C 1
ATOM 5859 O O . ILE A 1 782 ? 20.753 59.091 -23.564 1.00 46.38 825 ILE A O 1
ATOM 5864 N N . THR A 1 783 ? 18.790 60.045 -24.120 1.00 41.60 826 THR A N 1
ATOM 5865 C CA . THR A 1 783 ? 18.734 60.810 -22.877 1.00 39.49 826 THR A CA 1
ATOM 5866 C C . THR A 1 783 ? 18.683 59.881 -21.670 1.00 45.65 826 THR A C 1
ATOM 5867 O O . THR A 1 783 ? 19.291 60.165 -20.632 1.00 46.37 826 THR A O 1
ATOM 5871 N N . LYS A 1 784 ? 17.970 58.761 -21.795 1.00 47.49 827 LYS A N 1
ATOM 5872 C CA . LYS A 1 784 ? 17.956 57.710 -20.785 1.00 44.57 827 LYS A CA 1
ATOM 5873 C C . LYS A 1 784 ? 19.359 57.181 -20.518 1.00 45.52 827 LYS A C 1
ATOM 5874 O O . LYS A 1 784 ? 19.913 57.388 -19.433 1.00 50.14 827 LYS A O 1
ATOM 5880 N N . MET A 1 785 ? 19.937 56.499 -21.507 1.00 49.72 828 MET A N 1
ATOM 5881 C CA . MET A 1 785 ? 21.227 55.841 -21.348 1.00 50.98 828 MET A CA 1
ATOM 5882 C C . MET A 1 785 ? 22.344 56.837 -21.063 1.00 53.73 828 MET A C 1
ATOM 5883 O O . MET A 1 785 ? 22.790 56.963 -19.918 1.00 56.85 828 MET A O 1
ATOM 5888 N N . GLN A 1 786 ? 22.802 57.546 -22.090 1.00 54.16 829 GLN A N 1
ATOM 5889 C CA . GLN A 1 786 ? 23.944 58.453 -21.967 1.00 59.66 829 GLN A CA 1
ATOM 5890 C C . GLN A 1 786 ? 23.532 59.868 -22.343 1.00 55.71 829 GLN A C 1
ATOM 5891 O O . GLN A 1 786 ? 23.510 60.219 -23.536 1.00 53.34 829 GLN A O 1
ATOM 5897 N N . PRO A 1 787 ? 23.199 60.715 -21.368 1.00 51.15 830 PRO A N 1
ATOM 5898 C CA . PRO A 1 787 ? 22.740 62.074 -21.685 1.00 53.93 830 PRO A CA 1
ATOM 5899 C C . PRO A 1 787 ? 23.865 63.032 -22.045 1.00 55.48 830 PRO A C 1
ATOM 5900 O O . PRO A 1 787 ? 23.633 64.005 -22.770 1.00 55.19 830 PRO A O 1
ATOM 5904 N N . GLN A 1 788 ? 25.079 62.784 -21.539 1.00 55.56 831 GLN A N 1
ATOM 5905 C CA . GLN A 1 788 ? 26.204 63.651 -21.874 1.00 57.63 831 GLN A CA 1
ATOM 5906 C C . GLN A 1 788 ? 26.469 63.678 -23.372 1.00 53.77 831 GLN A C 1
ATOM 5907 O O . GLN A 1 788 ? 27.114 64.610 -23.865 1.00 62.00 831 GLN A O 1
ATOM 5913 N N . LEU A 1 789 ? 25.981 62.676 -24.102 1.00 51.96 832 LEU A N 1
ATOM 5914 C CA . LEU A 1 789 ? 26.049 62.656 -25.555 1.00 51.53 832 LEU A CA 1
ATOM 5915 C C . LEU A 1 789 ? 25.111 63.670 -26.196 1.00 57.29 832 LEU A C 1
ATOM 5916 O O . LEU A 1 789 ? 25.206 63.898 -27.407 1.00 64.03 832 LEU A O 1
ATOM 5921 N N . LEU A 1 790 ? 24.216 64.281 -25.412 1.00 61.13 833 LEU A N 1
ATOM 5922 C CA . LEU A 1 790 ? 23.221 65.215 -25.922 1.00 59.33 833 LEU A CA 1
ATOM 5923 C C . LEU A 1 790 ? 23.170 66.520 -25.136 1.00 67.03 833 LEU A C 1
ATOM 5924 O O . LEU A 1 790 ? 22.252 67.322 -25.356 1.00 73.32 833 LEU A O 1
ATOM 5929 N N . GLU A 1 791 ? 24.118 66.754 -24.222 1.00 68.82 834 GLU A N 1
ATOM 5930 C CA . GLU A 1 791 ? 24.054 67.941 -23.371 1.00 75.55 834 GLU A CA 1
ATOM 5931 C C . GLU A 1 791 ? 24.094 69.228 -24.184 1.00 77.49 834 GLU A C 1
ATOM 5932 O O . GLU A 1 791 ? 23.486 70.231 -23.785 1.00 78.46 834 GLU A O 1
ATOM 5938 N N . LYS A 1 792 ? 24.792 69.218 -25.323 1.00 76.30 835 LYS A N 1
ATOM 5939 C CA . LYS A 1 792 ? 24.894 70.421 -26.140 1.00 73.75 835 LYS A CA 1
ATOM 5940 C C . LYS A 1 792 ? 23.547 70.787 -26.755 1.00 69.94 835 LYS A C 1
ATOM 5941 O O . LYS A 1 792 ? 22.982 71.845 -26.459 1.00 74.08 835 LYS A O 1
ATOM 5947 N N . ASP A 1 793 ? 23.002 69.908 -27.591 1.00 68.14 836 ASP A N 1
ATOM 5948 C CA . ASP A 1 793 ? 21.754 70.169 -28.296 1.00 68.04 836 ASP A CA 1
ATOM 5949 C C . ASP A 1 793 ? 20.513 70.010 -27.423 1.00 68.14 836 ASP A C 1
ATOM 5950 O O . ASP A 1 793 ? 19.400 70.171 -27.937 1.00 61.32 836 ASP A O 1
ATOM 5955 N N . SER A 1 794 ? 20.673 69.718 -26.130 1.00 74.84 837 SER A N 1
ATOM 5956 C CA . SER A 1 794 ? 19.531 69.380 -25.284 1.00 76.16 837 SER A CA 1
ATOM 5957 C C . SER A 1 794 ? 18.488 70.492 -25.280 1.00 72.65 837 SER A C 1
ATOM 5958 O O . SER A 1 794 ? 17.309 70.254 -25.569 1.00 66.54 837 SER A O 1
ATOM 5961 N N . THR A 1 795 ? 18.905 71.720 -24.959 1.00 73.18 838 THR A N 1
ATOM 5962 C CA . THR A 1 795 ? 17.951 72.821 -24.876 1.00 70.88 838 THR A CA 1
ATOM 5963 C C . THR A 1 795 ? 17.429 73.228 -26.248 1.00 63.14 838 THR A C 1
ATOM 5964 O O . THR A 1 795 ? 16.312 73.749 -26.352 1.00 63.10 838 THR A O 1
ATOM 5968 N N . GLU A 1 796 ? 18.211 73.002 -27.305 1.00 58.84 839 GLU A N 1
ATOM 5969 C CA . GLU A 1 796 ? 17.766 73.373 -28.645 1.00 56.04 839 GLU A CA 1
ATOM 5970 C C . GLU A 1 796 ? 16.645 72.458 -29.125 1.00 58.92 839 GLU A C 1
ATOM 5971 O O . GLU A 1 796 ? 15.632 72.928 -29.658 1.00 57.65 839 GLU A O 1
ATOM 5977 N N . ILE A 1 797 ? 16.808 71.145 -28.945 1.00 58.59 840 ILE A N 1
ATOM 5978 C CA . ILE A 1 797 ? 15.779 70.199 -29.372 1.00 53.97 840 ILE A CA 1
ATOM 5979 C C . ILE A 1 797 ? 14.507 70.403 -28.564 1.00 54.92 840 ILE A C 1
ATOM 5980 O O . ILE A 1 797 ? 13.397 70.412 -29.109 1.00 49.37 840 ILE A O 1
ATOM 5985 N N . VAL A 1 798 ? 14.654 70.550 -27.245 1.00 54.00 841 VAL A N 1
ATOM 5986 C CA . VAL A 1 798 ? 13.505 70.753 -26.367 1.00 48.30 841 VAL A CA 1
ATOM 5987 C C . VAL A 1 798 ? 12.668 71.926 -26.856 1.00 52.33 841 VAL A C 1
ATOM 5988 O O . VAL A 1 798 ? 11.438 71.837 -26.955 1.00 54.54 841 VAL A O 1
ATOM 5992 N N . GLY A 1 799 ? 13.327 73.037 -27.191 1.00 53.63 842 GLY A N 1
ATOM 5993 C CA . GLY A 1 799 ? 12.599 74.1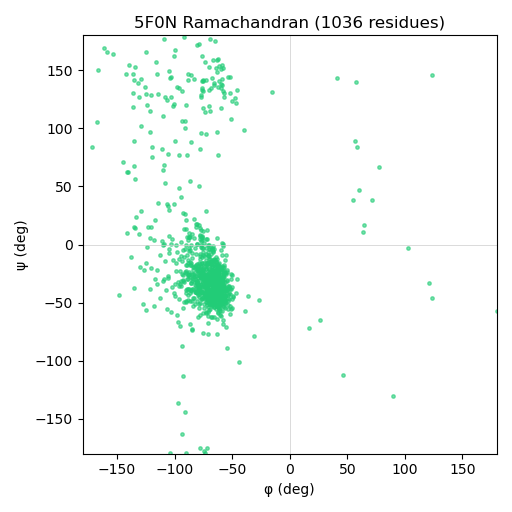92 -27.689 1.00 50.97 842 GLY A CA 1
ATOM 5994 C C . GLY A 1 799 ? 11.852 73.908 -28.979 1.00 51.22 842 GLY A C 1
ATOM 5995 O O . GLY A 1 799 ? 10.762 74.439 -29.208 1.00 59.33 842 GLY A O 1
ATOM 5996 N N . LEU A 1 800 ? 12.425 73.060 -29.839 1.00 42.24 843 LEU A N 1
ATOM 5997 C CA . LEU A 1 800 ? 11.770 72.732 -31.102 1.00 40.31 843 LEU A CA 1
ATOM 5998 C C . LEU A 1 800 ? 10.499 71.920 -30.876 1.00 46.95 843 LEU A C 1
ATOM 5999 O O . LEU A 1 800 ? 9.466 72.191 -31.497 1.00 55.10 843 LEU A O 1
ATOM 6004 N N . LEU A 1 801 ? 10.554 70.921 -29.992 1.00 45.31 844 LEU A N 1
ATOM 6005 C CA . LEU A 1 801 ? 9.399 70.049 -29.797 1.00 40.91 844 LEU A CA 1
ATOM 6006 C C . LEU A 1 801 ? 8.264 70.773 -29.084 1.00 44.54 844 LEU A C 1
ATOM 6007 O O . LEU A 1 801 ? 7.090 70.570 -29.416 1.00 44.74 844 LEU A O 1
ATOM 6012 N N . ILE A 1 802 ? 8.588 71.611 -28.095 1.00 42.53 845 ILE A N 1
ATOM 6013 C CA . ILE A 1 802 ? 7.546 72.387 -27.431 1.00 41.96 845 ILE A CA 1
ATOM 6014 C C . ILE A 1 802 ? 6.859 73.317 -28.421 1.00 41.26 845 ILE A C 1
ATOM 6015 O O . ILE A 1 802 ? 5.645 73.531 -28.342 1.00 42.48 845 ILE A O 1
ATOM 6020 N N . LYS A 1 803 ? 7.608 73.866 -29.378 1.00 49.53 846 LYS A N 1
ATOM 6021 C CA . LYS A 1 803 ? 7.012 74.765 -30.361 1.00 52.75 846 LYS A CA 1
ATOM 6022 C C . LYS A 1 803 ? 6.286 74.000 -31.461 1.00 48.52 846 LYS A C 1
ATOM 6023 O O . LYS A 1 803 ? 5.067 74.125 -31.618 1.00 54.23 846 LYS A O 1
ATOM 6029 N N . ASP A 1 804 ? 7.021 73.197 -32.225 1.00 45.69 847 ASP A N 1
ATOM 6030 C CA . ASP A 1 804 ? 6.545 72.661 -33.494 1.00 58.24 847 ASP A CA 1
ATOM 6031 C C . ASP A 1 804 ? 5.845 71.310 -33.382 1.00 57.99 847 ASP A C 1
ATOM 6032 O O . ASP A 1 804 ? 5.340 70.811 -34.395 1.00 59.29 847 ASP A O 1
ATOM 6037 N N . VAL A 1 805 ? 5.796 70.704 -32.196 1.00 51.31 848 VAL A N 1
ATOM 6038 C CA . VAL A 1 805 ? 5.173 69.401 -32.002 1.00 43.94 848 VAL A CA 1
ATOM 6039 C C . VAL A 1 805 ? 3.991 69.482 -31.042 1.00 45.50 848 VAL A C 1
ATOM 6040 O O . VAL A 1 805 ? 2.882 69.046 -31.366 1.00 48.88 848 VAL A O 1
ATOM 6044 N N . LEU A 1 806 ? 4.206 70.052 -29.857 1.00 45.71 849 LEU A N 1
ATOM 6045 C CA . LEU A 1 806 ? 3.184 70.051 -28.817 1.00 46.28 849 LEU A CA 1
ATOM 6046 C C . LEU A 1 806 ? 2.272 71.273 -28.889 1.00 46.49 849 LEU A C 1
ATOM 6047 O O . LEU A 1 806 ? 1.045 71.134 -28.851 1.00 46.51 849 LEU A O 1
ATOM 6052 N N . LEU A 1 807 ? 2.845 72.472 -28.981 1.00 41.15 850 LEU A N 1
ATOM 6053 C CA . LEU A 1 807 ? 2.061 73.688 -29.156 1.00 40.65 850 LEU A CA 1
ATOM 6054 C C . LEU A 1 807 ? 1.751 73.985 -30.618 1.00 46.10 850 LEU A C 1
ATOM 6055 O O . LEU A 1 807 ? 1.033 74.949 -30.901 1.00 50.16 850 LEU A O 1
ATOM 6060 N N . SER A 1 808 ? 2.278 73.195 -31.550 1.00 50.38 851 SER A N 1
ATOM 6061 C CA . SER A 1 808 ? 1.864 73.255 -32.942 1.00 54.60 851 SER A CA 1
ATOM 6062 C C . SER A 1 808 ? 0.966 72.061 -33.250 1.00 56.80 851 SER A C 1
ATOM 6063 O O . SER A 1 808 ? 0.687 71.224 -32.388 1.00 54.71 851 SER A O 1
ATOM 6066 N N . ASN A 1 809 ? 0.517 71.978 -34.504 1.00 62.12 852 ASN A N 1
ATOM 6067 C CA . ASN A 1 809 ? -0.447 70.952 -34.882 1.00 61.51 852 ASN A CA 1
ATOM 6068 C C . ASN A 1 809 ? -0.568 70.855 -36.400 1.00 65.46 852 ASN A C 1
ATOM 6069 O O . ASN A 1 809 ? -1.172 71.729 -37.030 1.00 74.39 852 ASN A O 1
ATOM 6074 N N . ASP A 1 810 ? 0.001 69.810 -37.002 1.00 66.69 853 ASP A N 1
ATOM 6075 C CA . ASP A 1 810 ? -0.055 69.631 -38.450 1.00 71.05 853 ASP A CA 1
ATOM 6076 C C . ASP A 1 810 ? -1.205 68.737 -38.903 1.00 72.73 853 ASP A C 1
ATOM 6077 O O . ASP A 1 810 ? -1.326 68.464 -40.102 1.00 85.66 853 ASP A O 1
ATOM 6082 N N . VAL A 1 811 ? -2.037 68.267 -37.976 1.00 65.00 854 VAL A N 1
ATOM 6083 C CA . VAL A 1 811 ? -3.358 67.725 -38.282 1.00 63.31 854 VAL A CA 1
ATOM 6084 C C . VAL A 1 811 ? -4.315 68.299 -37.245 1.00 64.65 854 VAL A C 1
ATOM 6085 O O . VAL A 1 811 ? -4.145 68.069 -36.042 1.00 66.85 854 VAL A O 1
ATOM 6089 N N . VAL A 1 812 ? -5.304 69.064 -37.704 1.00 60.48 855 VAL A N 1
ATOM 6090 C CA . VAL A 1 812 ? -5.989 70.017 -36.837 1.00 65.94 855 VAL A CA 1
ATOM 6091 C C . VAL A 1 812 ? -7.361 69.522 -36.391 1.00 72.10 855 VAL A C 1
ATOM 6092 O O . VAL A 1 812 ? -7.625 69.405 -35.190 1.00 71.35 855 VAL A O 1
ATOM 6096 N N . GLY A 1 813 ? -8.247 69.228 -37.344 1.00 65.69 856 GLY A N 1
ATOM 6097 C CA . GLY A 1 813 ? -9.647 69.021 -37.042 1.00 70.50 856 GLY A CA 1
ATOM 6098 C C . GLY A 1 813 ? -10.006 67.580 -36.729 1.00 75.40 856 GLY A C 1
ATOM 6099 O O . GLY A 1 813 ? -9.172 66.675 -36.718 1.00 68.29 856 GLY A O 1
ATOM 6100 N N . ASP A 1 814 ? -11.292 67.381 -36.456 1.00 77.55 857 ASP A N 1
ATOM 6101 C CA . ASP A 1 814 ? -11.863 66.061 -36.241 1.00 72.47 857 ASP A CA 1
ATOM 6102 C C . ASP A 1 814 ? -12.622 65.627 -37.487 1.00 81.73 857 ASP A C 1
ATOM 6103 O O . ASP A 1 814 ? -13.238 66.452 -38.169 1.00 87.99 857 ASP A O 1
ATOM 6108 N N . GLU A 1 815 ? -12.565 64.334 -37.787 1.00 80.66 858 GLU A N 1
ATOM 6109 C CA . GLU A 1 815 ? -13.436 63.741 -38.787 1.00 81.04 858 GLU A CA 1
ATOM 6110 C C . GLU A 1 815 ? -14.344 62.720 -38.115 1.00 85.00 858 GLU A C 1
ATOM 6111 O O . GLU A 1 815 ? -14.040 62.193 -37.041 1.00 82.14 858 GLU A O 1
ATOM 6117 N N . ASP A 1 816 ? -15.474 62.449 -38.769 1.00 92.91 859 ASP A N 1
ATOM 6118 C CA . ASP A 1 816 ? -16.526 61.658 -38.140 1.00 98.22 859 ASP A CA 1
ATOM 6119 C C . ASP A 1 816 ? -16.158 60.183 -38.050 1.00 94.95 859 ASP A C 1
ATOM 6120 O O . ASP A 1 816 ? -16.636 59.481 -37.151 1.00 91.59 859 ASP A O 1
ATOM 6125 N N . ASP A 1 817 ? -15.316 59.699 -38.960 1.00 88.30 860 ASP A N 1
ATOM 6126 C CA . ASP A 1 817 ? -15.029 58.273 -39.063 1.00 92.27 860 ASP A CA 1
ATOM 6127 C C . ASP A 1 817 ? -13.622 57.954 -38.577 1.00 91.61 860 ASP A C 1
ATOM 6128 O O . ASP A 1 817 ? -12.844 57.320 -39.296 1.00 92.85 860 ASP A O 1
ATOM 6133 N N . GLN A 1 818 ? -13.284 58.378 -37.363 1.00 89.33 861 GLN A N 1
ATOM 6134 C CA . GLN A 1 818 ? -11.921 58.281 -36.864 1.00 81.04 861 GLN A CA 1
ATOM 6135 C C . GLN A 1 818 ? -11.847 57.334 -35.675 1.00 66.83 861 GLN A C 1
ATOM 6136 O O . GLN A 1 818 ? -12.796 57.226 -34.889 1.00 60.69 861 GLN A O 1
ATOM 6142 N N . GLN A 1 819 ? -10.716 56.638 -35.570 1.00 51.38 862 GLN A N 1
ATOM 6143 C CA . GLN A 1 819 ? -10.378 55.817 -34.416 1.00 42.28 862 GLN A CA 1
ATOM 6144 C C . GLN A 1 819 ? -10.615 56.583 -33.125 1.00 44.72 862 GLN A C 1
ATOM 6145 O O . GLN A 1 819 ? -10.102 57.690 -32.946 1.00 54.60 862 GLN A O 1
ATOM 6151 N N . ALA A 1 820 ? -11.396 55.996 -32.218 1.00 40.80 863 ALA A N 1
ATOM 6152 C CA . ALA A 1 820 ? -11.600 56.625 -30.920 1.00 36.33 863 ALA A CA 1
ATOM 6153 C C . ALA A 1 820 ? -10.331 56.645 -30.080 1.00 39.19 863 ALA A C 1
ATOM 6154 O O . ALA A 1 820 ? -10.234 57.448 -29.146 1.00 47.72 863 ALA A O 1
ATOM 6156 N N . TRP A 1 821 ? -9.356 55.799 -30.399 1.00 38.38 864 TRP A N 1
ATOM 6157 C CA . TRP A 1 821 ? -8.226 55.591 -29.505 1.00 42.95 864 TRP A CA 1
ATOM 6158 C C . TRP A 1 821 ? -7.117 54.853 -30.239 1.00 46.66 864 TRP A C 1
ATOM 6159 O O . TRP A 1 821 ? -7.377 54.069 -31.157 1.00 44.04 864 TRP A O 1
ATOM 6170 N N . PHE A 1 822 ? -5.879 55.120 -29.824 1.00 51.81 865 PHE A N 1
ATOM 6171 C CA . PHE A 1 822 ? -4.709 54.367 -30.259 1.00 50.31 865 PHE A CA 1
ATOM 6172 C C . PHE A 1 822 ? -3.998 53.833 -29.025 1.00 57.55 865 PHE A C 1
ATOM 6173 O O . PHE A 1 822 ? -3.570 54.613 -28.167 1.00 58.20 865 PHE A O 1
ATOM 6181 N N . SER A 1 823 ? -3.875 52.512 -28.933 1.00 54.08 866 SER A N 1
ATOM 6182 C CA . SER A 1 823 ? -3.072 51.931 -27.871 1.00 54.44 866 SER A CA 1
ATOM 6183 C C . SER A 1 823 ? -1.591 52.022 -28.236 1.00 51.26 866 SER A C 1
ATOM 6184 O O . SER A 1 823 ? -1.222 52.406 -29.349 1.00 57.16 866 SER A O 1
ATOM 6187 N N . ASP A 1 824 ? -0.734 51.664 -27.276 1.00 54.40 867 ASP A N 1
ATOM 6188 C CA . ASP A 1 824 ? 0.702 51.875 -27.447 1.00 53.14 867 ASP A CA 1
ATOM 6189 C C . ASP A 1 824 ? 1.236 51.167 -28.688 1.00 56.03 867 ASP A C 1
ATOM 6190 O O . ASP A 1 824 ? 2.120 51.691 -29.375 1.00 56.81 867 ASP A O 1
ATOM 6195 N N . GLU A 1 825 ? 0.701 49.986 -29.005 1.00 56.60 868 GLU A N 1
ATOM 6196 C CA . GLU A 1 825 ? 1.110 49.301 -30.226 1.00 52.74 868 GLU A CA 1
ATOM 6197 C C . GLU A 1 825 ? 0.772 50.111 -31.474 1.00 59.11 868 GLU A C 1
ATOM 6198 O O . GLU A 1 825 ? 1.384 49.897 -32.526 1.00 57.22 868 GLU A O 1
ATOM 6204 N N . ASP A 1 826 ? -0.171 51.051 -31.375 1.00 62.08 869 ASP A N 1
ATOM 6205 C CA . ASP A 1 826 ? -0.565 51.841 -32.537 1.00 58.81 869 ASP A CA 1
ATOM 6206 C C . ASP A 1 826 ? 0.437 52.955 -32.823 1.00 55.75 869 ASP A C 1
ATOM 6207 O O . ASP A 1 826 ? 0.906 53.099 -33.958 1.00 63.22 869 ASP A O 1
ATOM 6212 N N . ILE A 1 827 ? 0.780 53.755 -31.806 1.00 50.83 870 ILE A N 1
ATOM 6213 C CA . ILE A 1 827 ? 1.674 54.891 -32.008 1.00 54.60 870 ILE A CA 1
ATOM 6214 C C . ILE A 1 827 ? 3.146 54.508 -31.918 1.00 54.13 870 ILE A C 1
ATOM 6215 O O . ILE A 1 827 ? 4.012 55.380 -32.076 1.00 55.40 870 ILE A O 1
ATOM 6220 N N . TYR A 1 828 ? 3.460 53.237 -31.664 1.00 53.11 871 TYR A N 1
ATOM 6221 C CA . TYR A 1 828 ? 4.837 52.769 -31.772 1.00 51.43 871 TYR A CA 1
ATOM 6222 C C . TYR A 1 828 ? 5.142 52.202 -33.152 1.00 52.33 871 TYR A C 1
ATOM 6223 O O . TYR A 1 828 ? 6.282 52.306 -33.619 1.00 53.11 871 TYR A O 1
ATOM 6232 N N . THR A 1 829 ? 4.151 51.605 -33.815 1.00 52.68 872 THR A N 1
ATOM 6233 C CA . THR A 1 829 ? 4.289 51.270 -35.226 1.00 54.34 872 THR A CA 1
ATOM 6234 C C . THR A 1 829 ? 4.149 52.497 -36.117 1.00 63.67 872 THR A C 1
ATOM 6235 O O . THR A 1 829 ? 4.454 52.420 -37.312 1.00 67.88 872 THR A O 1
ATOM 6239 N N . GLY A 1 830 ? 3.714 53.624 -35.559 1.00 57.14 873 GLY A N 1
ATOM 6240 C CA . GLY A 1 830 ? 3.523 54.833 -36.330 1.00 59.07 873 GLY A CA 1
ATOM 6241 C C . GLY A 1 830 ? 2.250 54.802 -37.148 1.00 66.21 873 GLY A C 1
ATOM 6242 O O . GLY A 1 830 ? 2.298 54.757 -38.381 1.00 57.85 873 GLY A O 1
ATOM 6243 N N . LYS A 1 831 ? 1.101 54.805 -36.473 1.00 69.21 874 LYS A N 1
ATOM 6244 C CA . LYS A 1 831 ? -0.178 54.905 -37.164 1.00 64.06 874 LYS A CA 1
ATOM 6245 C C . LYS A 1 831 ? -0.628 56.358 -37.185 1.00 61.06 874 LYS A C 1
ATOM 6246 O O . LYS A 1 831 ? -0.636 56.999 -38.241 1.00 55.47 874 LYS A O 1
ATOM 6252 N N . ALA A 1 832 ? -1.003 56.889 -36.021 1.00 60.86 875 ALA A N 1
ATOM 6253 C CA . ALA A 1 832 ? -1.237 58.323 -35.867 1.00 58.36 875 ALA A CA 1
ATOM 6254 C C . ALA A 1 832 ? 0.129 58.993 -35.764 1.00 59.95 875 ALA A C 1
ATOM 6255 O O . ALA A 1 832 ? 0.643 59.282 -34.680 1.00 58.55 875 ALA A O 1
ATOM 6257 N N . ASP A 1 833 ? 0.728 59.230 -36.936 1.00 67.71 876 ASP A N 1
ATOM 6258 C CA . ASP A 1 833 ? 2.107 59.705 -37.005 1.00 67.49 876 ASP A CA 1
ATOM 6259 C C . ASP A 1 833 ? 2.300 60.991 -36.211 1.00 57.25 876 ASP A C 1
ATOM 6260 O O . ASP A 1 833 ? 3.274 61.132 -35.463 1.00 46.55 876 ASP A O 1
ATOM 6265 N N . ALA A 1 834 ? 1.371 61.940 -36.352 1.00 56.12 877 ALA A N 1
ATOM 6266 C CA . ALA A 1 834 ? 1.493 63.196 -35.621 1.00 52.07 877 ALA A CA 1
ATOM 6267 C C . ALA A 1 834 ? 1.332 62.980 -34.121 1.00 46.03 877 ALA A C 1
ATOM 6268 O O . ALA A 1 834 ? 1.980 63.659 -33.316 1.00 42.05 877 ALA A O 1
ATOM 6270 N N . LEU A 1 835 ? 0.475 62.036 -33.725 1.00 52.21 878 LEU A N 1
ATOM 6271 C CA . LEU A 1 835 ? 0.286 61.765 -32.304 1.00 47.07 878 LEU A CA 1
ATOM 6272 C C . LEU A 1 835 ? 1.518 61.108 -31.697 1.00 45.87 878 LEU A C 1
ATOM 6273 O O . LEU A 1 835 ? 1.893 61.412 -30.559 1.00 43.47 878 LEU A O 1
ATOM 6278 N N . SER A 1 836 ? 2.156 60.200 -32.438 1.00 47.85 879 SER A N 1
ATOM 6279 C CA . SER A 1 836 ? 3.351 59.534 -31.932 1.00 43.26 879 SER A CA 1
ATOM 6280 C C . SER A 1 836 ? 4.451 60.544 -31.632 1.00 41.61 879 SER A C 1
ATOM 6281 O O . SER A 1 836 ? 5.074 60.503 -30.565 1.00 39.36 879 SER A O 1
ATOM 6284 N N . ALA A 1 837 ? 4.691 61.473 -32.563 1.00 46.13 880 ALA A N 1
ATOM 6285 C CA . ALA A 1 837 ? 5.676 62.525 -32.331 1.00 38.05 880 ALA A CA 1
ATOM 6286 C C . ALA A 1 837 ? 5.330 63.339 -31.091 1.00 33.07 880 ALA A C 1
ATOM 6287 O O . ALA A 1 837 ? 6.221 63.752 -30.341 1.00 36.51 880 ALA A O 1
ATOM 6289 N N . LYS A 1 838 ? 4.040 63.578 -30.856 1.00 39.25 881 LYS A N 1
ATOM 6290 C CA . LYS A 1 838 ? 3.633 64.241 -29.624 1.00 42.40 881 LYS A CA 1
ATOM 6291 C C . LYS A 1 838 ? 3.920 63.365 -28.411 1.00 38.23 881 LYS A C 1
ATOM 6292 O O . LYS A 1 838 ? 4.378 63.858 -27.375 1.00 34.21 881 LYS A O 1
ATOM 6298 N N . VAL A 1 839 ? 3.659 62.061 -28.525 1.00 38.98 882 VAL A N 1
ATOM 6299 C CA . VAL A 1 839 ? 3.867 61.153 -27.400 1.00 38.61 882 VAL A CA 1
ATOM 6300 C C . VAL A 1 839 ? 5.352 61.013 -27.094 1.00 39.36 882 VAL A C 1
ATOM 6301 O O . VAL A 1 839 ? 5.776 61.113 -25.936 1.00 43.37 882 VAL A O 1
ATOM 6305 N N . PHE A 1 840 ? 6.164 60.772 -28.127 1.00 36.57 883 PHE A N 1
ATOM 6306 C CA . PHE A 1 840 ? 7.598 60.602 -27.921 1.00 39.67 883 PHE A CA 1
ATOM 6307 C C . PHE A 1 840 ? 8.235 61.864 -27.361 1.00 40.77 883 PHE A C 1
ATOM 6308 O O . PHE A 1 840 ? 9.194 61.784 -26.584 1.00 39.38 883 PHE A O 1
ATOM 6316 N N . SER A 1 841 ? 7.717 63.035 -27.742 1.00 38.29 884 SER A N 1
ATOM 6317 C CA . SER A 1 841 ? 8.300 64.288 -27.277 1.00 37.95 884 SER A CA 1
ATOM 6318 C C . SER A 1 841 ? 8.076 64.493 -25.785 1.00 38.14 884 SER A C 1
ATOM 6319 O O . SER A 1 841 ? 8.889 65.146 -25.122 1.00 37.83 884 SER A O 1
ATOM 6322 N N . LEU A 1 842 ? 6.986 63.953 -25.239 1.00 36.78 885 LEU A N 1
ATOM 6323 C CA . LEU A 1 842 ? 6.788 63.985 -23.795 1.00 38.46 885 LEU A CA 1
ATOM 6324 C C . LEU A 1 842 ? 7.633 62.931 -23.094 1.00 43.90 885 LEU A C 1
ATOM 6325 O O . LEU A 1 842 ? 8.075 63.147 -21.960 1.00 45.73 885 LEU A O 1
ATOM 6330 N N . LYS A 1 843 ? 7.864 61.791 -23.751 1.00 38.51 886 LYS A N 1
ATOM 6331 C CA . LYS A 1 843 ? 8.751 60.775 -23.195 1.00 36.36 886 LYS A CA 1
ATOM 6332 C C . LYS A 1 843 ? 10.174 61.302 -23.065 1.00 42.44 886 LYS A C 1
ATOM 6333 O O . LYS A 1 843 ? 10.886 60.962 -22.112 1.00 47.31 886 LYS A O 1
ATOM 6339 N N . LEU A 1 844 ? 10.605 62.140 -24.012 1.00 41.23 887 LEU A N 1
ATOM 6340 C CA . LEU A 1 844 ? 11.935 62.736 -23.930 1.00 40.63 887 LEU A CA 1
ATOM 6341 C C . LEU A 1 844 ? 12.023 63.718 -22.769 1.00 40.17 887 LEU A C 1
ATOM 6342 O O . LEU A 1 844 ? 13.011 63.730 -22.026 1.00 42.06 887 LEU A O 1
ATOM 6347 N N . PHE A 1 845 ? 11.000 64.562 -22.608 1.00 42.30 888 PHE A N 1
ATOM 6348 C CA . PHE A 1 845 ? 10.968 65.480 -21.473 1.00 44.82 888 PHE A CA 1
ATOM 6349 C C . PHE A 1 845 ? 10.999 64.719 -20.154 1.00 48.66 888 PHE A C 1
ATOM 6350 O O . PHE A 1 845 ? 11.718 65.102 -19.225 1.00 53.13 888 PHE A O 1
ATOM 6358 N N . ALA A 1 846 ? 10.234 63.628 -20.061 1.00 47.91 889 ALA A N 1
ATOM 6359 C CA . ALA A 1 846 ? 10.183 62.837 -18.837 1.00 49.90 889 ALA A CA 1
ATOM 6360 C C . ALA A 1 846 ? 11.486 62.098 -18.563 1.00 55.29 889 ALA A C 1
ATOM 6361 O O . ALA A 1 846 ? 11.753 61.753 -17.407 1.00 61.78 889 ALA A O 1
ATOM 6363 N N . ASN A 1 847 ? 12.295 61.839 -19.592 1.00 52.96 890 ASN A N 1
ATOM 6364 C CA . ASN A 1 847 ? 13.589 61.202 -19.375 1.00 51.15 890 ASN A CA 1
ATOM 6365 C C . ASN A 1 847 ? 14.625 62.208 -18.890 1.00 51.43 890 ASN A C 1
ATOM 6366 O O . ASN A 1 847 ? 15.454 61.886 -18.032 1.00 58.77 890 ASN A O 1
ATOM 6371 N N . LYS A 1 848 ? 14.591 63.427 -19.436 1.00 53.20 891 LYS A N 1
ATOM 6372 C CA . LYS A 1 848 ? 15.485 64.488 -18.982 1.00 60.20 891 LYS A CA 1
ATOM 6373 C C . LYS A 1 848 ? 15.341 64.724 -17.484 1.00 62.07 891 LYS A C 1
ATOM 6374 O O . LYS A 1 848 ? 16.336 64.799 -16.755 1.00 69.07 891 LYS A O 1
ATOM 6380 N N . ILE A 1 849 ? 14.097 64.837 -17.008 1.00 55.95 892 ILE A N 1
ATOM 6381 C CA . ILE A 1 849 ? 13.850 65.083 -15.590 1.00 60.68 892 ILE A CA 1
ATOM 6382 C C . ILE A 1 849 ? 14.332 63.913 -14.741 1.00 67.02 892 ILE A C 1
ATOM 6383 O O . ILE A 1 849 ? 14.814 64.106 -13.617 1.00 69.02 892 ILE A O 1
ATOM 6388 N N . LYS A 1 850 ? 14.221 62.686 -15.256 1.00 68.64 893 LYS A N 1
ATOM 6389 C CA . LYS A 1 850 ? 14.685 61.531 -14.492 1.00 71.88 893 LYS A CA 1
ATOM 6390 C C . LYS A 1 850 ? 16.205 61.480 -14.415 1.00 73.82 893 LYS A C 1
ATOM 6391 O O . LYS A 1 850 ? 16.759 61.044 -13.398 1.00 80.62 893 LYS A O 1
ATOM 6397 N N . VAL A 1 851 ? 16.893 61.915 -15.470 1.00 67.32 894 VAL A N 1
ATOM 6398 C CA . VAL A 1 851 ? 18.352 61.914 -15.460 1.00 68.23 894 VAL A CA 1
ATOM 6399 C C . VAL A 1 851 ? 18.887 63.061 -14.613 1.00 81.60 894 VAL A C 1
ATOM 6400 O O . VAL A 1 851 ? 19.854 62.895 -13.860 1.00 91.56 894 VAL A O 1
ATOM 6404 N N . MET A 1 852 ? 18.269 64.233 -14.713 1.00 77.96 895 MET A N 1
ATOM 6405 C CA . MET A 1 852 ? 18.627 65.413 -13.933 1.00 78.80 895 MET A CA 1
ATOM 6406 C C . MET A 1 852 ? 18.246 65.301 -12.465 1.00 84.51 895 MET A C 1
ATOM 6407 O O . MET A 1 852 ? 18.288 66.330 -11.778 1.00 93.54 895 MET A O 1
ATOM 6412 N N . ALA A 1 853 ? 17.885 64.116 -11.960 1.00 85.83 896 ALA A N 1
ATOM 6413 C CA . ALA A 1 853 ? 17.372 64.032 -10.593 1.00 99.65 896 ALA A CA 1
ATOM 6414 C C . ALA A 1 853 ? 18.421 64.395 -9.545 1.00 111.62 896 ALA A C 1
ATOM 6415 O O . ALA A 1 853 ? 18.111 65.206 -8.655 1.00 110.55 896 ALA A O 1
ATOM 6417 N N . PRO A 1 854 ? 19.650 63.858 -9.569 1.00 111.27 897 PRO A N 1
ATOM 6418 C CA . PRO A 1 854 ? 20.628 64.243 -8.534 1.00 112.15 897 PRO A CA 1
ATOM 6419 C C . PRO A 1 854 ? 21.110 65.680 -8.631 1.00 116.38 897 PRO A C 1
ATOM 6420 O O . PRO A 1 854 ? 21.818 66.137 -7.724 1.00 114.65 897 PRO A O 1
ATOM 6424 N N . ASP A 1 855 ? 20.768 66.400 -9.693 1.00 119.05 898 ASP A N 1
ATOM 6425 C CA . ASP A 1 855 ? 21.123 67.807 -9.841 1.00 122.19 898 ASP A CA 1
ATOM 6426 C C . ASP A 1 855 ? 19.858 68.650 -9.716 1.00 121.37 898 ASP A C 1
ATOM 6427 O O . ASP A 1 855 ? 19.438 69.325 -10.657 1.00 117.91 898 ASP A O 1
ATOM 6432 N N . ALA A 1 856 ? 19.249 68.604 -8.527 1.00 124.50 899 ALA A N 1
ATOM 6433 C CA . ALA A 1 856 ? 17.987 69.301 -8.289 1.00 127.57 899 ALA A CA 1
ATOM 6434 C C . ALA A 1 856 ? 18.143 70.802 -8.494 1.00 128.12 899 ALA A C 1
ATOM 6435 O O . ALA A 1 856 ? 17.452 71.409 -9.317 1.00 121.94 899 ALA A O 1
ATOM 6437 N N . HIS A 1 857 ? 19.067 71.414 -7.758 1.00 131.51 900 HIS A N 1
ATOM 6438 C CA . HIS A 1 857 ? 19.247 72.857 -7.744 1.00 130.52 900 HIS A CA 1
ATOM 6439 C C . HIS A 1 857 ? 20.563 73.321 -8.350 1.00 126.40 900 HIS A C 1
ATOM 6440 O O . HIS A 1 857 ? 20.741 74.528 -8.539 1.00 121.35 900 HIS A O 1
ATOM 6447 N N . ALA A 1 858 ? 21.482 72.408 -8.649 1.00 129.56 901 ALA A N 1
ATOM 6448 C CA . ALA A 1 858 ? 22.666 72.747 -9.423 1.00 127.97 901 ALA A CA 1
ATOM 6449 C C . ALA A 1 858 ? 22.290 72.912 -10.888 1.00 120.88 901 ALA A C 1
ATOM 6450 O O . ALA A 1 858 ? 21.460 72.166 -11.413 1.00 116.28 901 ALA A O 1
ATOM 6452 N N . ASP A 1 859 ? 22.913 73.895 -11.546 1.00 112.77 902 ASP A N 1
ATOM 6453 C CA . ASP A 1 859 ? 22.553 74.282 -12.907 1.00 109.62 902 ASP A CA 1
ATOM 6454 C C . ASP A 1 859 ? 21.076 74.655 -12.964 1.00 105.43 902 ASP A C 1
ATOM 6455 O O . ASP A 1 859 ? 20.225 73.801 -13.233 1.00 109.37 902 ASP A O 1
ATOM 6460 N N . GLU A 1 860 ? 20.772 75.935 -12.716 1.00 96.81 903 GLU A N 1
ATOM 6461 C CA . GLU A 1 860 ? 19.386 76.386 -12.609 1.00 90.51 903 GLU A CA 1
ATOM 6462 C C . GLU A 1 860 ? 18.569 76.022 -13.843 1.00 88.18 903 GLU A C 1
ATOM 6463 O O . GLU A 1 860 ? 17.343 75.879 -13.758 1.00 82.74 903 GLU A O 1
ATOM 6469 N N . MET A 1 861 ? 19.230 75.856 -14.993 1.00 88.40 904 MET A N 1
ATOM 6470 C CA . MET A 1 861 ? 18.550 75.356 -16.185 1.00 88.35 904 MET A CA 1
ATOM 6471 C C . MET A 1 861 ? 17.808 74.058 -15.897 1.00 85.93 904 MET A C 1
ATOM 6472 O O . MET A 1 861 ? 16.711 73.832 -16.419 1.00 88.28 904 MET A O 1
ATOM 6477 N N . THR A 1 862 ? 18.387 73.195 -15.061 1.00 90.12 905 THR A N 1
ATOM 6478 C CA . THR A 1 862 ? 17.703 71.961 -14.688 1.00 87.50 905 THR A CA 1
ATOM 6479 C C . THR A 1 862 ? 16.494 72.245 -13.803 1.00 80.34 905 THR A C 1
ATOM 6480 O O . THR A 1 862 ? 15.417 71.669 -14.009 1.00 81.82 905 THR A O 1
ATOM 6484 N N . HIS A 1 863 ? 16.650 73.131 -12.815 1.00 79.68 906 HIS A N 1
ATOM 6485 C CA . HIS A 1 863 ? 15.530 73.483 -11.946 1.00 87.78 906 HIS A CA 1
ATOM 6486 C C . HIS A 1 863 ? 14.402 74.138 -12.732 1.00 83.85 906 HIS A C 1
ATOM 6487 O O . HIS A 1 863 ? 13.221 73.847 -12.505 1.00 84.88 906 HIS A O 1
ATOM 6494 N N . ALA A 1 864 ? 14.749 75.028 -13.662 1.00 81.43 907 ALA A N 1
ATOM 6495 C CA . ALA A 1 864 ? 13.736 75.701 -14.467 1.00 72.32 907 ALA A CA 1
ATOM 6496 C C . ALA A 1 864 ? 13.049 74.725 -15.414 1.00 65.28 907 ALA A C 1
ATOM 6497 O O . ALA A 1 864 ? 11.815 74.671 -15.477 1.00 60.93 907 ALA A O 1
ATOM 6499 N N . PHE A 1 865 ? 13.835 73.941 -16.158 1.00 69.35 908 PHE A N 1
ATOM 6500 C CA . PHE A 1 865 ? 13.258 73.032 -17.144 1.00 65.20 908 PHE A CA 1
ATOM 6501 C C . PHE A 1 865 ? 12.348 71.994 -16.499 1.00 62.25 908 PHE A C 1
ATOM 6502 O O . PHE A 1 865 ? 11.349 71.588 -17.102 1.00 57.50 908 PHE A O 1
ATOM 6510 N N . THR A 1 866 ? 12.676 71.547 -15.285 1.00 66.21 909 THR A N 1
ATOM 6511 C CA . THR A 1 866 ? 11.806 70.605 -14.587 1.00 62.25 909 THR A CA 1
ATOM 6512 C C . THR A 1 866 ? 10.490 71.266 -14.200 1.00 55.51 909 THR A C 1
ATOM 6513 O O . THR A 1 866 ? 9.409 70.750 -14.507 1.00 52.98 909 THR A O 1
ATOM 6517 N N . GLU A 1 867 ? 10.565 72.415 -13.524 1.00 58.23 910 GLU A N 1
ATOM 6518 C CA . GLU A 1 867 ? 9.359 73.145 -13.147 1.00 57.53 910 GLU A CA 1
ATOM 6519 C C . GLU A 1 867 ? 8.573 73.600 -14.370 1.00 52.48 910 GLU A C 1
ATOM 6520 O O . GLU A 1 867 ? 7.354 73.788 -14.290 1.00 48.84 910 GLU A O 1
ATOM 6526 N N . ARG A 1 868 ? 9.249 73.779 -15.507 1.00 53.72 911 ARG A N 1
ATOM 6527 C CA . ARG A 1 868 ? 8.569 74.199 -16.728 1.00 47.88 911 ARG A CA 1
ATOM 6528 C C . ARG A 1 868 ? 7.764 73.051 -17.326 1.00 51.05 911 ARG A C 1
ATOM 6529 O O . ARG A 1 868 ? 6.559 73.185 -17.569 1.00 54.67 911 ARG A O 1
ATOM 6537 N N . THR A 1 869 ? 8.415 71.910 -17.568 1.00 49.46 912 THR A N 1
ATOM 6538 C CA . THR A 1 869 ? 7.722 70.791 -18.199 1.00 46.40 912 THR A CA 1
ATOM 6539 C C . THR A 1 869 ? 6.734 70.124 -17.250 1.00 46.82 912 THR A C 1
ATOM 6540 O O . THR A 1 869 ? 5.729 69.564 -17.704 1.00 43.98 912 THR A O 1
ATOM 6544 N N . LEU A 1 870 ? 6.993 70.166 -15.940 1.00 51.48 913 LEU A N 1
ATOM 6545 C CA . LEU A 1 870 ? 6.030 69.605 -14.998 1.00 44.36 913 LEU A CA 1
ATOM 6546 C C . LEU A 1 870 ? 4.763 70.447 -14.946 1.00 46.32 913 LEU A C 1
ATOM 6547 O O . LEU A 1 870 ? 3.663 69.910 -14.771 1.00 42.07 913 LEU A O 1
ATOM 6552 N N . LYS A 1 871 ? 4.894 71.766 -15.102 1.00 51.78 914 LYS A N 1
ATOM 6553 C CA . LYS A 1 871 ? 3.709 72.602 -15.253 1.00 52.82 914 LYS A CA 1
ATOM 6554 C C . LYS A 1 871 ? 3.009 72.331 -16.577 1.00 45.66 914 LYS A C 1
ATOM 6555 O O . LYS A 1 871 ? 1.795 72.531 -16.687 1.00 47.75 914 LYS A O 1
ATOM 6561 N N . LEU A 1 872 ? 3.754 71.877 -17.588 1.00 39.44 915 LEU A N 1
ATOM 6562 C CA . LEU A 1 872 ? 3.143 71.529 -18.868 1.00 43.69 915 LEU A CA 1
ATOM 6563 C C . LEU A 1 872 ? 2.326 70.248 -18.755 1.00 47.05 915 LEU A C 1
ATOM 6564 O O . LEU A 1 872 ? 1.195 70.178 -19.249 1.00 46.97 915 LEU A O 1
ATOM 6569 N N . PHE A 1 873 ? 2.892 69.218 -18.119 1.00 47.54 916 PHE A N 1
ATOM 6570 C CA . PHE A 1 873 ? 2.160 67.971 -17.912 1.00 47.79 916 PHE A CA 1
ATOM 6571 C C . PHE A 1 873 ? 0.848 68.219 -17.179 1.00 48.61 916 PHE A C 1
ATOM 6572 O O . PHE A 1 873 ? -0.216 67.765 -17.611 1.00 52.68 916 PHE A O 1
ATOM 6580 N N . PHE A 1 874 ? 0.907 68.948 -16.063 1.00 45.06 917 PHE A N 1
ATOM 6581 C CA . PHE A 1 874 ? -0.297 69.185 -15.277 1.00 43.89 917 PHE A CA 1
ATOM 6582 C C . PHE A 1 874 ? -1.272 70.090 -16.013 1.00 45.49 917 PHE A C 1
ATOM 6583 O O . PHE A 1 874 ? -2.481 70.031 -15.761 1.00 50.11 917 PHE A O 1
ATOM 6591 N N . TYR A 1 875 ? -0.770 70.931 -16.920 1.00 41.03 918 TYR A N 1
ATOM 6592 C CA . TYR A 1 875 ? -1.654 71.704 -17.780 1.00 44.32 918 TYR A CA 1
ATOM 6593 C C . TYR A 1 875 ? -2.318 70.834 -18.838 1.00 46.15 918 TYR A C 1
ATOM 6594 O O . TYR A 1 875 ? -3.362 71.218 -19.372 1.00 47.66 918 TYR A O 1
ATOM 6603 N N . LEU A 1 876 ? -1.743 69.668 -19.145 1.00 44.71 919 LEU A N 1
ATOM 6604 C CA . LEU A 1 876 ? -2.370 68.764 -20.103 1.00 39.45 919 LEU A CA 1
ATOM 6605 C C . LEU A 1 876 ? -3.540 68.016 -19.477 1.00 43.76 919 LEU A C 1
ATOM 6606 O O . LEU A 1 876 ? -4.537 67.741 -20.154 1.00 45.50 919 LEU A O 1
ATOM 6611 N N . VAL A 1 877 ? -3.438 67.677 -18.191 1.00 46.18 920 VAL A N 1
ATOM 6612 C CA . VAL A 1 877 ? -4.527 66.973 -17.519 1.00 45.90 920 VAL A CA 1
ATOM 6613 C C . VAL A 1 877 ? -5.714 67.906 -17.311 1.00 51.39 920 VAL A C 1
ATOM 6614 O O . VAL A 1 877 ? -6.865 67.542 -17.577 1.00 58.26 920 VAL A O 1
ATOM 6618 N N . ALA A 1 878 ? -5.449 69.128 -16.841 1.00 48.37 921 ALA A N 1
ATOM 6619 C CA . ALA A 1 878 ? -6.521 70.098 -16.639 1.00 43.04 921 ALA A CA 1
ATOM 6620 C C . ALA A 1 878 ? -7.153 70.512 -17.960 1.00 39.45 921 ALA A C 1
ATOM 6621 O O . ALA A 1 878 ? -8.375 70.688 -18.043 1.00 44.27 921 ALA A O 1
ATOM 6623 N N . SER A 1 879 ? -6.339 70.683 -19.004 1.00 38.87 922 SER A N 1
ATOM 6624 C CA . SER A 1 879 ? -6.881 71.060 -20.303 1.00 41.97 922 SER A CA 1
ATOM 6625 C C . SER A 1 879 ? -7.522 69.881 -21.019 1.00 48.06 922 SER A C 1
ATOM 6626 O O . SER A 1 879 ? -8.337 70.088 -21.924 1.00 53.26 922 SER A O 1
ATOM 6629 N N . GLY A 1 880 ? -7.185 68.657 -20.630 1.00 51.44 923 GLY A N 1
ATOM 6630 C CA . GLY A 1 880 ? -7.754 67.489 -21.278 1.00 45.52 923 GLY A CA 1
ATOM 6631 C C . GLY A 1 880 ? -7.230 67.265 -22.678 1.00 51.96 923 GLY A C 1
ATOM 6632 O O . GLY A 1 880 ? -7.997 66.881 -23.570 1.00 53.78 923 GLY A O 1
ATOM 6633 N N . GLY A 1 881 ? -5.940 67.515 -22.900 1.00 48.50 924 GLY A N 1
ATOM 6634 C CA . GLY A 1 881 ? -5.298 67.219 -24.160 1.00 46.89 924 GLY A CA 1
ATOM 6635 C C . GLY A 1 881 ? -5.051 68.409 -25.064 1.00 51.79 924 GLY A C 1
ATOM 6636 O O . GLY A 1 881 ? -4.450 68.233 -26.130 1.00 45.14 924 GLY A O 1
ATOM 6637 N N . GLU A 1 882 ? -5.479 69.608 -24.677 1.00 58.99 925 GLU A N 1
ATOM 6638 C CA . GLU A 1 882 ? -5.394 70.788 -25.535 1.00 54.88 925 GLU A CA 1
ATOM 6639 C C . GLU A 1 882 ? -4.349 71.760 -24.997 1.00 52.97 925 GLU A C 1
ATOM 6640 O O . GLU A 1 882 ? -4.552 72.386 -23.953 1.00 56.73 925 GLU A O 1
ATOM 6646 N N . LEU A 1 883 ? -3.238 71.892 -25.723 1.00 50.97 926 LEU A N 1
ATOM 6647 C CA . LEU A 1 883 ? -2.253 72.926 -25.432 1.00 50.24 926 LEU A CA 1
ATOM 6648 C C . LEU A 1 883 ? -2.486 74.193 -26.242 1.00 58.16 926 LEU A C 1
ATOM 6649 O O . LEU A 1 883 ? -2.086 75.280 -25.809 1.00 66.05 926 LEU A O 1
ATOM 6654 N N . VAL A 1 884 ? -3.125 74.073 -27.409 1.00 50.75 927 VAL A N 1
ATOM 6655 C CA . VAL A 1 884 ? -3.438 75.242 -28.219 1.00 57.69 927 VAL A CA 1
ATOM 6656 C C . VAL A 1 884 ? -4.445 76.116 -27.485 1.00 67.80 927 VAL A C 1
ATOM 6657 O O . VAL A 1 884 ? -5.410 75.620 -26.887 1.00 69.50 927 VAL A O 1
ATOM 6661 N N . SER A 1 885 ? -4.222 77.426 -27.520 1.00 72.02 928 SER A N 1
ATOM 6662 C CA . SER A 1 885 ? -5.100 78.343 -26.813 1.00 73.03 928 SER A CA 1
ATOM 6663 C C . SER A 1 885 ? -6.494 78.337 -27.439 1.00 83.79 928 SER A C 1
ATOM 6664 O O . SER A 1 885 ? -6.681 77.963 -28.601 1.00 76.19 928 SER A O 1
ATOM 6667 N N . GLU A 1 886 ? -7.472 78.773 -26.638 1.00 88.38 929 GLU A N 1
ATOM 6668 C CA . GLU A 1 886 ? -8.912 78.657 -26.884 1.00 91.83 929 GLU A CA 1
ATOM 6669 C C . GLU A 1 886 ? -9.331 78.574 -28.349 1.00 95.90 929 GLU A C 1
ATOM 6670 O O . GLU A 1 886 ? -10.145 77.718 -28.708 1.00 100.15 929 GLU A O 1
ATOM 6676 N N . SER A 1 887 ? -8.804 79.465 -29.194 1.00 85.08 930 SER A N 1
ATOM 6677 C CA . SER A 1 887 ? -9.110 79.445 -30.623 1.00 79.77 930 SER A CA 1
ATOM 6678 C C . SER A 1 887 ? -8.230 80.421 -31.394 1.00 85.30 930 SER A C 1
ATOM 6679 O O . SER A 1 887 ? -8.633 81.554 -31.673 1.00 93.76 930 SER A O 1
ATOM 6682 N N . ASN A 1 888 ? -7.027 79.983 -31.744 1.00 85.93 931 ASN A N 1
ATOM 6683 C CA . ASN A 1 888 ? -6.106 80.752 -32.574 1.00 81.63 931 ASN A CA 1
ATOM 6684 C C . ASN A 1 888 ? -5.798 79.903 -33.801 1.00 75.53 931 ASN A C 1
ATOM 6685 O O . ASN A 1 888 ? -5.135 78.861 -33.701 1.00 66.22 931 ASN A O 1
ATOM 6690 N N . THR A 1 889 ? -6.230 80.408 -34.955 1.00 82.13 932 THR A N 1
ATOM 6691 C CA . THR A 1 889 ? -6.829 79.622 -36.025 1.00 84.58 932 THR A CA 1
ATOM 6692 C C . THR A 1 889 ? -6.134 78.301 -36.369 1.00 78.24 932 THR A C 1
ATOM 6693 O O . THR A 1 889 ? -6.305 77.296 -35.666 1.00 81.82 932 THR A O 1
ATOM 6697 N N . ASP A 1 890 ? -5.352 78.286 -37.447 1.00 76.76 933 ASP A N 1
ATOM 6698 C CA . ASP A 1 890 ? -5.113 77.053 -38.196 1.00 80.40 933 ASP A CA 1
ATOM 6699 C C . ASP A 1 890 ? -4.199 76.054 -37.493 1.00 79.07 933 ASP A C 1
ATOM 6700 O O . ASP A 1 890 ? -3.502 75.274 -38.152 1.00 76.76 933 ASP A O 1
ATOM 6705 N N . ASN A 1 891 ? -4.194 76.065 -36.163 1.00 77.69 934 ASN A N 1
ATOM 6706 C CA . ASN A 1 891 ? -3.618 74.984 -35.374 1.00 68.57 934 ASN A CA 1
ATOM 6707 C C . ASN A 1 891 ? -4.614 74.515 -34.321 1.00 64.85 934 ASN A C 1
ATOM 6708 O O . ASN A 1 891 ? -4.226 74.030 -33.254 1.00 60.92 934 ASN A O 1
ATOM 6713 N N . TYR A 1 892 ? -5.904 74.654 -34.612 1.00 69.33 935 TYR A N 1
ATOM 6714 C CA . TYR A 1 892 ? -6.952 74.339 -33.651 1.00 63.44 935 TYR A CA 1
ATOM 6715 C C . TYR A 1 892 ? -8.032 73.464 -34.284 1.00 62.90 935 TYR A C 1
ATOM 6716 O O . TYR A 1 892 ? -8.422 73.686 -35.430 1.00 67.16 935 TYR A O 1
ATOM 6725 N N . PRO A 1 893 ? -8.518 72.461 -33.537 1.00 65.15 936 PRO A N 1
ATOM 6726 C CA . PRO A 1 893 ? -8.055 72.108 -32.194 1.00 64.60 936 PRO A CA 1
ATOM 6727 C C . PRO A 1 893 ? -6.935 71.081 -32.244 1.00 63.92 936 PRO A C 1
ATOM 6728 O O . PRO A 1 893 ? -6.092 71.123 -33.140 1.00 74.95 936 PRO A O 1
ATOM 6732 N N . THR A 1 894 ? -6.930 70.178 -31.268 1.00 56.54 937 THR A N 1
ATOM 6733 C CA . THR A 1 894 ? -6.169 68.945 -31.357 1.00 58.14 937 THR A CA 1
ATOM 6734 C C . THR A 1 894 ? -7.169 67.823 -31.583 1.00 55.49 937 THR A C 1
ATOM 6735 O O . THR A 1 894 ? -8.115 67.696 -30.791 1.00 55.26 937 THR A O 1
ATOM 6739 N N . PRO A 1 895 ? -7.028 67.016 -32.652 1.00 53.18 938 PRO A N 1
ATOM 6740 C CA . PRO A 1 895 ? -8.033 65.984 -32.955 1.00 54.48 938 PRO A CA 1
ATOM 6741 C C . PRO A 1 895 ? -8.445 65.187 -31.730 1.00 53.99 938 PRO A C 1
ATOM 6742 O O . PRO A 1 895 ? -7.587 64.747 -30.959 1.00 49.52 938 PRO A O 1
ATOM 6746 N N . ALA A 1 896 ? -9.757 65.011 -31.538 1.00 57.79 939 ALA A N 1
ATOM 6747 C CA . ALA A 1 896 ? -10.254 64.443 -30.289 1.00 47.41 939 ALA A CA 1
ATOM 6748 C C . ALA A 1 896 ? -9.642 63.083 -29.995 1.00 46.74 939 ALA A C 1
ATOM 6749 O O . ALA A 1 896 ? -9.567 62.682 -28.830 1.00 49.13 939 ALA A O 1
ATOM 6751 N N . ASN A 1 897 ? -9.187 62.368 -31.026 1.00 51.75 940 ASN A N 1
ATOM 6752 C CA . ASN A 1 897 ? -8.486 61.106 -30.835 1.00 41.95 940 ASN A CA 1
ATOM 6753 C C . ASN A 1 897 ? -7.006 61.290 -30.513 1.00 41.22 940 ASN A C 1
ATOM 6754 O O . ASN A 1 897 ? -6.311 60.294 -30.281 1.00 41.85 940 ASN A O 1
ATOM 6759 N N . TYR A 1 898 ? -6.507 62.527 -30.496 1.00 42.66 941 TYR A N 1
ATOM 6760 C CA . TYR A 1 898 ? -5.188 62.798 -29.938 1.00 43.87 941 TYR A CA 1
ATOM 6761 C C . TYR A 1 898 ? -5.263 63.225 -28.481 1.00 45.26 941 TYR A C 1
ATOM 6762 O O . TYR A 1 898 ? -4.377 62.883 -27.692 1.00 45.97 941 TYR A O 1
ATOM 6771 N N . GLN A 1 899 ? -6.309 63.969 -28.112 1.00 42.08 942 GLN A N 1
ATOM 6772 C CA . GLN A 1 899 ? -6.377 64.533 -26.769 1.00 41.63 942 GLN A CA 1
ATOM 6773 C C . GLN A 1 899 ? -6.472 63.442 -25.709 1.00 43.97 942 GLN A C 1
ATOM 6774 O O . GLN A 1 899 ? -5.850 63.554 -24.649 1.00 43.72 942 GLN A O 1
ATOM 6780 N N . ASN A 1 900 ? -7.225 62.371 -25.983 1.00 45.83 943 ASN A N 1
ATOM 6781 C CA . ASN A 1 900 ? -7.319 61.271 -25.025 1.00 47.60 943 ASN A CA 1
ATOM 6782 C C . ASN A 1 900 ? -5.950 60.660 -24.753 1.00 49.13 943 ASN A C 1
ATOM 6783 O O . ASN A 1 900 ? -5.585 60.421 -23.597 1.00 47.57 943 ASN A O 1
ATOM 6788 N N . LYS A 1 901 ? -5.178 60.397 -25.809 1.00 37.63 944 LYS A N 1
ATOM 6789 C CA . LYS A 1 901 ? -3.830 59.871 -25.624 1.00 37.57 944 LYS A CA 1
ATOM 6790 C C . LYS A 1 901 ? -2.989 60.809 -24.771 1.00 42.81 944 LYS A C 1
ATOM 6791 O O . LYS A 1 901 ? -2.181 60.359 -23.950 1.00 47.69 944 LYS A O 1
ATOM 6797 N N . LEU A 1 902 ? -3.184 62.120 -24.932 1.00 40.75 945 LEU A N 1
ATOM 6798 C CA . LEU A 1 902 ? -2.298 63.081 -24.289 1.00 33.62 945 LEU A CA 1
ATOM 6799 C C . LEU A 1 902 ? -2.690 63.374 -22.845 1.00 43.04 945 LEU A C 1
ATOM 6800 O O . LEU A 1 902 ? -1.812 63.683 -22.031 1.00 43.64 945 LEU A O 1
ATOM 6805 N N . ARG A 1 903 ? -3.977 63.284 -22.489 1.00 45.87 946 ARG A N 1
ATOM 6806 C CA . ARG A 1 903 ? -4.325 63.374 -21.072 1.00 43.16 946 ARG A CA 1
ATOM 6807 C C . ARG A 1 903 ? -3.661 62.247 -20.297 1.00 45.92 946 ARG A C 1
ATOM 6808 O O . ARG A 1 903 ? -3.032 62.473 -19.257 1.00 47.92 946 ARG A O 1
ATOM 6816 N N . CYS A 1 904 ? -3.800 61.016 -20.797 1.00 48.16 947 CYS A N 1
ATOM 6817 C CA . CYS A 1 904 ? -3.276 59.854 -20.089 1.00 46.34 947 CYS A CA 1
ATOM 6818 C C . CYS A 1 904 ? -1.751 59.839 -20.097 1.00 47.86 947 CYS A C 1
ATOM 6819 O O . CYS A 1 904 ? -1.128 59.483 -19.090 1.00 48.87 947 CYS A O 1
ATOM 6822 N N . CYS A 1 905 ? -1.134 60.220 -21.221 1.00 49.65 948 CYS A N 1
ATOM 6823 C CA . CYS A 1 905 ? 0.324 60.301 -21.284 1.00 46.21 948 CYS A CA 1
ATOM 6824 C C . CYS A 1 905 ? 0.869 61.218 -20.195 1.00 44.62 948 CYS A C 1
ATOM 6825 O O . CYS A 1 905 ? 1.808 60.860 -19.473 1.00 51.10 948 CYS A O 1
ATOM 6828 N N . ALA A 1 906 ? 0.281 62.410 -20.062 1.00 34.34 949 ALA A N 1
ATOM 6829 C CA . ALA A 1 906 ? 0.726 63.344 -19.033 1.00 39.82 949 ALA A CA 1
ATOM 6830 C C . ALA A 1 906 ? 0.532 62.767 -17.637 1.00 38.00 949 ALA A C 1
ATOM 6831 O O . ALA A 1 906 ? 1.369 62.968 -16.751 1.00 43.71 949 ALA A O 1
ATOM 6833 N N . GLY A 1 907 ? -0.567 62.047 -17.421 1.00 36.55 950 GLY A N 1
ATOM 6834 C CA . GLY A 1 907 ? -0.807 61.461 -16.114 1.00 44.27 950 GLY A CA 1
ATOM 6835 C C . GLY A 1 907 ? 0.194 60.379 -15.770 1.00 52.94 950 GLY A C 1
ATOM 6836 O O . GLY A 1 907 ? 0.738 60.346 -14.663 1.00 61.38 950 GLY A O 1
ATOM 6837 N N . LEU A 1 908 ? 0.457 59.480 -16.723 1.00 44.65 951 LEU A N 1
ATOM 6838 C CA . LEU A 1 908 ? 1.388 58.386 -16.468 1.00 40.92 951 LEU A CA 1
ATOM 6839 C C . LEU A 1 908 ? 2.807 58.898 -16.261 1.00 47.28 951 LEU A C 1
ATOM 6840 O O . LEU A 1 908 ? 3.603 58.258 -15.564 1.00 54.87 951 LEU A O 1
ATOM 6845 N N . HIS A 1 909 ? 3.143 60.044 -16.855 1.00 45.95 952 HIS A N 1
ATOM 6846 C CA . HIS A 1 909 ? 4.460 60.633 -16.644 1.00 44.54 952 HIS A CA 1
ATOM 6847 C C . HIS A 1 909 ? 4.541 61.318 -15.286 1.00 47.50 952 HIS A C 1
ATOM 6848 O O . HIS A 1 909 ? 5.506 61.117 -14.543 1.00 52.62 952 HIS A O 1
ATOM 6855 N N . ILE A 1 910 ? 3.532 62.128 -14.948 1.00 42.37 953 ILE A N 1
ATOM 6856 C CA . ILE A 1 910 ? 3.432 62.689 -13.601 1.00 39.46 953 ILE A CA 1
ATOM 6857 C C . ILE A 1 910 ? 3.511 61.579 -12.562 1.00 48.97 953 ILE A C 1
ATOM 6858 O O . ILE A 1 910 ? 4.116 61.743 -11.495 1.00 48.88 953 ILE A O 1
ATOM 6863 N N . LEU A 1 911 ? 2.920 60.425 -12.870 1.00 56.49 954 LEU A N 1
ATOM 6864 C CA . LEU A 1 911 ? 2.966 59.289 -11.957 1.00 53.66 954 LEU A CA 1
ATOM 6865 C C . LEU A 1 911 ? 4.386 58.751 -11.815 1.00 54.33 954 LEU A C 1
ATOM 6866 O O . LEU A 1 911 ? 4.868 58.529 -10.698 1.00 58.11 954 LEU A O 1
ATOM 6871 N N . LYS A 1 912 ? 5.073 58.535 -12.941 1.00 48.76 955 LYS A N 1
ATOM 6872 C CA . LYS A 1 912 ? 6.423 57.980 -12.890 1.00 48.10 955 LYS A CA 1
ATOM 6873 C C . LYS A 1 912 ? 7.416 58.952 -12.263 1.00 51.62 955 LYS A C 1
ATOM 6874 O O . LYS A 1 912 ? 8.357 58.522 -11.586 1.00 58.09 955 LYS A O 1
ATOM 6880 N N . ILE A 1 913 ? 7.232 60.257 -12.481 1.00 49.78 956 ILE A N 1
ATOM 6881 C CA . ILE A 1 913 ? 8.151 61.236 -11.908 1.00 50.68 956 ILE A CA 1
ATOM 6882 C C . ILE A 1 913 ? 8.023 61.276 -10.389 1.00 55.74 956 ILE A C 1
ATOM 6883 O O . ILE A 1 913 ? 9.005 61.537 -9.682 1.00 55.87 956 ILE A O 1
ATOM 6888 N N . THR A 1 914 ? 6.831 60.995 -9.858 1.00 53.43 957 THR A N 1
ATOM 6889 C CA . THR A 1 914 ? 6.645 60.992 -8.411 1.00 52.72 957 THR A CA 1
ATOM 6890 C C . THR A 1 914 ? 7.466 59.904 -7.724 1.00 57.39 957 THR A C 1
ATOM 6891 O O . THR A 1 914 ? 7.768 60.033 -6.532 1.00 64.14 957 THR A O 1
ATOM 6895 N N . LYS A 1 915 ? 7.848 58.847 -8.449 1.00 57.56 958 LYS A N 1
ATOM 6896 C CA . LYS A 1 915 ? 8.712 57.823 -7.868 1.00 59.02 958 LYS A CA 1
ATOM 6897 C C . LYS A 1 915 ? 10.044 58.407 -7.415 1.00 64.15 958 LYS A C 1
ATOM 6898 O O . LYS A 1 915 ? 10.631 57.932 -6.435 1.00 73.62 958 LYS A O 1
ATOM 6904 N N . ILE A 1 916 ? 10.535 59.429 -8.112 1.00 61.15 959 ILE A N 1
ATOM 6905 C CA . ILE A 1 916 ? 11.767 60.108 -7.720 1.00 54.36 959 ILE A CA 1
ATOM 6906 C C . ILE A 1 916 ? 11.466 60.956 -6.486 1.00 71.14 959 ILE A C 1
ATOM 6907 O O . ILE A 1 916 ? 10.693 61.916 -6.554 1.00 73.00 959 ILE A O 1
ATOM 6912 N N . ALA A 1 917 ? 12.071 60.595 -5.350 1.00 78.93 960 ALA A N 1
ATOM 6913 C CA . ALA A 1 917 ? 11.801 61.308 -4.105 1.00 77.71 960 ALA A CA 1
ATOM 6914 C C . ALA A 1 917 ? 12.399 62.707 -4.109 1.00 76.47 960 ALA A C 1
ATOM 6915 O O . ALA A 1 917 ? 11.890 63.599 -3.421 1.00 84.93 960 ALA A O 1
ATOM 6917 N N . SER A 1 918 ? 13.472 62.923 -4.865 1.00 73.59 961 SER A N 1
ATOM 6918 C CA . SER A 1 918 ? 14.105 64.234 -4.908 1.00 74.49 961 SER A CA 1
ATOM 6919 C C . SER A 1 918 ? 13.353 65.229 -5.781 1.00 79.64 961 SER A C 1
ATOM 6920 O O . SER A 1 918 ? 13.840 66.349 -5.973 1.00 75.33 961 SER A O 1
ATOM 6923 N N . LEU A 1 919 ? 12.190 64.851 -6.316 1.00 81.59 962 LEU A N 1
ATOM 6924 C CA . LEU A 1 919 ? 11.381 65.746 -7.134 1.00 77.02 962 LEU A CA 1
ATOM 6925 C C . LEU A 1 919 ? 9.989 65.968 -6.555 1.00 74.09 962 LEU A C 1
ATOM 6926 O O . LEU A 1 919 ? 9.106 66.472 -7.261 1.00 72.69 962 LEU A O 1
ATOM 6931 N N . SER A 1 920 ? 9.768 65.611 -5.287 1.00 78.74 963 SER A N 1
ATOM 6932 C CA . SER A 1 920 ? 8.493 65.912 -4.645 1.00 84.15 963 SER A CA 1
ATOM 6933 C C . SER A 1 920 ? 8.320 67.403 -4.398 1.00 88.96 963 SER A C 1
ATOM 6934 O O . SER A 1 920 ? 7.195 67.853 -4.154 1.00 88.44 963 SER A O 1
ATOM 6937 N N . ARG A 1 921 ? 9.410 68.172 -4.452 1.00 87.25 964 ARG A N 1
ATOM 6938 C CA . ARG A 1 921 ? 9.324 69.614 -4.248 1.00 80.66 964 ARG A CA 1
ATOM 6939 C C . ARG A 1 921 ? 8.497 70.279 -5.341 1.00 79.51 964 ARG A C 1
ATOM 6940 O O . ARG A 1 921 ? 7.748 71.227 -5.075 1.00 86.46 964 ARG A O 1
ATOM 6948 N N . PHE A 1 922 ? 8.616 69.792 -6.577 1.00 73.66 965 PHE A N 1
ATOM 6949 C CA . PHE A 1 922 ? 7.983 70.465 -7.705 1.00 75.73 965 PHE A CA 1
ATOM 6950 C C . PHE A 1 922 ? 6.475 70.243 -7.732 1.00 79.46 965 PHE A C 1
ATOM 6951 O O . PHE A 1 922 ? 5.721 71.163 -8.066 1.00 83.90 965 PHE A O 1
ATOM 6959 N N . ILE A 1 923 ? 6.015 69.041 -7.396 1.00 77.51 966 ILE A N 1
ATOM 6960 C CA . ILE A 1 923 ? 4.580 68.779 -7.353 1.00 79.16 966 ILE A CA 1
ATOM 6961 C C . ILE A 1 923 ? 4.006 69.376 -6.073 1.00 81.81 966 ILE A C 1
ATOM 6962 O O . ILE A 1 923 ? 4.517 69.143 -4.970 1.00 80.89 966 ILE A O 1
ATOM 6967 N N . LYS A 1 924 ? 2.973 70.186 -6.222 1.00 84.05 967 LYS A N 1
ATOM 6968 C CA . LYS A 1 924 ? 2.354 70.856 -5.094 1.00 88.63 967 LYS A CA 1
ATOM 6969 C C . LYS A 1 924 ? 1.026 70.193 -4.750 1.00 85.24 967 LYS A C 1
ATOM 6970 O O . LYS A 1 924 ? 0.356 69.645 -5.630 1.00 84.42 967 LYS A O 1
ATOM 6976 N N . PRO A 1 925 ? 0.637 70.213 -3.470 1.00 85.15 968 PRO A N 1
ATOM 6977 C CA . PRO A 1 925 ? -0.591 69.510 -3.051 1.00 85.42 968 PRO A CA 1
ATOM 6978 C C . PRO A 1 925 ? -1.815 69.821 -3.899 1.00 82.15 968 PRO A C 1
ATOM 6979 O O . PRO A 1 925 ? -2.730 68.990 -3.979 1.00 76.65 968 PRO A O 1
ATOM 6983 N N . GLN A 1 926 ? -1.864 70.993 -4.535 1.00 79.16 969 GLN A N 1
ATOM 6984 C CA . GLN A 1 926 ? -2.923 71.264 -5.500 1.00 83.54 969 GLN A CA 1
ATOM 6985 C C . GLN A 1 926 ? -2.814 70.354 -6.717 1.00 79.51 969 GLN A C 1
ATOM 6986 O O . GLN A 1 926 ? -3.831 70.011 -7.332 1.00 78.33 969 GLN A O 1
ATOM 6992 N N . ASP A 1 927 ? -1.597 69.932 -7.062 1.00 74.27 970 ASP A N 1
ATOM 6993 C CA . ASP A 1 927 ? -1.382 69.204 -8.308 1.00 73.99 970 ASP A CA 1
ATOM 6994 C C . ASP A 1 927 ? -1.792 67.739 -8.195 1.00 70.85 970 ASP A C 1
ATOM 6995 O O . ASP A 1 927 ? -2.328 67.172 -9.153 1.00 74.58 970 ASP A O 1
ATOM 7000 N N . ILE A 1 928 ? -1.552 67.107 -7.041 1.00 64.34 971 ILE A N 1
ATOM 7001 C CA . ILE A 1 928 ? -1.985 65.722 -6.861 1.00 56.95 971 ILE A CA 1
ATOM 7002 C C . ILE A 1 928 ? -3.497 65.608 -7.013 1.00 65.52 971 ILE A C 1
ATOM 7003 O O . ILE A 1 928 ? -4.012 64.561 -7.423 1.00 60.44 971 ILE A O 1
ATOM 7008 N N . SER A 1 929 ? -4.228 66.680 -6.696 1.00 70.74 972 SER A N 1
ATOM 7009 C CA . SER A 1 929 ? -5.674 66.705 -6.882 1.00 63.94 972 SER A CA 1
ATOM 7010 C C . SER A 1 929 ? -6.066 66.899 -8.342 1.00 62.60 972 SER A C 1
ATOM 7011 O O . SER A 1 929 ? -7.159 66.485 -8.744 1.00 70.20 972 SER A O 1
ATOM 7014 N N . LYS A 1 930 ? -5.199 67.528 -9.143 1.00 60.83 973 LYS A N 1
ATOM 7015 C CA . LYS A 1 930 ? -5.483 67.718 -10.562 1.00 61.88 973 LYS A CA 1
ATOM 7016 C C . LYS A 1 930 ? -5.664 66.398 -11.300 1.00 57.61 973 LYS A C 1
ATOM 7017 O O . LYS A 1 930 ? -6.241 66.387 -12.392 1.00 55.93 973 LYS A O 1
ATOM 7023 N N . LEU A 1 931 ? -5.185 65.289 -10.732 1.00 52.20 974 LEU A N 1
ATOM 7024 C CA . LEU A 1 931 ? -5.227 64.014 -11.436 1.00 53.15 974 LEU A CA 1
ATOM 7025 C C . LEU A 1 931 ? -6.620 63.396 -11.453 1.00 57.39 974 LEU A C 1
ATOM 7026 O O . LEU A 1 931 ? -6.868 62.492 -12.259 1.00 56.57 974 LEU A O 1
ATOM 7031 N N . MET A 1 932 ? -7.529 63.869 -10.590 1.00 58.49 975 MET A N 1
ATOM 7032 C CA . MET A 1 932 ? -8.877 63.311 -10.502 1.00 52.38 975 MET A CA 1
ATOM 7033 C C . MET A 1 932 ? -9.592 63.310 -11.843 1.00 53.27 975 MET A C 1
ATOM 7034 O O . MET A 1 932 ? -10.522 62.516 -12.042 1.00 53.22 975 MET A O 1
ATOM 7039 N N . ASN A 1 933 ? -9.186 64.197 -12.756 1.00 53.51 976 ASN A N 1
ATOM 7040 C CA . ASN A 1 933 ? -9.768 64.221 -14.093 1.00 54.77 976 ASN A CA 1
ATOM 7041 C C . ASN A 1 933 ? -9.625 62.867 -14.776 1.00 57.42 976 ASN A C 1
ATOM 7042 O O . ASN A 1 933 ? -10.577 62.356 -15.377 1.00 56.76 976 ASN A O 1
ATOM 7047 N N . LEU A 1 934 ? -8.440 62.259 -14.668 1.00 50.48 977 LEU A N 1
ATOM 7048 C CA . LEU A 1 934 ? -8.162 61.022 -15.391 1.00 48.61 977 LEU A CA 1
ATOM 7049 C C . LEU A 1 934 ? -8.861 59.832 -14.748 1.00 53.97 977 LEU A C 1
ATOM 7050 O O . LEU A 1 934 ? -9.295 58.909 -15.445 1.00 58.15 977 LEU A O 1
ATOM 7055 N N . VAL A 1 935 ? -8.972 59.835 -13.419 1.00 47.06 978 VAL A N 1
ATOM 7056 C CA . VAL A 1 935 ? -9.668 58.762 -12.714 1.00 45.74 978 VAL A CA 1
ATOM 7057 C C . VAL A 1 935 ? -11.115 58.674 -13.176 1.00 52.60 978 VAL A C 1
ATOM 7058 O O . VAL A 1 935 ? -11.668 57.578 -13.333 1.00 56.56 978 VAL A O 1
ATOM 7062 N N . GLU A 1 936 ? -11.750 59.823 -13.403 1.00 54.76 979 GLU A N 1
ATOM 7063 C CA . GLU A 1 936 ? -13.151 59.885 -13.803 1.00 51.62 979 GLU A CA 1
ATOM 7064 C C . GLU A 1 936 ? -13.317 60.443 -15.213 1.00 50.46 979 GLU A C 1
ATOM 7065 O O . GLU A 1 936 ? -14.277 61.160 -15.500 1.00 57.75 979 GLU A O 1
ATOM 7071 N N . ASP A 1 937 ? -12.392 60.120 -16.111 1.00 51.08 980 ASP A N 1
ATOM 7072 C CA . ASP A 1 937 ? -12.443 60.678 -17.452 1.00 58.56 980 ASP A CA 1
ATOM 7073 C C . ASP A 1 937 ? -13.568 60.039 -18.264 1.00 55.07 980 ASP A C 1
ATOM 7074 O O . ASP A 1 937 ? -14.020 58.925 -17.986 1.00 52.70 980 ASP A O 1
ATOM 7079 N N . GLU A 1 938 ? -14.021 60.765 -19.285 1.00 55.62 981 GLU A N 1
ATOM 7080 C CA . GLU A 1 938 ? -15.148 60.308 -20.089 1.00 60.94 981 GLU A CA 1
ATOM 7081 C C . GLU A 1 938 ? -14.774 59.210 -21.077 1.00 55.82 981 GLU A C 1
ATOM 7082 O O . GLU A 1 938 ? -15.661 58.701 -21.770 1.00 58.53 981 GLU A O 1
ATOM 7088 N N . SER A 1 939 ? -13.501 58.835 -21.159 1.00 51.87 982 SER A N 1
ATOM 7089 C CA . SER A 1 939 ? -13.050 57.739 -22.006 1.00 57.34 982 SER A CA 1
ATOM 7090 C C . SER A 1 939 ? -12.666 56.556 -21.127 1.00 60.63 982 SER A C 1
ATOM 7091 O O . SER A 1 939 ? -11.875 56.704 -20.190 1.00 56.52 982 SER A O 1
ATOM 7094 N N . LEU A 1 940 ? -13.240 55.388 -21.429 1.00 61.13 983 LEU A N 1
ATOM 7095 C CA . LEU A 1 940 ? -12.952 54.187 -20.650 1.00 63.35 983 LEU A CA 1
ATOM 7096 C C . LEU A 1 940 ? -11.475 53.817 -20.705 1.00 57.74 983 LEU A C 1
ATOM 7097 O O . LEU A 1 940 ? -10.951 53.213 -19.758 1.00 55.72 983 LEU A O 1
ATOM 7102 N N . GLU A 1 941 ? -10.786 54.180 -21.792 1.00 58.95 984 GLU A N 1
ATOM 7103 C CA . GLU A 1 941 ? -9.373 53.841 -21.922 1.00 65.28 984 GLU A CA 1
ATOM 7104 C C . GLU A 1 941 ? -8.532 54.616 -20.915 1.00 57.75 984 GLU A C 1
ATOM 7105 O O . GLU A 1 941 ? -7.906 54.027 -20.030 1.00 52.60 984 GLU A O 1
ATOM 7111 N N . VAL A 1 942 ? -8.523 55.948 -21.025 1.00 51.32 985 VAL A N 1
ATOM 7112 C CA . VAL A 1 942 ? -7.747 56.778 -20.102 1.00 49.62 985 VAL A CA 1
ATOM 7113 C C . VAL A 1 942 ? -8.177 56.542 -18.663 1.00 51.63 985 VAL A C 1
ATOM 7114 O O . VAL A 1 942 ? -7.379 56.732 -17.732 1.00 49.12 985 VAL A O 1
ATOM 7118 N N . ARG A 1 943 ? -9.437 56.136 -18.449 1.00 54.53 986 ARG A N 1
ATOM 7119 C CA . ARG A 1 943 ? -9.872 55.767 -17.106 1.00 48.52 986 ARG A CA 1
ATOM 7120 C C . ARG A 1 943 ? -9.141 54.515 -16.632 1.00 43.05 986 ARG A C 1
ATOM 7121 O O . ARG A 1 943 ? -8.380 54.554 -15.661 1.00 45.17 986 ARG A O 1
ATOM 7129 N N . SER A 1 944 ? -9.330 53.400 -17.336 1.00 44.50 987 SER A N 1
ATOM 7130 C CA . SER A 1 944 ? -8.712 52.140 -16.930 1.00 49.55 987 SER A CA 1
ATOM 7131 C C . SER A 1 944 ? -7.191 52.233 -16.951 1.00 51.62 987 SER A C 1
ATOM 7132 O O . SER A 1 944 ? -6.523 51.839 -15.990 1.00 43.76 987 SER A O 1
ATOM 7135 N N . SER A 1 945 ? -6.627 52.756 -18.045 1.00 57.72 988 SER A N 1
ATOM 7136 C CA . SER A 1 945 ? -5.174 52.798 -18.207 1.00 49.76 988 SER A CA 1
ATOM 7137 C C . SER A 1 945 ? -4.500 53.548 -17.063 1.00 40.29 988 SER A C 1
ATOM 7138 O O . SER A 1 945 ? -3.497 53.087 -16.505 1.00 48.36 988 SER A O 1
ATOM 7141 N N . PHE A 1 946 ? -5.039 54.714 -16.702 1.00 36.28 989 PHE A N 1
ATOM 7142 C CA . PHE A 1 946 ? -4.487 55.478 -15.588 1.00 41.81 989 PHE A CA 1
ATOM 7143 C C . PHE A 1 946 ? -4.660 54.732 -14.270 1.00 41.46 989 PHE A C 1
ATOM 7144 O O . PHE A 1 946 ? -3.695 54.526 -13.526 1.00 43.33 989 PHE A O 1
ATOM 7152 N N . ILE A 1 947 ? -5.895 54.332 -13.958 1.00 43.86 990 ILE A N 1
ATOM 7153 C CA . ILE A 1 947 ? -6.164 53.625 -12.708 1.00 47.70 990 ILE A CA 1
ATOM 7154 C C . ILE A 1 947 ? -5.332 52.353 -12.614 1.00 47.12 990 ILE A C 1
ATOM 7155 O O . ILE A 1 947 ? -4.939 51.938 -11.516 1.00 46.86 990 ILE A O 1
ATOM 7160 N N . GLY A 1 948 ? -5.033 51.727 -13.749 1.00 44.19 991 GLY A N 1
ATOM 7161 C CA . GLY A 1 948 ? -4.145 50.583 -13.764 1.00 46.15 991 GLY A CA 1
ATOM 7162 C C . GLY A 1 948 ? -2.748 50.917 -13.281 1.00 53.20 991 GLY A C 1
ATOM 7163 O O . GLY A 1 948 ? -2.271 50.334 -12.303 1.00 62.45 991 GLY A O 1
ATOM 7164 N N . ARG A 1 949 ? -2.084 51.861 -13.957 1.00 51.77 992 ARG A N 1
ATOM 7165 C CA . ARG A 1 949 ? -0.737 52.261 -13.557 1.00 49.94 992 ARG A CA 1
ATOM 7166 C C . ARG A 1 949 ? -0.697 52.791 -12.131 1.00 49.24 992 ARG A C 1
ATOM 7167 O O . ARG A 1 949 ? 0.327 52.661 -11.451 1.00 52.13 992 ARG A O 1
ATOM 7175 N N . LEU A 1 950 ? -1.790 53.395 -11.660 1.00 54.63 993 LEU A N 1
ATOM 7176 C CA . LEU A 1 950 ? -1.822 53.871 -10.281 1.00 55.02 993 LEU A CA 1
ATOM 7177 C C . LEU A 1 950 ? -1.847 52.708 -9.299 1.00 55.36 993 LEU A C 1
ATOM 7178 O O . LEU A 1 950 ? -1.045 52.662 -8.357 1.00 56.58 993 LEU A O 1
ATOM 7183 N N . LYS A 1 951 ? -2.759 51.754 -9.505 1.00 50.33 994 LYS A N 1
ATOM 7184 C CA . LYS A 1 951 ? -2.882 50.634 -8.578 1.00 49.29 994 LYS A CA 1
ATOM 7185 C C . LYS A 1 951 ? -1.604 49.806 -8.525 1.00 54.15 994 LYS A C 1
ATOM 7186 O O . LYS A 1 951 ? -1.275 49.239 -7.476 1.00 57.49 994 LYS A O 1
ATOM 7192 N N . ASP A 1 952 ? -0.872 49.725 -9.638 1.00 52.90 995 ASP A N 1
ATOM 7193 C CA . ASP A 1 952 ? 0.392 48.996 -9.643 1.00 53.63 995 ASP A CA 1
ATOM 7194 C C . ASP A 1 952 ? 1.427 49.691 -8.769 1.00 56.59 995 ASP A C 1
ATOM 7195 O O . ASP A 1 952 ? 2.044 49.064 -7.899 1.00 54.24 995 ASP A O 1
ATOM 7200 N N . PHE A 1 953 ? 1.631 50.994 -8.985 1.00 60.50 996 PHE A N 1
ATOM 7201 C CA . PHE A 1 953 ? 2.605 51.735 -8.189 1.00 55.81 996 PHE A CA 1
ATOM 7202 C C . PHE A 1 953 ? 2.179 51.846 -6.729 1.00 64.25 996 PHE A C 1
ATOM 7203 O O . PHE A 1 953 ? 3.035 51.845 -5.836 1.00 65.42 996 PHE A O 1
ATOM 7211 N N . LEU A 1 954 ? 0.873 51.947 -6.464 1.00 63.76 997 LEU A N 1
ATOM 7212 C CA . LEU A 1 954 ? 0.402 52.081 -5.089 1.00 57.64 997 LEU A CA 1
ATOM 7213 C C . LEU A 1 954 ? 0.627 50.809 -4.282 1.00 56.11 997 LEU A C 1
ATOM 7214 O O . LEU A 1 954 ? 0.818 50.878 -3.061 1.00 57.46 997 LEU A O 1
ATOM 7219 N N . GLY A 1 955 ? 0.613 49.652 -4.936 1.00 54.74 998 GLY A N 1
ATOM 7220 C CA . GLY A 1 955 ? 0.802 48.392 -4.246 1.00 56.55 998 GLY A CA 1
ATOM 7221 C C . GLY A 1 955 ? 2.230 48.150 -3.788 1.00 54.81 998 GLY A C 1
ATOM 7222 O O . GLY A 1 955 ? 2.460 47.816 -2.623 1.00 57.60 998 GLY A O 1
ATOM 7223 N N . ASP A 1 956 ? 3.201 48.323 -4.691 1.00 52.92 999 ASP A N 1
ATOM 7224 C CA . ASP A 1 956 ? 4.605 48.025 -4.424 1.00 52.70 999 ASP A CA 1
ATOM 7225 C C . ASP A 1 956 ? 5.377 49.223 -3.881 1.00 54.00 999 ASP A C 1
ATOM 7226 O O . ASP A 1 956 ? 6.600 49.295 -4.060 1.00 56.43 999 ASP A O 1
ATOM 7231 N N . GLY A 1 957 ? 4.697 50.162 -3.223 1.00 54.56 1000 GLY A N 1
ATOM 7232 C CA . GLY A 1 957 ? 5.354 51.277 -2.565 1.00 52.10 1000 GLY A CA 1
ATOM 7233 C C . GLY A 1 957 ? 6.107 52.214 -3.487 1.00 52.19 1000 GLY A C 1
ATOM 7234 O O . GLY A 1 957 ? 6.858 53.075 -3.018 1.00 59.30 1000 GLY A O 1
ATOM 7235 N N . SER A 1 958 ? 5.916 52.064 -4.799 1.00 50.03 1001 SER A N 1
ATOM 7236 C CA . SER A 1 958 ? 6.605 52.928 -5.749 1.00 51.34 1001 SER A CA 1
ATOM 7237 C C . SER A 1 958 ? 6.158 54.378 -5.636 1.00 56.85 1001 SER A C 1
ATOM 7238 O O . SER A 1 958 ? 6.853 55.271 -6.131 1.00 55.18 1001 SER A O 1
ATOM 7241 N N . ILE A 1 959 ? 5.025 54.631 -4.988 1.00 55.32 1002 ILE A N 1
ATOM 7242 C CA . ILE A 1 959 ? 4.434 55.960 -4.928 1.00 45.93 1002 ILE A CA 1
ATOM 7243 C C . ILE A 1 959 ? 4.005 56.226 -3.491 1.00 55.28 1002 ILE A C 1
ATOM 7244 O O . ILE A 1 959 ? 3.519 55.323 -2.802 1.00 61.04 1002 ILE A O 1
ATOM 7249 N N . SER A 1 960 ? 4.199 57.462 -3.037 1.00 51.38 1003 SER A N 1
ATOM 7250 C CA . SER A 1 960 ? 3.834 57.837 -1.679 1.00 59.94 1003 SER A CA 1
ATOM 7251 C C . SER A 1 960 ? 2.328 57.699 -1.459 1.00 63.74 1003 SER A C 1
ATOM 7252 O O . SER A 1 960 ? 1.529 57.678 -2.400 1.00 61.47 1003 SER A O 1
ATOM 7255 N N . ILE A 1 961 ? 1.948 57.609 -0.181 1.00 68.03 1004 ILE A N 1
ATOM 7256 C CA . ILE A 1 961 ? 0.548 57.450 0.199 1.00 60.83 1004 ILE A CA 1
ATOM 7257 C C . ILE A 1 961 ? -0.289 58.651 -0.225 1.00 58.57 1004 ILE A C 1
ATOM 7258 O O . ILE A 1 961 ? -1.508 58.530 -0.398 1.00 55.36 1004 ILE A O 1
ATOM 7263 N N . LYS A 1 962 ? 0.351 59.796 -0.472 1.00 54.75 1005 LYS A N 1
ATOM 7264 C CA . LYS A 1 962 ? -0.326 61.023 -0.882 1.00 54.79 1005 LYS A CA 1
ATOM 7265 C C . LYS A 1 962 ? -1.116 60.846 -2.176 1.00 61.22 1005 LYS A C 1
ATOM 7266 O O . LYS A 1 962 ? -1.720 61.799 -2.676 1.00 71.98 1005 LYS A O 1
ATOM 7272 N N . PHE A 1 963 ? -1.109 59.637 -2.727 1.00 54.39 1006 PHE A N 1
ATOM 7273 C CA . PHE A 1 963 ? -1.884 59.287 -3.907 1.00 48.05 1006 PHE A CA 1
ATOM 7274 C C . PHE A 1 963 ? -2.959 58.249 -3.638 1.00 54.15 1006 PHE A C 1
ATOM 7275 O O . PHE A 1 963 ? -3.913 58.168 -4.423 1.00 59.77 1006 PHE A O 1
ATOM 7283 N N . LEU A 1 964 ? -2.822 57.461 -2.566 1.00 52.20 1007 LEU A N 1
ATOM 7284 C CA . LEU A 1 964 ? -3.805 56.431 -2.238 1.00 51.49 1007 LEU A CA 1
ATOM 7285 C C . LEU A 1 964 ? -5.248 56.926 -2.214 1.00 52.76 1007 LEU A C 1
ATOM 7286 O O . LEU A 1 964 ? -6.124 56.180 -2.688 1.00 56.44 1007 LEU A O 1
ATOM 7291 N N . PRO A 1 965 ? -5.572 58.134 -1.731 1.00 53.39 1008 PRO A N 1
ATOM 7292 C CA . PRO A 1 965 ? -6.977 58.569 -1.800 1.00 50.42 1008 PRO A CA 1
ATOM 7293 C C . PRO A 1 965 ? -7.506 58.729 -3.216 1.00 48.69 1008 PRO A C 1
ATOM 7294 O O . PRO A 1 965 ? -8.724 58.660 -3.409 1.00 49.31 1008 PRO A O 1
ATOM 7298 N N . LEU A 1 966 ? -6.634 58.935 -4.210 1.00 52.39 1009 LEU A N 1
ATOM 7299 C CA . LEU A 1 966 ? -7.066 59.115 -5.598 1.00 51.61 1009 LEU A CA 1
ATOM 7300 C C . LEU A 1 966 ? -7.896 57.947 -6.125 1.00 45.27 1009 LEU A C 1
ATOM 7301 O O . LEU A 1 966 ? -8.592 58.097 -7.137 1.00 39.47 1009 LEU A O 1
ATOM 7306 N N . VAL A 1 967 ? -7.839 56.791 -5.465 1.00 43.63 1010 VAL A N 1
ATOM 7307 C CA . VAL A 1 967 ? -8.470 55.587 -5.995 1.00 44.36 1010 VAL A CA 1
ATOM 7308 C C . VAL A 1 967 ? -9.992 55.637 -5.867 1.00 53.36 1010 VAL A C 1
ATOM 7309 O O . VAL A 1 967 ? -10.709 55.178 -6.766 1.00 61.99 1010 VAL A O 1
ATOM 7313 N N . PHE A 1 968 ? -10.508 56.210 -4.777 1.00 55.11 1011 PHE A N 1
ATOM 7314 C CA . PHE A 1 968 ? -11.927 56.112 -4.456 1.00 58.88 1011 PHE A CA 1
ATOM 7315 C C . PHE A 1 968 ? -12.816 56.898 -5.406 1.00 54.96 1011 PHE A C 1
ATOM 7316 O O . PHE A 1 968 ? -14.037 56.700 -5.385 1.00 60.95 1011 PHE A O 1
ATOM 7324 N N . PHE A 1 969 ? -12.243 57.770 -6.227 1.00 47.35 1012 PHE A N 1
ATOM 7325 C CA . PHE A 1 969 ? -12.991 58.495 -7.242 1.00 53.23 1012 PHE A CA 1
ATOM 7326 C C . PHE A 1 969 ? -13.284 57.624 -8.460 1.00 56.20 1012 PHE A C 1
ATOM 7327 O O . PHE A 1 969 ? -13.785 58.118 -9.479 1.00 54.43 1012 PHE A O 1
ATOM 7335 N N . THR A 1 970 ? -12.973 56.334 -8.351 1.00 57.56 1013 THR A N 1
ATOM 7336 C CA . THR A 1 970 ? -13.525 55.282 -9.188 1.00 62.31 1013 THR A CA 1
ATOM 7337 C C . THR A 1 970 ? -14.942 54.897 -8.753 1.00 67.37 1013 THR A C 1
ATOM 7338 O O . THR A 1 970 ? -15.501 53.928 -9.276 1.00 69.59 1013 THR A O 1
ATOM 7342 N N . ALA A 1 971 ? -15.531 55.638 -7.807 1.00 67.65 1014 ALA A N 1
ATOM 7343 C CA . ALA A 1 971 ? -16.824 55.254 -7.245 1.00 63.65 1014 ALA A CA 1
ATOM 7344 C C . ALA A 1 971 ? -17.928 55.244 -8.293 1.00 61.10 1014 ALA A C 1
ATOM 7345 O O . ALA A 1 971 ? -18.860 54.439 -8.201 1.00 63.68 1014 ALA A O 1
ATOM 7347 N N . TYR A 1 972 ? -17.849 56.126 -9.286 1.00 62.87 1015 TYR A N 1
ATOM 7348 C CA . TYR A 1 972 ? -18.865 56.225 -10.325 1.00 66.28 1015 TYR A CA 1
ATOM 7349 C C . TYR A 1 972 ? -18.590 55.325 -11.521 1.00 61.65 1015 TYR A C 1
ATOM 7350 O O . TYR A 1 972 ? -19.322 55.407 -12.512 1.00 66.53 1015 TYR A O 1
ATOM 7359 N N . GLU A 1 973 ? -17.560 54.474 -11.450 1.00 59.22 1016 GLU A N 1
ATOM 7360 C CA . GLU A 1 973 ? -17.046 53.733 -12.598 1.00 64.12 1016 GLU A CA 1
ATOM 7361 C C . GLU A 1 973 ? -18.160 53.002 -13.337 1.00 67.60 1016 GLU A C 1
ATOM 7362 O O . GLU A 1 973 ? -18.687 51.997 -12.842 1.00 67.81 1016 GLU A O 1
ATOM 7368 N N . PRO A 1 974 ? -18.539 53.473 -14.526 1.00 63.80 1017 PRO A N 1
ATOM 7369 C CA . PRO A 1 974 ? -19.674 52.890 -15.248 1.00 60.07 1017 PRO A CA 1
ATOM 7370 C C . PRO A 1 974 ? -19.371 51.581 -15.960 1.00 66.45 1017 PRO A C 1
ATOM 7371 O O . PRO A 1 974 ? -20.175 51.156 -16.794 1.00 69.24 1017 PRO A O 1
ATOM 7375 N N . ASP A 1 975 ? -18.247 50.934 -15.660 1.00 71.61 1018 ASP A N 1
ATOM 7376 C CA . ASP A 1 975 ? -17.866 49.668 -16.283 1.00 66.89 1018 ASP A CA 1
ATOM 7377 C C . ASP A 1 975 ? -17.518 48.694 -15.161 1.00 66.83 1018 ASP A C 1
ATOM 7378 O O . ASP A 1 975 ? -16.427 48.765 -14.587 1.00 65.57 1018 ASP A O 1
ATOM 7383 N N . GLN A 1 976 ? -18.447 47.788 -14.846 1.00 64.91 1019 GLN A N 1
ATOM 7384 C CA . GLN A 1 976 ? -18.222 46.836 -13.765 1.00 68.69 1019 GLN A CA 1
ATOM 7385 C C . GLN A 1 976 ? -17.131 45.824 -14.094 1.00 60.88 1019 GLN A C 1
ATOM 7386 O O . GLN A 1 976 ? -16.643 45.147 -13.183 1.00 60.78 1019 GLN A O 1
ATOM 7392 N N . ALA A 1 977 ? -16.736 45.705 -15.365 1.00 56.85 1020 ALA A N 1
ATOM 7393 C CA . ALA A 1 977 ? -15.562 44.904 -15.692 1.00 61.07 1020 ALA A CA 1
ATOM 7394 C C . ALA A 1 977 ? -14.307 45.471 -15.047 1.00 66.01 1020 ALA A C 1
ATOM 7395 O O . ALA A 1 977 ? -13.393 44.716 -14.696 1.00 60.14 1020 ALA A O 1
ATOM 7397 N N . LEU A 1 978 ? -14.245 46.789 -14.886 1.00 64.84 1021 LEU A N 1
ATOM 7398 C CA . LEU A 1 978 ? -13.139 47.456 -14.215 1.00 60.80 1021 LEU A CA 1
ATOM 7399 C C . LEU A 1 978 ? -13.494 47.949 -12.819 1.00 60.33 1021 LEU A C 1
ATOM 7400 O O . LEU A 1 978 ? -12.611 48.020 -11.958 1.00 63.01 1021 LEU A O 1
ATOM 7405 N N . ARG A 1 979 ? -14.767 48.280 -12.571 1.00 63.40 1022 ARG A N 1
ATOM 7406 C CA . ARG A 1 979 ? -15.181 48.696 -11.233 1.00 64.81 1022 ARG A CA 1
ATOM 7407 C C . ARG A 1 979 ? -14.848 47.633 -10.194 1.00 59.13 1022 ARG A C 1
ATOM 7408 O O . ARG A 1 979 ? -14.395 47.955 -9.090 1.00 57.60 1022 ARG A O 1
ATOM 7416 N N . THR A 1 980 ? -15.055 46.358 -10.532 1.00 57.06 1023 THR A N 1
ATOM 7417 C CA . THR A 1 980 ? -14.731 45.282 -9.603 1.00 60.47 1023 THR A CA 1
ATOM 7418 C C . THR A 1 980 ? -13.233 45.009 -9.540 1.00 61.48 1023 THR A C 1
ATOM 7419 O O . THR A 1 980 ? -12.742 44.520 -8.516 1.00 61.85 1023 THR A O 1
ATOM 7423 N N . SER A 1 981 ? -12.497 45.307 -10.615 1.00 64.48 1024 SER A N 1
ATOM 7424 C CA . SER A 1 981 ? -11.045 45.158 -10.584 1.00 65.59 1024 SER A CA 1
ATOM 7425 C C . SER A 1 981 ? -10.437 46.036 -9.501 1.00 53.03 1024 SER A C 1
ATOM 7426 O O . SER A 1 981 ? -9.556 45.601 -8.750 1.00 49.24 1024 SER A O 1
ATOM 7429 N N . THR A 1 982 ? -10.906 47.281 -9.402 1.00 48.93 1025 THR A N 1
ATOM 7430 C CA . THR A 1 982 ? -10.489 48.139 -8.300 1.00 49.49 1025 THR A CA 1
ATOM 7431 C C . THR A 1 982 ? -11.011 47.608 -6.969 1.00 55.55 1025 THR A C 1
ATOM 7432 O O . THR A 1 982 ? -10.312 47.676 -5.952 1.00 53.23 1025 THR A O 1
ATOM 7436 N N . LYS A 1 983 ? -12.229 47.057 -6.960 1.00 62.69 1026 LYS A N 1
ATOM 7437 C CA . LYS A 1 983 ? -12.766 46.451 -5.744 1.00 65.11 1026 LYS A CA 1
ATOM 7438 C C . LYS A 1 983 ? -11.881 45.306 -5.268 1.00 65.39 1026 LYS A C 1
ATOM 7439 O O . LYS A 1 983 ? -11.483 45.257 -4.099 1.00 62.79 1026 LYS A O 1
ATOM 7445 N N . MET A 1 984 ? -11.564 44.369 -6.166 1.00 60.45 1027 MET A N 1
ATOM 7446 C CA . MET A 1 984 ? -10.670 43.274 -5.812 1.00 58.20 1027 MET A CA 1
ATOM 7447 C C . MET A 1 984 ? -9.274 43.767 -5.460 1.00 60.74 1027 MET A C 1
ATOM 7448 O O . MET A 1 984 ? -8.540 43.065 -4.758 1.00 62.34 1027 MET A O 1
ATOM 7453 N N . TRP A 1 985 ? -8.893 44.957 -5.929 1.00 63.78 1028 TRP A N 1
ATOM 7454 C CA . TRP A 1 985 ? -7.571 45.489 -5.618 1.00 55.29 1028 TRP A CA 1
ATOM 7455 C C . TRP A 1 985 ? -7.527 46.135 -4.240 1.00 50.81 1028 TRP A C 1
ATOM 7456 O O . TRP A 1 985 ? -6.544 45.969 -3.512 1.00 48.96 1028 TRP A O 1
ATOM 7467 N N . ILE A 1 986 ? -8.571 46.878 -3.862 1.00 50.18 1029 ILE A N 1
ATOM 7468 C CA . ILE A 1 986 ? -8.595 47.465 -2.525 1.00 52.56 1029 ILE A CA 1
ATOM 7469 C C . ILE A 1 986 ? -8.675 46.377 -1.462 1.00 52.76 1029 ILE A C 1
ATOM 7470 O O . ILE A 1 986 ? -8.104 46.522 -0.375 1.00 46.68 1029 ILE A O 1
ATOM 7475 N N . ASN A 1 987 ? -9.364 45.271 -1.750 1.00 55.25 1030 ASN A N 1
ATOM 7476 C CA . ASN A 1 987 ? -9.422 44.171 -0.794 1.00 48.74 1030 ASN A CA 1
ATOM 7477 C C . ASN A 1 987 ? -8.095 43.426 -0.733 1.00 51.74 1030 ASN A C 1
ATOM 7478 O O . ASN A 1 987 ? -7.600 43.110 0.356 1.00 60.18 1030 ASN A O 1
ATOM 7483 N N . TYR A 1 988 ? -7.501 43.136 -1.893 1.00 50.51 1031 TYR A N 1
ATOM 7484 C CA . TYR A 1 988 ? -6.201 42.473 -1.901 1.00 46.76 1031 TYR A CA 1
ATOM 7485 C C . TYR A 1 988 ? -5.142 43.334 -1.224 1.00 53.24 1031 TYR A C 1
ATOM 7486 O O . TYR A 1 988 ? -4.253 42.817 -0.537 1.00 58.10 1031 TYR A O 1
ATOM 7495 N N . THR A 1 989 ? -5.221 44.653 -1.402 1.00 51.84 1032 THR A N 1
ATOM 7496 C CA . THR A 1 989 ? -4.247 45.548 -0.792 1.00 46.38 1032 THR A CA 1
ATOM 7497 C C . THR A 1 989 ? -4.472 45.721 0.705 1.00 50.50 1032 THR A C 1
ATOM 7498 O O . THR A 1 989 ? -3.533 46.085 1.419 1.00 55.55 1032 THR A O 1
ATOM 7502 N N . LEU A 1 990 ? -5.686 45.460 1.197 1.00 53.71 1033 LEU A N 1
ATOM 7503 C CA . LEU A 1 990 ? -5.912 45.487 2.639 1.00 63.73 1033 LEU A CA 1
ATOM 7504 C C . LEU A 1 990 ? -5.150 44.374 3.348 1.00 68.83 1033 LEU A C 1
ATOM 7505 O O . LEU A 1 990 ? -4.691 44.562 4.480 1.00 68.31 1033 LEU A O 1
ATOM 7510 N N . SER A 1 991 ? -4.995 43.217 2.698 1.00 68.45 1034 SER A N 1
ATOM 7511 C CA . SER A 1 991 ? -4.305 42.096 3.329 1.00 63.43 1034 SER A CA 1
ATOM 7512 C C . SER A 1 991 ? -2.803 42.338 3.411 1.00 63.86 1034 SER A C 1
ATOM 7513 O O . SER A 1 991 ? -2.161 41.939 4.391 1.00 74.51 1034 SER A O 1
ATOM 7516 N N . LYS A 1 992 ? -2.226 42.964 2.384 1.00 69.09 1035 LYS A N 1
ATOM 7517 C CA . LYS A 1 992 ? -0.809 43.313 2.386 1.00 72.39 1035 LYS A CA 1
ATOM 7518 C C . LYS A 1 992 ? -0.453 44.038 3.675 1.00 68.71 1035 LYS A C 1
ATOM 7519 O O . LYS A 1 992 ? -1.067 45.053 4.013 1.00 68.95 1035 LYS A O 1
ATOM 7525 N N . GLU A 1 993 ? 0.524 43.505 4.409 1.00 75.10 1036 GLU A N 1
ATOM 7526 C CA . GLU A 1 993 ? 0.709 43.901 5.798 1.00 87.13 1036 GLU A CA 1
ATOM 7527 C C . GLU A 1 993 ? 1.700 45.039 6.000 1.00 88.09 1036 GLU A C 1
ATOM 7528 O O . GLU A 1 993 ? 1.851 45.503 7.135 1.00 90.35 1036 GLU A O 1
ATOM 7534 N N . ASN A 1 994 ? 2.374 45.505 4.949 1.00 76.48 1037 ASN A N 1
ATOM 7535 C CA . ASN A 1 994 ? 2.960 46.836 5.043 1.00 72.62 1037 ASN A CA 1
ATOM 7536 C C . ASN A 1 994 ? 1.863 47.890 5.066 1.00 74.80 1037 ASN A C 1
ATOM 7537 O O . ASN A 1 994 ? 2.007 48.927 5.722 1.00 80.90 1037 ASN A O 1
ATOM 7542 N N . PHE A 1 995 ? 0.751 47.622 4.374 1.00 72.65 1038 PHE A N 1
ATOM 7543 C CA . PHE A 1 995 ? -0.446 48.443 4.516 1.00 67.82 1038 PHE A CA 1
ATOM 7544 C C . PHE A 1 995 ? -1.123 48.209 5.861 1.00 69.22 1038 PHE A C 1
ATOM 7545 O O . PHE A 1 995 ? -1.636 49.151 6.476 1.00 72.30 1038 PHE A O 1
ATOM 7553 N N . ARG A 1 996 ? -1.136 46.958 6.331 1.00 71.85 1039 ARG A N 1
ATOM 7554 C CA . ARG A 1 996 ? -1.941 46.600 7.497 1.00 79.24 1039 ARG A CA 1
ATOM 7555 C C . ARG A 1 996 ? -1.441 47.289 8.761 1.00 82.24 1039 ARG A C 1
ATOM 7556 O O . ARG A 1 996 ? -2.228 47.884 9.506 1.00 81.57 1039 ARG A O 1
ATOM 7564 N N . LYS A 1 997 ? -0.138 47.211 9.030 1.00 79.84 1040 LYS A N 1
ATOM 7565 C CA . LYS A 1 997 ? 0.426 47.839 10.216 1.00 83.27 1040 LYS A CA 1
ATOM 7566 C C . LYS A 1 997 ? 1.007 49.218 9.939 1.00 80.77 1040 LYS A C 1
ATOM 7567 O O . LYS A 1 997 ? 1.303 49.950 10.889 1.00 78.84 1040 LYS A O 1
ATOM 7573 N N . GLY A 1 998 ? 1.179 49.585 8.668 1.00 79.78 1041 GLY A N 1
ATOM 7574 C CA . GLY A 1 998 ? 1.279 50.990 8.326 1.00 77.41 1041 GLY A CA 1
ATOM 7575 C C . GLY A 1 998 ? -0.052 51.707 8.403 1.00 80.16 1041 GLY A C 1
ATOM 7576 O O . GLY A 1 998 ? -0.079 52.940 8.482 1.00 79.70 1041 GLY A O 1
ATOM 7577 N N . THR A 1 999 ? -1.155 50.951 8.390 1.00 78.86 1042 THR A N 1
ATOM 7578 C CA . THR A 1 999 ? -2.514 51.477 8.556 1.00 71.68 1042 THR A CA 1
ATOM 7579 C C . THR A 1 999 ? -2.817 52.577 7.543 1.00 66.87 1042 THR A C 1
ATOM 7580 O O . THR A 1 999 ? -3.492 53.561 7.852 1.00 69.94 1042 THR A O 1
ATOM 758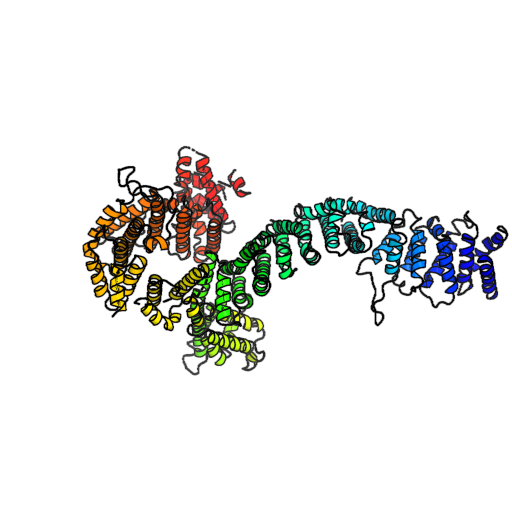4 N N . PHE A 1 1000 ? -2.332 52.398 6.312 1.00 68.68 1043 PHE A N 1
ATOM 7585 C CA . PHE A 1 1000 ? -2.402 53.463 5.318 1.00 65.31 1043 PHE A CA 1
ATOM 7586 C C . PHE A 1 1000 ? -3.812 53.704 4.795 1.00 65.24 1043 PHE A C 1
ATOM 7587 O O . PHE A 1 1000 ? -4.061 54.760 4.207 1.00 70.17 1043 PHE A O 1
ATOM 7595 N N . PHE A 1 1001 ? -4.734 52.762 4.983 1.00 68.30 1044 PHE A N 1
ATOM 7596 C CA . PHE A 1 1001 ? -6.078 52.932 4.445 1.00 67.02 1044 PHE A CA 1
ATOM 7597 C C . PHE A 1 1001 ? -7.009 53.669 5.398 1.00 70.99 1044 PHE A C 1
ATOM 7598 O O . PHE A 1 1001 ? -7.970 54.303 4.944 1.00 71.82 1044 PHE A O 1
ATOM 7606 N N . GLU A 1 1002 ? -6.751 53.610 6.704 1.00 79.47 1045 GLU A N 1
ATOM 7607 C CA . GLU A 1 1002 ? -7.500 54.425 7.652 1.00 75.87 1045 GLU A CA 1
ATOM 7608 C C . GLU A 1 1002 ? -6.891 55.814 7.805 1.00 73.66 1045 GLU A C 1
ATOM 7609 O O . GLU A 1 1002 ? -7.624 56.804 7.906 1.00 75.26 1045 GLU A O 1
ATOM 7615 N N . ARG A 1 1003 ? -5.558 55.904 7.812 1.00 66.06 1046 ARG A N 1
ATOM 7616 C CA . ARG A 1 1003 ? -4.883 57.196 7.889 1.00 61.59 1046 ARG A CA 1
ATOM 7617 C C . ARG A 1 1003 ? -5.088 58.040 6.636 1.00 63.18 1046 ARG A C 1
ATOM 7618 O O . ARG A 1 1003 ? -4.874 59.256 6.684 1.00 68.46 1046 ARG A O 1
ATOM 7626 N N . ALA A 1 1004 ? -5.493 57.429 5.520 1.00 65.63 1047 ALA A N 1
ATOM 7627 C CA . ALA A 1 1004 ? -5.641 58.164 4.269 1.00 68.29 1047 ALA A CA 1
ATOM 7628 C C . ALA A 1 1004 ? -6.908 59.005 4.231 1.00 75.93 1047 ALA A C 1
ATOM 7629 O O . ALA A 1 1004 ? -6.964 59.994 3.490 1.00 73.45 1047 ALA A O 1
ATOM 7631 N N . LEU A 1 1005 ? -7.924 58.632 5.006 1.00 79.96 1048 LEU A N 1
ATOM 7632 C CA . LEU A 1 1005 ? -9.203 59.337 4.957 1.00 75.23 1048 LEU A CA 1
ATOM 7633 C C . LEU A 1 1005 ? -9.089 60.843 5.183 1.00 69.92 1048 LEU A C 1
ATOM 7634 O O . LEU A 1 1005 ? -9.824 61.592 4.515 1.00 65.23 1048 LEU A O 1
ATOM 7639 N N . PRO A 1 1006 ? -8.236 61.353 6.084 1.00 68.88 1049 PRO A N 1
ATOM 7640 C CA . PRO A 1 1006 ? -8.040 62.813 6.144 1.00 61.82 1049 PRO A CA 1
ATOM 7641 C C . PRO A 1 1006 ? -7.672 63.442 4.810 1.00 65.38 1049 PRO A C 1
ATOM 7642 O O . PRO A 1 1006 ? -8.279 64.445 4.413 1.00 68.41 1049 PRO A O 1
ATOM 7646 N N . ARG A 1 1007 ? -6.687 62.880 4.102 1.00 66.70 1050 ARG A N 1
ATOM 7647 C CA . ARG A 1 1007 ? -6.339 63.415 2.790 1.00 66.44 1050 ARG A CA 1
ATOM 7648 C C . ARG A 1 1007 ? -7.478 63.234 1.793 1.00 64.02 1050 ARG A C 1
ATOM 7649 O O . ARG A 1 1007 ? -7.604 64.024 0.851 1.00 62.86 1050 ARG A O 1
ATOM 7657 N N . LEU A 1 1008 ? -8.317 62.214 1.987 1.00 68.21 1051 LEU A N 1
ATOM 7658 C CA . LEU A 1 1008 ? -9.469 62.027 1.111 1.00 65.84 1051 LEU A CA 1
ATOM 7659 C C . LEU A 1 1008 ? -10.474 63.162 1.274 1.00 69.08 1051 LEU A C 1
ATOM 7660 O O . LEU A 1 1008 ? -11.085 63.600 0.293 1.00 71.25 1051 LEU A O 1
ATOM 7665 N N . ILE A 1 1009 ? -10.655 63.652 2.502 1.00 71.71 1052 ILE A N 1
ATOM 7666 C CA . ILE A 1 1009 ? -11.596 64.742 2.739 1.00 70.14 1052 ILE A CA 1
ATOM 7667 C C . ILE A 1 1009 ? -11.097 66.027 2.091 1.00 69.00 1052 ILE A C 1
ATOM 7668 O O . ILE A 1 1009 ? -11.847 66.720 1.392 1.00 66.04 1052 ILE A O 1
ATOM 7673 N N . HIS A 1 1010 ? -9.826 66.370 2.317 1.00 66.64 1053 HIS A N 1
ATOM 7674 C CA . HIS A 1 1010 ? -9.250 67.521 1.629 1.00 63.23 1053 HIS A CA 1
ATOM 7675 C C . HIS A 1 1010 ? -9.234 67.302 0.122 1.00 67.21 1053 HIS A C 1
ATOM 7676 O O . HIS A 1 1010 ? -9.313 68.266 -0.649 1.00 66.95 1053 HIS A O 1
ATOM 7683 N N . PHE A 1 1011 ? -9.138 66.044 -0.313 1.00 72.01 1054 PHE A N 1
ATOM 7684 C CA . PHE A 1 1011 ? -9.291 65.723 -1.728 1.00 68.86 1054 PHE A CA 1
ATOM 7685 C C . PHE A 1 1011 ? -10.733 65.922 -2.179 1.00 65.54 1054 PHE A C 1
ATOM 7686 O O . PHE A 1 1011 ? -10.996 66.597 -3.180 1.00 67.91 1054 PHE A O 1
ATOM 7694 N N . ILE A 1 1012 ? -11.685 65.341 -1.443 1.00 67.06 1055 ILE A N 1
ATOM 7695 C CA . ILE A 1 1012 ? -13.087 65.377 -1.842 1.00 71.74 1055 ILE A CA 1
ATOM 7696 C C . ILE A 1 1012 ? -13.670 66.782 -1.776 1.00 68.18 1055 ILE A C 1
ATOM 7697 O O . ILE A 1 1012 ? -14.671 67.064 -2.446 1.00 61.55 1055 ILE A O 1
ATOM 7702 N N . ALA A 1 1013 ? -13.070 67.679 -0.993 1.00 70.91 1056 ALA A N 1
ATOM 7703 C CA . ALA A 1 1013 ? -13.648 69.007 -0.811 1.00 69.71 1056 ALA A CA 1
ATOM 7704 C C . ALA A 1 1013 ? -13.540 69.834 -2.086 1.00 64.95 1056 ALA A C 1
ATOM 7705 O O . ALA A 1 1013 ? -14.547 70.312 -2.621 1.00 75.10 1056 ALA A O 1
ATOM 7707 N N . HIS A 1 1014 ? -12.323 70.006 -2.594 1.00 63.82 1057 HIS A N 1
ATOM 7708 C CA . HIS A 1 1014 ? -12.076 70.842 -3.762 1.00 72.64 1057 HIS A CA 1
ATOM 7709 C C . HIS A 1 1014 ? -12.372 70.125 -5.077 1.00 66.95 1057 HIS A C 1
ATOM 7710 O O . HIS A 1 1014 ? -11.940 70.595 -6.136 1.00 56.23 1057 HIS A O 1
ATOM 7717 N N . HIS A 1 1015 ? -13.083 69.004 -5.020 1.00 64.61 1058 HIS A N 1
ATOM 7718 C CA . HIS A 1 1015 ? -13.634 68.382 -6.216 1.00 62.37 1058 HIS A CA 1
ATOM 7719 C C . HIS A 1 1015 ? -14.538 69.380 -6.936 1.00 67.26 1058 HIS A C 1
ATOM 7720 O O . HIS A 1 1015 ? -15.431 69.962 -6.304 1.00 72.46 1058 HIS A O 1
ATOM 7727 N N . PRO A 1 1016 ? -14.327 69.625 -8.235 1.00 68.30 1059 PRO A N 1
ATOM 7728 C CA . PRO A 1 1016 ? -15.181 70.602 -8.939 1.00 67.05 1059 PRO A CA 1
ATOM 7729 C C . PRO A 1 1016 ? -16.664 70.267 -8.899 1.00 69.61 1059 PRO A C 1
ATOM 7730 O O . PRO A 1 1016 ? -17.489 71.176 -8.742 1.00 75.38 1059 PRO A O 1
ATOM 7734 N N . ASP A 1 1017 ? -17.033 68.990 -9.025 1.00 69.51 1060 ASP A N 1
ATOM 7735 C CA . ASP A 1 1017 ? -18.436 68.611 -8.891 1.00 64.78 1060 ASP A CA 1
ATOM 7736 C C . ASP A 1 1017 ? -18.967 68.833 -7.480 1.00 69.07 1060 ASP A C 1
ATOM 7737 O O . ASP A 1 1017 ? -20.186 68.791 -7.279 1.00 78.81 1060 ASP A O 1
ATOM 7742 N N . VAL A 1 1018 ? -18.086 69.056 -6.506 1.00 66.46 1061 VAL A N 1
ATOM 7743 C CA . VAL A 1 1018 ? -18.473 69.528 -5.180 1.00 68.76 1061 VAL A CA 1
ATOM 7744 C C . VAL A 1 1018 ? -18.063 70.978 -4.952 1.00 81.76 1061 VAL A C 1
ATOM 7745 O O . VAL A 1 1018 ? -18.566 71.612 -4.010 1.00 86.67 1061 VAL A O 1
ATOM 7749 N N . ALA A 1 1019 ? -17.195 71.535 -5.800 1.00 87.60 1062 ALA A N 1
ATOM 7750 C CA . ALA A 1 1019 ? -16.790 72.929 -5.645 1.00 88.50 1062 ALA A CA 1
ATOM 7751 C C . ALA A 1 1019 ? -17.954 73.874 -5.923 1.00 92.60 1062 ALA A C 1
ATOM 7752 O O . ALA A 1 1019 ? -18.137 74.873 -5.218 1.00 98.45 1062 ALA A O 1
ATOM 7754 N N . GLU A 1 1020 ? -18.745 73.577 -6.959 1.00 81.24 1063 GLU A N 1
ATOM 7755 C CA . GLU A 1 1020 ? -19.931 74.377 -7.254 1.00 78.90 1063 GLU A CA 1
ATOM 7756 C C . GLU A 1 1020 ? -20.896 74.365 -6.077 1.00 89.35 1063 GLU A C 1
ATOM 7757 O O . GLU A 1 1020 ? -21.417 75.411 -5.671 1.00 99.39 1063 GLU A O 1
ATOM 7763 N N . GLY A 1 1021 ? -21.133 73.183 -5.509 1.00 92.35 1064 GLY A N 1
ATOM 7764 C CA . GLY A 1 1021 ? -22.141 73.061 -4.471 1.00 99.28 1064 GLY A CA 1
ATOM 7765 C C . GLY A 1 1021 ? -21.783 73.820 -3.210 1.00 98.87 1064 GLY A C 1
ATOM 7766 O O . GLY A 1 1021 ? -22.585 74.600 -2.690 1.00 99.78 1064 GLY A O 1
ATOM 7767 N N . LEU A 1 1022 ? -20.566 73.626 -2.712 1.00 101.65 1065 LEU A N 1
ATOM 7768 C CA . LEU A 1 1022 ? -20.264 74.170 -1.397 1.00 110.65 1065 LEU A CA 1
ATOM 7769 C C . LEU A 1 1022 ? -20.072 75.678 -1.404 1.00 110.56 1065 LEU A C 1
ATOM 7770 O O . LEU A 1 1022 ? -19.802 76.257 -0.345 1.00 113.65 1065 LEU A O 1
ATOM 7775 N N . ARG A 1 1023 ? -20.221 76.324 -2.560 1.00 106.05 1066 ARG A N 1
ATOM 7776 C CA . ARG A 1 1023 ? -20.228 77.778 -2.656 1.00 107.61 1066 ARG A CA 1
ATOM 7777 C C . ARG A 1 1023 ? -21.641 78.344 -2.549 1.00 113.03 1066 ARG A C 1
ATOM 7778 O O . ARG A 1 1023 ? -21.888 79.267 -1.766 1.00 116.38 1066 ARG A O 1
ATOM 7786 N N . LEU A 1 1024 ? -22.574 77.796 -3.322 1.00 111.21 1067 LEU A N 1
ATOM 7787 C CA . LEU A 1 1024 ? -23.926 78.333 -3.415 1.00 107.59 1067 LEU A CA 1
ATOM 7788 C C . LEU A 1 1024 ? -24.875 77.643 -2.444 1.00 96.53 1067 LEU A C 1
ATOM 7789 O O . LEU A 1 1024 ? -25.606 76.729 -2.824 1.00 100.49 1067 LEU A O 1
ATOM 7794 N N . PHE A 1 1029 ? -26.993 73.223 -4.596 1.00 92.80 1072 PHE A N 1
ATOM 7795 C CA . PHE A 1 1029 ? -26.210 72.916 -3.406 1.00 89.01 1072 PHE A CA 1
ATOM 7796 C C . PHE A 1 1029 ? -26.223 71.421 -3.113 1.00 97.18 1072 PHE A C 1
ATOM 7797 O O . PHE A 1 1029 ? -25.169 70.788 -3.035 1.00 101.48 1072 PHE A O 1
ATOM 7805 N N . LEU A 1 1030 ? -27.428 70.867 -2.945 1.00 102.25 1073 LEU A N 1
ATOM 7806 C CA . LEU A 1 1030 ? -27.554 69.449 -2.623 1.00 106.20 1073 LEU A CA 1
ATOM 7807 C C . LEU A 1 1030 ? -26.934 68.580 -3.710 1.00 106.57 1073 LEU A C 1
ATOM 7808 O O . LEU A 1 1030 ? -26.273 67.580 -3.410 1.00 100.90 1073 LEU A O 1
ATOM 7813 N N . THR A 1 1031 ? -27.116 68.956 -4.980 1.00 107.42 1074 THR A N 1
ATOM 7814 C CA . THR A 1 1031 ? -26.523 68.193 -6.072 1.00 104.63 1074 THR A CA 1
ATOM 7815 C C . THR A 1 1031 ? -25.002 68.241 -6.044 1.00 99.93 1074 THR A C 1
ATOM 7816 O O . THR A 1 1031 ? -24.353 67.387 -6.658 1.00 101.97 1074 THR A O 1
ATOM 7820 N N . GLY A 1 1032 ? -24.420 69.214 -5.347 1.00 98.36 1075 GLY A N 1
ATOM 7821 C CA . GLY A 1 1032 ? -22.986 69.238 -5.144 1.00 96.73 1075 GLY A CA 1
ATOM 7822 C C . GLY A 1 1032 ? -22.599 68.463 -3.902 1.00 90.67 1075 GLY A C 1
ATOM 7823 O O . GLY A 1 1032 ? -21.585 67.760 -3.886 1.00 90.88 1075 GLY A O 1
ATOM 7824 N N . LEU A 1 1033 ? -23.416 68.573 -2.854 1.00 89.22 1076 LEU A N 1
ATOM 7825 C CA . LEU A 1 1033 ? -23.125 67.884 -1.606 1.00 90.38 1076 LEU A CA 1
ATOM 7826 C C . LEU A 1 1033 ? -23.570 66.425 -1.629 1.00 87.35 1076 LEU A C 1
ATOM 7827 O O . LEU A 1 1033 ? -23.079 65.631 -0.820 1.00 87.59 1076 LEU A O 1
ATOM 7832 N N . THR A 1 1034 ? -24.470 66.043 -2.541 1.00 87.36 1077 THR A N 1
ATOM 7833 C CA . THR A 1 1034 ? -24.856 64.638 -2.637 1.00 88.71 1077 THR A CA 1
ATOM 7834 C C . THR A 1 1034 ? -23.776 63.795 -3.306 1.00 87.01 1077 THR A C 1
ATOM 7835 O O . THR A 1 1034 ? -23.632 62.610 -2.982 1.00 86.07 1077 THR A O 1
ATOM 7839 N N . THR A 1 1035 ? -23.006 64.381 -4.229 1.00 87.38 1078 THR A N 1
ATOM 7840 C CA . THR A 1 1035 ? -21.952 63.620 -4.890 1.00 80.46 1078 THR A CA 1
ATOM 7841 C C . THR A 1 1035 ? -20.822 63.282 -3.928 1.00 72.30 1078 THR A C 1
ATOM 7842 O O . THR A 1 1035 ? -20.157 62.252 -4.087 1.00 73.18 1078 THR A O 1
ATOM 7846 N N . ALA A 1 1036 ? -20.598 64.130 -2.923 1.00 73.54 1079 ALA A N 1
ATOM 7847 C CA . ALA A 1 1036 ? -19.574 63.852 -1.926 1.00 77.33 1079 ALA A CA 1
ATOM 7848 C C . ALA A 1 1036 ? -19.958 62.705 -1.001 1.00 71.50 1079 ALA A C 1
ATOM 7849 O O . ALA A 1 1036 ? -19.084 62.161 -0.320 1.00 66.67 1079 ALA A O 1
ATOM 7851 N N . ILE A 1 1037 ? -21.235 62.322 -0.963 1.00 76.59 1080 ILE A N 1
ATOM 7852 C CA . ILE A 1 1037 ? -21.661 61.243 -0.076 1.00 79.52 1080 ILE A CA 1
ATOM 7853 C C . ILE A 1 1037 ? -21.353 59.873 -0.671 1.00 80.13 1080 ILE A C 1
ATOM 7854 O O . ILE A 1 1037 ? -21.103 58.917 0.072 1.00 86.53 1080 ILE A O 1
ATOM 7859 N N . ASP A 1 1038 ? -21.375 59.745 -2.001 1.00 76.35 1081 ASP A N 1
ATOM 7860 C CA . ASP A 1 1038 ? -21.041 58.469 -2.628 1.00 78.28 1081 ASP A CA 1
ATOM 7861 C C . ASP A 1 1038 ? -19.609 58.062 -2.311 1.00 75.46 1081 ASP A C 1
ATOM 7862 O O . ASP A 1 1038 ? -19.345 56.913 -1.938 1.00 71.55 1081 ASP A O 1
ATOM 7867 N N . TYR A 1 1039 ? -18.667 58.998 -2.452 1.00 74.64 1082 TYR A N 1
ATOM 7868 C CA . TYR A 1 1039 ? -17.264 58.684 -2.199 1.00 64.76 1082 TYR A CA 1
ATOM 7869 C C . TYR A 1 1039 ? -17.048 58.253 -0.756 1.00 68.80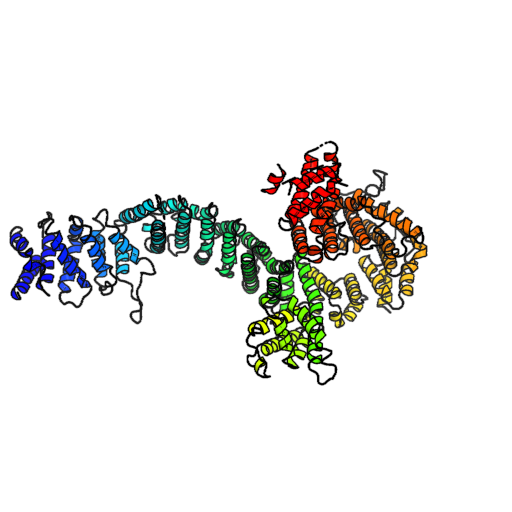 1082 TYR A C 1
ATOM 7870 O O . TYR A 1 1039 ? -16.297 57.309 -0.487 1.00 68.21 1082 TYR A O 1
ATOM 7879 N N . LEU A 1 1040 ? -17.702 58.934 0.188 1.00 71.76 1083 LEU A N 1
ATOM 7880 C CA . LEU A 1 1040 ? -17.491 58.634 1.600 1.00 69.72 1083 LEU A CA 1
ATOM 7881 C C . LEU A 1 1040 ? -18.019 57.256 1.972 1.00 75.13 1083 LEU A C 1
ATOM 7882 O O . LEU A 1 1040 ? -17.445 56.591 2.842 1.00 73.22 1083 LEU A O 1
ATOM 7887 N N . VAL A 1 1041 ? -19.101 56.811 1.337 1.00 77.81 1084 VAL A N 1
ATOM 7888 C CA . VAL A 1 1041 ? -19.591 55.460 1.582 1.00 80.60 1084 VAL A CA 1
ATOM 7889 C C . VAL A 1 1041 ? -18.914 54.443 0.666 1.00 75.47 1084 VAL A C 1
ATOM 7890 O O . VAL A 1 1041 ? -18.826 53.264 1.019 1.00 72.82 1084 VAL A O 1
ATOM 7894 N N . PHE A 1 1042 ? -18.435 54.870 -0.507 1.00 75.36 1085 PHE A N 1
ATOM 7895 C CA . PHE A 1 1042 ? -17.560 54.011 -1.301 1.00 76.06 1085 PHE A CA 1
ATOM 7896 C C . PHE A 1 1042 ? -16.283 53.698 -0.534 1.00 71.70 1085 PHE A C 1
ATOM 7897 O O . PHE A 1 1042 ? -15.837 52.545 -0.486 1.00 67.70 1085 PHE A O 1
ATOM 7905 N N . TYR A 1 1043 ? -15.678 54.722 0.070 1.00 68.57 1086 TYR A N 1
ATOM 7906 C CA . TYR A 1 1043 ? -14.567 54.497 0.986 1.00 64.73 1086 TYR A CA 1
ATOM 7907 C C . TYR A 1 1043 ? -15.000 53.630 2.161 1.00 71.44 1086 TYR A C 1
ATOM 7908 O O . TYR A 1 1043 ? -14.322 52.657 2.513 1.00 75.81 1086 TYR A O 1
ATOM 7917 N N . ALA A 1 1044 ? -16.136 53.969 2.779 1.00 71.59 1087 ALA A N 1
ATOM 7918 C CA . ALA A 1 1044 ? -16.613 53.206 3.928 1.00 68.29 1087 ALA A CA 1
ATOM 7919 C C . ALA A 1 1044 ? -16.987 51.784 3.541 1.00 69.85 1087 ALA A C 1
ATOM 7920 O O . ALA A 1 1044 ? -16.896 50.871 4.370 1.00 66.99 1087 ALA A O 1
ATOM 7922 N N . ASP A 1 1045 ? -17.410 51.573 2.294 1.00 69.13 1088 ASP A N 1
ATOM 7923 C CA . ASP A 1 1045 ? -17.676 50.219 1.830 1.00 69.32 1088 ASP A CA 1
ATOM 7924 C C . ASP A 1 1045 ? -16.414 49.368 1.800 1.00 74.66 1088 ASP A C 1
ATOM 7925 O O . ASP A 1 1045 ? -16.510 48.137 1.753 1.00 76.09 1088 ASP A O 1
ATOM 7930 N N . SER A 1 1046 ? -15.235 49.991 1.835 1.00 74.48 1089 SER A N 1
ATOM 7931 C CA . SER A 1 1046 ? -13.970 49.274 1.753 1.00 67.86 1089 SER A CA 1
ATOM 7932 C C . SER A 1 1046 ? -13.241 49.170 3.088 1.00 68.19 1089 SER A C 1
ATOM 7933 O O . SER A 1 1046 ? -12.221 48.476 3.161 1.00 65.38 1089 SER A O 1
ATOM 7936 N N . VAL A 1 1047 ? -13.717 49.848 4.133 1.00 72.90 1090 VAL A N 1
ATOM 7937 C CA . VAL A 1 1047 ? -13.122 49.779 5.466 1.00 75.42 1090 VAL A CA 1
ATOM 7938 C C . VAL A 1 1047 ? -14.251 49.644 6.479 1.00 82.99 1090 VAL A C 1
ATOM 7939 O O . VAL A 1 1047 ? -15.206 50.427 6.457 1.00 74.87 1090 VAL A O 1
ATOM 7943 N N . LEU A 1 1048 ? -14.135 48.670 7.384 1.00 93.13 1091 LEU A N 1
ATOM 7944 C CA . LEU A 1 1048 ? -15.286 48.214 8.160 1.00 87.05 1091 LEU A CA 1
ATOM 7945 C C . LEU A 1 1048 ? -15.340 48.885 9.537 1.00 91.87 1091 LEU A C 1
ATOM 7946 O O . LEU A 1 1048 ? -15.119 50.095 9.641 1.00 93.35 1091 LEU A O 1
ATOM 7951 N N . LYS A 1 1049 ? -15.622 48.119 10.596 1.00 100.27 1092 LYS A N 1
ATOM 7952 C CA . LYS A 1 1049 ? -16.021 48.639 11.899 1.00 107.64 1092 LYS A CA 1
ATOM 7953 C C . LYS A 1 1049 ? -15.052 48.323 13.028 1.00 98.31 1092 LYS A C 1
ATOM 7954 O O . LYS A 1 1049 ? -14.976 49.101 13.983 1.00 88.66 1092 LYS A O 1
ATOM 7960 N N . ALA A 1 1050 ? -14.336 47.199 12.959 1.00 99.83 1093 ALA A N 1
ATOM 7961 C CA . ALA A 1 1050 ? -13.552 46.670 14.073 1.00 98.89 1093 ALA A CA 1
ATOM 7962 C C . ALA A 1 1050 ? -12.561 47.680 14.638 1.00 99.21 1093 ALA A C 1
ATOM 7963 O O . ALA A 1 1050 ? -12.880 48.415 15.578 1.00 100.00 1093 ALA A O 1
ATOM 7965 N N . SER A 1 1051 ? -11.347 47.710 14.088 1.00 101.22 1094 SER A N 1
ATOM 7966 C CA . SER A 1 1051 ? -10.372 48.700 14.524 1.00 100.33 1094 SER A CA 1
ATOM 7967 C C . SER A 1 1051 ? -10.697 50.090 13.999 1.00 98.31 1094 SER A C 1
ATOM 7968 O O . SER A 1 1051 ? -10.183 51.081 14.532 1.00 100.36 1094 SER A O 1
ATOM 7971 N N . ASN A 1 1052 ? -11.564 50.182 12.991 1.00 97.19 1095 ASN A N 1
ATOM 7972 C CA . ASN A 1 1052 ? -11.677 51.396 12.191 1.00 100.06 1095 ASN A CA 1
ATOM 7973 C C . ASN A 1 1052 ? -12.584 52.434 12.843 1.00 100.12 1095 ASN A C 1
ATOM 7974 O O . ASN A 1 1052 ? -12.179 53.584 13.043 1.00 91.46 1095 ASN A O 1
ATOM 7979 N N . LEU A 1 1053 ? -13.811 52.035 13.195 1.00 100.45 1096 LEU A N 1
ATOM 7980 C CA . LEU A 1 1053 ? -14.837 52.996 13.599 1.00 90.33 1096 LEU A CA 1
ATOM 7981 C C . LEU A 1 1053 ? -14.354 53.916 14.714 1.00 95.59 1096 LEU A C 1
ATOM 7982 O O . LEU A 1 1053 ? -14.608 55.125 14.684 1.00 97.36 1096 LEU A O 1
ATOM 7987 N N . ALA A 1 1054 ? -13.645 53.366 15.703 1.00 98.86 1097 ALA A N 1
ATOM 7988 C CA . ALA A 1 1054 ? -13.118 54.196 16.781 1.00 94.57 1097 ALA A CA 1
ATOM 7989 C C . ALA A 1 1054 ? -12.022 55.132 16.292 1.00 97.74 1097 ALA A C 1
ATOM 7990 O O . ALA A 1 1054 ? -11.896 56.256 16.797 1.00 96.20 1097 ALA A O 1
ATOM 7992 N N . LEU A 1 1055 ? -11.239 54.701 15.309 1.00 98.57 1098 LEU A N 1
ATOM 7993 C CA . LEU A 1 1055 ? -10.124 55.490 14.799 1.00 99.65 1098 LEU A CA 1
ATOM 7994 C C . LEU A 1 1055 ? -10.469 56.275 13.538 1.00 100.73 1098 LEU A C 1
ATOM 7995 O O . LEU A 1 1055 ? -9.918 57.362 13.326 1.00 96.74 1098 LEU A O 1
ATOM 8000 N N . LEU A 1 1056 ? -11.356 55.744 12.687 1.00 102.15 1099 LEU A N 1
ATOM 8001 C CA . LEU A 1 1056 ? -11.795 56.484 11.504 1.00 99.40 1099 LEU A CA 1
ATOM 8002 C C . LEU A 1 1056 ? -12.468 57.797 11.891 1.00 98.81 1099 LEU A C 1
ATOM 8003 O O . LEU A 1 1056 ? -12.260 58.825 11.238 1.00 93.26 1099 LEU A O 1
ATOM 8008 N N . TYR A 1 1057 ? -13.276 57.782 12.952 1.00 96.98 1100 TYR A N 1
ATOM 8009 C CA . TYR A 1 1057 ? -13.900 59.013 13.416 1.00 94.04 1100 TYR A CA 1
ATOM 8010 C C . TYR A 1 1057 ? -12.895 59.877 14.167 1.00 93.22 1100 TYR A C 1
ATOM 8011 O O . TYR A 1 1057 ? -12.933 61.108 14.063 1.00 88.47 1100 TYR A O 1
ATOM 8020 N N . TYR A 1 1058 ? -11.992 59.246 14.922 1.00 93.80 1101 TYR A N 1
ATOM 8021 C CA . TYR A 1 1058 ? -10.898 59.930 15.601 1.00 91.81 1101 TYR A CA 1
ATOM 8022 C C . TYR A 1 1058 ? -10.225 60.901 14.638 1.00 87.60 1101 TYR A C 1
ATOM 8023 O O . TYR A 1 1058 ? -9.919 62.038 15.005 1.00 88.07 1101 TYR A O 1
ATOM 8032 N N . LEU A 1 1059 ? -10.025 60.470 13.391 1.00 91.91 1102 LEU A N 1
ATOM 8033 C CA . LEU A 1 1059 ? -9.428 61.340 12.384 1.00 87.84 1102 LEU A CA 1
ATOM 8034 C C . LEU A 1 1059 ? -10.448 62.313 11.804 1.00 89.12 1102 LEU A C 1
ATOM 8035 O O . LEU A 1 1059 ? -10.131 63.487 11.581 1.00 100.53 1102 LEU A O 1
ATOM 8040 N N . ALA A 1 1060 ? -11.675 61.842 11.556 1.00 87.57 1103 ALA A N 1
ATOM 8041 C CA . ALA A 1 1060 ? -12.715 62.698 10.994 1.00 88.53 1103 ALA A CA 1
ATOM 8042 C C . ALA A 1 1060 ? -13.020 63.899 11.880 1.00 97.04 1103 ALA A C 1
ATOM 8043 O O . ALA A 1 1060 ? -13.592 64.883 11.397 1.00 97.09 1103 ALA A O 1
ATOM 8045 N N . GLY A 1 1061 ? -12.661 63.840 13.159 1.00 96.48 1104 GLY A N 1
ATOM 8046 C CA . GLY A 1 1061 ? -12.785 64.988 14.032 1.00 95.27 1104 GLY A CA 1
ATOM 8047 C C . GLY A 1 1061 ? -11.532 65.839 14.042 1.00 96.97 1104 GLY A C 1
ATOM 8048 O O . GLY A 1 1061 ? -11.612 67.071 14.007 1.00 100.34 1104 GLY A O 1
ATOM 8049 N N . ARG A 1 1062 ? -10.364 65.187 14.074 1.00 95.78 1105 ARG A N 1
ATOM 8050 C CA . ARG A 1 1062 ? -9.089 65.899 14.112 1.00 90.94 1105 ARG A CA 1
ATOM 8051 C C . ARG A 1 1062 ? -8.907 66.852 12.939 1.00 93.52 1105 ARG A C 1
ATOM 8052 O O . ARG A 1 1062 ? -8.122 67.801 13.041 1.00 97.12 1105 ARG A O 1
ATOM 8060 N N . VAL A 1 1063 ? -9.608 66.625 11.825 1.00 90.41 1106 VAL A N 1
ATOM 8061 C CA . VAL A 1 1063 ? -9.486 67.508 10.666 1.00 90.64 1106 VAL A CA 1
ATOM 8062 C C . VAL A 1 1063 ? -10.187 68.843 10.856 1.00 93.34 1106 VAL A C 1
ATOM 8063 O O . VAL A 1 1063 ? -9.998 69.751 10.036 1.00 89.93 1106 VAL A O 1
ATOM 8067 N N . ARG A 1 1064 ? -10.987 68.997 11.915 1.00 100.72 1107 ARG A N 1
ATOM 8068 C CA . ARG A 1 1064 ? -11.645 70.278 12.159 1.00 96.95 1107 ARG A CA 1
ATOM 8069 C C . ARG A 1 1064 ? -10.677 71.313 12.721 1.00 91.08 1107 ARG A C 1
ATOM 8070 O O . ARG A 1 1064 ? -10.899 72.518 12.559 1.00 96.99 1107 ARG A O 1
ATOM 8078 N N . GLN A 1 1065 ? -9.602 70.869 13.369 1.00 85.37 1108 GLN A N 1
ATOM 8079 C CA . GLN A 1 1065 ? -8.690 71.751 14.083 1.00 87.02 1108 GLN A CA 1
ATOM 8080 C C . GLN A 1 1065 ? -7.548 72.270 13.216 1.00 86.88 1108 GLN A C 1
ATOM 8081 O O . GLN A 1 1065 ? -6.584 72.822 13.755 1.00 78.50 1108 GLN A O 1
ATOM 8087 N N . TYR A 1 1066 ? -7.627 72.111 11.899 1.00 83.50 1109 TYR A N 1
ATOM 8088 C CA . TYR A 1 1066 ? -6.534 72.532 11.028 1.00 75.18 1109 TYR A CA 1
ATOM 8089 C C . TYR A 1 1066 ? -6.999 73.560 10.002 1.00 63.15 1109 TYR A C 1
ATOM 8090 O O . TYR A 1 1066 ? -6.312 74.550 9.748 1.00 51.14 1109 TYR A O 1
ATOM 8099 N N . UNK A 1 1067 ? -29.591 61.777 6.493 1.00 141.28 2000 UNK A N 1
ATOM 8100 C CA . UNK A 1 1067 ? -30.703 60.853 6.311 1.00 145.87 2000 UNK A CA 1
ATOM 8101 C C . UNK A 1 1067 ? -30.496 59.997 5.066 1.00 141.34 2000 UNK A C 1
ATOM 8102 O O . UNK A 1 1067 ? -30.521 58.767 5.136 1.00 151.87 2000 UNK A O 1
ATOM 8104 N N . UNK A 1 1068 ? -30.283 60.657 3.931 1.00 145.11 2001 UNK A N 1
ATOM 8105 C CA . UNK A 1 1068 ? -30.086 59.970 2.657 1.00 140.03 2001 UNK A CA 1
ATOM 8106 C C . UNK A 1 1068 ? -28.829 59.103 2.671 1.00 137.22 2001 UNK A C 1
ATOM 8107 O O . UNK A 1 1068 ? -28.668 58.219 1.828 1.00 132.09 2001 UNK A O 1
ATOM 8109 N N . UNK A 1 1069 ? -27.942 59.366 3.626 1.00 134.85 2002 UNK A N 1
ATOM 8110 C CA . UNK A 1 1069 ? -26.740 58.563 3.807 1.00 127.25 2002 UNK A CA 1
ATOM 8111 C C . UNK A 1 1069 ? -27.115 57.126 4.157 1.00 134.46 2002 UNK A C 1
ATOM 8112 O O . UNK A 1 1069 ? -26.523 56.177 3.641 1.00 136.62 2002 UNK A O 1
ATOM 8114 N N . UNK A 1 1070 ? -28.106 56.976 5.031 1.00 133.97 2003 UNK A N 1
ATOM 8115 C CA . UNK A 1 1070 ? -28.575 55.658 5.448 1.00 129.51 2003 UNK A CA 1
ATOM 8116 C C . UNK A 1 1070 ? -29.369 54.982 4.334 1.00 127.67 2003 UNK A C 1
ATOM 8117 O O . UNK A 1 1070 ? -29.416 53.753 4.252 1.00 122.77 2003 UNK A O 1
ATOM 8119 N N . UNK A 1 1071 ? -29.994 55.789 3.482 1.00 129.80 2004 UNK A N 1
ATOM 8120 C CA . UNK A 1 1071 ? -30.765 55.269 2.359 1.00 128.82 2004 UNK A CA 1
ATOM 8121 C C . UNK A 1 1071 ? -29.837 54.632 1.329 1.00 130.05 2004 UNK A C 1
ATOM 8122 O O . UNK A 1 1071 ? -30.125 53.556 0.801 1.00 126.57 2004 UNK A O 1
ATOM 8124 N N . UNK A 1 1072 ? -28.723 55.302 1.048 1.00 128.96 2005 UNK A N 1
ATOM 8125 C CA . UNK A 1 1072 ? -27.713 54.769 0.141 1.00 124.54 2005 UNK A CA 1
ATOM 8126 C C . UNK A 1 1072 ? -27.017 53.583 0.795 1.00 121.61 2005 UNK A C 1
ATOM 8127 O O . UNK A 1 1072 ? -26.574 52.651 0.121 1.00 118.10 2005 UNK A O 1
ATOM 8129 N N . UNK A 1 1073 ? -26.925 53.628 2.121 1.00 122.26 2006 UNK A N 1
ATOM 8130 C CA . UNK A 1 1073 ? -26.287 52.567 2.888 1.00 116.98 2006 UNK A CA 1
ATOM 8131 C C . UNK A 1 1073 ? -27.104 51.280 2.827 1.00 117.67 2006 UNK A C 1
ATOM 8132 O O . UNK A 1 1073 ? -26.541 50.189 2.729 1.00 115.93 2006 UNK A O 1
ATOM 8134 N N . UNK A 1 1074 ? -28.426 51.414 2.886 1.00 120.83 2007 UNK A N 1
ATOM 8135 C CA . UNK A 1 1074 ? -29.323 50.263 2.839 1.00 116.81 2007 UNK A CA 1
ATOM 8136 C C . UNK A 1 1074 ? -29.158 49.492 1.533 1.00 121.86 2007 UNK A C 1
ATOM 8137 O O . UNK A 1 1074 ? -28.950 48.277 1.540 1.00 129.19 2007 UNK A O 1
ATOM 8139 N N . UNK A 1 1075 ? -29.250 50.207 0.416 1.00 120.33 2008 UNK A N 1
ATOM 8140 C CA . UNK A 1 1075 ? -29.090 49.603 -0.900 1.00 119.62 2008 UNK A CA 1
ATOM 8141 C C . UNK A 1 1075 ? -27.648 49.154 -1.114 1.00 118.53 2008 UNK A C 1
ATOM 8142 O O . UNK A 1 1075 ? -27.313 47.988 -0.899 1.00 113.11 2008 UNK A O 1
ATOM 8144 N N . UNK A 1 1076 ? -13.391 75.666 6.524 1.00 123.11 2009 UNK A N 1
ATOM 8145 C CA . UNK A 1 1076 ? -14.693 75.824 5.885 1.00 116.70 2009 UNK A CA 1
ATOM 8146 C C . UNK A 1 1076 ? -14.960 74.686 4.908 1.00 115.00 2009 UNK A C 1
ATOM 8147 O O . UNK A 1 1076 ? -15.704 73.750 5.213 1.00 116.22 2009 UNK A O 1
ATOM 8149 N N . UNK A 1 1077 ? -14.347 74.783 3.731 1.00 115.01 2010 UNK A N 1
ATOM 8150 C CA . UNK A 1 1077 ? -14.478 73.777 2.683 1.00 112.77 2010 UNK A CA 1
ATOM 8151 C C . UNK A 1 1077 ? -14.061 72.401 3.187 1.00 109.76 2010 UNK A C 1
ATOM 8152 O O . UNK A 1 1077 ? -14.649 71.383 2.817 1.00 102.24 2010 UNK A O 1
ATOM 8154 N N . UNK A 1 1078 ? -13.042 72.383 4.039 1.00 112.17 2011 UNK A N 1
ATOM 8155 C CA . UNK A 1 1078 ? -12.516 71.140 4.586 1.00 106.95 2011 UNK A CA 1
ATOM 8156 C C . UNK A 1 1078 ? -13.259 70.721 5.850 1.00 115.07 2011 UNK A C 1
ATOM 8157 O O . UNK A 1 1078 ? -13.307 69.536 6.175 1.00 110.96 2011 UNK A O 1
ATOM 8159 N N . UNK A 1 1079 ? -13.841 71.690 6.549 1.00 123.19 2012 UNK A N 1
ATOM 8160 C CA . UNK A 1 1079 ? -14.422 71.447 7.869 1.00 120.63 2012 UNK A CA 1
ATOM 8161 C C . UNK A 1 1079 ? -15.871 70.955 7.850 1.00 114.95 2012 UNK A C 1
ATOM 8162 O O . UNK A 1 1079 ? -16.363 70.463 8.867 1.00 110.87 2012 UNK A O 1
ATOM 8164 N N . UNK A 1 1080 ? -16.550 71.086 6.713 1.00 115.17 2013 UNK A N 1
ATOM 8165 C CA . UNK A 1 1080 ? -17.954 70.686 6.619 1.00 116.68 2013 UNK A CA 1
ATOM 8166 C C . UNK A 1 1080 ? -18.119 69.377 5.848 1.00 120.67 2013 UNK A C 1
ATOM 8167 O O . UNK A 1 1080 ? -19.083 68.638 6.062 1.00 117.08 2013 UNK A O 1
ATOM 8169 N N . UNK A 1 1081 ? -17.178 69.099 4.951 1.00 125.68 2014 UNK A N 1
ATOM 8170 C CA . UNK A 1 1081 ? -17.095 67.793 4.309 1.00 114.27 2014 UNK A CA 1
ATOM 8171 C C . UNK A 1 1081 ? -16.494 66.842 5.334 1.00 111.49 2014 UNK A C 1
ATOM 8172 O O . UNK A 1 1081 ? -16.559 65.618 5.210 1.00 134.03 2014 UNK A O 1
ATOM 8174 N N . UNK A 1 1082 ? -15.897 67.442 6.359 1.00 111.13 2015 UNK A N 1
ATOM 8175 C CA . UNK A 1 1082 ? -15.350 66.719 7.495 1.00 109.18 2015 UNK A CA 1
ATOM 8176 C C . UNK A 1 1082 ? -16.470 66.170 8.366 1.00 113.98 2015 UNK A C 1
ATOM 8177 O O . UNK A 1 1082 ? -16.368 65.069 8.910 1.00 111.39 2015 UNK A O 1
ATOM 8179 N N . UNK A 1 1083 ? -17.536 66.952 8.504 1.00 117.41 2016 UNK A N 1
ATOM 8180 C CA . UNK A 1 1083 ? -18.661 66.579 9.353 1.00 113.45 2016 UNK A CA 1
ATOM 8181 C C . UNK A 1 1083 ? -19.567 65.567 8.659 1.00 110.35 2016 UNK A C 1
ATOM 8182 O O . UNK A 1 1083 ? -20.115 64.671 9.303 1.00 106.63 2016 UNK A O 1
ATOM 8184 N N . UNK A 1 1084 ? -19.722 65.718 7.347 1.00 110.70 2017 UNK A N 1
ATOM 8185 C CA . UNK A 1 1084 ? -20.558 64.817 6.561 1.00 106.05 2017 UNK A CA 1
ATOM 8186 C C . UNK A 1 1084 ? -19.974 63.407 6.551 1.00 113.95 2017 UNK A C 1
ATOM 8187 O O . UNK A 1 1084 ? -20.710 62.421 6.633 1.00 115.55 2017 UNK A O 1
ATOM 8189 N N . UNK A 1 1085 ? -18.651 63.321 6.449 1.00 112.68 2018 UNK A N 1
ATOM 8190 C CA . UNK A 1 1085 ? -17.952 62.041 6.498 1.00 112.34 2018 UNK A CA 1
ATOM 8191 C C . UNK A 1 1085 ? -18.164 61.391 7.856 1.00 106.82 2018 UNK A C 1
ATOM 8192 O O . UNK A 1 1085 ? -18.358 60.179 7.965 1.00 110.05 2018 UNK A O 1
ATOM 8194 N N . UNK A 1 1086 ? -18.127 62.220 8.893 1.00 108.20 2019 UNK A N 1
ATOM 8195 C CA . UNK A 1 1086 ? -18.293 61.768 10.267 1.00 105.87 2019 UNK A CA 1
ATOM 8196 C C . UNK A 1 1086 ? -19.668 61.149 10.496 1.00 108.72 2019 UNK A C 1
ATOM 8197 O O . UNK A 1 1086 ? -19.831 60.279 11.354 1.00 105.21 2019 UNK A O 1
ATOM 8199 N N . UNK A 1 1087 ? -20.654 61.600 9.727 1.00 112.30 2020 UNK A N 1
ATOM 8200 C CA . UNK A 1 1087 ? -22.025 61.129 9.883 1.00 110.20 2020 UNK A CA 1
ATOM 8201 C C . UNK A 1 1087 ? -22.255 59.807 9.157 1.00 113.89 2020 UNK A C 1
ATOM 8202 O O . UNK A 1 1087 ? -23.118 59.019 9.547 1.00 115.88 2020 UNK A O 1
ATOM 8204 N N . UNK A 1 1088 ? -21.478 59.566 8.104 1.00 115.11 2021 UNK A N 1
ATOM 8205 C CA . UNK A 1 1088 ? -21.607 58.341 7.321 1.00 107.14 2021 UNK A CA 1
ATOM 8206 C C . UNK A 1 1088 ? -21.124 57.127 8.110 1.00 106.34 2021 UNK A C 1
ATOM 8207 O O . UNK A 1 1088 ? -21.409 55.984 7.746 1.00 113.91 2021 UNK A O 1
ATOM 8209 N N . UNK A 1 1089 ? -20.393 57.383 9.191 1.00 102.24 2022 UNK A N 1
ATOM 8210 C CA . UNK A 1 1089 ? -19.880 56.321 10.047 1.00 102.81 2022 UNK A CA 1
ATOM 8211 C C . UNK A 1 1089 ? -20.909 55.937 11.105 1.00 106.47 2022 UNK A C 1
ATOM 8212 O O . UNK A 1 1089 ? -22.079 56.309 11.011 1.00 103.59 2022 UNK A O 1
#